Protein 5IUV (pdb70)

Solvent-accessible surface area: 33700 Å² total; per-residue (Å²): 175,39,74,113,65,53,5,74,114,98,10,143,106,41,191,41,50,7,108,0,4,4,91,25,124,39,29,59,4,82,72,49,109,70,17,75,5,88,0,10,8,58,38,76,95,21,13,125,0,4,13,1,66,58,61,5,0,77,109,0,1,100,12,0,50,72,10,24,82,71,9,52,1,19,171,53,44,68,55,121,26,50,42,6,0,69,123,0,4,31,18,0,109,138,31,20,60,49,0,0,2,5,0,0,1,2,0,0,1,0,1,49,20,0,62,50,59,0,1,40,6,0,2,124,0,0,24,56,1,0,83,8,16,54,123,72,194,69,85,108,20,89,39,79,174,47,35,58,0,38,5,41,77,21,24,6,0,0,0,0,0,15,6,23,27,8,18,6,0,19,15,0,0,28,1,0,0,4,0,0,0,18,1,0,1,0,0,0,4,3,9,56,58,1,0,1,1,4,0,52,0,0,77,3,1,60,109,2,40,3,35,43,1,0,5,0,0,0,0,0,77,33,135,35,0,3,85,17,0,0,54,27,118,56,0,30,0,0,0,9,18,21,55,16,163,80,0,44,64,5,14,25,28,0,5,105,8,15,4,4,18,14,40,2,9,4,3,3,3,1,7,1,0,0,3,38,56,12,81,73,18,93,37,0,0,67,29,1,0,37,12,2,0,43,1,1,1,0,22,33,5,9,1,11,0,1,0,1,35,119,95,19,28,127,154,1,10,73,30,0,56,135,11,6,45,82,48,135,22,16,53,0,3,26,42,91,17,52,1,2,0,2,5,39,79,128,23,10,79,56,0,47,69,40,6,53,10,0,96,104,42,54,11,138,66,39,20,26,13,120,46,41,51,102,147,57,52,8,14,3,4,36,12,0,0,0,2,51,10,88,11,84,30,103,0,1,51,68,48,6,46,2,1,1,0,0,2,6,36,0,85,64,24,128,64,0,36,114,19,4,39,62,22,54,30,6,3,1,1,0,0,6,1,69,69,137,66,56,10,62,108,3,4,166,38,1,52,4,0,3,0,5,1,26,23,25,95,16,31,56,13,33,5,2,20,0,0,2,62,26,0,0,27,18,8,0,21,6,77,38,1,8,58,6,0,17,15,19,2,2,8,5,12,99,142,173,42,75,112,66,49,6,76,117,96,9,141,106,40,195,41,50,8,109,0,6,5,89,24,124,37,30,62,5,80,74,52,111,70,17,77,6,85,1,14,10,63,38,80,92,21,14,124,0,4,14,1,68,56,62,7,0,76,107,0,2,95,12,0,52,74,10,23,85,70,8,52,2,17,169,51,45,67,55,123,25,48,40,5,0,72,121,0,4,31,19,0,110,137,30,17,69,47,0,0,3,5,0,0,1,2,0,0,1,0,1,47,22,0,61,50,58,0,2,35,8,0,3,129,0,0,24,56,2,0,82,8,14,53,121,72,195,71,85,106,19,91,37,80,176,38,31,57,0,39,6,40,74,21,24,6,0,0,0,0,0,15,6,22,27,9,19,6,0,20,17,0,0,28,2,0,0,2,0,0,0,17,1,0,1,0,0,0,3,4,9,55,56,1,0,2,0,5,0,55,0,0,79,4,0,56,109,2,38,3,34,44,1,1,5,0,0,0,0,0,79,34,134,35,0,2,83,17,0,1,50,29,116,55,0,26,0,0,0,7,17,22,54,17,162,80,0,43,63,5,12,28,30,0,5,105,8,15,4,4,19,14,41,1,10,5,4,3,3,2,8,1,0,0,3,40,55,13,80,76,16,90,37,0,0,67,28,0,0,37,12,1,0,41,1,2,1,0,24,35,5,10,1,12,0,0,0,1,35,122,91,17,28,127,155,0,14,73,40,0,55,136,11,5,41,85,49,138,20,15,57,1,4,30,36,92,17,51,1,2,0,3,8,40,78,111,19,16,79,51,0,49,70,40,6,54,9,0,91,107,47,56,11,141,57,34,21,27,9,121,47,45,54,103,146,59,57,7,13,4,5,48,10,0,0,0,6,52,10,89,13,85,31,104,0,1,52,69,48,6,45,2,1,1,0,0,1,5,36,0,77,69,25,130,62,0,36,113,22,4,42,64,16,51,32,5,3,1,1,0,0,6,2,68,68,135,66,58,9,59,109,3,4,166,37,1,57,4,0,4,0,5,1,28,21,26,99,17,31,56,15,31,5,2,19,0,0,2,80,25,0,0,26,18,8,1,24,6,78,36,0,9,56,6,0,18,15,17,2,3,9,6,12,82,130

Radius of gyration: 29.9 Å; Cα contacts (8 Å, |Δi|>4): 2585; chains: 2; bounding box: 90×88×51 Å

Structure (mmCIF, N/CA/C/O backbone):
data_5IUV
#
_entry.id   5IUV
#
_cell.length_a   80.677
_cell.length_b   84.747
_cell.length_c   166.822
_cell.angle_alpha   90.00
_cell.angle_beta   90.00
_cell.angle_gamma   90.00
#
_symmetry.space_group_name_H-M   'P 2 21 21'
#
loop_
_entity.id
_entity.type
_entity.pdbx_description
1 polymer 'Aldehyde dehydrogenase family protein'
2 non-polymer NICOTINAMIDE-ADENINE-DINUCLEOTIDE
3 water water
#
loop_
_atom_site.group_PDB
_atom_site.id
_atom_site.type_symbol
_atom_site.label_atom_id
_atom_site.label_alt_id
_atom_site.label_comp_id
_atom_site.label_asym_id
_atom_site.label_entity_id
_atom_site.label_seq_id
_atom_site.pdbx_PDB_ins_code
_atom_site.Cartn_x
_atom_site.Cartn_y
_atom_site.Cartn_z
_atom_site.occupancy
_atom_site.B_iso_or_equiv
_atom_site.auth_seq_id
_atom_site.auth_comp_id
_atom_site.auth_asym_id
_atom_site.auth_atom_id
_atom_site.pdbx_PDB_model_num
ATOM 1 N N . THR A 1 3 ? -78.554 19.141 172.584 1.00 43.91 3 THR A N 1
ATOM 2 C CA . THR A 1 3 ? -77.707 19.741 173.610 1.00 42.14 3 THR A CA 1
ATOM 3 C C . THR A 1 3 ? -78.519 20.054 174.868 1.00 36.59 3 THR A C 1
ATOM 4 O O . THR A 1 3 ? -79.512 20.781 174.825 1.00 35.70 3 THR A O 1
ATOM 8 N N . LEU A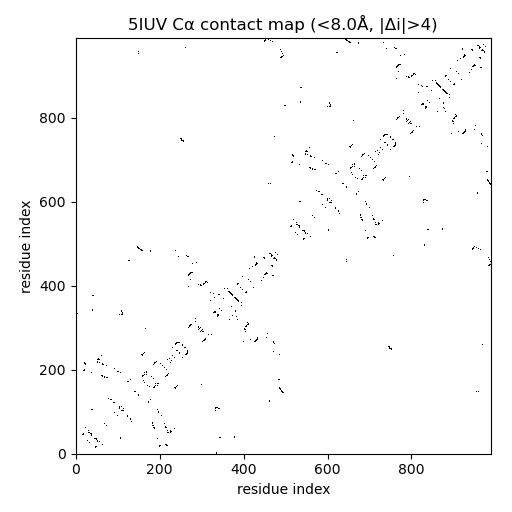 1 4 ? -78.094 19.484 175.990 1.00 31.58 4 LEU A N 1
ATOM 9 C CA . LEU A 1 4 ? -78.829 19.619 177.242 1.00 28.30 4 LEU A CA 1
ATOM 10 C C . LEU A 1 4 ? -78.659 21.009 177.849 1.00 27.02 4 LEU A C 1
ATOM 11 O O . LEU A 1 4 ? -77.569 21.585 177.810 1.00 26.99 4 LEU A O 1
ATOM 16 N N . THR A 1 5 ? -79.741 21.537 178.415 1.00 23.81 5 THR A N 1
ATOM 17 C CA . THR A 1 5 ? -79.709 22.826 179.099 1.00 22.37 5 THR A CA 1
ATOM 18 C C . THR A 1 5 ? -79.289 22.683 180.559 1.00 20.35 5 THR A C 1
ATOM 19 O O . THR A 1 5 ? -79.167 21.569 181.071 1.00 16.84 5 THR A O 1
ATOM 23 N N . ARG A 1 6 ? -79.078 23.818 181.226 1.00 17.58 6 ARG A N 1
ATOM 24 C CA . ARG A 1 6 ? -78.810 23.830 182.665 1.00 18.27 6 ARG A CA 1
ATOM 25 C C . ARG A 1 6 ? -79.925 23.129 183.451 1.00 18.92 6 ARG A C 1
ATOM 26 O O . ARG A 1 6 ? -79.652 22.366 184.381 1.00 16.49 6 ARG A O 1
ATOM 34 N N . ALA A 1 7 ? -81.175 23.401 183.078 1.00 18.68 7 ALA A N 1
ATOM 35 C CA . ALA A 1 7 ? -82.325 22.800 183.748 1.00 20.03 7 ALA A CA 1
ATOM 36 C C . ALA A 1 7 ? -82.340 21.288 183.546 1.00 20.45 7 ALA A C 1
ATOM 37 O O . ALA A 1 7 ? -82.667 20.535 184.471 1.00 20.18 7 ALA A O 1
ATOM 39 N N . ASP A 1 8 ? -81.990 20.852 182.336 1.00 17.66 8 ASP A N 1
ATOM 40 C CA . ASP A 1 8 ? -81.849 19.426 182.044 1.00 19.54 8 ASP A CA 1
ATOM 41 C C . ASP A 1 8 ? -80.835 18.764 182.971 1.00 18.66 8 ASP A C 1
ATOM 42 O O . ASP A 1 8 ? -81.102 17.704 183.545 1.00 15.14 8 ASP A O 1
ATOM 47 N N . TRP A 1 9 ? -79.670 19.388 183.115 1.00 13.16 9 TRP A N 1
ATOM 48 C CA . TRP A 1 9 ? -78.619 18.807 183.942 1.00 12.67 9 TRP A CA 1
ATOM 49 C C . TRP A 1 9 ? -79.012 18.804 185.412 1.00 14.54 9 TRP A C 1
ATOM 50 O O . TRP A 1 9 ? -78.680 17.874 186.150 1.00 12.02 9 TRP A O 1
ATOM 61 N N . GLU A 1 10 ? -79.727 19.841 185.840 1.00 12.79 10 GLU A N 1
ATOM 62 C CA . GLU A 1 10 ? -80.181 19.920 187.225 1.00 16.36 10 GLU A CA 1
ATOM 63 C C . GLU A 1 10 ? -81.185 18.812 187.538 1.00 15.56 10 GLU A C 1
ATOM 64 O O . GLU A 1 10 ? -81.145 18.213 188.612 1.00 14.05 10 GLU A O 1
ATOM 70 N N . GLN A 1 11 ? -82.078 18.538 186.594 1.00 14.62 11 GLN A N 1
ATOM 71 C CA . GLN A 1 11 ? -83.027 17.441 186.737 1.00 12.86 11 GLN A CA 1
ATOM 72 C C . GLN A 1 11 ? -82.299 16.096 186.784 1.00 13.25 11 GLN A C 1
ATOM 73 O O . GLN A 1 11 ? -82.575 15.260 187.639 1.00 13.30 11 GLN A O 1
ATOM 79 N N . ARG A 1 12 ? -81.357 15.895 185.871 1.00 12.16 12 ARG A N 1
ATOM 80 C CA . ARG A 1 12 ? -80.595 14.655 185.847 1.00 13.89 12 ARG A CA 1
ATOM 81 C C . ARG A 1 12 ? -79.813 14.443 187.133 1.00 13.99 12 ARG A C 1
ATOM 82 O O . ARG A 1 12 ? -79.759 13.326 187.648 1.00 11.07 12 ARG A O 1
ATOM 90 N N . ALA A 1 13 ? -79.218 15.514 187.653 1.00 12.19 13 ALA A N 1
ATOM 91 C CA . ALA A 1 13 ? -78.449 15.427 188.894 1.00 13.70 13 ALA A CA 1
ATOM 92 C C . ALA A 1 13 ? -79.332 14.952 190.045 1.00 13.30 13 ALA A C 1
ATOM 93 O O . ALA A 1 13 ? -78.926 14.117 190.854 1.00 13.20 13 ALA A O 1
ATOM 95 N N . GLN A 1 14 ? -80.551 15.472 190.102 1.00 12.80 14 GLN A N 1
ATOM 96 C CA . GLN A 1 14 ? -81.508 15.062 191.118 1.00 14.42 14 GLN A CA 1
ATOM 97 C C . GLN A 1 14 ? -81.940 13.604 190.925 1.00 14.16 14 GLN A C 1
ATOM 98 O O . GLN A 1 14 ? -82.261 12.910 191.886 1.00 15.97 14 GLN A O 1
ATOM 104 N N . ASN A 1 15 ? -81.938 13.134 189.683 1.00 12.00 15 ASN A N 1
ATOM 105 C CA . ASN A 1 15 ? -82.513 11.827 189.394 1.00 12.49 15 ASN A CA 1
ATOM 106 C C . ASN A 1 15 ? -81.499 10.688 189.382 1.00 13.97 15 ASN A C 1
ATOM 107 O O . ASN A 1 15 ? -81.870 9.531 189.189 1.00 12.66 15 ASN A O 1
ATOM 112 N N . LEU A 1 16 ? -80.227 11.012 189.607 1.00 12.45 16 LEU A N 1
ATOM 113 C CA . LEU A 1 16 ? -79.188 9.991 189.712 1.00 15.36 16 LEU A CA 1
ATOM 114 C C . LEU A 1 16 ? -79.394 9.092 190.920 1.00 16.77 16 LEU A C 1
ATOM 115 O O . LEU A 1 16 ? -79.729 9.575 192.002 1.00 17.43 16 LEU A O 1
ATOM 120 N N . LYS A 1 17 ? -79.194 7.789 190.740 1.00 14.47 17 LYS A N 1
ATOM 121 C CA . LYS A 1 17 ? -78.931 6.924 191.884 1.00 16.15 17 LYS A CA 1
ATOM 122 C C . LYS A 1 17 ? -77.432 6.628 191.863 1.00 14.96 17 LYS A C 1
ATOM 123 O O . LYS A 1 17 ? -76.893 6.143 190.863 1.00 14.82 17 LYS A O 1
ATOM 129 N N . ILE A 1 18 ? -76.750 6.962 192.952 1.00 11.51 18 ILE A N 1
ATOM 130 C CA . ILE A 1 18 ? -75.293 6.938 192.961 1.00 10.91 18 ILE A CA 1
ATOM 131 C C . ILE A 1 18 ? -74.755 5.765 193.775 1.00 11.56 18 ILE A C 1
ATOM 132 O O . ILE A 1 18 ? -75.096 5.591 194.951 1.00 11.37 18 ILE A O 1
ATOM 137 N N . GLU A 1 19 ? -73.928 4.947 193.132 1.00 9.42 19 GLU A N 1
ATOM 138 C CA . GLU A 1 19 ? -73.288 3.816 193.794 1.00 9.88 19 GLU A CA 1
ATOM 139 C C . GLU A 1 19 ? -72.101 4.305 194.617 1.00 11.30 19 GLU A C 1
ATOM 140 O O . GLU A 1 19 ? -71.285 5.083 194.125 1.00 11.72 19 GLU A O 1
ATOM 146 N N . GLY A 1 20 ? -72.007 3.850 195.865 1.00 10.13 20 GLY A N 1
ATOM 147 C CA . GLY A 1 20 ? -70.905 4.239 196.727 1.00 10.71 20 GLY A CA 1
ATOM 148 C C . GLY A 1 20 ? -70.024 3.104 197.222 1.00 10.20 20 GLY A C 1
ATOM 149 O O . GLY A 1 20 ? -69.059 3.341 197.943 1.00 12.29 20 GLY A O 1
ATOM 150 N N . ARG A 1 21 ? -70.343 1.872 196.841 1.00 8.92 21 ARG A N 1
ATOM 151 C CA . ARG A 1 21 ? -69.619 0.716 197.352 1.00 7.91 21 ARG A CA 1
ATOM 152 C C . ARG A 1 21 ? -68.269 0.477 196.679 1.00 10.70 21 ARG A C 1
ATOM 153 O O . ARG A 1 21 ? -67.989 0.995 195.594 1.00 9.21 21 ARG A O 1
ATOM 161 N N . ALA A 1 22 ? -67.426 -0.309 197.344 1.00 9.66 22 ALA A N 1
ATOM 162 C CA . ALA A 1 22 ? -66.196 -0.798 196.729 1.00 8.60 22 ALA A CA 1
ATOM 163 C C . ALA A 1 22 ? -66.551 -1.902 195.741 1.00 9.37 22 ALA A C 1
ATOM 164 O O . ALA A 1 22 ? -67.691 -2.370 195.721 1.00 7.34 22 ALA A O 1
ATOM 166 N N . PHE A 1 23 ? -65.590 -2.310 194.916 1.00 8.35 23 PHE A N 1
ATOM 167 C CA . PHE A 1 23 ? -65.830 -3.371 193.938 1.00 7.22 23 PHE A CA 1
ATOM 168 C C . PHE A 1 23 ? -64.698 -4.385 193.992 1.00 7.21 23 PHE A C 1
ATOM 169 O O . PHE A 1 23 ? -63.547 -4.057 193.723 1.00 7.26 23 PHE A O 1
ATOM 177 N N . ILE A 1 24 ? -65.022 -5.620 194.352 1.00 7.22 24 ILE A N 1
ATOM 178 C CA . ILE A 1 24 ? -64.004 -6.653 194.481 1.00 7.23 24 ILE A CA 1
ATOM 179 C C . ILE A 1 24 ? -64.534 -7.970 193.930 1.00 9.66 24 ILE A C 1
ATOM 180 O O . ILE A 1 24 ? -65.643 -8.382 194.285 1.00 10.14 24 ILE A O 1
ATOM 185 N N . GLN A 1 25 ? -63.753 -8.611 193.063 1.00 8.14 25 GLN A N 1
ATOM 186 C CA . GLN A 1 25 ? -64.097 -9.925 192.511 1.00 9.56 25 GLN A CA 1
ATOM 187 C C . GLN A 1 25 ? -65.502 -9.919 191.877 1.00 9.65 25 GLN A C 1
ATOM 188 O O . GLN A 1 25 ? -66.349 -10.760 192.175 1.00 8.35 25 GLN A O 1
ATOM 194 N N . GLY A 1 26 ? -65.736 -8.939 191.010 1.00 10.73 26 GLY A N 1
ATOM 195 C CA . GLY A 1 26 ? -66.944 -8.893 190.211 1.00 9.77 26 GLY A CA 1
ATOM 196 C C . GLY A 1 26 ? -68.205 -8.415 190.910 1.00 12.11 26 GLY A C 1
ATOM 197 O O . GLY A 1 26 ? -69.277 -8.459 190.308 1.00 11.26 26 GLY A O 1
ATOM 198 N N . GLU A 1 27 ? -68.090 -7.960 192.160 1.00 11.25 27 GLU A N 1
ATOM 199 C CA . GLU A 1 27 ? -69.263 -7.521 192.929 1.00 11.06 27 GLU A CA 1
ATOM 200 C C . GLU A 1 27 ? -69.006 -6.265 193.746 1.00 7.80 27 GLU A C 1
ATOM 201 O O . GLU A 1 27 ? -67.927 -6.087 194.303 1.00 7.54 27 GLU A O 1
ATOM 207 N N . TYR A 1 28 ? -70.010 -5.399 193.827 1.00 8.88 28 TYR A N 1
ATOM 208 C CA . TYR A 1 28 ? -69.941 -4.278 194.749 1.00 10.19 28 TYR A CA 1
ATOM 209 C C . TYR A 1 28 ? -70.004 -4.827 196.166 1.00 10.83 28 TYR A C 1
ATOM 210 O O . TYR A 1 28 ? -70.639 -5.849 196.412 1.00 11.42 28 TYR A O 1
ATOM 219 N N . THR A 1 29 ? -69.312 -4.166 197.085 1.00 10.93 29 THR A N 1
ATOM 220 C CA . THR A 1 29 ? -69.203 -4.651 198.452 1.00 12.35 29 THR A CA 1
ATOM 221 C C . THR A 1 29 ? -68.958 -3.491 199.401 1.00 11.21 29 THR A C 1
ATOM 222 O O . THR A 1 29 ? -68.318 -2.506 199.036 1.00 9.69 29 THR A O 1
ATOM 226 N N . ALA A 1 30 ? -69.472 -3.596 200.621 1.00 15.05 30 ALA A N 1
ATOM 227 C CA . ALA A 1 30 ? -69.114 -2.632 201.647 1.00 13.61 30 ALA A CA 1
ATOM 228 C C . ALA A 1 30 ? -67.670 -2.887 202.043 1.00 13.31 30 ALA A C 1
ATOM 229 O O . ALA A 1 30 ? -67.115 -3.947 201.751 1.00 12.25 30 ALA A O 1
ATOM 231 N N . ALA A 1 31 ? -67.046 -1.916 202.694 1.00 14.84 31 ALA A N 1
ATOM 232 C CA . ALA A 1 31 ? -65.746 -2.169 203.295 1.00 14.28 31 ALA A CA 1
ATOM 233 C C . ALA A 1 31 ? -65.948 -3.151 204.448 1.00 15.66 31 ALA A C 1
ATOM 234 O O . ALA A 1 31 ? -67.030 -3.208 205.027 1.00 14.69 31 ALA A O 1
ATOM 236 N N . ALA A 1 32 ? -64.917 -3.937 204.755 1.00 15.10 32 ALA A N 1
ATOM 237 C CA . ALA A 1 32 ? -64.997 -4.963 205.796 1.00 15.93 32 ALA A CA 1
ATOM 238 C C . ALA A 1 32 ? -65.518 -4.408 207.129 1.00 16.54 32 ALA A C 1
ATOM 239 O O . ALA A 1 32 ? -66.289 -5.061 207.821 1.00 17.63 32 ALA A O 1
ATOM 241 N N . SER A 1 33 ? -65.104 -3.192 207.465 1.00 16.13 33 SER A N 1
ATOM 242 C CA . SER A 1 33 ? -65.515 -2.530 208.699 1.00 18.90 33 SER A CA 1
ATOM 243 C C . SER A 1 33 ? -66.956 -2.032 208.658 1.00 21.07 33 SER A C 1
ATOM 244 O O . SER A 1 33 ? -67.559 -1.763 209.702 1.00 21.85 33 SER A O 1
ATOM 247 N N . GLY A 1 34 ? -67.490 -1.872 207.450 1.00 19.67 34 GLY A N 1
ATOM 248 C CA . GLY A 1 34 ? -68.820 -1.321 207.266 1.00 19.63 34 GLY A CA 1
ATOM 249 C C . GLY A 1 34 ? -68.815 0.197 207.245 1.00 18.71 34 GLY A C 1
ATOM 250 O O . GLY A 1 34 ? -69.858 0.826 207.074 1.00 17.59 34 GLY A O 1
ATOM 251 N N . GLU A 1 35 ? -67.633 0.785 207.412 1.00 15.93 35 GLU A N 1
ATOM 252 C CA . GLU A 1 35 ? -67.502 2.234 207.513 1.00 18.04 35 GLU A CA 1
ATOM 253 C C . GLU A 1 35 ? -67.655 2.939 206.173 1.00 16.20 35 GLU A C 1
ATOM 254 O O . GLU A 1 35 ? -67.325 2.390 205.121 1.00 12.04 35 GLU A O 1
ATOM 260 N N . THR A 1 36 ? -68.157 4.168 206.231 1.00 16.52 36 THR A N 1
ATOM 261 C CA . THR A 1 36 ? -68.314 5.002 205.046 1.00 13.56 36 THR A CA 1
ATOM 262 C C . THR A 1 36 ? -67.796 6.416 205.310 1.00 13.59 36 THR A C 1
ATOM 263 O O . THR A 1 36 ? -67.595 6.803 206.463 1.00 13.18 36 THR A O 1
ATOM 267 N N . PHE A 1 37 ? -67.578 7.182 204.243 1.00 12.45 37 PHE A N 1
ATOM 268 C CA . PHE A 1 37 ? -67.359 8.619 204.372 1.00 13.10 37 PHE A CA 1
ATOM 269 C C . PHE A 1 37 ? -68.348 9.357 203.476 1.00 16.48 37 PHE A C 1
ATOM 270 O O . PHE A 1 37 ? -68.760 8.838 202.434 1.00 17.64 37 PHE A O 1
ATOM 278 N N . ASP A 1 38 ? -68.741 10.556 203.892 1.00 15.92 38 ASP A N 1
ATOM 279 C CA . ASP A 1 38 ? -69.681 11.355 203.114 1.00 17.25 38 ASP A CA 1
ATOM 280 C C . ASP A 1 38 ? -69.026 11.921 201.862 1.00 17.87 38 ASP A C 1
ATOM 281 O O . ASP A 1 38 ? -67.983 12.566 201.932 1.00 19.38 38 ASP A O 1
ATOM 286 N N . CYS A 1 39 ? -69.639 11.659 200.713 1.00 16.16 39 CYS A N 1
ATOM 287 C CA . CYS A 1 39 ? -69.208 12.261 199.462 1.00 15.52 39 CYS A CA 1
ATOM 288 C C . CYS A 1 39 ? -70.014 13.537 199.235 1.00 16.96 39 CYS A C 1
ATOM 289 O O . CYS A 1 39 ? -71.199 13.478 198.900 1.00 15.83 39 CYS A O 1
ATOM 292 N N . ILE A 1 40 ? -69.360 14.681 199.421 1.00 19.14 40 ILE A N 1
ATOM 293 C CA . ILE A 1 40 ? -70.008 15.993 199.364 1.00 20.75 40 ILE A CA 1
ATOM 294 C C . ILE A 1 40 ? -69.692 16.737 198.067 1.00 17.63 40 ILE A C 1
ATOM 295 O O . ILE A 1 40 ? -68.537 16.812 197.660 1.00 18.47 40 ILE A O 1
ATOM 300 N N . SER A 1 41 ? -70.716 17.292 197.423 1.00 17.50 41 SER A N 1
ATOM 301 C CA . SER A 1 41 ? -70.524 18.034 196.179 1.00 18.02 41 SER A CA 1
ATOM 302 C C . SER A 1 41 ? -70.080 19.474 196.409 1.00 17.91 41 SER A C 1
ATOM 303 O O . SER A 1 41 ? -70.700 20.193 197.183 1.00 19.29 41 SER A O 1
ATOM 306 N N . PRO A 1 42 ? -69.017 19.907 195.719 1.00 16.49 42 PRO A N 1
ATOM 307 C CA . PRO A 1 42 ? -68.595 21.311 195.823 1.00 19.76 42 PRO A CA 1
ATOM 308 C C . PRO A 1 42 ? -69.458 22.264 194.990 1.00 23.25 42 PRO A C 1
ATOM 309 O O . PRO A 1 42 ? -69.253 23.480 195.037 1.00 25.27 42 PRO A O 1
ATOM 313 N N . VAL A 1 43 ? -70.407 21.716 194.238 1.00 22.30 43 VAL A N 1
ATOM 314 C CA . VAL A 1 43 ? -71.350 22.531 193.483 1.00 23.65 43 VAL A CA 1
ATOM 315 C C . VAL A 1 43 ? -72.176 23.397 194.433 1.00 27.16 43 VAL A C 1
ATOM 316 O O . VAL A 1 43 ? -72.287 24.612 194.247 1.00 28.92 43 VAL A O 1
ATOM 320 N N . ASP A 1 44 ? -72.732 22.774 195.467 1.00 27.06 44 ASP A N 1
ATOM 321 C CA . ASP A 1 44 ? -73.541 23.503 196.435 1.00 30.53 44 ASP A CA 1
ATOM 322 C C . ASP A 1 44 ? -73.526 22.870 197.827 1.00 31.59 44 ASP A C 1
ATOM 323 O O . ASP A 1 44 ? -74.224 23.332 198.732 1.00 32.19 44 ASP A O 1
ATOM 328 N N . GLY A 1 45 ? -72.747 21.806 197.994 1.00 28.62 45 GLY A N 1
ATOM 329 C CA . GLY A 1 45 ? -72.626 21.167 199.292 1.00 26.16 45 GLY A CA 1
ATOM 330 C C . GLY A 1 45 ? -73.597 20.029 199.538 1.00 24.17 45 GLY A C 1
ATOM 331 O O . GLY A 1 45 ? -73.726 19.569 200.668 1.00 26.94 45 GLY A O 1
ATOM 332 N N . ARG A 1 46 ? -74.278 19.564 198.497 1.00 21.15 46 ARG A N 1
ATOM 333 C CA . ARG A 1 46 ? -75.236 18.473 198.668 1.00 21.19 46 ARG A CA 1
ATOM 334 C C . ARG A 1 46 ? -74.523 17.152 198.941 1.00 23.96 46 ARG A C 1
ATOM 335 O O . ARG A 1 46 ? -73.372 16.955 198.530 1.00 20.73 46 ARG A O 1
ATOM 343 N N . LEU A 1 47 ? -75.210 16.249 199.635 1.00 24.50 47 LEU A N 1
ATOM 344 C CA . LEU A 1 47 ? -74.674 14.917 199.873 1.00 24.80 47 LEU A CA 1
ATOM 345 C C . LEU A 1 47 ? -74.959 14.032 198.672 1.00 25.56 47 LEU A C 1
ATOM 346 O O . LEU A 1 47 ? -76.113 13.815 198.309 1.00 28.35 47 LEU A O 1
ATOM 351 N N . LEU A 1 48 ? -73.900 13.518 198.060 1.00 20.28 48 LEU A N 1
ATOM 352 C CA . LEU A 1 48 ? -74.040 12.669 196.890 1.00 16.90 48 LEU A CA 1
ATOM 353 C C . LEU A 1 48 ? -74.252 11.211 197.268 1.00 18.53 48 LEU A C 1
ATOM 354 O O . LEU A 1 48 ? -75.130 10.544 196.725 1.00 18.94 48 LEU A O 1
ATOM 359 N N . ALA A 1 49 ? -73.433 10.720 198.192 1.00 18.32 49 ALA A N 1
ATOM 360 C CA . ALA A 1 49 ? -73.469 9.317 198.577 1.00 17.63 49 ALA A CA 1
ATOM 361 C C . ALA A 1 49 ? -72.645 9.061 199.818 1.00 17.49 49 ALA A C 1
ATOM 362 O O . ALA A 1 49 ? -71.717 9.813 200.131 1.00 16.48 49 ALA A O 1
ATOM 364 N N . LYS A 1 50 ? -72.985 7.988 200.521 1.00 17.64 50 LYS A N 1
ATOM 365 C CA . LYS A 1 50 ? -72.112 7.467 201.555 1.00 16.89 50 LYS A CA 1
ATOM 366 C C . LYS A 1 50 ? -71.249 6.405 200.889 1.00 15.50 50 LYS A C 1
ATOM 367 O O . LYS A 1 50 ? -71.752 5.406 200.378 1.00 14.94 50 LYS A O 1
ATOM 373 N N . VAL A 1 51 ? -69.945 6.655 200.864 1.00 12.20 51 VAL A N 1
ATOM 374 C CA . VAL A 1 51 ? -69.009 5.837 200.108 1.00 11.53 51 VAL A CA 1
ATOM 375 C C . VAL A 1 51 ? -68.196 4.930 201.024 1.00 11.35 51 VAL A C 1
ATOM 376 O O . VAL A 1 51 ? -67.747 5.364 202.080 1.00 12.53 51 VAL A O 1
ATOM 380 N N . ALA A 1 52 ? -68.002 3.678 200.612 1.00 11.18 52 ALA A N 1
ATOM 381 C CA . ALA A 1 52 ? -67.233 2.719 201.401 1.00 13.12 52 ALA A CA 1
ATOM 382 C C . ALA A 1 52 ? -65.848 3.267 201.744 1.00 13.38 52 ALA A C 1
ATOM 383 O O . ALA A 1 52 ? -65.139 3.775 200.877 1.00 13.21 52 ALA A O 1
ATOM 385 N N . SER A 1 53 ? -65.485 3.200 203.020 1.00 12.22 53 SER A N 1
ATOM 386 C CA . SER A 1 53 ? -64.176 3.659 203.464 1.00 11.90 53 SER A CA 1
ATOM 387 C C . SER A 1 53 ? -63.270 2.458 203.708 1.00 11.68 53 SER A C 1
ATOM 388 O O . SER A 1 53 ? -63.226 1.927 204.815 1.00 13.52 53 SER A O 1
ATOM 391 N N . CYS A 1 54 ? -62.557 2.025 202.667 1.00 9.82 54 CYS A N 1
ATOM 392 C CA . CYS A 1 54 ? -61.741 0.821 202.755 1.00 12.65 54 CYS A CA 1
ATOM 393 C C . CYS A 1 54 ? -60.468 1.025 203.572 1.00 14.14 54 CYS A C 1
ATOM 394 O O . CYS A 1 54 ? -59.999 2.151 203.745 1.00 13.93 54 CYS A O 1
ATOM 397 N N . ASP A 1 55 ? -59.922 -0.081 204.072 1.00 12.49 55 ASP A N 1
ATOM 398 C CA . ASP A 1 55 ? -58.724 -0.059 204.902 1.00 14.40 55 ASP A CA 1
ATOM 399 C C . ASP A 1 55 ? -57.847 -1.251 204.517 1.00 13.93 55 ASP A C 1
ATOM 400 O O . ASP A 1 55 ? -58.066 -1.873 203.470 1.00 11.62 55 ASP A O 1
ATOM 405 N N . ALA A 1 56 ? -56.879 -1.582 205.369 1.00 13.36 56 ALA A N 1
ATOM 406 C CA . ALA A 1 56 ? -55.898 -2.624 205.061 1.00 15.31 56 ALA A CA 1
ATOM 407 C C . ALA A 1 56 ? -56.535 -3.978 204.727 1.00 15.95 56 ALA A C 1
ATOM 408 O O . ALA A 1 56 ? -56.053 -4.691 203.840 1.00 11.33 56 ALA A O 1
ATOM 410 N N . ALA A 1 57 ? -57.609 -4.330 205.428 1.00 9.48 57 ALA A N 1
ATOM 411 C CA . ALA A 1 57 ? -58.267 -5.619 205.203 1.00 12.30 57 ALA A CA 1
ATOM 412 C C . ALA A 1 57 ? -58.853 -5.721 203.797 1.00 12.57 57 ALA A C 1
ATOM 413 O O . ALA A 1 57 ? -58.829 -6.786 203.164 1.00 11.01 57 ALA A O 1
ATOM 415 N N . ASP A 1 58 ? -59.387 -4.608 203.309 1.00 11.59 58 ASP A N 1
ATOM 416 C CA . ASP A 1 58 ? -59.971 -4.576 201.979 1.00 11.38 58 ASP A CA 1
ATOM 417 C C . ASP A 1 58 ? -58.890 -4.629 200.900 1.00 11.39 58 ASP A C 1
ATOM 418 O O . ASP A 1 58 ? -59.086 -5.257 199.855 1.00 8.43 58 ASP A O 1
ATOM 423 N N . ALA A 1 59 ? -57.758 -3.976 201.159 1.00 9.24 59 ALA A N 1
ATOM 424 C CA . ALA A 1 59 ? -56.598 -4.084 200.284 1.00 10.54 59 ALA A CA 1
ATOM 425 C C . ALA A 1 59 ? -56.169 -5.542 200.162 1.00 11.52 59 ALA A C 1
ATOM 426 O O . ALA A 1 59 ? -55.900 -6.027 199.068 1.00 10.83 59 ALA A O 1
ATOM 428 N N . GLN A 1 60 ? -56.107 -6.236 201.294 1.00 11.34 60 GLN A N 1
ATOM 429 C CA . GLN A 1 60 ? -55.749 -7.650 201.297 1.00 11.99 60 GLN A CA 1
ATOM 430 C C . GLN A 1 60 ? -56.695 -8.485 200.440 1.00 12.13 60 GLN A C 1
ATOM 431 O O . GLN A 1 60 ? -56.248 -9.307 199.639 1.00 12.50 60 GLN A O 1
ATOM 437 N N . ARG A 1 61 ? -58.002 -8.283 200.600 1.00 11.17 61 ARG A N 1
ATOM 438 C CA . ARG A 1 61 ? -58.952 -9.073 199.834 1.00 10.57 61 ARG A CA 1
ATOM 439 C C . ARG A 1 61 ? -58.877 -8.730 198.349 1.00 10.46 61 ARG A C 1
ATOM 440 O O . ARG A 1 61 ? -58.984 -9.612 197.502 1.00 8.66 61 ARG A O 1
ATOM 448 N N . ALA A 1 62 ? -58.691 -7.452 198.034 1.00 9.56 62 ALA A N 1
ATOM 449 C CA . ALA A 1 62 ? -58.636 -7.042 196.632 1.00 10.26 62 ALA A CA 1
ATOM 450 C C . ALA A 1 62 ? -57.389 -7.607 195.946 1.00 9.31 62 ALA A C 1
ATOM 451 O O . ALA A 1 62 ? -57.435 -8.009 194.778 1.00 9.10 62 ALA A O 1
ATOM 453 N N . VAL A 1 63 ? -56.275 -7.636 196.674 1.00 9.45 63 VAL A N 1
ATOM 454 C CA . VAL A 1 63 ? -55.022 -8.103 196.094 1.00 9.54 63 VAL A CA 1
ATOM 455 C C . VAL A 1 63 ? -55.050 -9.624 195.927 1.00 9.12 63 VAL A C 1
ATOM 456 O O . VAL A 1 63 ? -54.574 -10.150 194.917 1.00 8.06 63 VAL A O 1
ATOM 460 N N . GLU A 1 64 ? -55.613 -10.330 196.902 1.00 9.17 64 GLU A N 1
ATOM 461 C CA . GLU A 1 64 ? -55.813 -11.776 196.748 1.00 12.00 64 GLU A CA 1
ATOM 462 C C . GLU A 1 64 ? -56.666 -12.077 195.517 1.00 10.53 64 GLU A C 1
ATOM 463 O O . GLU A 1 64 ? -56.389 -13.013 194.767 1.00 11.40 64 GLU A O 1
ATOM 469 N N . SER A 1 65 ? -57.711 -11.277 195.324 1.00 8.20 65 SER A N 1
ATOM 470 C CA . SER A 1 65 ? -58.577 -11.389 194.157 1.00 9.44 65 SER A CA 1
ATOM 471 C C . SER A 1 65 ? -57.817 -11.083 192.867 1.00 8.82 65 SER A C 1
ATOM 472 O O . SER A 1 65 ? -57.905 -11.828 191.890 1.00 7.79 65 SER A O 1
ATOM 475 N N . ALA A 1 66 ? -57.077 -9.977 192.868 1.00 8.17 66 ALA A N 1
ATOM 476 C CA . ALA A 1 66 ? -56.247 -9.607 191.725 1.00 9.59 66 ALA A CA 1
ATOM 477 C C . ALA A 1 66 ? -55.265 -10.721 191.349 1.00 8.09 66 ALA A C 1
ATOM 478 O O . ALA A 1 66 ? -55.100 -11.045 190.171 1.00 7.74 66 ALA A O 1
ATOM 480 N N . ARG A 1 67 ? -54.619 -11.289 192.363 1.00 6.66 67 ARG A N 1
ATOM 481 C CA . ARG A 1 67 ? -53.570 -12.293 192.173 1.00 12.29 67 ARG A CA 1
ATOM 482 C C . ARG A 1 67 ? -54.152 -13.584 191.619 1.00 10.62 67 ARG A C 1
ATOM 483 O O . ARG A 1 67 ? -53.605 -14.184 190.692 1.00 11.34 67 ARG A O 1
ATOM 491 N N . SER A 1 68 ? -55.268 -14.011 192.193 1.00 9.27 68 SER A N 1
ATOM 492 C CA . SER A 1 68 ? -55.923 -15.226 191.737 1.00 13.34 68 SER A CA 1
ATOM 493 C C . SER A 1 68 ? -56.374 -15.083 190.284 1.00 11.02 68 SER A C 1
ATOM 494 O O . SER A 1 68 ? -56.212 -16.003 189.480 1.00 9.25 68 SER A O 1
ATOM 497 N N . ALA A 1 69 ? -56.926 -13.920 189.948 1.00 9.91 69 ALA A N 1
ATOM 498 C CA . ALA A 1 69 ? -57.355 -13.661 188.580 1.00 11.52 69 ALA A CA 1
ATOM 499 C C . ALA A 1 69 ? -56.167 -13.648 187.614 1.00 10.39 69 ALA A C 1
ATOM 500 O O . ALA A 1 69 ? -56.250 -14.218 186.528 1.00 9.91 69 ALA A O 1
ATOM 502 N N . PHE A 1 70 ? -55.070 -13.001 188.004 1.00 6.80 70 PHE A N 1
ATOM 503 C CA . PHE A 1 70 ? -53.882 -12.983 187.161 1.00 9.91 70 PHE A CA 1
ATOM 504 C C . PHE A 1 70 ? -53.386 -14.409 186.920 1.00 12.32 70 PHE A C 1
ATOM 505 O O . PHE A 1 70 ? -53.109 -14.792 185.788 1.00 12.42 70 PHE A O 1
ATOM 513 N N . ASP A 1 71 ? -53.301 -15.200 187.984 1.00 10.10 71 ASP A N 1
ATOM 514 C CA . ASP A 1 71 ? -52.776 -16.560 187.866 1.00 14.68 71 ASP A CA 1
ATOM 515 C C . ASP A 1 71 ? -53.685 -17.478 187.034 1.00 15.61 71 ASP A C 1
ATOM 516 O O . ASP A 1 71 ? -53.203 -18.404 186.383 1.00 16.42 71 ASP A O 1
ATOM 521 N N . SER A 1 72 ? -54.989 -17.219 187.048 1.00 14.95 72 SER A N 1
ATOM 522 C CA . SER A 1 72 ? -55.943 -18.005 186.256 1.00 15.60 72 SER A CA 1
ATOM 523 C C . SER A 1 72 ? -55.707 -17.867 184.749 1.00 15.00 72 SER A C 1
ATOM 524 O O . SER A 1 72 ? -56.077 -18.743 183.965 1.00 13.44 72 SER A O 1
ATOM 527 N N . GLY A 1 73 ? -55.123 -16.744 184.345 1.00 12.12 73 GLY A N 1
ATOM 528 C CA . GLY A 1 73 ? -54.866 -16.486 182.938 1.00 11.42 73 GLY A CA 1
ATOM 529 C C . GLY A 1 73 ? -56.091 -16.071 182.140 1.00 11.32 73 GLY A C 1
ATOM 530 O O . GLY A 1 73 ? -56.010 -15.920 180.920 1.00 14.49 73 GLY A O 1
ATOM 531 N N . ALA A 1 74 ? -57.222 -15.888 182.820 1.00 10.45 74 ALA A N 1
ATOM 532 C CA . ALA A 1 74 ? -58.475 -15.524 182.155 1.00 12.02 74 ALA A CA 1
ATOM 533 C C . ALA A 1 74 ? -58.318 -14.257 181.317 1.00 9.16 74 ALA A C 1
ATOM 534 O O . ALA A 1 74 ? -58.892 -14.137 180.231 1.00 11.29 74 ALA A O 1
ATOM 536 N N . TRP A 1 75 ? -57.522 -13.324 181.828 1.00 9.48 75 TRP A N 1
ATOM 537 C CA . TRP A 1 75 ? -57.216 -12.082 181.132 1.00 8.55 75 TRP A CA 1
ATOM 538 C C . TRP A 1 75 ? -55.730 -12.028 180.753 1.00 10.04 75 TRP A C 1
ATOM 539 O O . TRP A 1 75 ? -55.376 -11.633 179.643 1.00 11.69 75 TRP A O 1
ATOM 550 N N . SER A 1 76 ? -54.863 -12.447 181.667 1.00 8.43 76 SER A N 1
ATOM 551 C CA . SER A 1 76 ? -53.423 -12.324 181.452 1.00 11.88 76 SER A CA 1
ATOM 552 C C . SER A 1 76 ? -52.888 -13.219 180.324 1.00 13.09 76 SER A C 1
ATOM 553 O O . SER A 1 76 ? -51.815 -12.957 179.789 1.00 12.10 76 SER A O 1
ATOM 556 N N . ARG A 1 77 ? -53.619 -14.276 179.982 1.00 11.78 77 ARG A N 1
ATOM 557 C CA . ARG A 1 77 ? -53.210 -15.158 178.887 1.00 13.87 77 ARG A CA 1
ATOM 558 C C . ARG A 1 77 ? -54.236 -15.176 177.756 1.00 12.76 77 ARG A C 1
ATOM 559 O O . ARG A 1 77 ? -54.168 -16.016 176.853 1.00 12.49 77 ARG A O 1
ATOM 567 N N . LEU A 1 78 ? -55.186 -14.249 177.815 1.00 9.64 78 LEU A N 1
ATOM 568 C CA . LEU A 1 78 ? -56.147 -14.061 176.739 1.00 9.89 78 LEU A CA 1
ATOM 569 C C . LEU A 1 78 ? -55.432 -13.529 175.493 1.00 11.51 78 LEU A C 1
ATOM 570 O O . LEU A 1 78 ? -54.525 -12.694 175.608 1.00 11.16 78 LEU A O 1
ATOM 575 N N . ALA A 1 79 ? -55.838 -14.008 174.315 1.00 10.04 79 ALA A N 1
ATOM 576 C CA . ALA A 1 79 ? -55.221 -13.587 173.056 1.00 11.38 79 ALA A CA 1
ATOM 577 C C . ALA A 1 79 ? -55.199 -12.069 172.940 1.00 10.77 79 ALA A C 1
ATOM 578 O O . ALA A 1 79 ? -56.164 -11.407 173.302 1.00 9.70 79 ALA A O 1
ATOM 580 N N . PRO A 1 80 ? -54.078 -11.514 172.454 1.00 11.03 80 PRO A N 1
ATOM 581 C CA . PRO A 1 80 ? -53.918 -10.064 172.289 1.00 10.85 80 PRO A CA 1
ATOM 582 C C . PRO A 1 80 ? -55.083 -9.432 171.525 1.00 10.49 80 PRO A C 1
ATOM 583 O O . PRO A 1 80 ? -55.613 -8.404 171.945 1.00 10.10 80 PRO A O 1
ATOM 587 N N . ALA A 1 81 ? -55.493 -10.062 170.431 1.00 11.56 81 ALA A N 1
ATOM 588 C CA . ALA A 1 81 ? -56.587 -9.538 169.620 1.00 13.53 81 ALA A CA 1
ATOM 589 C C . ALA A 1 81 ? -57.896 -9.510 170.402 1.00 12.82 81 ALA A C 1
ATOM 590 O O . ALA A 1 81 ? -58.734 -8.637 170.172 1.00 9.15 81 ALA A O 1
ATOM 592 N N . LYS A 1 82 ? -58.073 -10.462 171.315 1.00 9.85 82 LYS A N 1
ATOM 593 C CA . LYS A 1 82 ? -59.265 -10.478 172.160 1.00 10.76 82 LYS A CA 1
ATOM 594 C C . LYS A 1 82 ? -59.189 -9.430 173.279 1.00 9.27 82 LYS A C 1
ATOM 595 O O . LYS A 1 82 ? -60.195 -8.816 173.614 1.00 8.57 82 LYS A O 1
ATOM 601 N N . ARG A 1 83 ? -58.004 -9.215 173.854 1.00 9.41 83 ARG A N 1
ATOM 602 C CA . ARG A 1 83 ? -57.845 -8.148 174.846 1.00 9.43 83 ARG A CA 1
ATOM 603 C C . ARG A 1 83 ? -58.109 -6.786 174.210 1.00 7.38 83 ARG A C 1
ATOM 604 O O . ARG A 1 83 ? -58.742 -5.926 174.810 1.00 7.86 83 ARG A O 1
ATOM 612 N N . LYS A 1 84 ? -57.607 -6.600 172.997 1.00 7.79 84 LYS A N 1
ATOM 613 C CA . LYS A 1 84 ? -57.869 -5.398 172.222 1.00 8.90 84 LYS A CA 1
ATOM 614 C C . LYS A 1 84 ? -59.373 -5.152 172.070 1.00 10.29 84 LYS A C 1
ATOM 615 O O . LYS A 1 84 ? -59.859 -4.057 172.355 1.00 7.63 84 LYS A O 1
ATOM 621 N N . ALA A 1 85 ? -60.101 -6.171 171.619 1.00 7.87 85 ALA A N 1
ATOM 622 C CA . ALA A 1 85 ? -61.546 -6.052 171.404 1.00 9.61 85 ALA A CA 1
ATOM 623 C C . ALA A 1 85 ? -62.284 -5.672 172.687 1.00 10.64 85 ALA A C 1
ATOM 624 O O . ALA A 1 85 ? -63.200 -4.854 172.670 1.00 8.50 85 ALA A O 1
ATOM 626 N N . THR A 1 86 ? -61.874 -6.272 173.796 1.00 7.69 86 THR A N 1
ATOM 627 C CA . THR A 1 86 ? -62.494 -5.993 175.086 1.00 8.51 86 THR A CA 1
ATOM 628 C C . THR A 1 86 ? -62.208 -4.563 175.540 1.00 7.39 86 THR A C 1
ATOM 629 O O . THR A 1 86 ? -63.105 -3.876 176.026 1.00 7.41 86 THR A O 1
ATOM 633 N N . MET A 1 87 ? -60.967 -4.109 175.365 1.00 7.26 87 MET A N 1
ATOM 634 C CA . MET A 1 87 ? -60.600 -2.745 175.765 1.00 7.15 87 MET A CA 1
ATOM 635 C C . MET A 1 87 ? -61.361 -1.699 174.956 1.00 7.30 87 MET A C 1
ATOM 636 O O . MET A 1 87 ? -61.767 -0.658 175.482 1.00 7.27 87 MET A O 1
ATOM 641 N N . ILE A 1 88 ? -61.574 -1.989 173.679 1.00 7.52 88 ILE A N 1
ATOM 642 C CA . ILE A 1 88 ? -62.331 -1.096 172.811 1.00 7.78 88 ILE A CA 1
ATOM 643 C C . ILE A 1 88 ? -63.818 -1.071 173.205 1.00 7.89 88 ILE A C 1
ATOM 644 O O . ILE A 1 88 ? -64.434 -0.003 173.222 1.00 8.24 88 ILE A O 1
ATOM 649 N N . ARG A 1 89 ? -64.386 -2.225 173.560 1.00 9.22 89 ARG A N 1
ATOM 650 C CA . ARG A 1 89 ? -65.757 -2.258 174.090 1.00 10.52 89 ARG A CA 1
ATOM 651 C C . ARG A 1 89 ? -65.866 -1.495 175.411 1.00 9.23 89 ARG A C 1
ATOM 652 O O . ARG A 1 89 ? -66.866 -0.825 175.664 1.00 8.06 89 ARG A O 1
ATOM 660 N N . PHE A 1 90 ? -64.835 -1.609 176.245 1.00 8.92 90 PHE A N 1
ATOM 661 C CA . PHE A 1 90 ? -64.768 -0.894 177.524 1.00 8.81 90 PHE A CA 1
ATOM 662 C C . PHE A 1 90 ? -64.837 0.607 177.251 1.00 9.82 90 PHE A C 1
ATOM 663 O O . PHE A 1 90 ? -65.635 1.329 177.857 1.00 8.27 90 PHE A O 1
ATOM 671 N N . ALA A 1 91 ? -64.010 1.069 176.316 1.00 9.74 91 ALA A N 1
ATOM 672 C CA . ALA A 1 91 ? -64.027 2.472 175.936 1.00 8.56 91 ALA A CA 1
ATOM 673 C C . ALA A 1 91 ? -65.406 2.848 175.400 1.00 8.35 91 ALA A C 1
ATOM 674 O O . ALA A 1 91 ? -65.941 3.913 175.720 1.00 8.50 91 ALA A O 1
ATOM 676 N N . GLY A 1 92 ? -65.982 1.965 174.588 1.00 8.36 92 GLY A N 1
ATOM 677 C CA . GLY A 1 92 ? -67.304 2.193 174.028 1.00 8.46 92 GLY A CA 1
ATOM 678 C C . GLY A 1 92 ? -68.397 2.371 175.071 1.00 12.76 92 GLY A C 1
ATOM 679 O O . GLY A 1 92 ? -69.352 3.136 174.864 1.00 11.21 92 GLY A O 1
ATOM 680 N N . LEU A 1 93 ? -68.272 1.665 176.192 1.00 9.77 93 LEU A N 1
ATOM 681 C CA . LEU A 1 93 ? -69.267 1.761 177.252 1.00 10.48 93 LEU A CA 1
ATOM 682 C C . LEU A 1 93 ? -69.121 3.061 178.039 1.00 10.00 93 LEU A C 1
ATOM 683 O O . LEU A 1 93 ? -70.095 3.565 178.587 1.00 10.94 93 LEU A O 1
ATOM 688 N N . LEU A 1 94 ? -67.909 3.604 178.099 1.00 10.67 94 LEU A N 1
ATOM 689 C CA . LEU A 1 94 ? -67.719 4.928 178.681 1.00 12.01 94 LEU A CA 1
ATOM 690 C C . LEU A 1 94 ? -68.466 5.964 177.845 1.00 11.52 94 LEU A C 1
ATOM 691 O O . LEU A 1 94 ? -69.179 6.818 178.375 1.00 11.92 94 LEU A O 1
ATOM 696 N N . GLU A 1 95 ? -68.312 5.876 176.530 1.00 11.48 95 GLU A N 1
ATOM 697 C CA . GLU A 1 95 ? -68.987 6.804 175.634 1.00 14.69 95 GLU A CA 1
ATOM 698 C C . GLU A 1 95 ? -70.504 6.638 175.692 1.00 13.70 95 GLU A C 1
ATOM 699 O O . GLU A 1 95 ? -71.244 7.620 175.698 1.00 13.98 95 GLU A O 1
ATOM 705 N N . GLN A 1 96 ? -70.960 5.392 175.737 1.00 12.97 96 GLN A N 1
ATOM 706 C CA . GLN A 1 96 ? -72.385 5.092 175.790 1.00 12.80 96 GLN A CA 1
ATOM 707 C C . GLN A 1 96 ? -73.016 5.640 177.070 1.00 12.51 96 GLN A C 1
ATOM 708 O O . GLN A 1 96 ? -74.177 6.031 177.073 1.00 12.04 96 GLN A O 1
ATOM 714 N N . ASN A 1 97 ? -72.238 5.680 178.150 1.00 10.99 97 ASN A N 1
ATOM 715 C CA . ASN A 1 97 ? -72.724 6.207 179.423 1.00 10.37 97 ASN A CA 1
ATOM 716 C C . ASN A 1 97 ? -72.135 7.573 179.762 1.00 11.92 97 ASN A C 1
ATOM 717 O O . ASN A 1 97 ? -72.030 7.947 180.935 1.00 8.93 97 ASN A O 1
ATOM 722 N N . ALA A 1 98 ? -71.775 8.320 178.723 1.00 10.88 98 ALA A N 1
ATOM 723 C CA . ALA A 1 98 ? -71.030 9.568 178.884 1.00 13.59 98 ALA A CA 1
ATOM 724 C C . ALA A 1 98 ? -71.760 10.618 179.716 1.00 11.23 98 ALA A C 1
ATOM 725 O O . ALA A 1 98 ? -71.139 11.297 180.527 1.00 10.65 98 ALA A O 1
ATOM 727 N N . GLU A 1 99 ? -73.069 10.759 179.522 1.00 9.71 99 GLU A N 1
ATOM 728 C CA . GLU A 1 99 ? -73.801 11.805 180.231 1.00 14.24 99 GLU A CA 1
ATOM 729 C C . GLU A 1 99 ? -73.831 11.554 181.737 1.00 13.41 99 GLU A C 1
ATOM 730 O O . GLU A 1 99 ? -73.620 12.476 182.529 1.00 11.87 99 GLU A O 1
ATOM 736 N N . GLU A 1 100 ? -74.083 10.310 182.127 1.00 11.63 100 GLU A N 1
ATOM 737 C CA . GLU A 1 100 ? -74.052 9.936 183.538 1.00 10.73 100 GLU A CA 1
ATOM 738 C C . GLU A 1 100 ? -72.658 10.124 184.146 1.00 10.91 100 GLU A C 1
ATOM 739 O O . GLU A 1 100 ? -72.521 10.695 185.224 1.00 9.18 100 GLU A O 1
ATOM 745 N N . LEU A 1 101 ? -71.631 9.630 183.459 1.00 8.85 101 LEU A N 1
ATOM 746 C CA . LEU A 1 101 ? -70.264 9.723 183.952 1.00 8.55 101 LEU A CA 1
ATOM 747 C C . LEU A 1 101 ? -69.794 11.175 184.061 1.00 9.58 101 LEU A C 1
ATOM 748 O O . LEU A 1 101 ? -69.123 11.546 185.030 1.00 10.40 101 LEU A O 1
ATOM 753 N N . ALA A 1 102 ? -70.149 11.991 183.071 1.00 8.85 102 ALA A N 1
ATOM 754 C CA . ALA A 1 102 ? -69.779 13.402 183.078 1.00 9.03 102 ALA A CA 1
ATOM 755 C C . ALA A 1 102 ? -70.452 14.115 184.242 1.00 9.24 102 ALA A C 1
ATOM 756 O O . ALA A 1 102 ? -69.845 14.959 184.913 1.00 9.30 102 ALA A O 1
ATOM 758 N N . LEU A 1 103 ? -71.710 13.769 184.478 1.00 9.42 103 LEU A N 1
ATOM 759 C CA . LEU A 1 103 ? -72.473 14.383 185.550 1.00 9.68 103 LEU A CA 1
ATOM 760 C C . LEU A 1 103 ? -71.893 13.993 186.912 1.00 9.52 103 LEU A C 1
ATOM 761 O O . LEU A 1 103 ? -71.755 14.834 187.799 1.00 10.19 103 LEU A O 1
ATOM 766 N N . LEU A 1 104 ? -71.540 12.721 187.070 1.00 9.27 104 LEU A N 1
ATOM 767 C CA . LEU A 1 104 ? -70.907 12.265 188.303 1.00 12.80 104 LEU A CA 1
ATOM 768 C C . LEU A 1 104 ? -69.619 13.030 188.587 1.00 13.90 104 LEU A C 1
ATOM 769 O O . LEU A 1 104 ? -69.364 13.426 189.722 1.00 16.46 104 LEU A O 1
ATOM 774 N N . GLU A 1 105 ? -68.814 13.236 187.550 1.00 11.94 105 GLU A N 1
ATOM 775 C CA . GLU A 1 105 ? -67.540 13.932 187.691 1.00 12.80 105 GLU A CA 1
ATOM 776 C C . GLU A 1 105 ? -67.753 15.373 188.136 1.00 14.04 105 GLU A C 1
ATOM 777 O O . GLU A 1 105 ? -67.106 15.861 189.073 1.00 12.75 105 GLU A O 1
ATOM 783 N N . THR A 1 106 ? -68.681 16.049 187.466 1.00 12.81 106 THR A N 1
ATOM 784 C CA . THR A 1 106 ? -68.996 17.431 187.792 1.00 12.92 106 THR A CA 1
ATOM 785 C C . THR A 1 106 ? -69.536 17.572 189.215 1.00 10.01 106 THR A C 1
ATOM 786 O O . THR A 1 106 ? -69.099 18.443 189.962 1.00 12.38 106 THR A O 1
ATOM 790 N N . LEU A 1 107 ? -70.478 16.715 189.593 1.00 9.99 107 LEU A N 1
ATOM 791 C CA . LEU A 1 107 ? -71.028 16.748 190.947 1.00 11.55 107 LEU A CA 1
ATOM 792 C C . LEU A 1 107 ? -69.972 16.402 191.995 1.00 10.77 107 LEU A C 1
ATOM 793 O O . LEU A 1 107 ? -69.950 16.981 193.080 1.00 12.42 107 LEU A O 1
ATOM 798 N N . ASP A 1 108 ? -69.094 15.464 191.662 1.00 9.89 108 ASP A N 1
ATOM 799 C CA . ASP A 1 108 ? -68.121 14.946 192.623 1.00 14.03 108 ASP A CA 1
ATOM 800 C C . ASP A 1 108 ? -67.039 15.970 192.965 1.00 13.06 108 ASP A C 1
ATOM 801 O O . ASP A 1 108 ? -66.718 16.177 194.135 1.00 13.31 108 ASP A O 1
ATOM 806 N N . MET A 1 109 ? -66.465 16.611 191.951 1.00 13.46 109 MET A N 1
ATOM 807 C CA . MET A 1 109 ? -65.325 17.484 192.217 1.00 11.51 109 MET A CA 1
ATOM 808 C C . MET A 1 109 ? -65.420 18.876 191.585 1.00 11.32 109 MET A C 1
ATOM 809 O O . MET A 1 109 ? -64.476 19.658 191.669 1.00 13.74 109 MET A O 1
ATOM 814 N N . GLY A 1 110 ? -66.548 19.178 190.948 1.00 11.12 110 GLY A N 1
ATOM 815 C CA . GLY A 1 110 ? -66.880 20.557 190.638 1.00 11.65 110 GLY A CA 1
ATOM 816 C C . GLY A 1 110 ? -66.516 21.155 189.292 1.00 12.44 110 GLY A C 1
ATOM 817 O O . GLY A 1 110 ? -66.765 22.336 189.077 1.00 13.07 110 GLY A O 1
ATOM 818 N N . LYS A 1 111 ? -65.939 20.380 188.378 1.00 12.32 111 LYS A N 1
ATOM 819 C CA . LYS A 1 111 ? -65.553 20.960 187.089 1.00 12.91 111 LYS A CA 1
ATOM 820 C C . LYS A 1 111 ? -66.797 21.170 186.210 1.00 12.79 111 LYS A C 1
ATOM 821 O O . LYS A 1 111 ? -67.809 20.499 186.401 1.00 11.41 111 LYS A O 1
ATOM 827 N N . PRO A 1 112 ? -66.737 22.127 185.267 1.00 11.67 112 PRO A N 1
ATOM 828 C CA . PRO A 1 112 ? -67.910 22.431 184.436 1.00 13.32 112 PRO A CA 1
ATOM 829 C C . PRO A 1 112 ? -68.396 21.219 183.650 1.00 11.12 112 PRO A C 1
ATOM 830 O O . PRO A 1 112 ? -67.575 20.443 183.164 1.00 11.60 112 PRO A O 1
ATOM 834 N N . ILE A 1 113 ? -69.711 21.062 183.542 1.00 11.42 113 ILE A N 1
ATOM 835 C CA . ILE A 1 113 ? -70.306 19.904 182.883 1.00 11.52 113 ILE A CA 1
ATOM 836 C C . ILE A 1 113 ? -69.866 19.802 181.419 1.00 12.55 113 ILE A C 1
ATOM 837 O O . ILE A 1 113 ? -69.680 18.702 180.896 1.00 10.58 113 ILE A O 1
ATOM 842 N N . SER A 1 114 ? -69.668 20.948 180.772 1.00 13.52 114 SER A N 1
ATOM 843 C CA . SER A 1 114 ? -69.232 20.960 179.382 1.00 14.75 114 SER A CA 1
ATOM 844 C C . SER A 1 114 ? -67.802 20.442 179.256 1.00 13.45 114 SER A C 1
ATOM 845 O O . SER A 1 114 ? -67.457 19.817 178.254 1.00 14.02 114 SER A O 1
ATOM 848 N N . ASP A 1 115 ? -66.975 20.695 180.269 1.00 12.17 115 ASP A N 1
ATOM 849 C CA . ASP A 1 115 ? -65.629 20.117 180.302 1.00 13.42 115 ASP A CA 1
ATOM 850 C C . ASP A 1 115 ? -65.669 18.610 180.576 1.00 13.65 115 ASP A C 1
ATOM 851 O O . ASP A 1 115 ? -64.983 17.845 179.910 1.00 14.68 115 ASP A O 1
ATOM 856 N N . SER A 1 116 ? -66.462 18.186 181.558 1.00 12.62 116 SER A N 1
ATOM 857 C CA . SER A 1 116 ? -66.612 16.755 181.844 1.00 13.48 116 SER A CA 1
ATOM 858 C C . SER A 1 116 ? -67.045 15.974 180.610 1.00 12.37 116 SER A C 1
ATOM 859 O O . SER A 1 116 ? -66.494 14.916 180.299 1.00 13.59 116 SER A O 1
ATOM 862 N N . LEU A 1 117 ? -68.039 16.511 179.916 1.00 12.41 117 LEU A N 1
ATOM 863 C CA . LEU A 1 117 ? -68.632 15.867 178.753 1.00 13.60 117 LEU A CA 1
ATOM 864 C C . LEU A 1 117 ? -67.729 15.957 177.519 1.00 15.67 117 LEU A C 1
ATOM 865 O O . LEU A 1 117 ? -67.626 15.001 176.744 1.00 13.56 117 LEU A O 1
ATOM 870 N N . GLY A 1 118 ? -67.071 17.099 177.350 1.00 15.66 118 GLY A N 1
ATOM 871 C CA . GLY A 1 118 ? -66.263 17.355 176.170 1.00 17.19 118 GLY A CA 1
ATOM 872 C C . GLY A 1 118 ? -64.798 16.963 176.265 1.00 15.84 118 GLY A C 1
ATOM 873 O O . GLY A 1 118 ? -64.165 16.689 175.248 1.00 16.08 118 GLY A O 1
ATOM 874 N N . VAL A 1 119 ? -64.245 16.935 177.471 1.00 13.82 119 VAL A N 1
ATOM 875 C CA . VAL A 1 119 ? -62.824 16.633 177.612 1.00 15.48 119 VAL A CA 1
ATOM 876 C C . VAL A 1 119 ? -62.578 15.339 178.381 1.00 15.24 119 VAL A C 1
ATOM 877 O O . VAL A 1 119 ? -61.902 14.437 177.880 1.00 16.29 119 VAL A O 1
ATOM 881 N N . ASP A 1 120 ? -63.135 15.241 179.584 1.00 14.26 120 ASP A N 1
ATOM 882 C CA . ASP A 1 120 ? -62.822 14.128 180.482 1.00 15.92 120 ASP A CA 1
ATOM 883 C C . ASP A 1 120 ? -63.293 12.758 180.006 1.00 14.55 120 ASP A C 1
ATOM 884 O O . ASP A 1 120 ? -62.486 11.831 179.892 1.00 14.89 120 ASP A O 1
ATOM 889 N N . ILE A 1 121 ? -64.588 12.617 179.748 1.00 13.34 121 ILE A N 1
ATOM 890 C CA . ILE A 1 121 ? -65.106 11.324 179.317 1.00 14.19 121 ILE A CA 1
ATOM 891 C C . ILE A 1 121 ? -64.476 10.891 177.977 1.00 12.13 121 ILE A C 1
ATOM 892 O O . ILE A 1 121 ? -63.946 9.789 177.894 1.00 13.35 121 ILE A O 1
ATOM 897 N N . PRO A 1 122 ? -64.510 11.750 176.932 1.00 15.42 122 PRO A N 1
ATOM 898 C CA . PRO A 1 122 ? -63.850 11.333 175.686 1.00 14.06 122 PRO A CA 1
ATOM 899 C C . PRO A 1 122 ? -62.356 11.057 175.845 1.00 13.67 122 PRO A C 1
ATOM 900 O O . PRO A 1 122 ? -61.819 10.194 175.147 1.00 13.35 122 PRO A O 1
ATOM 904 N N . GLY A 1 123 ? -61.699 11.791 176.742 1.00 10.68 123 GLY A N 1
ATOM 905 C CA . GLY A 1 123 ? -60.279 11.606 176.990 1.00 9.94 123 GLY A CA 1
ATOM 906 C C . GLY A 1 123 ? -59.984 10.279 177.665 1.00 11.53 123 GLY A C 1
ATOM 907 O O . GLY A 1 123 ? -59.002 9.610 177.332 1.00 10.37 123 GLY A O 1
ATOM 908 N N . GLY A 1 124 ? -60.836 9.899 178.616 1.00 11.52 124 GLY A N 1
ATOM 909 C CA . GLY A 1 124 ? -60.711 8.619 179.291 1.00 10.03 124 GLY A CA 1
ATOM 910 C C . GLY A 1 124 ? -60.956 7.462 178.338 1.00 10.77 124 GLY A C 1
ATOM 911 O O . GLY A 1 124 ? -60.189 6.495 178.302 1.00 8.05 124 GLY A O 1
ATOM 912 N N . ALA A 1 125 ? -62.028 7.568 177.559 1.00 11.60 125 ALA A N 1
ATOM 913 C CA . ALA A 1 125 ? -62.376 6.536 176.593 1.00 11.52 125 ALA A CA 1
ATOM 914 C C . ALA A 1 125 ? -61.243 6.335 175.592 1.00 12.21 125 ALA A C 1
ATOM 915 O O . ALA A 1 125 ? -60.875 5.208 175.264 1.00 13.32 125 ALA A O 1
ATOM 917 N N . ARG A 1 126 ? -60.679 7.445 175.135 1.00 10.68 126 ARG A N 1
ATOM 918 C CA . ARG A 1 126 ? -59.614 7.439 174.148 1.00 12.39 126 ARG A CA 1
ATOM 919 C C . ARG A 1 126 ? -58.355 6.751 174.679 1.00 10.96 126 ARG A C 1
ATOM 920 O O . ARG A 1 126 ? -57.660 6.068 173.935 1.00 10.94 126 ARG A O 1
ATOM 928 N N . ALA A 1 127 ? -58.060 6.922 175.964 1.00 6.94 127 ALA A N 1
ATOM 929 C CA . ALA A 1 127 ? -56.898 6.256 176.536 1.00 6.95 127 ALA A CA 1
ATOM 930 C C . ALA A 1 127 ? -57.106 4.747 176.561 1.00 7.03 127 ALA A C 1
ATOM 931 O O . ALA A 1 127 ? -56.169 3.993 176.329 1.00 7.20 127 ALA A O 1
ATOM 933 N N . LEU A 1 128 ? -58.333 4.311 176.842 1.00 7.31 128 LEU A N 1
ATOM 934 C CA . LEU A 1 128 ? -58.645 2.884 176.884 1.00 7.86 128 LEU A CA 1
ATOM 935 C C . LEU A 1 128 ? -58.606 2.250 175.495 1.00 8.70 128 LEU A C 1
ATOM 936 O O . LEU A 1 128 ? -58.026 1.182 175.308 1.00 8.60 128 LEU A O 1
ATOM 941 N N . SER A 1 129 ? -59.234 2.897 174.519 1.00 9.73 129 SER A N 1
ATOM 942 C CA . SER A 1 129 ? -59.312 2.315 173.183 1.00 9.28 129 SER A CA 1
ATOM 943 C C . SER A 1 129 ? -57.982 2.410 172.442 1.00 8.03 129 SER A C 1
ATOM 944 O O . SER A 1 129 ? -57.613 1.491 171.723 1.00 7.75 129 SER A O 1
ATOM 947 N N . TRP A 1 130 ? -57.271 3.521 172.597 1.00 6.41 130 TRP A N 1
ATOM 948 C CA . TRP A 1 130 ? -55.982 3.672 171.918 1.00 8.54 130 TRP A CA 1
ATOM 949 C C . TRP A 1 130 ? -55.017 2.620 172.451 1.00 7.29 130 TRP A C 1
ATOM 950 O O . TRP A 1 130 ? -54.330 1.952 171.683 1.00 6.05 130 TRP A O 1
ATOM 961 N N . SER A 1 131 ? -54.979 2.467 173.769 1.00 8.18 131 SER A N 1
ATOM 962 C CA . SER A 1 131 ? -54.138 1.448 174.384 1.00 10.05 131 SER A CA 1
ATOM 963 C C . SER A 1 131 ? -54.524 0.058 173.886 1.00 10.05 131 SER A C 1
ATOM 964 O O . SER A 1 131 ? -53.661 -0.754 173.562 1.00 10.35 131 SER A O 1
ATOM 967 N N . GLY A 1 132 ? -55.825 -0.207 173.832 1.00 8.40 132 GLY A N 1
ATOM 968 C CA . GLY A 1 132 ? -56.319 -1.476 173.325 1.00 7.49 132 GLY A CA 1
ATOM 969 C C . GLY A 1 132 ? -55.892 -1.719 171.891 1.00 7.35 132 GLY A C 1
ATOM 970 O O . GLY A 1 132 ? -55.423 -2.805 171.563 1.00 7.25 132 GLY A O 1
ATOM 971 N N . GLU A 1 133 ? -56.050 -0.701 171.047 1.00 7.82 133 GLU A N 1
ATOM 972 C CA . GLU A 1 133 ? -55.666 -0.765 169.635 1.00 7.93 133 GLU A CA 1
ATOM 973 C C . GLU A 1 133 ? -54.187 -1.098 169.445 1.00 9.47 133 GLU A C 1
ATOM 974 O O . GLU A 1 133 ? -53.793 -1.681 168.431 1.00 9.14 133 GLU A O 1
ATOM 980 N N . ALA A 1 134 ? -53.369 -0.692 170.410 1.00 6.28 134 ALA A N 1
ATOM 981 C CA . ALA A 1 134 ? -51.918 -0.823 170.298 1.00 7.33 134 ALA A CA 1
ATOM 982 C C . ALA A 1 134 ? -51.409 -2.223 170.620 1.00 9.06 134 ALA A C 1
ATOM 983 O O . ALA A 1 134 ? -50.301 -2.583 170.219 1.00 8.23 134 ALA A O 1
ATOM 985 N N . ILE A 1 135 ? -52.207 -2.993 171.356 1.00 8.64 135 ILE A N 1
ATOM 986 C CA . ILE A 1 135 ? -51.758 -4.273 171.910 1.00 9.35 135 ILE A CA 1
ATOM 987 C C . ILE A 1 135 ? -51.051 -5.169 170.888 1.00 11.54 135 ILE A C 1
ATOM 988 O O . ILE A 1 135 ? -49.926 -5.618 171.127 1.00 11.74 135 ILE A O 1
ATOM 993 N N . ASP A 1 136 ? -51.695 -5.421 169.751 1.00 10.66 136 ASP A N 1
ATOM 994 C CA . ASP A 1 136 ? -51.111 -6.343 168.781 1.00 9.79 136 ASP A CA 1
ATOM 995 C C . ASP A 1 136 ? -50.327 -5.622 167.693 1.00 9.51 136 ASP A C 1
ATOM 996 O O . ASP A 1 136 ? -50.014 -6.213 166.657 1.00 11.38 136 ASP A O 1
ATOM 1001 N N . LYS A 1 137 ? -50.003 -4.350 167.931 1.00 7.57 137 LYS A N 1
ATOM 1002 C CA . LYS A 1 137 ? -49.106 -3.606 167.052 1.00 8.93 137 LYS A CA 1
ATOM 1003 C C . LYS A 1 137 ? -47.712 -3.539 167.673 1.00 9.59 137 LYS A C 1
ATOM 1004 O O . LYS A 1 137 ? -46.772 -3.059 167.049 1.00 8.98 137 LYS A O 1
ATOM 1010 N N . LEU A 1 138 ? -47.591 -4.018 168.908 1.00 5.59 138 LEU A N 1
ATOM 1011 C CA . LEU A 1 138 ? -46.306 -4.030 169.601 1.00 9.09 138 LEU A CA 1
ATOM 1012 C C . LEU A 1 138 ? -45.533 -5.310 169.303 1.00 9.56 138 LEU A C 1
ATOM 1013 O O . LEU A 1 138 ? -46.098 -6.397 169.337 1.00 11.54 138 LEU A O 1
ATOM 1018 N N . TYR A 1 139 ? -44.244 -5.171 169.011 1.00 7.80 139 TYR A N 1
ATOM 1019 C CA . TYR A 1 139 ? -43.383 -6.324 168.778 1.00 7.53 139 TYR A CA 1
ATOM 1020 C C . TYR A 1 139 ? -42.251 -6.343 169.796 1.00 8.80 139 TYR A C 1
ATOM 1021 O O . TYR A 1 139 ? -41.706 -5.297 170.143 1.00 7.11 139 TYR A O 1
ATOM 1030 N N . ASP A 1 140 ? -41.905 -7.529 170.280 1.00 8.96 140 ASP A N 1
ATOM 1031 C CA . ASP A 1 140 ? -40.728 -7.671 171.128 1.00 8.69 140 ASP A CA 1
ATOM 1032 C C . ASP A 1 140 ? -39.513 -7.978 170.246 1.00 8.10 140 ASP A C 1
ATOM 1033 O O . ASP A 1 140 ? -39.549 -7.700 169.047 1.00 6.67 140 ASP A O 1
ATOM 1038 N N . GLU A 1 141 ? -38.434 -8.507 170.819 1.00 7.93 141 GLU A N 1
ATOM 1039 C CA . GLU A 1 141 ? -37.159 -8.510 170.093 1.00 9.76 141 GLU A CA 1
ATOM 1040 C C . GLU A 1 141 ? -36.463 -9.862 169.966 1.00 7.88 141 GLU A C 1
ATOM 1041 O O . GLU A 1 141 ? -36.609 -10.736 170.816 1.00 5.98 141 GLU A O 1
ATOM 1047 N N . VAL A 1 142 ? -35.695 -9.994 168.886 1.00 6.00 142 VAL A N 1
ATOM 1048 C CA . VAL A 1 142 ? -34.820 -11.134 168.639 1.00 6.18 142 VAL A CA 1
ATOM 1049 C C . VAL A 1 142 ? -33.413 -10.596 168.426 1.00 7.71 142 VAL A C 1
ATOM 1050 O O . VAL A 1 142 ? -33.164 -9.849 167.474 1.00 8.36 142 VAL A O 1
ATOM 1054 N N . ALA A 1 143 ? -32.498 -10.975 169.307 1.00 6.37 143 ALA A N 1
ATOM 1055 C CA . ALA A 1 143 ? -31.145 -10.428 169.289 1.00 6.59 143 ALA A CA 1
ATOM 1056 C C . ALA A 1 143 ? -30.301 -11.027 168.171 1.00 6.89 143 ALA A C 1
ATOM 1057 O O . ALA A 1 143 ? -30.572 -12.140 167.701 1.00 7.21 143 ALA A O 1
ATOM 1059 N N . ALA A 1 144 ? -29.260 -10.301 167.765 1.00 6.71 144 ALA A N 1
ATOM 1060 C CA . ALA A 1 144 ? -28.280 -10.837 166.821 1.00 11.60 144 ALA A CA 1
ATOM 1061 C C . ALA A 1 144 ? -27.280 -11.710 167.569 1.00 10.36 144 ALA A C 1
ATOM 1062 O O . ALA A 1 144 ? -26.479 -11.212 168.360 1.00 9.42 144 ALA A O 1
ATOM 1064 N N . THR A 1 145 ? -27.333 -13.012 167.312 1.00 9.92 145 THR A N 1
ATOM 1065 C CA . THR A 1 145 ? -26.580 -13.993 168.088 1.00 11.78 145 THR A CA 1
ATOM 1066 C C . THR A 1 145 ? -25.831 -14.963 167.175 1.00 10.46 145 THR A C 1
ATOM 1067 O O . THR A 1 145 ? -26.087 -15.001 165.966 1.00 9.04 145 THR A O 1
ATOM 1071 N N . PRO A 1 146 ? -24.910 -15.759 167.748 1.00 10.66 146 PRO A N 1
ATOM 1072 C CA . PRO A 1 146 ? -24.275 -16.816 166.951 1.00 10.85 146 PRO A CA 1
ATOM 1073 C C . PRO A 1 146 ? -25.288 -17.824 166.404 1.00 11.81 146 PRO A C 1
ATOM 1074 O O . PRO A 1 146 ? -26.421 -17.887 166.891 1.00 10.18 146 PRO A O 1
ATOM 1078 N N . HIS A 1 147 ? -24.869 -18.602 165.407 1.00 13.44 147 HIS A N 1
ATOM 1079 C CA . HIS A 1 147 ? -25.758 -19.546 164.714 1.00 16.52 147 HIS A CA 1
ATOM 1080 C C . HIS A 1 147 ? -26.432 -20.574 165.628 1.00 15.19 147 HIS A C 1
ATOM 1081 O O . HIS A 1 147 ? -27.523 -21.039 165.327 1.00 14.68 147 HIS A O 1
ATOM 1088 N N . ASP A 1 148 ? -25.789 -20.926 166.739 1.00 12.44 148 ASP A N 1
ATOM 1089 C CA . ASP A 1 148 ? -26.309 -21.979 167.610 1.00 13.90 148 ASP A CA 1
ATOM 1090 C C . ASP A 1 148 ? -27.059 -21.402 168.806 1.00 13.08 148 ASP A C 1
ATOM 1091 O O . ASP A 1 148 ? -27.280 -22.085 169.803 1.00 12.63 148 ASP A O 1
ATOM 1096 N N . GLN A 1 149 ? -27.467 -20.142 168.684 1.00 10.63 149 GLN A N 1
ATOM 1097 C CA . GLN A 1 149 ? -28.213 -19.458 169.730 1.00 10.25 149 GLN A CA 1
ATOM 1098 C C . GLN A 1 149 ? -29.464 -18.790 169.167 1.00 11.34 149 GLN A C 1
ATOM 1099 O O . GLN A 1 149 ? -29.455 -18.253 168.058 1.00 11.89 149 GLN A O 1
ATOM 1105 N N . LEU A 1 150 ? -30.537 -18.834 169.943 1.00 8.92 150 LEU A N 1
ATOM 1106 C CA . LEU A 1 150 ? -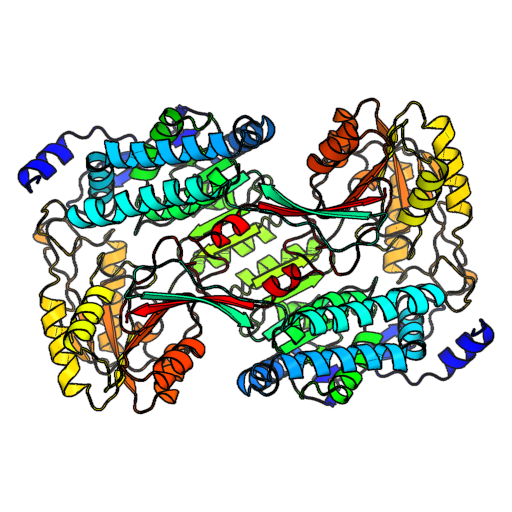31.710 -18.014 169.684 1.00 9.22 150 LEU A CA 1
ATOM 1107 C C . LEU A 1 150 ? -31.951 -17.149 170.914 1.00 9.15 150 LEU A C 1
ATOM 1108 O O . LEU A 1 150 ? -32.208 -17.666 171.999 1.00 9.27 150 LEU A O 1
ATOM 1113 N N . GLY A 1 151 ? -31.840 -15.835 170.754 1.00 8.43 151 GLY A N 1
ATOM 1114 C CA . GLY A 1 151 ? -31.982 -14.930 171.879 1.00 6.97 151 GLY A CA 1
ATOM 1115 C C . GLY A 1 151 ? -33.261 -14.136 171.766 1.00 7.56 151 GLY A C 1
ATOM 1116 O O . GLY A 1 151 ? -33.402 -13.310 170.862 1.00 7.52 151 GLY A O 1
ATOM 1117 N N . LEU A 1 152 ? -34.195 -14.391 172.678 1.00 8.23 152 LEU A N 1
ATOM 1118 C CA . LEU A 1 152 ? -35.470 -13.677 172.692 1.00 8.90 152 LEU A CA 1
ATOM 1119 C C . LEU A 1 152 ? -35.494 -12.651 173.801 1.00 9.16 152 LEU A C 1
ATOM 1120 O O . LEU A 1 152 ? -35.100 -12.940 174.927 1.00 9.51 152 LEU A O 1
ATOM 1125 N N . VAL A 1 153 ? -35.959 -11.451 173.484 1.00 8.81 153 VAL A N 1
ATOM 1126 C CA . VAL A 1 153 ? -36.125 -10.416 174.494 1.00 9.52 153 VAL A CA 1
ATOM 1127 C C . VAL A 1 153 ? -37.583 -10.002 174.483 1.00 9.15 153 VAL A C 1
ATOM 1128 O O . VAL A 1 153 ? -38.018 -9.291 173.579 1.00 9.00 153 VAL A O 1
ATOM 1132 N N . THR A 1 154 ? -38.343 -10.476 175.467 1.00 5.90 154 THR A N 1
ATOM 1133 C CA . THR A 1 154 ? -39.790 -10.308 175.453 1.00 7.31 154 THR A CA 1
ATOM 1134 C C . THR A 1 154 ? -40.282 -9.570 176.689 1.00 9.96 154 THR A C 1
ATOM 1135 O O . THR A 1 154 ? -39.541 -9.401 177.659 1.00 9.95 154 THR A O 1
ATOM 1139 N N . ARG A 1 155 ? -41.540 -9.143 176.643 1.00 10.01 155 ARG A N 1
ATOM 1140 C CA . ARG A 1 155 ? -42.162 -8.436 177.752 1.00 12.02 155 ARG A CA 1
ATOM 1141 C C . ARG A 1 155 ? -43.356 -9.210 178.286 1.00 12.36 155 ARG A C 1
ATOM 1142 O O . ARG A 1 155 ? -44.146 -9.750 177.516 1.00 14.28 155 ARG A O 1
ATOM 1150 N N . GLU A 1 156 ? -43.479 -9.259 179.606 1.00 10.09 156 GLU A N 1
ATOM 1151 C CA . GLU A 1 156 ? -44.572 -9.963 180.258 1.00 10.42 156 GLU A CA 1
ATOM 1152 C C . GLU A 1 156 ? -45.194 -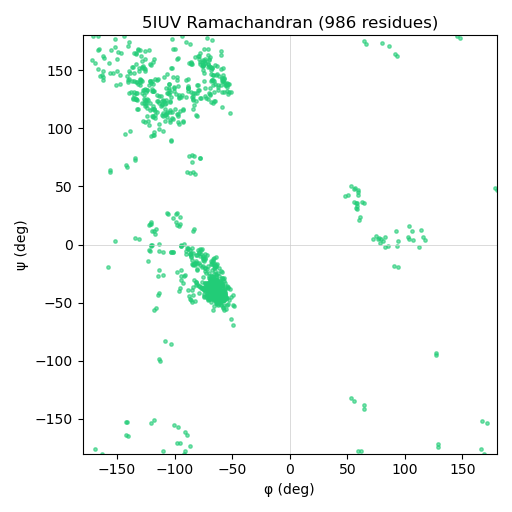9.055 181.302 1.00 8.57 156 GLU A C 1
ATOM 1153 O O . GLU A 1 156 ? -44.499 -8.236 181.890 1.00 9.65 156 GLU A O 1
ATOM 1159 N N . PRO A 1 157 ? -46.500 -9.208 181.558 1.00 8.80 157 PRO A N 1
ATOM 1160 C CA . PRO A 1 157 ? -47.120 -8.347 182.576 1.00 10.16 157 PRO A CA 1
ATOM 1161 C C . PRO A 1 157 ? -46.526 -8.597 183.962 1.00 9.06 157 PRO A C 1
ATOM 1162 O O . PRO A 1 157 ? -46.143 -9.725 184.274 1.00 8.20 157 PRO A O 1
ATOM 1166 N N . VAL A 1 158 ? -46.428 -7.551 184.775 1.00 7.93 158 VAL A N 1
ATOM 1167 C CA . VAL A 1 158 ? -45.800 -7.677 186.081 1.00 7.82 158 VAL A CA 1
ATOM 1168 C C . VAL A 1 158 ? -46.659 -8.497 187.048 1.00 12.41 158 VAL A C 1
ATOM 1169 O O . VAL A 1 158 ? -46.129 -9.158 187.943 1.00 11.44 158 VAL A O 1
ATOM 1173 N N . GLY A 1 159 ? -47.976 -8.474 186.860 1.00 9.93 159 GLY A N 1
ATOM 1174 C CA . GLY A 1 159 ? -48.869 -9.237 187.715 1.00 9.10 159 GLY A CA 1
ATOM 1175 C C . GLY A 1 159 ? -49.978 -8.408 188.326 1.00 10.32 159 GLY A C 1
ATOM 1176 O O . GLY A 1 159 ? -51.021 -8.201 187.710 1.00 12.09 159 GLY A O 1
ATOM 1177 N N . VAL A 1 160 ? -49.759 -7.936 189.549 1.00 9.40 160 VAL A N 1
ATOM 1178 C CA . VAL A 1 160 ? -50.755 -7.129 190.251 1.00 8.14 160 VAL A CA 1
ATOM 1179 C C . VAL A 1 160 ? -50.299 -5.679 190.352 1.00 8.33 160 VAL A C 1
ATOM 1180 O O . VAL A 1 160 ? -49.217 -5.393 190.866 1.00 9.36 160 VAL A O 1
ATOM 1184 N N . VAL A 1 161 ? -51.128 -4.772 189.847 1.00 6.11 161 VAL A N 1
ATOM 1185 C CA . VAL A 1 161 ? -50.805 -3.353 189.803 1.00 5.91 161 VAL A CA 1
ATOM 1186 C C . VAL A 1 161 ? -51.732 -2.563 190.722 1.00 10.76 161 VAL A C 1
ATOM 1187 O O . VAL A 1 161 ? -52.952 -2.719 190.647 1.00 9.74 161 VAL A O 1
ATOM 1191 N N . ALA A 1 162 ? -51.160 -1.746 191.612 1.00 7.89 162 ALA A N 1
ATOM 1192 C CA . ALA A 1 162 ? -51.963 -0.784 192.362 1.00 7.87 162 ALA A CA 1
ATOM 1193 C C . ALA A 1 162 ? -51.899 0.572 191.661 1.00 8.47 162 ALA A C 1
ATOM 1194 O O . ALA A 1 162 ? -50.822 1.050 191.321 1.00 10.20 162 ALA A O 1
ATOM 1196 N N . ALA A 1 163 ? -53.057 1.168 191.403 1.00 7.84 163 ALA A N 1
ATOM 1197 C CA . ALA A 1 163 ? -53.107 2.487 190.785 1.00 6.07 163 ALA A CA 1
ATOM 1198 C C . ALA A 1 163 ? -53.780 3.478 191.724 1.00 7.66 163 ALA A C 1
ATOM 1199 O O . ALA A 1 163 ? -54.956 3.337 192.052 1.00 7.83 163 ALA A O 1
ATOM 1201 N N . ILE A 1 164 ? -53.019 4.481 192.145 1.00 7.25 164 ILE A N 1
ATOM 1202 C CA . ILE A 1 164 ? -53.506 5.506 193.054 1.00 8.61 164 ILE A CA 1
ATOM 1203 C C . ILE A 1 164 ? -53.582 6.824 192.283 1.00 8.95 164 ILE A C 1
ATOM 1204 O O . ILE A 1 164 ? -52.566 7.312 191.776 1.00 8.35 164 ILE A O 1
ATOM 1209 N N . VAL A 1 165 ? -54.784 7.385 192.186 1.00 8.39 165 VAL A N 1
ATOM 1210 C CA . VAL A 1 165 ? -55.032 8.527 191.306 1.00 9.44 165 VAL A CA 1
ATOM 1211 C C . VAL A 1 165 ? -55.665 9.710 192.056 1.00 11.31 165 VAL A C 1
ATOM 1212 O O . VAL A 1 165 ? -56.227 9.531 193.139 1.00 9.02 165 VAL A O 1
ATOM 1216 N N . PRO A 1 166 ? -55.550 10.928 191.491 1.00 11.30 166 PRO A N 1
ATOM 1217 C CA . PRO A 1 166 ? -56.021 12.135 192.170 1.00 10.74 166 PRO A CA 1
ATOM 1218 C C . PRO A 1 166 ? -57.423 12.554 191.750 1.00 11.26 166 PRO A C 1
ATOM 1219 O O . PRO A 1 166 ? -58.101 11.831 191.016 1.00 11.24 166 PRO A O 1
ATOM 1223 N N . TRP A 1 167 ? -57.832 13.739 192.186 1.00 11.42 167 TRP A N 1
ATOM 1224 C CA . TRP A 1 167 ? -59.214 14.179 192.015 1.00 9.34 167 TRP A CA 1
ATOM 1225 C C . TRP A 1 167 ? -59.435 15.192 190.890 1.00 10.66 167 TRP A C 1
ATOM 1226 O O . TRP A 1 167 ? -60.578 15.533 190.598 1.00 11.81 167 TRP A O 1
ATOM 1237 N N . ASN A 1 168 ? -58.370 15.683 190.251 1.00 10.75 168 ASN A N 1
ATOM 1238 C CA . ASN A 1 168 ? -58.557 16.802 189.324 1.00 13.13 168 ASN A CA 1
ATOM 1239 C C . ASN A 1 168 ? -59.048 16.357 187.945 1.00 13.05 168 ASN A C 1
ATOM 1240 O O . ASN A 1 168 ? -59.784 17.092 187.284 1.00 12.94 168 ASN A O 1
ATOM 1245 N N . PHE A 1 169 ? -58.640 15.165 187.520 1.00 13.35 169 PHE A N 1
ATOM 1246 C CA . PHE A 1 169 ? -59.226 14.502 186.354 1.00 12.99 169 PHE A CA 1
ATOM 1247 C C . PHE A 1 169 ? -59.502 13.042 186.710 1.00 12.13 169 PHE A C 1
ATOM 1248 O O . PHE A 1 169 ? -58.795 12.154 186.233 1.00 12.13 169 PHE A O 1
ATOM 1256 N N . PRO A 1 170 ? -60.528 12.789 187.540 1.00 11.99 170 PRO A N 1
ATOM 1257 C CA . PRO A 1 170 ? -60.714 11.468 188.163 1.00 12.93 170 PRO A CA 1
ATOM 1258 C C . PRO A 1 170 ? -60.793 10.321 187.160 1.00 14.14 170 PRO A C 1
ATOM 1259 O O . PRO A 1 170 ? -60.016 9.366 187.250 1.00 15.23 170 PRO A O 1
ATOM 1263 N N . LEU A 1 171 ? -61.715 10.410 186.209 1.00 13.03 171 LEU A N 1
ATOM 1264 C CA . LEU A 1 171 ? -61.866 9.320 185.247 1.00 12.89 171 LEU A CA 1
ATOM 1265 C C . LEU A 1 171 ? -60.705 9.275 184.258 1.00 11.90 171 LEU A C 1
ATOM 1266 O O . LEU A 1 171 ? -60.179 8.199 183.957 1.00 14.12 171 LEU A O 1
ATOM 1271 N N . MET A 1 172 ? -60.299 10.432 183.746 1.00 10.23 172 MET A N 1
ATOM 1272 C CA . MET A 1 172 ? -59.258 10.447 182.731 1.00 10.37 172 MET A CA 1
ATOM 1273 C C . MET A 1 172 ? -57.929 9.914 183.266 1.00 10.18 172 MET A C 1
ATOM 1274 O O . MET A 1 172 ? -57.283 9.115 182.596 1.00 9.86 172 MET A O 1
ATOM 1279 N N . MET A 1 173 ? -57.525 10.353 184.459 1.00 10.30 173 MET A N 1
ATOM 1280 C CA . MET A 1 173 ? -56.287 9.856 185.075 1.00 12.51 173 MET A CA 1
ATOM 1281 C C . MET A 1 173 ? -56.367 8.370 185.380 1.00 9.80 173 MET A C 1
ATOM 1282 O O . MET A 1 173 ? -55.377 7.652 185.230 1.00 11.47 173 MET A O 1
ATOM 1287 N N . ALA A 1 174 ? -57.530 7.906 185.831 1.00 9.44 174 ALA A N 1
ATOM 1288 C CA . ALA A 1 174 ? -57.720 6.476 186.045 1.00 9.40 174 ALA A CA 1
ATOM 1289 C C . ALA A 1 174 ? -57.488 5.729 184.732 1.00 9.74 174 ALA A C 1
ATOM 1290 O O . ALA A 1 174 ? -56.803 4.710 184.707 1.00 9.69 174 ALA A O 1
ATOM 1292 N N . CYS A 1 175 ? -58.031 6.262 183.640 1.00 10.21 175 CYS A N 1
ATOM 1293 C CA . CYS A 1 175 ? -57.924 5.620 182.332 1.00 7.88 175 CYS A CA 1
ATOM 1294 C C . CYS A 1 175 ? -56.510 5.672 181.751 1.00 10.22 175 CYS A C 1
ATOM 1295 O O . CYS A 1 175 ? -56.099 4.758 181.033 1.00 7.42 175 CYS A O 1
ATOM 1298 N N . TRP A 1 176 ? -55.773 6.744 182.044 1.00 6.15 176 TRP A N 1
ATOM 1299 C CA . TRP A 1 176 ? -54.362 6.799 181.681 1.00 8.06 176 TRP A CA 1
ATOM 1300 C C . TRP A 1 176 ? -53.583 5.631 182.266 1.00 8.02 176 TRP A C 1
ATOM 1301 O O . TRP A 1 176 ? -52.625 5.158 181.655 1.00 8.14 176 TRP A O 1
ATOM 1312 N N . LYS A 1 177 ? -53.981 5.172 183.451 1.00 8.88 177 LYS A N 1
ATOM 1313 C CA . LYS A 1 177 ? -53.345 4.010 184.069 1.00 8.69 177 LYS A CA 1
ATOM 1314 C C . LYS A 1 177 ? -53.984 2.721 183.566 1.00 7.93 177 LYS A C 1
ATOM 1315 O O . LYS A 1 177 ? -53.274 1.801 183.187 1.00 7.32 177 LYS A O 1
ATOM 1321 N N . LEU A 1 178 ? -55.318 2.656 183.570 1.00 6.85 178 LEU A N 1
ATOM 1322 C CA . LEU A 1 178 ? -56.026 1.418 183.234 1.00 7.22 178 LEU A CA 1
ATOM 1323 C C . LEU A 1 178 ? -55.777 0.960 181.802 1.00 7.43 178 LEU A C 1
ATOM 1324 O O . LEU A 1 178 ? -55.686 -0.237 181.531 1.00 8.53 178 LEU A O 1
ATOM 1329 N N . GLY A 1 179 ? -55.694 1.915 180.886 1.00 6.09 179 GLY A N 1
ATOM 1330 C CA . GLY A 1 179 ? -55.455 1.598 179.488 1.00 8.12 179 GLY A CA 1
ATOM 1331 C C . GLY A 1 179 ? -54.287 0.647 179.267 1.00 8.63 179 GLY A C 1
ATOM 1332 O O . GLY A 1 179 ? -54.482 -0.498 178.875 1.00 7.50 179 GLY A O 1
ATOM 1333 N N . PRO A 1 180 ? -53.060 1.121 179.516 1.00 5.49 180 PRO A N 1
ATOM 1334 C CA . PRO A 1 180 ? -51.869 0.274 179.360 1.00 5.50 180 PRO A CA 1
ATOM 1335 C C . PRO A 1 180 ? -51.779 -0.881 180.372 1.00 6.63 180 PRO A C 1
ATOM 1336 O O . PRO A 1 180 ? -51.313 -1.964 180.007 1.00 6.93 180 PRO A O 1
ATOM 1340 N N . ALA A 1 181 ? -52.227 -0.667 181.610 1.00 6.26 181 ALA A N 1
ATOM 1341 C CA . ALA A 1 181 ? -52.099 -1.703 182.636 1.00 8.66 181 ALA A CA 1
ATOM 1342 C C . ALA A 1 181 ? -52.978 -2.913 182.332 1.00 7.48 181 ALA A C 1
ATOM 1343 O O . ALA A 1 181 ? -52.527 -4.047 182.439 1.00 6.78 181 ALA A O 1
ATOM 1345 N N . LEU A 1 182 ? -54.227 -2.680 181.940 1.00 6.29 182 LEU A N 1
ATOM 1346 C CA . LEU A 1 182 ? -55.105 -3.791 181.589 1.00 5.71 182 LEU A CA 1
ATOM 1347 C C . LEU A 1 182 ? -54.728 -4.381 180.231 1.00 8.73 182 LEU A C 1
ATOM 1348 O O . LEU A 1 182 ? -54.763 -5.601 180.052 1.00 10.02 182 LEU A O 1
ATOM 1353 N N . SER A 1 183 ? -54.353 -3.518 179.285 1.00 8.09 183 SER A N 1
ATOM 1354 C CA . SER A 1 183 ? -54.003 -3.974 177.936 1.00 8.13 183 SER A CA 1
ATOM 1355 C C . SER A 1 183 ? -52.841 -4.963 177.940 1.00 8.58 183 SER A C 1
ATOM 1356 O O . SER A 1 183 ? -52.823 -5.903 177.140 1.00 9.00 183 SER A O 1
ATOM 1359 N N . THR A 1 184 ? -51.882 -4.756 178.837 1.00 6.91 184 THR A N 1
ATOM 1360 C CA . THR A 1 184 ? -50.732 -5.652 178.938 1.00 7.92 184 THR A CA 1
ATOM 1361 C C . THR A 1 184 ? -51.057 -6.942 179.692 1.00 11.49 184 THR A C 1
ATOM 1362 O O . THR A 1 184 ? -50.232 -7.853 179.756 1.00 10.79 184 THR A O 1
ATOM 1366 N N . GLY A 1 185 ? -52.250 -7.013 180.274 1.00 10.18 185 GLY A N 1
ATOM 1367 C CA . GLY A 1 185 ? -52.713 -8.241 180.899 1.00 10.21 185 GLY A CA 1
ATOM 1368 C C . GLY A 1 185 ? -52.673 -8.295 182.423 1.00 9.15 185 GLY A C 1
ATOM 1369 O O . GLY A 1 185 ? -52.961 -9.334 183.015 1.00 8.25 185 GLY A O 1
ATOM 1370 N N . ASN A 1 186 ? -52.314 -7.194 183.069 1.00 6.34 186 ASN A N 1
ATOM 1371 C CA . ASN A 1 186 ? -52.268 -7.177 184.532 1.00 5.69 186 ASN A CA 1
ATOM 1372 C C . ASN A 1 186 ? -53.643 -7.159 185.193 1.00 10.42 186 ASN A C 1
ATOM 1373 O O . ASN A 1 186 ? -54.639 -6.785 184.569 1.00 9.07 186 ASN A O 1
ATOM 1378 N N . SER A 1 187 ? -53.690 -7.556 186.464 1.00 5.89 187 SER A N 1
ATOM 1379 C CA . SER A 1 187 ? -54.831 -7.227 187.310 1.00 5.97 187 SER A CA 1
ATOM 1380 C C . SER A 1 187 ? -54.526 -5.901 187.984 1.00 10.62 187 SER A C 1
ATOM 1381 O O . SER A 1 187 ? -53.381 -5.642 188.362 1.00 11.26 187 SER A O 1
ATOM 1384 N N . VAL A 1 188 ? -55.544 -5.060 188.125 1.00 9.81 188 VAL A N 1
ATOM 1385 C CA . VAL A 1 188 ? -55.357 -3.732 188.691 1.00 9.27 188 VAL A CA 1
ATOM 1386 C C . VAL A 1 188 ? -56.270 -3.507 189.890 1.00 10.13 188 VAL A C 1
ATOM 1387 O O . VAL A 1 188 ? -57.457 -3.822 189.838 1.00 8.32 188 VAL A O 1
ATOM 1391 N N . VAL A 1 189 ? -55.696 -2.984 190.972 1.00 8.58 189 VAL A N 1
ATOM 1392 C CA . VAL A 1 189 ? -56.476 -2.464 192.086 1.00 6.18 189 VAL A CA 1
ATOM 1393 C C . VAL A 1 189 ? -56.399 -0.942 192.045 1.00 7.80 189 VAL A C 1
ATOM 1394 O O . VAL A 1 189 ? -55.344 -0.347 192.294 1.00 7.20 189 VAL A O 1
ATOM 1398 N N . LEU A 1 190 ? -57.526 -0.331 191.702 1.00 8.90 190 LEU A N 1
ATOM 1399 C CA . LEU A 1 190 ? -57.637 1.111 191.541 1.00 8.60 190 LEU A CA 1
ATOM 1400 C C . LEU A 1 190 ? -58.109 1.767 192.834 1.00 8.70 190 LEU A C 1
ATOM 1401 O O . LEU A 1 190 ? -59.112 1.349 193.418 1.00 9.11 190 LEU A O 1
ATOM 1406 N N . LYS A 1 191 ? -57.376 2.786 193.273 1.00 7.95 191 LYS A N 1
ATOM 1407 C CA . LYS A 1 191 ? -57.702 3.528 194.490 1.00 8.33 191 LYS A CA 1
ATOM 1408 C C . LYS A 1 191 ? -57.914 4.988 194.121 1.00 7.84 191 LYS A C 1
ATOM 1409 O O . LYS A 1 191 ? -56.961 5.763 194.060 1.00 7.34 191 LYS A O 1
ATOM 1415 N N . PRO A 1 192 ? -59.171 5.369 193.870 1.00 8.31 192 PRO A N 1
ATOM 1416 C CA . PRO A 1 192 ? -59.485 6.757 193.534 1.00 6.85 192 PRO A CA 1
ATOM 1417 C C . PRO A 1 192 ? -59.322 7.682 194.735 1.00 8.46 192 PRO A C 1
ATOM 1418 O O . PRO A 1 192 ? -59.344 7.238 195.889 1.00 7.97 192 PRO A O 1
ATOM 1422 N N . SER A 1 193 ? -59.152 8.966 194.455 1.00 7.20 193 SER A N 1
ATOM 1423 C CA . SER A 1 193 ? -59.100 9.968 195.507 1.00 10.50 193 SER A CA 1
ATOM 1424 C C . SER A 1 193 ? -60.376 9.956 196.344 1.00 9.96 193 SER A C 1
ATOM 1425 O O . SER A 1 193 ? -61.482 9.808 195.818 1.00 9.01 193 SER A O 1
ATOM 1428 N N . GLU A 1 194 ? -60.224 10.127 197.650 1.00 7.76 194 GLU A N 1
ATOM 1429 C CA . GLU A 1 194 ? -61.384 10.260 198.519 1.00 10.43 194 GLU A CA 1
ATOM 1430 C C . GLU A 1 194 ? -62.195 11.511 198.176 1.00 10.70 194 GLU A C 1
ATOM 1431 O O . GLU A 1 194 ? -63.351 11.630 198.570 1.00 9.10 194 GLU A O 1
ATOM 1437 N N . LYS A 1 195 ? -61.597 12.441 197.433 1.00 8.19 195 LYS A N 1
ATOM 1438 C CA . LYS A 1 195 ? -62.323 13.641 197.016 1.00 10.57 195 LYS A CA 1
ATOM 1439 C C . LYS A 1 195 ? -63.111 13.434 195.726 1.00 10.99 195 LYS A C 1
ATOM 1440 O O . LYS A 1 195 ? -63.882 14.300 195.319 1.00 14.60 195 LYS A O 1
ATOM 1446 N N . SER A 1 196 ? -62.911 12.297 195.071 1.00 9.19 196 SER A N 1
ATOM 1447 C CA . SER A 1 196 ? -63.592 12.037 193.804 1.00 9.76 196 SER A CA 1
ATOM 1448 C C . SER A 1 196 ? -63.719 10.545 193.492 1.00 8.56 196 SER A C 1
ATOM 1449 O O . SER A 1 196 ? -63.177 10.072 192.492 1.00 13.24 196 SER A O 1
ATOM 1452 N N . PRO A 1 197 ? -64.441 9.795 194.341 1.00 8.10 197 PRO A N 1
ATOM 1453 C CA . PRO A 1 197 ? -64.483 8.338 194.180 1.00 7.45 197 PRO A CA 1
ATOM 1454 C C . PRO A 1 197 ? -65.488 7.861 193.140 1.00 7.52 197 PRO A C 1
ATOM 1455 O O . PRO A 1 197 ? -65.401 6.724 192.711 1.00 7.26 197 PRO A O 1
ATOM 1459 N N . LEU A 1 198 ? -66.433 8.708 192.759 1.00 9.67 198 LEU A N 1
ATOM 1460 C CA . LEU A 1 198 ? -67.660 8.216 192.133 1.00 10.01 198 LEU A CA 1
ATOM 1461 C C . LEU A 1 198 ? -67.495 7.579 190.749 1.00 9.71 198 LEU A C 1
ATOM 1462 O O . LEU A 1 198 ? -68.057 6.507 190.508 1.00 8.50 198 LEU A O 1
ATOM 1467 N N . THR A 1 199 ? -66.754 8.205 189.838 1.00 9.52 199 THR A N 1
ATOM 1468 C CA . THR A 1 199 ? -66.655 7.631 188.491 1.00 9.61 199 THR A CA 1
ATOM 1469 C C . THR A 1 199 ? -65.858 6.322 188.469 1.00 9.01 199 THR A C 1
ATOM 1470 O O . THR A 1 199 ? -66.201 5.402 187.725 1.00 10.00 199 THR A O 1
ATOM 1474 N N . ALA A 1 200 ? -64.810 6.234 189.284 1.00 7.00 200 ALA A N 1
ATOM 1475 C CA . ALA A 1 200 ? -64.065 4.985 189.432 1.00 8.56 200 ALA A CA 1
ATOM 1476 C C . ALA A 1 200 ? -64.971 3.850 189.905 1.00 7.90 200 ALA A C 1
ATOM 1477 O O . ALA A 1 200 ? -64.914 2.739 189.383 1.00 6.74 200 ALA A O 1
ATOM 1479 N N . ILE A 1 201 ? -65.802 4.132 190.903 1.00 7.84 201 ILE A N 1
ATOM 1480 C CA . ILE A 1 201 ? -66.736 3.139 191.410 1.00 8.48 201 ILE A CA 1
ATOM 1481 C C . ILE A 1 201 ? -67.676 2.680 190.299 1.00 10.96 201 ILE A C 1
ATOM 1482 O O . ILE A 1 201 ? -67.943 1.487 190.142 1.00 8.70 201 ILE A O 1
ATOM 1487 N N . ARG A 1 202 ? -68.150 3.638 189.511 1.00 7.26 202 ARG A N 1
ATOM 1488 C CA . ARG A 1 202 ? -69.137 3.356 188.474 1.00 11.69 202 ARG A CA 1
ATOM 1489 C C . ARG A 1 202 ? -68.570 2.532 187.313 1.00 10.81 202 ARG A C 1
ATOM 1490 O O . ARG A 1 202 ? -69.246 1.634 186.812 1.00 7.98 202 ARG A O 1
ATOM 1498 N N . ILE A 1 203 ? -67.335 2.809 186.889 1.00 8.29 203 IL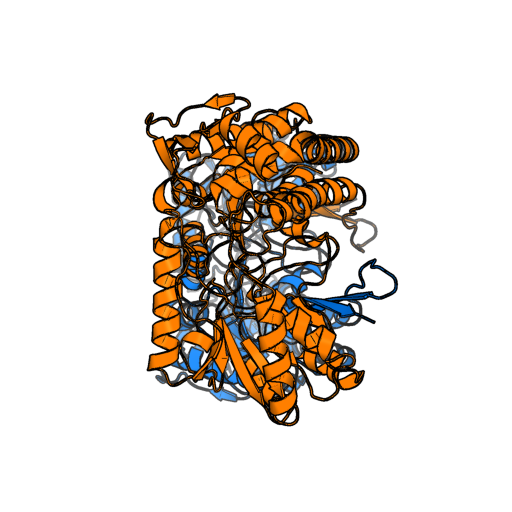E A N 1
ATOM 1499 C CA . ILE A 1 203 ? -66.793 2.097 185.726 1.00 7.32 203 ILE A CA 1
ATOM 1500 C C . ILE A 1 203 ? -66.369 0.665 186.042 1.00 8.98 203 ILE A C 1
ATOM 1501 O O . ILE A 1 203 ? -66.100 -0.111 185.125 1.00 8.98 203 ILE A O 1
ATOM 1506 N N . ALA A 1 204 ? -66.303 0.307 187.325 1.00 9.50 204 ALA A N 1
ATOM 1507 C CA . ALA A 1 204 ? -66.012 -1.082 187.706 1.00 10.25 204 ALA A CA 1
ATOM 1508 C C . ALA A 1 204 ? -67.046 -2.034 187.102 1.00 10.26 204 ALA A C 1
ATOM 1509 O O . ALA A 1 204 ? -66.708 -3.114 186.612 1.00 10.43 204 ALA A O 1
ATOM 1511 N N . GLN A 1 205 ? -68.303 -1.607 187.117 1.00 8.62 205 GLN A N 1
ATOM 1512 C CA . GLN A 1 205 ? -69.396 -2.370 186.525 1.00 11.85 205 GLN A CA 1
ATOM 1513 C C . GLN A 1 205 ? -69.297 -2.428 185.004 1.00 12.78 205 GLN A C 1
ATOM 1514 O O . GLN A 1 205 ? -69.565 -3.463 184.384 1.00 13.72 205 GLN A O 1
ATOM 1520 N N . LEU A 1 206 ? -68.932 -1.302 184.402 1.00 10.35 206 LEU A N 1
ATOM 1521 C CA . LEU A 1 206 ? -68.787 -1.237 182.958 1.00 10.04 206 LEU A CA 1
ATOM 1522 C C . LEU A 1 206 ? -67.670 -2.160 182.477 1.00 9.99 206 LEU A C 1
ATOM 1523 O O . LEU A 1 206 ? -67.776 -2.757 181.403 1.00 9.22 206 LEU A O 1
ATOM 1528 N N . ALA A 1 207 ? -66.609 -2.286 183.272 1.00 6.91 207 ALA A N 1
ATOM 1529 C CA . ALA A 1 207 ? -65.500 -3.166 182.912 1.00 9.32 207 ALA A CA 1
ATOM 1530 C C . ALA A 1 207 ? -65.990 -4.608 182.769 1.00 10.36 207 ALA A C 1
ATOM 1531 O O . ALA A 1 207 ? -65.667 -5.289 181.796 1.00 11.35 207 ALA A O 1
ATOM 1533 N N . ILE A 1 208 ? -66.790 -5.057 183.729 1.00 9.50 208 ILE A N 1
ATOM 1534 C CA . ILE A 1 208 ? -67.382 -6.392 183.670 1.00 12.91 208 ILE A CA 1
ATOM 1535 C C . ILE A 1 208 ? -68.282 -6.547 182.442 1.00 12.60 208 ILE A C 1
ATOM 1536 O O . ILE A 1 208 ? -68.227 -7.559 181.736 1.00 12.39 208 ILE A O 1
ATOM 1541 N N . GLU A 1 209 ? -69.101 -5.536 182.175 1.00 10.09 209 GLU A N 1
ATOM 1542 C CA . GLU A 1 209 ? -69.995 -5.590 181.025 1.00 12.74 209 GLU A CA 1
ATOM 1543 C C . GLU A 1 209 ? -69.205 -5.658 179.708 1.00 11.26 209 GLU A C 1
ATOM 1544 O O . GLU A 1 209 ? -69.634 -6.306 178.760 1.00 11.98 209 GLU A O 1
ATOM 1550 N N . ALA A 1 210 ? -68.042 -5.017 179.659 1.00 8.81 210 ALA A N 1
ATOM 1551 C CA . ALA A 1 210 ? -67.209 -5.067 178.452 1.00 10.13 210 ALA A CA 1
ATOM 1552 C C . ALA A 1 210 ? -66.552 -6.439 178.251 1.00 10.40 210 ALA A C 1
ATOM 1553 O O . ALA A 1 210 ? -66.155 -6.787 177.138 1.00 12.45 210 ALA A O 1
ATOM 1555 N N . GLY A 1 211 ? -66.432 -7.215 179.323 1.00 11.09 211 GLY A N 1
ATOM 1556 C CA . GLY A 1 211 ? -65.829 -8.533 179.225 1.00 10.59 211 GLY A CA 1
ATOM 1557 C C . GLY A 1 211 ? -64.557 -8.712 180.039 1.00 12.89 211 GLY A C 1
ATOM 1558 O O . GLY A 1 211 ? -63.914 -9.759 179.964 1.00 15.89 211 GLY A O 1
ATOM 1559 N N . ILE A 1 212 ? -64.176 -7.693 180.805 1.00 9.37 212 ILE A N 1
ATOM 1560 C CA . ILE A 1 212 ? -63.074 -7.839 181.754 1.00 9.81 212 ILE A CA 1
ATOM 1561 C C . ILE A 1 212 ? -63.478 -8.833 182.841 1.00 10.71 212 ILE A C 1
ATOM 1562 O O . ILE A 1 212 ? -64.490 -8.633 183.498 1.00 10.59 212 ILE A O 1
ATOM 1567 N N . PRO A 1 213 ? -62.698 -9.908 183.030 1.00 10.42 213 PRO A N 1
ATOM 1568 C CA . PRO A 1 213 ? -63.070 -10.946 184.006 1.00 11.18 213 PRO A CA 1
ATOM 1569 C C . PRO A 1 213 ? -63.112 -10.440 185.447 1.00 11.18 213 PRO A C 1
ATOM 1570 O O . PRO A 1 213 ? -62.421 -9.481 185.785 1.00 8.13 213 PRO A O 1
ATOM 1574 N N . ALA A 1 214 ? -63.920 -11.090 186.282 1.00 10.57 214 ALA A N 1
ATOM 1575 C CA . ALA A 1 214 ? -63.959 -10.779 187.708 1.00 10.99 214 ALA A CA 1
ATOM 1576 C C . ALA A 1 214 ? -62.572 -10.895 188.339 1.00 11.07 214 ALA A C 1
ATOM 1577 O O . ALA A 1 214 ? -61.821 -11.837 188.060 1.00 10.76 214 ALA A O 1
ATOM 1579 N N . GLY A 1 215 ? -62.237 -9.939 189.198 1.00 10.03 215 GLY A N 1
ATOM 1580 C CA . GLY A 1 215 ? -60.955 -9.957 189.875 1.00 8.95 215 GLY A CA 1
ATOM 1581 C C . GLY A 1 215 ? -59.877 -9.148 189.171 1.00 9.17 215 GLY A C 1
ATOM 1582 O O . GLY A 1 215 ? -58.878 -8.781 189.787 1.00 9.71 215 GLY A O 1
ATOM 1583 N N . VAL A 1 216 ? -60.071 -8.859 187.887 1.00 7.87 216 VAL A N 1
ATOM 1584 C CA . VAL A 1 216 ? -59.030 -8.196 187.102 1.00 7.04 216 VAL A CA 1
ATOM 1585 C C . VAL A 1 216 ? -59.018 -6.683 187.345 1.00 7.42 216 VAL A C 1
ATOM 1586 O O . VAL A 1 216 ? -57.958 -6.051 187.332 1.00 10.69 216 VAL A O 1
ATOM 1590 N N . LEU A 1 217 ? -60.189 -6.104 187.579 1.00 7.45 217 LEU A N 1
ATOM 1591 C CA . LEU A 1 217 ? -60.266 -4.705 187.991 1.00 7.75 217 LEU A CA 1
ATOM 1592 C C . LEU A 1 217 ? -61.099 -4.554 189.270 1.00 9.51 217 LEU A C 1
ATOM 1593 O O . LEU A 1 217 ? -62.330 -4.689 189.257 1.00 8.51 217 LEU A O 1
ATOM 1598 N N . ASN A 1 218 ? -60.407 -4.304 190.376 1.00 8.82 218 ASN A N 1
ATOM 1599 C CA . ASN A 1 218 ? -61.038 -4.073 191.664 1.00 9.46 218 ASN A CA 1
ATOM 1600 C C . ASN A 1 218 ? -60.880 -2.603 192.018 1.00 8.46 218 ASN A C 1
ATOM 1601 O O . ASN A 1 218 ? -59.851 -2.008 191.707 1.00 7.88 218 ASN A O 1
ATOM 1606 N N . VAL A 1 219 ? -61.887 -2.021 192.662 1.00 8.33 219 VAL A N 1
ATOM 1607 C CA . VAL A 1 219 ? -61.853 -0.596 193.003 1.00 7.52 219 VAL A CA 1
ATOM 1608 C C . VAL A 1 219 ? -62.072 -0.377 194.503 1.00 7.90 219 VAL A C 1
ATOM 1609 O O . VAL A 1 219 ? -63.087 -0.803 195.058 1.00 9.76 219 VAL A O 1
ATOM 1613 N N . LEU A 1 220 ? -61.124 0.292 195.149 1.00 6.48 220 LEU A N 1
ATOM 1614 C CA . LEU A 1 220 ? -61.200 0.527 196.591 1.00 6.76 220 LEU A CA 1
ATOM 1615 C C . LEU A 1 220 ? -61.243 2.016 196.944 1.00 11.99 220 LEU A C 1
ATOM 1616 O O . LEU A 1 220 ? -60.200 2.663 197.058 1.00 8.31 220 LEU A O 1
ATOM 1621 N N . PRO A 1 221 ? -62.454 2.571 197.110 1.00 11.20 221 PRO A N 1
ATOM 1622 C CA . PRO A 1 221 ? -62.530 3.954 197.589 1.00 9.36 221 PRO A CA 1
ATOM 1623 C C . PRO A 1 221 ? -62.097 4.034 199.051 1.00 10.70 221 PRO A C 1
ATOM 1624 O O . PRO A 1 221 ? -62.187 3.040 199.775 1.00 13.47 221 PRO A O 1
ATOM 1628 N N . GLY A 1 222 ? -61.599 5.188 199.469 1.00 11.49 222 GLY A N 1
ATOM 1629 C CA . GLY A 1 222 ? -61.118 5.351 200.829 1.00 10.21 222 GLY A CA 1
ATOM 1630 C C . GLY A 1 222 ? -59.959 6.324 200.899 1.00 10.96 222 GLY A C 1
ATOM 1631 O O . GLY A 1 222 ? -59.512 6.831 199.876 1.00 10.10 222 GLY A O 1
ATOM 1632 N N . TYR A 1 223 ? -59.474 6.586 202.112 1.00 10.87 223 TYR A N 1
ATOM 1633 C CA . TYR A 1 223 ? -58.440 7.590 202.321 1.00 12.13 223 TYR A CA 1
ATOM 1634 C C . TYR A 1 223 ? -57.063 7.102 201.905 1.00 12.64 223 TYR A C 1
ATOM 1635 O O . TYR A 1 223 ? -56.790 5.903 201.909 1.00 11.69 223 TYR A O 1
ATOM 1644 N N . GLY A 1 224 ? -56.200 8.047 201.543 1.00 10.71 224 GLY A N 1
ATOM 1645 C CA . GLY A 1 224 ? -54.832 7.721 201.184 1.00 8.24 224 GLY A CA 1
ATOM 1646 C C . GLY A 1 224 ? -54.070 7.084 202.329 1.00 8.83 224 GLY A C 1
ATOM 1647 O O . GLY A 1 224 ? -53.351 6.100 202.140 1.00 10.11 224 GLY A O 1
ATOM 1648 N N . HIS A 1 225 ? -54.237 7.631 203.529 1.00 9.97 225 HIS A N 1
ATOM 1649 C CA . HIS A 1 225 ? -53.458 7.164 204.674 1.00 13.46 225 HIS A CA 1
ATOM 1650 C C . HIS A 1 225 ? -53.964 5.839 205.242 1.00 14.27 225 HIS A C 1
ATOM 1651 O O . HIS A 1 225 ? -53.345 5.289 206.143 1.00 14.99 225 HIS A O 1
ATOM 1658 N N . THR A 1 226 ? -55.077 5.327 204.721 1.00 13.72 226 THR A N 1
ATOM 1659 C CA . THR A 1 226 ? -55.535 3.993 205.112 1.00 13.16 226 THR A CA 1
ATOM 1660 C C . THR A 1 226 ? -55.324 2.987 203.967 1.00 11.52 226 THR A C 1
ATOM 1661 O O . THR A 1 226 ? -54.324 2.270 203.949 1.00 11.46 226 THR A O 1
ATOM 1665 N N . VAL A 1 227 ? -56.243 2.935 203.007 1.00 9.24 227 VAL A N 1
ATOM 1666 C CA . VAL A 1 227 ? -56.167 1.898 201.983 1.00 8.92 227 VAL A CA 1
ATOM 1667 C C . VAL A 1 227 ? -55.086 2.202 200.933 1.00 8.78 227 VAL A C 1
ATOM 1668 O O . VAL A 1 227 ? -54.456 1.281 200.407 1.00 10.39 227 VAL A O 1
ATOM 1672 N N . GLY A 1 228 ? -54.850 3.477 200.644 1.00 7.38 228 GLY A N 1
ATOM 1673 C CA . GLY A 1 228 ? -53.790 3.840 199.717 1.00 7.16 228 GLY A CA 1
ATOM 1674 C C . GLY A 1 228 ? -52.438 3.359 200.213 1.00 8.86 228 GLY A C 1
ATOM 1675 O O . GLY A 1 228 ? -51.696 2.677 199.502 1.00 8.25 228 GLY A O 1
ATOM 1676 N N . LYS A 1 229 ? -52.135 3.712 201.458 1.00 9.80 229 LYS A N 1
ATOM 1677 C CA . LYS A 1 229 ? -50.922 3.271 202.135 1.00 12.93 229 LYS A CA 1
ATOM 1678 C C . LYS A 1 229 ? -50.813 1.749 202.194 1.00 14.67 229 LYS A C 1
ATOM 1679 O O . LYS A 1 229 ? -49.732 1.190 201.975 1.00 12.72 229 LYS A O 1
ATOM 1685 N N . ALA A 1 230 ? -51.926 1.084 202.496 1.00 7.48 230 ALA A N 1
ATOM 1686 C CA . ALA A 1 230 ? -51.950 -0.375 202.595 1.00 7.39 230 ALA A CA 1
ATOM 1687 C C . ALA A 1 230 ? -51.564 -1.046 201.278 1.00 8.99 230 ALA A C 1
ATOM 1688 O O . ALA A 1 230 ? -50.844 -2.052 201.267 1.00 9.11 230 ALA A O 1
ATOM 1690 N N . LEU A 1 231 ? -52.044 -0.493 200.170 1.00 7.44 231 LEU A N 1
ATOM 1691 C CA . LEU A 1 231 ? -51.685 -1.006 198.852 1.00 7.97 231 LEU A CA 1
ATOM 1692 C C . LEU A 1 231 ? -50.200 -0.795 198.553 1.00 8.22 231 LEU A C 1
ATOM 1693 O O . LEU A 1 231 ? -49.536 -1.682 198.024 1.00 7.00 231 LEU A O 1
ATOM 1698 N N . ALA A 1 232 ? -49.685 0.382 198.890 1.00 7.91 232 ALA A N 1
ATOM 1699 C CA . ALA A 1 232 ? -48.282 0.704 198.631 1.00 10.09 232 ALA A CA 1
ATOM 1700 C C . ALA A 1 232 ? -47.322 -0.135 199.478 1.00 10.52 232 ALA A C 1
ATOM 1701 O O . ALA A 1 232 ? -46.179 -0.385 199.079 1.00 10.33 232 ALA A O 1
ATOM 1703 N N . LEU A 1 233 ? -47.784 -0.576 200.640 1.00 9.02 233 LEU A N 1
ATOM 1704 C CA . LEU A 1 233 ? -46.973 -1.428 201.510 1.00 9.81 233 LEU A CA 1
ATOM 1705 C C . LEU A 1 233 ? -47.233 -2.921 201.304 1.00 9.43 233 LEU A C 1
ATOM 1706 O O . LEU A 1 233 ? -46.613 -3.754 201.966 1.00 9.07 233 LEU A O 1
ATOM 1711 N N . HIS A 1 234 ? -48.151 -3.268 200.409 1.00 9.20 234 HIS A N 1
ATOM 1712 C CA . HIS A 1 234 ? -48.554 -4.673 200.297 1.00 10.32 234 HIS A CA 1
ATOM 1713 C C . HIS A 1 234 ? -47.440 -5.539 199.712 1.00 10.23 234 HIS A C 1
ATOM 1714 O O . HIS A 1 234 ? -46.812 -5.168 198.727 1.00 10.18 234 HIS A O 1
ATOM 1721 N N . MET A 1 235 ? -47.212 -6.700 200.322 1.00 10.24 235 MET A N 1
ATOM 1722 C CA . MET A 1 235 ? -46.101 -7.561 199.933 1.00 10.04 235 MET A CA 1
ATOM 1723 C C . MET A 1 235 ? -46.370 -8.375 198.664 1.00 10.43 235 MET A C 1
ATOM 1724 O O . MET A 1 235 ? -45.471 -9.045 198.160 1.00 11.94 235 MET A O 1
ATOM 1729 N N . ASP A 1 236 ? -47.591 -8.327 198.146 1.00 8.23 236 ASP A N 1
ATOM 1730 C CA . ASP A 1 236 ? -47.891 -9.069 196.922 1.00 9.05 236 ASP A CA 1
ATOM 1731 C C . ASP A 1 236 ? -48.397 -8.157 195.800 1.00 7.64 236 ASP A C 1
ATOM 1732 O O . ASP A 1 236 ? -48.993 -8.619 194.829 1.00 7.77 236 ASP A O 1
ATOM 1737 N N . VAL A 1 237 ? -48.160 -6.858 195.941 1.00 6.65 237 VAL A N 1
ATOM 1738 C CA . VAL A 1 237 ? -48.377 -5.925 194.838 1.00 5.87 237 VAL A CA 1
ATOM 1739 C C . VAL A 1 237 ? -47.045 -5.748 194.117 1.00 9.24 237 VAL A C 1
ATOM 1740 O O . VAL A 1 237 ? -46.032 -5.442 194.752 1.00 10.87 237 VAL A O 1
ATOM 1744 N N . ASP A 1 238 ? -47.031 -5.958 192.802 1.00 5.74 238 ASP A N 1
ATOM 1745 C CA . ASP A 1 238 ? -45.787 -5.921 192.041 1.00 8.15 238 ASP A CA 1
ATOM 1746 C C . ASP A 1 238 ? -45.359 -4.504 191.687 1.00 8.68 238 ASP A C 1
ATOM 1747 O O . ASP A 1 238 ? -44.170 -4.199 191.643 1.00 8.16 238 ASP A O 1
ATOM 1752 N N . THR A 1 239 ? -46.340 -3.645 191.434 1.00 8.08 239 THR A N 1
ATOM 1753 C CA . THR A 1 239 ? -46.078 -2.315 190.906 1.00 8.74 239 THR A CA 1
ATOM 1754 C C . THR A 1 239 ? -47.122 -1.366 191.446 1.00 8.27 239 THR A C 1
ATOM 1755 O O . THR A 1 239 ? -48.296 -1.721 191.519 1.00 8.86 239 THR A O 1
ATOM 1759 N N . VAL A 1 240 ? -46.708 -0.169 191.838 1.00 6.61 240 VAL A N 1
ATOM 1760 C CA . VAL A 1 240 ? -47.681 0.868 192.128 1.00 7.28 240 VAL A CA 1
ATOM 1761 C C . VAL A 1 240 ? -47.452 2.037 191.166 1.00 7.30 240 VAL A C 1
ATOM 1762 O O . VAL A 1 240 ? -46.319 2.466 190.930 1.00 7.86 240 VAL A O 1
ATOM 1766 N N . VAL A 1 241 ? -48.533 2.511 190.560 1.00 7.36 241 VAL A N 1
ATOM 1767 C CA . VAL A 1 241 ? -48.451 3.720 189.754 1.00 7.09 241 VAL A CA 1
ATOM 1768 C C . VAL A 1 241 ? -49.282 4.777 190.443 1.00 8.89 241 VAL A C 1
ATOM 1769 O O . VAL A 1 241 ? -50.331 4.481 191.012 1.00 8.27 241 VAL A O 1
ATOM 1773 N N . PHE A 1 242 ? -48.791 6.009 190.399 1.00 8.60 242 PHE A N 1
ATOM 1774 C CA . PHE A 1 242 ? -49.319 7.083 191.218 1.00 10.60 242 PHE A CA 1
ATOM 1775 C C . PHE A 1 242 ? -49.380 8.384 190.451 1.00 10.95 242 PHE A C 1
ATOM 1776 O O . PHE A 1 242 ? -48.469 8.716 189.699 1.00 12.96 242 PHE A O 1
ATOM 1784 N N . THR A 1 243 ? -50.460 9.120 190.661 1.00 10.05 243 THR A N 1
ATOM 1785 C CA . THR A 1 243 ? -50.546 10.500 190.216 1.00 12.43 243 THR A CA 1
ATOM 1786 C C . THR A 1 243 ? -51.071 11.336 191.382 1.00 13.38 243 THR A C 1
ATOM 1787 O O . THR A 1 243 ? -52.123 11.041 191.948 1.00 11.62 243 THR A O 1
ATOM 1791 N N . GLY A 1 244 ? -50.319 12.364 191.755 1.00 12.64 244 GLY A N 1
ATOM 1792 C CA . GLY A 1 244 ? -50.671 13.173 192.902 1.00 14.52 244 GLY A CA 1
ATOM 1793 C C . GLY A 1 244 ? -49.569 14.149 193.258 1.00 14.65 244 GLY A C 1
ATOM 1794 O O . GLY A 1 244 ? -48.798 14.565 192.394 1.00 15.08 244 GLY A O 1
ATOM 1795 N N . SER A 1 245 ? -49.507 14.528 194.529 1.00 13.70 245 SER A N 1
ATOM 1796 C CA . SER A 1 245 ? -48.516 15.480 194.993 1.00 12.85 245 SER A CA 1
ATOM 1797 C C . SER A 1 245 ? -47.125 14.857 195.065 1.00 15.29 245 SER A C 1
ATOM 1798 O O . SER A 1 245 ? -46.967 13.638 195.173 1.00 13.53 245 SER A O 1
ATOM 1801 N N . THR A 1 246 ? -46.118 15.715 194.999 1.00 13.62 246 THR A N 1
ATOM 1802 C CA . THR A 1 246 ? -44.738 15.282 195.120 1.00 15.14 246 THR A CA 1
ATOM 1803 C C . THR A 1 246 ? -44.475 14.701 196.505 1.00 12.36 246 THR A C 1
ATOM 1804 O O . THR A 1 246 ? -43.756 13.717 196.644 1.00 13.80 246 THR A O 1
ATOM 1808 N N . LYS A 1 247 ? -45.072 15.301 197.528 1.00 12.85 247 LYS A N 1
ATOM 1809 C CA . LYS A 1 247 ? -44.889 14.828 198.898 1.00 14.36 247 LYS A CA 1
ATOM 1810 C C . LYS A 1 247 ? -45.309 13.367 199.102 1.00 14.77 247 LYS A C 1
ATOM 1811 O O . LYS A 1 247 ? -44.578 12.576 199.709 1.00 14.96 247 LYS A O 1
ATOM 1817 N N . ILE A 1 248 ? -46.493 13.015 198.613 1.00 11.15 248 ILE A N 1
ATOM 1818 C CA . ILE A 1 248 ? -46.981 11.645 198.734 1.00 11.51 248 ILE A CA 1
ATOM 1819 C C . ILE A 1 248 ? -46.217 10.715 197.793 1.00 10.48 248 ILE A C 1
ATOM 1820 O O . ILE A 1 248 ? -45.950 9.563 198.127 1.00 9.59 248 ILE A O 1
ATOM 1825 N N . ALA A 1 249 ? -45.858 11.224 196.621 1.00 9.35 249 ALA A N 1
ATOM 1826 C CA . ALA A 1 249 ? -45.075 10.446 195.668 1.00 11.35 249 ALA A CA 1
ATOM 1827 C C . ALA A 1 249 ? -43.781 9.936 196.300 1.00 9.86 249 ALA A C 1
ATOM 1828 O O . ALA A 1 249 ? -43.447 8.761 196.166 1.00 10.02 249 ALA A O 1
ATOM 1830 N N . LYS A 1 250 ? -43.071 10.813 197.007 1.00 9.39 250 LYS A N 1
ATOM 1831 C CA . LYS A 1 250 ? -41.859 10.422 197.721 1.00 11.88 250 LYS A CA 1
ATOM 1832 C C . LYS A 1 250 ? -42.117 9.343 198.770 1.00 12.06 250 LYS A C 1
ATOM 1833 O O . LYS A 1 250 ? -41.314 8.427 198.930 1.00 10.87 250 LYS A O 1
ATOM 1839 N N . GLN A 1 251 ? -43.234 9.457 199.481 1.00 11.58 251 GLN A N 1
ATOM 1840 C CA . GLN A 1 251 ? -43.583 8.497 200.515 1.00 12.35 251 GLN A CA 1
ATOM 1841 C C . GLN A 1 251 ? -43.810 7.104 199.932 1.00 9.39 251 GLN A C 1
ATOM 1842 O O . GLN A 1 251 ? -43.581 6.107 200.605 1.00 9.52 251 GLN A O 1
ATOM 1848 N N . LEU A 1 252 ? -44.263 7.034 198.682 1.00 8.94 252 LEU A N 1
ATOM 1849 C CA . LEU A 1 252 ? -44.470 5.734 198.035 1.00 10.65 252 LEU A CA 1
ATOM 1850 C C . LEU A 1 252 ? -43.134 5.024 197.786 1.00 10.23 252 LEU A C 1
ATOM 1851 O O . LEU A 1 252 ? -43.050 3.803 197.863 1.00 10.67 252 LEU A O 1
ATOM 1856 N N . MET A 1 253 ? -42.094 5.785 197.477 1.00 8.77 253 MET A N 1
ATOM 1857 C CA . MET A 1 253 ? -40.767 5.193 197.315 1.00 8.78 253 MET A CA 1
ATOM 1858 C C . MET A 1 253 ? -40.299 4.587 198.633 1.00 11.76 253 MET A C 1
ATOM 1859 O O . MET A 1 253 ? -39.698 3.511 198.668 1.00 10.01 253 MET A O 1
ATOM 1864 N N . ILE A 1 254 ? -40.606 5.279 199.723 1.00 9.04 254 ILE A N 1
ATOM 1865 C CA . ILE A 1 254 ? -40.273 4.788 201.048 1.00 12.19 254 ILE A CA 1
ATOM 1866 C C . ILE A 1 254 ? -41.067 3.514 201.372 1.00 12.12 254 ILE A C 1
ATOM 1867 O O . ILE A 1 254 ? -40.493 2.530 201.851 1.00 10.74 254 ILE A O 1
ATOM 1872 N N . TYR A 1 255 ? -42.368 3.518 201.081 1.00 9.86 255 TYR A N 1
ATOM 1873 C CA . TYR A 1 255 ? -43.199 2.330 201.294 1.00 9.33 255 TYR A CA 1
ATOM 1874 C C . TYR A 1 255 ? -42.691 1.114 200.522 1.00 9.08 255 TYR A C 1
ATOM 1875 O O . TYR A 1 255 ? -42.715 -0.004 201.029 1.00 9.42 255 TYR A O 1
ATOM 1884 N N . ALA A 1 256 ? -42.261 1.323 199.283 1.00 10.07 256 ALA A N 1
ATOM 1885 C CA . ALA A 1 256 ? -41.749 0.215 198.487 1.00 8.30 256 ALA A CA 1
ATOM 1886 C C . ALA A 1 256 ? -40.487 -0.355 199.123 1.00 10.24 256 ALA A C 1
ATOM 1887 O O . ALA A 1 256 ? -40.311 -1.575 199.195 1.00 12.24 256 ALA A O 1
ATOM 1889 N N . GLY A 1 257 ? -39.613 0.536 199.585 1.00 10.98 257 GLY A N 1
ATOM 1890 C CA . GLY A 1 257 ? -38.389 0.139 200.259 1.00 10.48 257 GLY A CA 1
ATOM 1891 C C . GLY A 1 257 ? -38.633 -0.598 201.568 1.00 11.95 257 GLY A C 1
ATOM 1892 O O . GLY A 1 257 ? -37.874 -1.490 201.943 1.00 12.03 257 GLY A O 1
ATOM 1893 N N . GLU A 1 258 ? -39.695 -0.221 202.266 1.00 11.85 258 GLU A N 1
ATOM 1894 C CA . GLU A 1 258 ? -40.035 -0.844 203.539 1.00 13.09 258 GLU A CA 1
ATOM 1895 C C . GLU A 1 258 ? -40.705 -2.203 203.353 1.00 15.05 258 GLU A C 1
ATOM 1896 O O . GLU A 1 258 ? -40.771 -2.997 204.287 1.00 17.45 258 GLU A O 1
ATOM 1902 N N . SER A 1 259 ? -41.212 -2.466 202.154 1.00 12.07 259 SER A N 1
ATOM 1903 C CA . SER A 1 259 ? -42.010 -3.666 201.932 1.00 10.12 259 SER A CA 1
ATOM 1904 C C . SER A 1 259 ? -41.315 -4.656 201.000 1.00 12.27 259 SER A C 1
ATOM 1905 O O . SER A 1 259 ? -40.450 -5.414 201.447 1.00 13.11 259 SER A O 1
ATOM 1908 N N . ASN A 1 260 ? -41.671 -4.657 199.717 1.00 11.05 260 ASN A N 1
ATOM 1909 C CA . ASN A 1 260 ? -41.205 -5.714 198.812 1.00 9.93 260 ASN A CA 1
ATOM 1910 C C . ASN A 1 260 ? -40.422 -5.242 197.584 1.00 11.18 260 ASN A C 1
ATOM 1911 O O . ASN A 1 260 ? -40.272 -5.996 196.616 1.00 9.49 260 ASN A O 1
ATOM 1916 N N . MET A 1 261 ? -39.934 -4.003 197.620 1.00 12.53 261 MET A N 1
ATOM 1917 C CA . MET A 1 261 ? -39.206 -3.418 196.496 1.00 12.60 261 MET A CA 1
ATOM 1918 C C . MET A 1 261 ? -40.070 -3.405 195.227 1.00 12.81 261 MET A C 1
ATOM 1919 O O . MET A 1 261 ? -39.564 -3.584 194.111 1.00 9.73 261 MET A O 1
ATOM 1924 N N . LYS A 1 262 ? -41.375 -3.186 195.393 1.00 7.88 262 LYS A N 1
ATOM 1925 C CA . LYS A 1 262 ? -42.272 -3.093 194.240 1.00 10.50 262 LYS A CA 1
ATOM 1926 C C . LYS A 1 262 ? -41.823 -1.954 193.331 1.00 9.53 262 LYS A C 1
ATOM 1927 O O . LYS A 1 262 ? -41.216 -0.994 193.805 1.00 7.95 262 LYS A O 1
ATOM 1933 N N . ARG A 1 263 ? -42.093 -2.061 192.028 1.00 8.63 263 ARG A N 1
ATOM 1934 C CA . ARG A 1 263 ? -41.778 -0.961 191.118 1.00 9.02 263 ARG A CA 1
ATOM 1935 C C . ARG A 1 263 ? -42.667 0.239 191.457 1.00 8.40 263 ARG A C 1
ATOM 1936 O O . ARG A 1 263 ? -43.837 0.079 191.800 1.00 9.31 263 ARG A O 1
ATOM 1944 N N . VAL A 1 264 ? -42.096 1.435 191.381 1.00 8.00 264 VAL A N 1
ATOM 1945 C CA . VAL A 1 264 ? -42.814 2.660 191.713 1.00 11.05 264 VAL A CA 1
ATOM 1946 C C . VAL A 1 264 ? -42.715 3.645 190.558 1.00 9.46 264 VAL A C 1
ATOM 1947 O O . VAL A 1 264 ? -41.618 4.013 190.149 1.00 8.22 264 VAL A O 1
ATOM 1951 N N . TRP A 1 265 ? -43.861 4.059 190.031 1.00 8.13 265 TRP A N 1
ATOM 1952 C CA . TRP A 1 265 ? -43.898 5.005 188.926 1.00 10.13 265 TRP A CA 1
ATOM 1953 C C . TRP A 1 265 ? -44.748 6.198 189.325 1.00 11.05 265 TRP A C 1
ATOM 1954 O O . TRP A 1 265 ? -45.903 6.036 189.707 1.00 9.80 265 TRP A O 1
ATOM 1965 N N . LEU A 1 266 ? -44.174 7.393 189.221 1.00 10.83 266 LEU A N 1
ATOM 1966 C CA . LEU A 1 266 ? -44.781 8.588 189.798 1.00 10.90 266 LEU A CA 1
ATOM 1967 C C . LEU A 1 266 ? -45.053 9.680 188.773 1.00 11.45 266 LEU A C 1
ATOM 1968 O O . LEU A 1 266 ? -44.213 9.973 187.923 1.00 11.16 266 LEU A O 1
ATOM 1973 N N . GLU A 1 267 ? -46.229 10.288 188.881 1.00 13.07 267 GLU A N 1
ATOM 1974 C CA . GLU A 1 267 ? -46.559 11.502 188.149 1.00 15.37 267 GLU A CA 1
ATOM 1975 C C . GLU A 1 267 ? -46.962 12.534 189.192 1.00 14.46 267 GLU A C 1
ATOM 1976 O O . GLU A 1 267 ? -48.001 12.393 189.824 1.00 14.28 267 GLU A O 1
ATOM 1982 N N . ALA A 1 268 ? -46.140 13.558 189.389 1.00 13.18 268 ALA A N 1
ATOM 1983 C CA . ALA A 1 268 ? -46.314 14.431 190.537 1.00 13.76 268 ALA A CA 1
ATOM 1984 C C . ALA A 1 268 ? -46.555 15.877 190.126 1.00 18.48 268 ALA A C 1
ATOM 1985 O O . ALA A 1 268 ? -47.067 16.146 189.045 1.00 21.14 268 ALA A O 1
ATOM 1987 N N . GLY A 1 269 ? -46.189 16.806 190.997 1.00 17.52 269 GLY A N 1
ATOM 1988 C CA . GLY A 1 269 ? -46.514 18.203 190.777 1.00 20.28 269 GLY A CA 1
ATOM 1989 C C . GLY A 1 269 ? -45.800 18.854 189.608 1.00 16.77 269 GLY A C 1
ATOM 1990 O O . GLY A 1 269 ? -44.947 18.249 188.953 1.00 13.06 269 GLY A O 1
ATOM 1991 N N . GLY A 1 270 ? -46.160 20.104 189.346 1.00 14.71 270 GLY A N 1
ATOM 1992 C CA . GLY A 1 270 ? -45.498 20.884 188.321 1.00 15.53 270 GLY A CA 1
ATOM 1993 C C . GLY A 1 270 ? -45.514 22.360 188.665 1.00 14.91 270 GLY A C 1
ATOM 1994 O O . GLY A 1 270 ? -46.318 22.810 189.476 1.00 14.96 270 GLY A O 1
ATOM 1995 N N . LYS A 1 271 ? -44.605 23.111 188.055 1.00 15.04 271 LYS A N 1
ATOM 1996 C CA . LYS A 1 271 ? -44.655 24.569 188.092 1.00 15.15 271 LYS A CA 1
ATOM 1997 C C . LYS A 1 271 ? -44.203 25.053 186.723 1.00 14.29 271 LYS A C 1
ATOM 1998 O O . LYS A 1 271 ? -43.135 25.643 186.576 1.00 14.51 271 LYS A O 1
ATOM 2004 N N . SER A 1 272 ? -45.034 24.783 185.725 1.00 11.49 272 SER A N 1
ATOM 2005 C CA . SER A 1 272 ? -44.625 24.863 184.334 1.00 11.48 272 SER A CA 1
ATOM 2006 C C . SER A 1 272 ? -44.472 26.291 183.814 1.00 12.17 272 SER A C 1
ATOM 2007 O O . SER A 1 272 ? -45.382 27.105 183.942 1.00 13.51 272 SER A O 1
ATOM 2010 N N . PRO A 1 273 ? -43.312 26.590 183.210 1.00 11.86 273 PRO A N 1
ATOM 2011 C CA . PRO A 1 273 ? -43.043 27.906 182.626 1.00 12.18 273 PRO A CA 1
ATOM 2012 C C . PRO A 1 273 ? -43.554 28.031 181.193 1.00 14.13 273 PRO A C 1
ATOM 2013 O O . PRO A 1 273 ? -43.311 27.162 180.360 1.00 13.35 273 PRO A O 1
ATOM 2017 N N . ASN A 1 274 ? -44.266 29.119 180.934 1.00 12.52 274 ASN A N 1
ATOM 2018 C CA . ASN A 1 274 ? -44.810 29.435 179.619 1.00 14.65 274 ASN A CA 1
ATOM 2019 C C . ASN A 1 274 ? -44.045 30.627 179.050 1.00 12.94 274 ASN A C 1
ATOM 2020 O O . ASN A 1 274 ? -44.331 31.772 179.400 1.00 15.18 274 ASN A O 1
ATOM 2025 N N . ILE A 1 275 ? -43.057 30.355 178.199 1.00 14.44 275 ILE A N 1
ATOM 2026 C CA . ILE A 1 275 ? -42.132 31.390 177.734 1.00 14.91 275 ILE A CA 1
ATOM 2027 C C . ILE A 1 275 ? -42.563 32.043 176.425 1.00 13.37 275 ILE A C 1
ATOM 2028 O O . ILE A 1 275 ? -42.610 31.398 175.374 1.00 13.26 275 ILE A O 1
ATOM 2033 N N . VAL A 1 276 ? -42.851 33.337 176.493 1.00 13.71 276 VAL A N 1
ATOM 2034 C CA . VAL A 1 276 ? -43.331 34.075 175.338 1.00 16.04 276 VAL A CA 1
ATOM 2035 C C . VAL A 1 276 ? -42.272 35.061 174.865 1.00 16.03 276 VAL A C 1
ATOM 2036 O O . VAL A 1 276 ? -41.962 36.037 175.552 1.00 14.48 276 VAL A O 1
ATOM 2040 N N . PHE A 1 277 ? -41.707 34.787 173.695 1.00 15.18 277 PHE A N 1
ATOM 2041 C CA . PHE A 1 277 ? -40.701 35.660 173.100 1.00 15.74 277 PHE A CA 1
ATOM 2042 C C . PHE A 1 277 ? -41.357 36.764 172.293 1.00 15.83 277 PHE A C 1
ATOM 2043 O O . PHE A 1 277 ? -42.486 36.616 171.824 1.00 16.40 277 PHE A O 1
ATOM 2051 N N . ALA A 1 278 ? -40.632 37.866 172.127 1.00 16.75 278 ALA A N 1
ATOM 2052 C CA . ALA A 1 278 ? -41.116 39.011 171.372 1.00 18.65 278 ALA A CA 1
ATOM 2053 C C . ALA A 1 278 ? -41.498 38.623 169.947 1.00 18.68 278 ALA A C 1
ATOM 2054 O O . ALA A 1 278 ? -42.401 39.219 169.362 1.00 20.73 278 ALA A O 1
ATOM 2056 N N . ASP A 1 279 ? -40.820 37.629 169.385 1.00 15.35 279 ASP A N 1
ATOM 2057 C CA . ASP A 1 279 ? -41.101 37.244 168.003 1.00 18.39 279 ASP A CA 1
ATOM 2058 C C . ASP A 1 279 ? -42.045 36.044 167.885 1.00 18.62 279 ASP A C 1
ATOM 2059 O O . ASP A 1 279 ? -41.992 35.310 166.901 1.00 16.95 279 ASP A O 1
ATOM 2064 N N . ALA A 1 280 ? -42.900 35.842 168.886 1.00 15.51 280 ALA A N 1
ATOM 2065 C CA . ALA A 1 280 ? -43.989 34.871 168.768 1.00 15.57 280 ALA A CA 1
ATOM 2066 C C . ALA A 1 280 ? -44.796 35.163 167.508 1.00 15.08 280 ALA A C 1
ATOM 2067 O O . ALA A 1 280 ? -45.061 36.324 167.202 1.00 15.45 280 ALA A O 1
ATOM 2069 N N . PRO A 1 281 ? -45.185 34.113 166.767 1.00 16.59 281 PRO A N 1
ATOM 2070 C CA . PRO A 1 281 ? -45.886 34.325 165.491 1.00 17.59 281 PRO A CA 1
ATOM 2071 C C . PRO A 1 281 ? -47.259 34.980 165.657 1.00 19.93 281 PRO A C 1
ATOM 2072 O O . PRO A 1 281 ? -47.689 35.735 164.788 1.00 20.90 281 PRO A O 1
ATOM 2076 N N . ASP A 1 282 ? -47.926 34.705 166.772 1.00 20.69 282 ASP A N 1
ATOM 2077 C CA . ASP A 1 282 ? -49.284 35.192 166.996 1.00 20.56 282 ASP A CA 1
ATOM 2078 C C . ASP A 1 282 ? -49.463 35.553 168.465 1.00 17.19 282 ASP A C 1
ATOM 2079 O O . ASP A 1 282 ? -49.755 34.685 169.289 1.00 15.42 282 ASP A O 1
ATOM 2084 N N . LEU A 1 283 ? -49.284 36.825 168.801 1.00 16.68 283 LEU A N 1
ATOM 2085 C CA . LEU A 1 283 ? -49.339 37.225 170.203 1.00 17.12 283 LEU A CA 1
ATOM 2086 C C . LEU A 1 283 ? -50.733 37.062 170.799 1.00 17.29 283 LEU A C 1
ATOM 2087 O O . LEU A 1 283 ? -50.867 36.815 171.992 1.00 18.30 283 LEU A O 1
ATOM 2092 N N . GLN A 1 284 ? -51.772 37.213 169.981 1.00 17.89 284 GLN A N 1
ATOM 2093 C CA . GLN A 1 284 ? -53.132 37.044 170.489 1.00 19.27 284 GLN A CA 1
ATOM 2094 C C . GLN A 1 284 ? -53.365 35.588 170.878 1.00 18.83 284 GLN A C 1
ATOM 2095 O O . GLN A 1 284 ? -53.942 35.292 171.926 1.00 18.30 284 GLN A O 1
ATOM 2101 N N . ALA A 1 285 ? -52.898 34.679 170.029 1.00 19.10 285 ALA A N 1
ATOM 2102 C CA . ALA A 1 285 ? -52.956 33.256 170.328 1.00 17.32 285 ALA A CA 1
ATOM 2103 C C . ALA A 1 285 ? -52.169 32.942 171.599 1.00 16.65 285 ALA A C 1
ATOM 2104 O O . ALA A 1 285 ? -52.617 32.160 172.435 1.00 14.59 285 ALA A O 1
ATOM 2106 N N . ALA A 1 286 ? -51.005 33.563 171.752 1.00 14.80 286 ALA A N 1
ATOM 2107 C CA . ALA A 1 286 ? -50.198 33.358 172.956 1.00 14.52 286 ALA A CA 1
ATOM 2108 C C . ALA A 1 286 ? -50.918 33.889 174.199 1.00 15.60 286 ALA A C 1
ATOM 2109 O O . ALA A 1 286 ? -50.835 33.301 175.278 1.00 14.40 286 ALA A O 1
ATOM 2111 N N . ALA A 1 287 ? -51.624 35.004 174.045 1.00 15.15 287 ALA A N 1
ATOM 2112 C CA . ALA A 1 287 ? -52.386 35.572 175.156 1.00 15.27 287 ALA A CA 1
ATOM 2113 C C . ALA A 1 287 ? -53.569 34.688 175.532 1.00 15.17 287 ALA A C 1
ATOM 2114 O O . ALA A 1 287 ? -53.780 34.395 176.714 1.00 15.04 287 ALA A O 1
ATOM 2116 N N . ASP A 1 288 ? -54.356 34.286 174.535 1.00 15.27 288 ASP A N 1
ATOM 2117 C CA . ASP A 1 288 ? -55.488 33.391 174.781 1.00 18.30 288 ASP A CA 1
ATOM 2118 C C . ASP A 1 288 ? -55.031 32.117 175.473 1.00 17.41 288 ASP A C 1
ATOM 2119 O O . ASP A 1 288 ? -55.652 31.660 176.433 1.00 14.61 288 ASP A O 1
ATOM 2124 N N . SER A 1 289 ? -53.941 31.546 174.973 1.00 16.30 289 SER A N 1
ATOM 2125 C CA . SER A 1 289 ? -53.422 30.294 175.511 1.00 15.99 289 SER A CA 1
ATOM 2126 C C . SER A 1 289 ? -52.842 30.466 176.907 1.00 15.46 289 SER A C 1
ATOM 2127 O O . SER A 1 289 ? -52.977 29.579 177.738 1.00 15.30 289 SER A O 1
ATOM 2130 N N . ALA A 1 290 ? -52.210 31.606 177.172 1.00 13.99 290 ALA A N 1
ATOM 2131 C CA . ALA A 1 290 ? -51.654 31.854 178.498 1.00 13.91 290 ALA A CA 1
ATOM 2132 C C . ALA A 1 290 ? -52.763 31.931 179.540 1.00 17.09 290 ALA A C 1
ATOM 2133 O O . ALA A 1 290 ? -52.601 31.465 180.668 1.00 18.44 290 ALA A O 1
ATOM 2135 N N . ALA A 1 291 ? -53.896 32.513 179.160 1.00 15.27 291 ALA A N 1
ATOM 2136 C CA . ALA A 1 291 ? -55.035 32.587 180.065 1.00 16.58 291 ALA A CA 1
ATOM 2137 C C . ALA A 1 291 ? -55.665 31.211 180.259 1.00 17.12 291 ALA A C 1
ATOM 2138 O O . ALA A 1 291 ? -55.946 30.809 181.386 1.00 18.42 291 ALA A O 1
ATOM 2140 N N . SER A 1 292 ? -55.896 30.500 179.158 1.00 16.16 292 SER A N 1
ATOM 2141 C CA . SER A 1 292 ? -56.449 29.149 179.219 1.00 17.07 292 SER A CA 1
ATOM 2142 C C . SER A 1 292 ? -55.547 28.229 180.042 1.00 17.94 292 SER A C 1
ATOM 2143 O O . SER A 1 292 ? -56.026 27.385 180.804 1.00 20.14 292 SER A O 1
ATOM 2146 N N . ALA A 1 293 ? -54.239 28.419 179.900 1.00 16.15 293 ALA A N 1
ATOM 2147 C CA . ALA A 1 293 ? -53.255 27.584 180.587 1.00 16.43 293 ALA A CA 1
ATOM 2148 C C . ALA A 1 293 ? -53.383 27.644 182.105 1.00 16.79 293 ALA A C 1
ATOM 2149 O O . ALA A 1 293 ? -52.945 26.729 182.801 1.00 17.42 293 ALA A O 1
ATOM 2151 N N . ILE A 1 294 ? -53.972 28.717 182.624 1.00 17.67 294 ILE A N 1
ATOM 2152 C CA . ILE A 1 294 ? -54.072 28.859 184.072 1.00 15.52 294 ILE A CA 1
ATOM 2153 C C . ILE A 1 294 ? -55.519 28.783 184.562 1.00 15.76 294 ILE A C 1
ATOM 2154 O O . ILE A 1 294 ? -55.768 28.461 185.726 1.00 16.30 294 ILE A O 1
ATOM 2159 N N . ALA A 1 295 ? -56.483 29.050 183.683 1.00 15.93 295 ALA A N 1
ATOM 2160 C CA . ALA A 1 295 ? -57.884 29.071 184.120 1.00 16.26 295 ALA A CA 1
ATOM 2161 C C . ALA A 1 295 ? -58.627 27.764 183.836 1.00 17.88 295 ALA A C 1
ATOM 2162 O O . ALA A 1 295 ? -59.634 27.473 184.488 1.00 17.26 295 ALA A O 1
ATOM 2164 N N . PHE A 1 296 ? -58.154 26.987 182.862 1.00 16.85 296 PHE A N 1
ATOM 2165 C CA . PHE A 1 296 ? -58.845 25.745 182.525 1.00 17.48 296 PHE A CA 1
ATOM 2166 C C . PHE A 1 296 ? -58.841 24.801 183.713 1.00 16.65 296 PHE A C 1
ATOM 2167 O O . PHE A 1 296 ? -57.815 24.630 184.380 1.00 14.69 296 PHE A O 1
ATOM 2175 N N . ASN A 1 297 ? -60.000 24.201 183.969 1.00 15.82 297 ASN A N 1
ATOM 2176 C CA . ASN A 1 297 ? -60.206 23.338 185.132 1.00 14.62 297 ASN A CA 1
ATOM 2177 C C . ASN A 1 297 ? -59.763 23.995 186.435 1.00 13.80 297 ASN A C 1
ATOM 2178 O O . ASN A 1 297 ? -59.129 23.351 187.272 1.00 14.84 297 ASN A O 1
ATOM 2183 N N . GLN A 1 298 ? -60.089 25.277 186.587 1.00 14.60 298 GLN A N 1
ATOM 2184 C CA . GLN A 1 298 ? -59.855 26.019 187.828 1.00 16.83 298 GLN A CA 1
ATOM 2185 C C . GLN A 1 298 ? -58.377 26.081 188.214 1.00 18.57 298 GLN A C 1
ATOM 2186 O O . GLN A 1 298 ? -58.046 26.311 189.377 1.00 19.02 298 GLN A O 1
ATOM 2192 N N . GLY A 1 299 ? -57.493 25.872 187.242 1.00 16.95 299 GLY A N 1
ATOM 2193 C CA . GLY A 1 299 ? -56.065 25.871 187.510 1.00 15.75 299 GLY A CA 1
ATOM 2194 C C . GLY A 1 299 ? -55.618 24.608 188.222 1.00 15.95 299 GLY A C 1
ATOM 2195 O O . GLY A 1 299 ? -54.466 24.489 188.648 1.00 16.93 299 GLY A O 1
ATOM 2196 N N . GLU A 1 300 ? -56.540 23.657 188.348 1.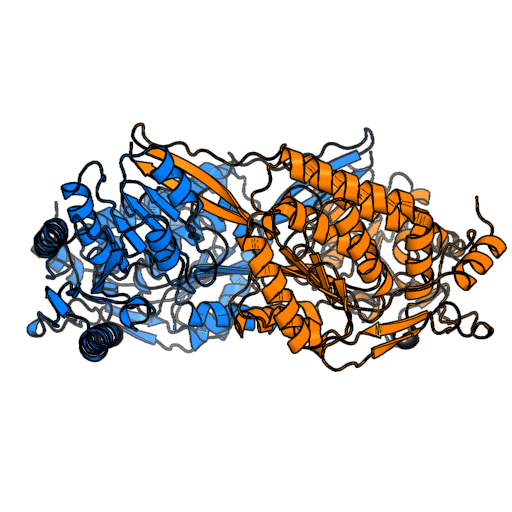00 14.96 300 GLU A N 1
ATOM 2197 C CA . GLU A 1 300 ? -56.259 22.397 189.017 1.00 15.44 300 GLU A CA 1
ATOM 2198 C C . GLU A 1 300 ? -55.736 21.415 187.987 1.00 16.63 300 GLU A C 1
ATOM 2199 O O . GLU A 1 300 ? -56.354 20.388 187.704 1.00 16.09 300 GLU A O 1
ATOM 2205 N N . VAL A 1 301 ? -54.596 21.773 187.407 1.00 18.73 301 VAL A N 1
ATOM 2206 C CA . VAL A 1 301 ? -53.973 21.012 186.338 1.00 17.44 301 VAL A CA 1
ATOM 2207 C C . VAL A 1 301 ? -52.484 20.920 186.639 1.00 17.36 301 VAL A C 1
ATOM 2208 O O . VAL A 1 301 ? -51.844 21.928 186.953 1.00 15.51 301 VAL A O 1
ATOM 2212 N N . CYS A 1 302 ? -51.938 19.712 186.566 1.00 15.73 302 CYS A N 1
ATOM 2213 C CA . CYS A 1 302 ? -50.528 19.501 186.859 1.00 15.79 302 CYS A CA 1
ATOM 2214 C C . CYS A 1 302 ? -49.628 20.343 185.960 1.00 16.53 302 CYS A C 1
ATOM 2215 O O . CYS A 1 302 ? -48.622 20.909 186.411 1.00 17.01 302 CYS A O 1
ATOM 2218 N N . THR A 1 303 ? -50.005 20.435 184.689 1.00 14.75 303 THR A N 1
ATOM 2219 C CA . THR A 1 303 ? -49.258 21.234 183.725 1.00 15.72 303 THR A CA 1
ATOM 2220 C C . THR A 1 303 ? -49.796 22.646 183.526 1.00 16.68 303 THR A C 1
ATOM 2221 O O . THR A 1 303 ? -49.567 23.241 182.475 1.00 16.86 303 THR A O 1
ATOM 2225 N N . ALA A 1 304 ? -50.514 23.183 184.511 1.00 15.45 304 ALA A N 1
ATOM 2226 C CA . ALA A 1 304 ? -50.991 24.556 184.394 1.00 17.37 304 ALA A CA 1
ATOM 2227 C C . ALA A 1 304 ? -49.800 25.459 184.123 1.00 16.57 304 ALA A C 1
ATOM 2228 O O . ALA A 1 304 ? -48.733 25.273 184.709 1.00 14.12 304 ALA A O 1
ATOM 2230 N N . GLY A 1 305 ? -49.966 26.402 183.199 1.00 16.93 305 GLY A N 1
ATOM 2231 C CA . GLY A 1 305 ? -48.908 27.348 182.893 1.00 16.06 305 GLY A CA 1
ATOM 2232 C C . GLY A 1 305 ? -48.877 28.414 183.974 1.00 15.74 305 GLY A C 1
ATOM 2233 O O . GLY A 1 305 ? -49.306 29.546 183.745 1.00 14.86 305 GLY A O 1
ATOM 2234 N N . SER A 1 306 ? -48.371 28.051 185.150 1.00 14.15 306 SER A N 1
ATOM 2235 C CA . SER A 1 306 ? -48.484 28.906 186.333 1.00 15.47 306 SER A CA 1
ATOM 2236 C C . SER A 1 306 ? -47.389 29.970 186.417 1.00 14.68 306 SER A C 1
ATOM 2237 O O . SER A 1 306 ? -47.523 30.938 187.163 1.00 15.17 306 SER A O 1
ATOM 2240 N N . ARG A 1 307 ? -46.312 29.789 185.658 1.00 12.55 307 ARG A N 1
ATOM 2241 C CA . ARG A 1 307 ? -45.309 30.836 185.500 1.00 13.61 307 ARG A CA 1
ATOM 2242 C C . ARG A 1 307 ? -45.292 31.296 184.055 1.00 15.66 307 ARG A C 1
ATOM 2243 O O . ARG A 1 307 ? -44.937 30.539 183.156 1.00 16.40 307 ARG A O 1
ATOM 2251 N N . LEU A 1 308 ? -45.694 32.542 183.847 1.00 15.65 308 LEU A N 1
ATOM 2252 C CA . LEU A 1 308 ? -45.648 33.167 182.538 1.00 13.21 308 LEU A CA 1
ATOM 2253 C C . LEU A 1 308 ? -44.385 34.011 182.429 1.00 13.40 308 LEU A C 1
ATOM 2254 O O . LEU A 1 308 ? -44.251 35.015 183.122 1.00 15.54 308 LEU A O 1
ATOM 2259 N N . LEU A 1 309 ? -43.464 33.589 181.567 1.00 13.56 309 LEU A N 1
ATOM 2260 C CA . LEU A 1 309 ? -42.208 34.303 181.339 1.00 15.30 309 LEU A CA 1
ATOM 2261 C C . LEU A 1 309 ? -42.306 35.084 180.034 1.00 14.85 309 LEU A C 1
ATOM 2262 O O . LEU A 1 309 ? -42.410 34.490 178.957 1.00 15.15 309 LEU A O 1
ATOM 2267 N N . VAL A 1 310 ? -42.279 36.409 180.121 1.00 14.34 310 VAL A N 1
ATOM 2268 C CA . VAL A 1 310 ? -42.468 37.224 178.926 1.00 17.08 310 VAL A CA 1
ATOM 2269 C C . VAL A 1 310 ? -41.252 38.100 178.641 1.00 18.75 310 VAL A C 1
ATOM 2270 O O . VAL A 1 310 ? -40.731 38.757 179.542 1.00 19.20 310 VAL A O 1
ATOM 2274 N N . GLU A 1 311 ? -40.792 38.086 177.390 1.00 17.87 311 GLU A N 1
ATOM 2275 C CA . GLU A 1 311 ? -39.676 38.935 176.987 1.00 16.56 311 GLU A CA 1
ATOM 2276 C C . GLU A 1 311 ? -40.050 40.385 177.283 1.00 17.78 311 GLU A C 1
ATOM 2277 O O . GLU A 1 311 ? -41.146 40.836 176.940 1.00 15.40 311 GLU A O 1
ATOM 2283 N N . ARG A 1 312 ? -39.146 41.104 177.939 1.00 15.92 312 ARG A N 1
ATOM 2284 C CA . ARG A 1 312 ? -39.496 42.393 178.531 1.00 19.19 312 ARG A CA 1
ATOM 2285 C C . ARG A 1 312 ? -40.023 43.405 177.506 1.00 20.48 312 ARG A C 1
ATOM 2286 O O . ARG A 1 312 ? -40.927 44.176 177.811 1.00 22.49 312 ARG A O 1
ATOM 2294 N N . SER A 1 313 ? -39.487 43.365 176.290 1.00 20.29 313 SER A N 1
ATOM 2295 C CA . SER A 1 313 ? -39.846 44.333 175.258 1.00 22.72 313 SER A CA 1
ATOM 2296 C C . SER A 1 313 ? -41.306 44.239 174.782 1.00 23.20 313 SER A C 1
ATOM 2297 O O . SER A 1 313 ? -41.801 45.164 174.143 1.00 23.65 313 SER A O 1
ATOM 2300 N N . ILE A 1 314 ? -41.993 43.134 175.076 1.00 19.69 314 ILE A N 1
ATOM 2301 C CA . ILE A 1 314 ? -43.410 43.026 174.718 1.00 19.47 314 ILE A CA 1
ATOM 2302 C C . ILE A 1 314 ? -44.324 42.966 175.942 1.00 19.51 314 ILE A C 1
ATOM 2303 O O . ILE A 1 314 ? -45.546 42.865 175.811 1.00 18.84 314 ILE A O 1
ATOM 2308 N N . LYS A 1 315 ? -43.728 43.029 177.126 1.00 18.31 315 LYS A N 1
ATOM 2309 C CA . LYS A 1 315 ? -44.466 42.865 178.374 1.00 20.69 315 LYS A CA 1
ATOM 2310 C C . LYS A 1 315 ? -45.607 43.876 178.531 1.00 22.35 315 LYS A C 1
ATOM 2311 O O . LYS A 1 315 ? -46.727 43.505 178.891 1.00 22.51 315 LYS A O 1
ATOM 2317 N N . ASP A 1 316 ? -45.330 45.147 178.248 1.00 23.64 316 ASP A N 1
ATOM 2318 C CA . ASP A 1 316 ? -46.331 46.195 178.427 1.00 23.91 316 ASP A CA 1
ATOM 2319 C C . ASP A 1 316 ? -47.515 46.047 177.475 1.00 21.65 316 ASP A C 1
ATOM 2320 O O . ASP A 1 316 ? -48.634 46.443 177.798 1.00 21.82 316 ASP A O 1
ATOM 2325 N N . ARG A 1 317 ? -47.265 45.485 176.301 1.00 22.76 317 ARG A N 1
ATOM 2326 C CA . ARG A 1 317 ? -48.332 45.238 175.343 1.00 24.11 317 ARG A CA 1
ATOM 2327 C C . ARG A 1 317 ? -49.042 43.914 175.637 1.00 20.66 317 ARG A C 1
ATOM 2328 O O . ARG A 1 317 ? -50.255 43.807 175.479 1.00 20.22 317 ARG A O 1
ATOM 2336 N N . PHE A 1 318 ? -48.279 42.916 176.081 1.00 18.94 318 PHE A N 1
ATOM 2337 C CA . PHE A 1 318 ? -48.784 41.545 176.214 1.00 18.70 318 PHE A CA 1
ATOM 2338 C C . PHE A 1 318 ? -49.627 41.322 177.467 1.00 17.85 318 PHE A C 1
ATOM 2339 O O . PHE A 1 318 ? -50.652 40.644 177.409 1.00 18.40 318 PHE A O 1
ATOM 2347 N N . LEU A 1 319 ? -49.197 41.869 178.598 1.00 18.18 319 LEU A N 1
ATOM 2348 C CA . LEU A 1 319 ? -49.918 41.631 179.848 1.00 19.70 319 LEU A CA 1
ATOM 2349 C C . LEU A 1 319 ? -51.385 42.101 179.801 1.00 18.36 319 LEU A C 1
ATOM 2350 O O . LEU A 1 319 ? -52.261 41.386 180.284 1.00 21.12 319 LEU A O 1
ATOM 2355 N N . PRO A 1 320 ? -51.668 43.280 179.205 1.00 19.05 320 PRO A N 1
ATOM 2356 C CA . PRO A 1 320 ? -53.089 43.633 179.086 1.00 19.61 320 PRO A CA 1
ATOM 2357 C C . PRO A 1 320 ? -53.881 42.664 178.212 1.00 19.78 320 PRO A C 1
ATOM 2358 O O . PRO A 1 320 ? -55.068 42.450 178.463 1.00 19.38 320 PRO A O 1
ATOM 2362 N N . MET A 1 321 ? -53.236 42.085 177.202 1.00 19.98 321 MET A N 1
ATOM 2363 C CA . MET A 1 321 ? -53.891 41.083 176.368 1.00 16.97 321 MET A CA 1
ATOM 2364 C C . MET A 1 321 ? -54.235 39.840 177.187 1.00 19.00 321 MET A C 1
ATOM 2365 O O . MET A 1 321 ? -55.283 39.226 176.987 1.00 17.73 321 MET A O 1
ATOM 2370 N N . VAL A 1 322 ? -53.342 39.471 178.103 1.00 16.04 322 VAL A N 1
ATOM 2371 C CA . VAL A 1 322 ? -53.545 38.297 178.943 1.00 15.53 322 VAL A CA 1
ATOM 2372 C C . VAL A 1 322 ? -54.653 38.548 179.970 1.00 15.85 322 VAL A C 1
ATOM 2373 O O . VAL A 1 322 ? -55.478 37.669 180.235 1.00 16.06 322 VAL A O 1
ATOM 2377 N N . ILE A 1 323 ? -54.677 39.750 180.530 1.00 17.48 323 ILE A N 1
ATOM 2378 C CA . ILE A 1 323 ? -55.741 40.142 181.450 1.00 17.76 323 ILE A CA 1
ATOM 2379 C C . ILE A 1 323 ? -57.112 40.109 180.771 1.00 19.96 323 ILE A C 1
ATOM 2380 O O . ILE A 1 323 ? -58.070 39.584 181.331 1.00 17.09 323 ILE A O 1
ATOM 2385 N N . GLU A 1 324 ? -57.203 40.652 179.561 1.00 19.98 324 GLU A N 1
ATOM 2386 C CA . GLU A 1 324 ? -58.472 40.653 178.843 1.00 22.38 324 GLU A CA 1
ATOM 2387 C C . GLU A 1 324 ? -58.923 39.234 178.504 1.00 22.45 324 GLU A C 1
ATOM 2388 O O . GLU A 1 324 ? -60.109 38.912 178.617 1.00 23.87 324 GLU A O 1
ATOM 2394 N N . ALA A 1 325 ? -57.981 38.384 178.099 1.00 17.12 325 ALA A N 1
ATOM 2395 C CA . ALA A 1 325 ? -58.306 37.000 177.794 1.00 15.80 325 ALA A CA 1
ATOM 2396 C C . ALA A 1 325 ? -58.765 36.272 179.042 1.00 15.80 325 ALA A C 1
ATOM 2397 O O . ALA A 1 325 ? -59.696 35.475 178.992 1.00 18.18 325 ALA A O 1
ATOM 2399 N N . LEU A 1 326 ? -58.105 36.542 180.163 1.00 16.40 326 LEU A N 1
ATOM 2400 C CA . LEU A 1 326 ? -58.427 35.838 181.398 1.00 17.47 326 LEU A CA 1
ATOM 2401 C C . LEU A 1 326 ? -59.808 36.244 181.893 1.00 17.20 326 LEU A C 1
ATOM 2402 O O . LEU A 1 326 ? -60.492 35.466 182.556 1.00 17.17 326 LEU A O 1
ATOM 2407 N N . GLY A 1 327 ? -60.227 37.453 181.537 1.00 18.57 327 GLY A N 1
ATOM 2408 C CA . GLY A 1 327 ? -61.536 37.949 181.917 1.00 20.77 327 GLY A CA 1
ATOM 2409 C C . GLY A 1 327 ? -62.691 37.195 181.278 1.00 22.91 327 GLY A C 1
ATOM 2410 O O . GLY A 1 327 ? -63.834 37.331 181.708 1.00 27.59 327 GLY A O 1
ATOM 2411 N N . THR A 1 328 ? -62.407 36.401 180.252 1.00 20.74 328 THR A N 1
ATOM 2412 C CA . THR A 1 328 ? -63.457 35.615 179.607 1.00 21.59 328 THR A CA 1
ATOM 2413 C C . THR A 1 328 ? -63.679 34.287 180.328 1.00 21.74 328 THR A C 1
ATOM 2414 O O . THR A 1 328 ? -64.632 33.558 180.037 1.00 22.16 328 THR A O 1
ATOM 2418 N N . TRP A 1 329 ? -62.790 33.973 181.262 1.00 20.23 329 TRP A N 1
ATOM 2419 C CA . TRP A 1 329 ? -62.907 32.757 182.056 1.00 19.70 329 TRP A CA 1
ATOM 2420 C C . TRP A 1 329 ? -63.586 33.097 183.379 1.00 19.46 329 TRP A C 1
ATOM 2421 O O . TRP A 1 329 ? -62.971 33.687 184.269 1.00 18.13 329 TRP A O 1
ATOM 2432 N N . LYS A 1 330 ? -64.864 32.741 183.497 1.00 19.27 330 LYS A N 1
ATOM 2433 C CA . LYS A 1 330 ? -65.675 33.166 184.631 1.00 22.52 330 LYS A CA 1
ATOM 2434 C C . LYS A 1 330 ? -66.285 31.998 185.397 1.00 22.08 330 LYS A C 1
ATOM 2435 O O . LYS A 1 330 ? -66.980 31.154 184.820 1.00 21.08 330 LYS A O 1
ATOM 2441 N N . PRO A 1 331 ? -66.015 31.946 186.708 1.00 22.79 331 PRO A N 1
ATOM 2442 C CA . PRO A 1 331 ? -66.621 30.953 187.599 1.00 21.94 331 PRO A CA 1
ATOM 2443 C C . PRO A 1 331 ? -68.140 31.034 187.545 1.00 18.52 331 PRO A C 1
ATOM 2444 O O . PRO A 1 331 ? -68.694 32.124 187.430 1.00 18.41 331 PRO A O 1
ATOM 2448 N N . GLY A 1 332 ? -68.802 29.887 187.611 1.00 18.31 332 GLY A N 1
ATOM 2449 C CA . GLY A 1 332 ? -70.249 29.850 187.603 1.00 18.76 332 GLY A CA 1
ATOM 2450 C C . GLY A 1 332 ? -70.740 28.460 187.948 1.00 17.76 332 GLY A C 1
ATOM 2451 O O . GLY A 1 332 ? -69.947 27.569 188.261 1.00 18.50 332 GLY A O 1
ATOM 2452 N N . ASN A 1 333 ? -72.053 28.279 187.886 1.00 16.82 333 ASN A N 1
ATOM 2453 C CA . ASN A 1 333 ? -72.678 26.995 188.182 1.00 18.78 333 ASN A CA 1
ATOM 2454 C C . ASN A 1 333 ? -72.141 25.908 187.257 1.00 15.48 333 ASN A C 1
ATOM 2455 O O . ASN A 1 333 ? -72.299 25.993 186.040 1.00 15.37 333 ASN A O 1
ATOM 2460 N N . PRO A 1 334 ? -71.493 24.887 187.835 1.00 15.10 334 PRO A N 1
ATOM 2461 C CA . PRO A 1 334 ? -70.879 23.821 187.036 1.00 14.52 334 PRO A CA 1
ATOM 2462 C C . PRO A 1 334 ? -71.901 23.013 186.244 1.00 14.45 334 PRO A C 1
ATOM 2463 O O . PRO A 1 334 ? -71.519 22.344 185.291 1.00 15.65 334 PRO A O 1
ATOM 2467 N N . LEU A 1 335 ? -73.173 23.087 186.621 1.00 14.85 335 LEU A N 1
ATOM 2468 C CA . LEU A 1 335 ? -74.220 22.373 185.894 1.00 14.85 335 LEU A CA 1
ATOM 2469 C C . LEU A 1 335 ? -74.764 23.181 184.724 1.00 16.29 335 LEU A C 1
ATOM 2470 O O . LEU A 1 335 ? -75.559 22.673 183.934 1.00 16.71 335 LEU A O 1
ATOM 2475 N N . ASP A 1 336 ? -74.350 24.441 184.622 1.00 16.45 336 ASP A N 1
ATOM 2476 C CA . ASP A 1 336 ? -74.707 25.268 183.470 1.00 16.55 336 ASP A CA 1
ATOM 2477 C C . ASP A 1 336 ? -73.722 24.986 182.325 1.00 15.11 336 ASP A C 1
ATOM 2478 O O . ASP A 1 336 ? -72.512 25.085 182.503 1.00 15.21 336 ASP A O 1
ATOM 2483 N N . PRO A 1 337 ? -74.243 24.621 181.141 1.00 18.44 337 PRO A N 1
ATOM 2484 C CA . PRO A 1 337 ? -73.377 24.235 180.021 1.00 17.69 337 PRO A CA 1
ATOM 2485 C C . PRO A 1 337 ? -72.518 25.389 179.516 1.00 16.32 337 PRO A C 1
ATOM 2486 O O . PRO A 1 337 ? -71.516 25.161 178.837 1.00 16.10 337 PRO A O 1
ATOM 2490 N N . ALA A 1 338 ? -72.909 26.613 179.848 1.00 18.35 338 ALA A N 1
ATOM 2491 C CA . ALA A 1 338 ? -72.192 27.797 179.385 1.00 20.64 338 ALA A CA 1
ATOM 2492 C C . ALA A 1 338 ? -70.992 28.132 180.280 1.00 20.18 338 ALA A C 1
ATOM 2493 O O . ALA A 1 338 ? -70.097 28.876 179.876 1.00 19.51 338 ALA A O 1
ATOM 2495 N N . THR A 1 339 ? -70.979 27.573 181.487 1.00 18.29 339 THR A N 1
ATOM 2496 C CA . THR A 1 339 ? -69.909 27.820 182.451 1.00 16.73 339 THR A CA 1
ATOM 2497 C C . THR A 1 339 ? -68.567 27.262 181.968 1.00 18.06 339 THR A C 1
ATOM 2498 O O . THR A 1 339 ? -68.493 26.106 181.538 1.00 15.94 339 THR A O 1
ATOM 2502 N N . ASN A 1 340 ? -67.510 28.076 182.029 1.00 17.26 340 ASN A N 1
ATOM 2503 C CA . ASN A 1 340 ? -66.190 27.609 181.599 1.00 17.69 340 ASN A CA 1
ATOM 2504 C C . ASN A 1 340 ? -65.168 27.515 182.735 1.00 16.76 340 ASN A C 1
ATOM 2505 O O . ASN A 1 340 ? -64.054 27.033 182.532 1.00 16.84 340 ASN A O 1
ATOM 2510 N N . VAL A 1 341 ? -65.555 27.971 183.924 1.00 15.08 341 VAL A N 1
ATOM 2511 C CA . VAL A 1 341 ? -64.746 27.801 185.134 1.00 14.01 341 VAL A CA 1
ATOM 2512 C C . VAL A 1 341 ? -65.651 27.320 186.262 1.00 17.79 341 VAL A C 1
ATOM 2513 O O . VAL A 1 341 ? -66.656 27.958 186.563 1.00 18.97 341 VAL A O 1
ATOM 2517 N N . GLY A 1 342 ? -65.301 26.204 186.892 1.00 18.50 342 GLY A N 1
ATOM 2518 C CA . GLY A 1 342 ? -66.182 25.618 187.887 1.00 17.24 342 GLY A CA 1
ATOM 2519 C C . GLY A 1 342 ? -65.794 25.923 189.319 1.00 20.16 342 GLY A C 1
ATOM 2520 O O . GLY A 1 342 ? -65.131 26.923 189.600 1.00 19.73 342 GLY A O 1
ATOM 2521 N N . ALA A 1 343 ? -66.216 25.052 190.229 1.00 18.94 343 ALA A N 1
ATOM 2522 C CA . ALA A 1 343 ? -65.857 25.175 191.637 1.00 20.54 343 ALA A CA 1
ATOM 2523 C C . ALA A 1 343 ? -64.503 24.527 191.898 1.00 19.84 343 ALA A C 1
ATOM 2524 O O . ALA A 1 343 ? -64.083 23.643 191.152 1.00 18.38 343 ALA A O 1
ATOM 2526 N N . LEU A 1 344 ? -63.815 24.977 192.943 1.00 20.19 344 LEU A N 1
ATOM 2527 C CA . LEU A 1 344 ? -62.649 24.250 193.443 1.00 21.09 344 LEU A CA 1
ATOM 2528 C C . LEU A 1 344 ? -63.150 23.033 194.212 1.00 20.57 344 LEU A C 1
ATOM 2529 O O . LEU A 1 344 ? -64.261 23.045 194.733 1.00 20.76 344 LEU A O 1
ATOM 2534 N N . VAL A 1 345 ? -62.324 21.998 194.303 1.00 18.42 345 VAL A N 1
ATOM 2535 C CA . VAL A 1 345 ? -62.803 20.684 194.728 1.00 19.51 345 VAL A CA 1
ATOM 2536 C C . VAL A 1 345 ? -63.408 20.665 196.140 1.00 21.10 345 VAL A C 1
ATOM 2537 O O . VAL A 1 345 ? -64.352 19.911 196.392 1.00 22.32 345 VAL A O 1
ATOM 2541 N N . ASP A 1 346 ? -62.887 21.491 197.049 1.00 21.43 346 ASP A N 1
ATOM 2542 C CA . ASP A 1 346 ? -63.450 21.595 198.395 1.00 22.34 346 ASP A CA 1
ATOM 2543 C C . ASP A 1 346 ? -62.924 22.811 199.158 1.00 21.25 346 ASP A C 1
ATOM 2544 O O . ASP A 1 346 ? -62.094 23.567 198.648 1.00 21.09 346 ASP A O 1
ATOM 2549 N N . THR A 1 347 ? -63.407 22.978 200.387 1.00 28.18 347 THR A N 1
ATOM 2550 C CA . THR A 1 347 ? -63.039 24.112 201.229 1.00 28.26 347 THR A CA 1
ATOM 2551 C C . THR A 1 347 ? -61.545 24.118 201.552 1.00 27.51 347 THR A C 1
ATOM 2552 O O . THR A 1 347 ? -60.908 25.174 201.580 1.00 28.39 347 THR A O 1
ATOM 2556 N N . GLN A 1 348 ? -60.996 22.929 201.782 1.00 27.74 348 GLN A N 1
ATOM 2557 C CA . GLN A 1 348 ? -59.576 22.759 202.073 1.00 32.48 348 GLN A CA 1
ATOM 2558 C C . GLN A 1 348 ? -58.704 23.295 200.938 1.00 31.28 348 GLN A C 1
ATOM 2559 O O . GLN A 1 348 ? -57.749 24.045 201.166 1.00 24.60 348 GLN A O 1
ATOM 2565 N N . GLN A 1 349 ? -59.049 22.913 199.713 1.00 28.12 349 GLN A N 1
ATOM 2566 C CA . GLN A 1 349 ? -58.314 23.366 198.539 1.00 28.70 349 GLN A CA 1
ATOM 2567 C C . GLN A 1 349 ? -58.441 24.873 198.367 1.00 25.60 349 GLN A C 1
ATOM 2568 O O . GLN A 1 349 ? -57.454 25.560 198.107 1.00 25.26 349 GLN A O 1
ATOM 2574 N N . MET A 1 350 ? -59.661 25.379 198.512 1.00 25.51 350 MET A N 1
ATOM 2575 C CA . MET A 1 350 ? -59.920 26.802 198.351 1.00 27.51 350 MET A CA 1
ATOM 2576 C C . MET A 1 350 ? -59.125 27.640 199.347 1.00 27.14 350 MET A C 1
ATOM 2577 O O . MET A 1 350 ? -58.625 28.715 199.010 1.00 27.82 350 MET A O 1
ATOM 2582 N N . ASN A 1 351 ? -59.007 27.144 200.571 1.00 25.82 351 ASN A N 1
ATOM 2583 C CA . ASN A 1 351 ? -58.276 27.874 201.597 1.00 27.24 351 ASN A CA 1
ATOM 2584 C C . ASN A 1 351 ? -56.774 27.869 201.330 1.00 26.81 351 ASN A C 1
ATOM 2585 O O . ASN A 1 351 ? -56.084 28.841 201.640 1.00 27.63 351 ASN A O 1
ATOM 2590 N N . THR A 1 352 ? -56.273 26.785 200.745 1.00 24.52 352 THR A N 1
ATOM 2591 C CA . THR A 1 352 ? -54.886 26.742 200.294 1.00 25.66 352 THR A CA 1
ATOM 2592 C C . THR A 1 352 ? -54.642 27.798 199.218 1.00 23.40 352 THR A C 1
ATOM 2593 O O . THR A 1 352 ? -53.659 28.537 199.270 1.00 23.42 352 THR A O 1
ATOM 2597 N N . VAL A 1 353 ? -55.543 27.858 198.243 1.00 23.11 353 VAL A N 1
ATOM 2598 C CA . VAL A 1 353 ? -55.413 28.800 197.135 1.00 22.76 353 VAL A CA 1
ATOM 2599 C C . VAL A 1 353 ? -55.444 30.240 197.642 1.00 23.58 353 VAL A C 1
ATOM 2600 O O . VAL A 1 353 ? -54.627 31.068 197.235 1.00 23.46 353 VAL A O 1
ATOM 2604 N N . LEU A 1 354 ? -56.380 30.525 198.545 1.00 24.49 354 LEU A N 1
ATOM 2605 C CA . LEU A 1 354 ? -56.517 31.859 199.130 1.00 27.39 354 LEU A CA 1
ATOM 2606 C C . LEU A 1 354 ? -55.291 32.260 199.952 1.00 27.50 354 LEU A C 1
ATOM 2607 O O . LEU A 1 354 ? -54.926 33.436 200.014 1.00 26.27 354 LEU A O 1
ATOM 2612 N N . SER A 1 355 ? -54.664 31.277 200.586 1.00 26.06 355 SER A N 1
ATOM 2613 C CA . SER A 1 355 ? -53.465 31.530 201.373 1.00 29.13 355 SER A CA 1
ATOM 2614 C C . SER A 1 355 ? -52.266 31.840 200.469 1.00 29.14 355 SER A C 1
ATOM 2615 O O . SER A 1 355 ? -51.392 32.628 200.831 1.00 25.59 355 SER A O 1
ATOM 2618 N N . TYR A 1 356 ? -52.224 31.222 199.292 1.00 24.14 356 TYR A N 1
ATOM 2619 C CA . TYR A 1 356 ? -51.164 31.525 198.332 1.00 25.15 356 TYR A CA 1
ATOM 2620 C C . TYR A 1 356 ? -51.365 32.918 197.727 1.00 23.81 356 TYR A C 1
ATOM 2621 O O . TYR A 1 356 ? -50.399 33.655 197.521 1.00 23.88 356 TYR A O 1
ATOM 2630 N N . ILE A 1 357 ? -52.616 33.277 197.443 1.00 24.08 357 ILE A N 1
ATOM 2631 C CA . ILE A 1 357 ? -52.926 34.626 196.977 1.00 24.58 357 ILE A CA 1
ATOM 2632 C C . ILE A 1 357 ? -52.472 35.645 198.025 1.00 29.13 357 ILE A C 1
ATOM 2633 O O . ILE A 1 357 ? -51.920 36.695 197.690 1.00 29.01 357 ILE A O 1
ATOM 2638 N N . ALA A 1 358 ? -52.690 35.318 199.297 1.00 26.28 358 ALA A N 1
ATOM 2639 C CA . ALA A 1 358 ? -52.222 36.158 200.392 1.00 27.35 358 ALA A CA 1
ATOM 2640 C C . ALA A 1 358 ? -50.694 36.239 200.402 1.00 29.56 358 ALA A C 1
ATOM 2641 O O . ALA A 1 358 ? -50.122 37.290 200.683 1.00 27.86 358 ALA A O 1
ATOM 2643 N N . ALA A 1 359 ? -50.042 35.124 200.088 1.00 26.17 359 ALA A N 1
ATOM 2644 C CA . ALA A 1 359 ? -48.583 35.068 200.064 1.00 27.96 359 ALA A CA 1
ATOM 2645 C C . ALA A 1 359 ? -48.013 35.899 198.913 1.00 26.51 359 ALA A C 1
ATOM 2646 O O . ALA A 1 359 ? -46.917 36.448 199.020 1.00 25.88 359 ALA A O 1
ATOM 2648 N N . GLY A 1 360 ? -48.759 35.987 197.816 1.00 25.08 360 GLY A N 1
ATOM 2649 C CA . GLY A 1 360 ? -48.358 36.814 196.691 1.00 24.88 360 GLY A CA 1
ATOM 2650 C C . GLY A 1 360 ? -48.246 38.269 197.110 1.00 28.09 360 GLY A C 1
ATOM 2651 O O . GLY A 1 360 ? -47.272 38.953 196.782 1.00 26.19 360 GLY A O 1
ATOM 2652 N N . HIS A 1 361 ? -49.247 38.740 197.848 1.00 27.66 361 HIS A N 1
ATOM 2653 C CA . HIS A 1 361 ? -49.220 40.096 198.382 1.00 31.10 361 HIS A CA 1
ATOM 2654 C C . HIS A 1 361 ? -48.035 40.259 199.332 1.00 32.41 361 HIS A C 1
ATOM 2655 O O . HIS A 1 361 ? -47.267 41.216 199.226 1.00 31.19 361 HIS A O 1
ATOM 2662 N N . THR A 1 362 ? -47.888 39.303 200.244 1.00 33.34 362 THR A N 1
ATOM 2663 C CA . THR A 1 362 ? -46.875 39.371 201.294 1.00 35.34 362 THR A CA 1
ATOM 2664 C C . THR A 1 362 ? -45.447 39.431 200.747 1.00 35.45 362 THR A C 1
ATOM 2665 O O . THR A 1 362 ? -44.626 40.218 201.223 1.00 35.78 362 THR A O 1
ATOM 2669 N N . ASP A 1 363 ? -45.156 38.612 199.744 1.00 33.97 363 ASP A N 1
ATOM 2670 C CA . ASP A 1 363 ? -43.804 38.543 199.203 1.00 36.93 363 ASP A CA 1
ATOM 2671 C C . ASP A 1 363 ? -43.489 39.695 198.246 1.00 34.14 363 ASP A C 1
ATOM 2672 O O . ASP A 1 363 ? -42.362 39.813 197.765 1.00 34.42 363 ASP A O 1
ATOM 2677 N N . GLY A 1 364 ? -44.484 40.530 197.964 1.00 32.15 364 GLY A N 1
ATOM 2678 C CA . GLY A 1 364 ? -44.262 41.746 197.201 1.00 32.14 364 GLY A CA 1
ATOM 2679 C C . GLY A 1 364 ? -44.697 41.743 195.741 1.00 31.66 364 GLY A C 1
ATOM 2680 O O . GLY A 1 364 ? -44.287 42.615 194.974 1.00 27.72 364 GLY A O 1
ATOM 2681 N N . ALA A 1 365 ? -45.525 40.781 195.346 1.00 28.23 365 ALA A N 1
ATOM 2682 C CA . ALA A 1 365 ? -46.034 40.765 193.975 1.00 26.96 365 ALA A CA 1
ATOM 2683 C C . ALA A 1 365 ? -47.191 41.750 193.813 1.00 26.59 365 ALA A C 1
ATOM 2684 O O . ALA A 1 365 ? -47.797 42.175 194.794 1.00 27.48 365 ALA A O 1
ATOM 2686 N N . ARG A 1 366 ? -47.495 42.101 192.567 1.00 26.27 366 ARG A N 1
ATOM 2687 C CA . ARG A 1 366 ? -48.526 43.088 192.265 1.00 33.90 366 ARG A CA 1
ATOM 2688 C C . ARG A 1 366 ? -49.784 42.438 191.689 1.00 30.93 366 ARG A C 1
ATOM 2689 O O . ARG A 1 366 ? -49.762 41.895 190.584 1.00 25.48 366 ARG A O 1
ATOM 2697 N N . LEU A 1 367 ? -50.877 42.485 192.446 1.00 26.93 367 LEU A N 1
ATOM 2698 C CA . LEU A 1 367 ? -52.156 41.972 191.961 1.00 26.55 367 LEU A CA 1
ATOM 2699 C C . LEU A 1 367 ? -52.655 42.830 190.806 1.00 28.64 367 LEU A C 1
ATOM 2700 O O . LEU A 1 367 ? -52.836 44.035 190.966 1.00 27.83 367 LEU A O 1
ATOM 2705 N N . VAL A 1 368 ? -52.872 42.222 189.642 1.00 25.87 368 VAL A N 1
ATOM 2706 C CA . VAL A 1 368 ? -53.387 42.980 188.504 1.00 27.04 368 VAL A CA 1
ATOM 2707 C C . VAL A 1 368 ? -54.710 42.429 187.983 1.00 28.19 368 VAL A C 1
ATOM 2708 O O . VAL A 1 368 ? -55.318 43.026 187.097 1.00 28.96 368 VAL A O 1
ATOM 2712 N N . ALA A 1 369 ? -55.154 41.296 188.526 1.00 25.30 369 ALA A N 1
ATOM 2713 C CA . ALA A 1 369 ? -56.443 40.725 188.133 1.00 27.48 369 ALA A CA 1
ATOM 2714 C C . ALA A 1 369 ? -56.952 39.718 189.155 1.00 27.87 369 ALA A C 1
ATOM 2715 O O . ALA A 1 369 ? -56.168 38.974 189.742 1.00 27.46 369 ALA A O 1
ATOM 2717 N N . GLY A 1 370 ? -58.269 39.696 189.355 1.00 28.59 370 GLY A N 1
ATOM 2718 C CA . GLY A 1 370 ? -58.898 38.745 190.256 1.00 27.81 370 GLY A CA 1
ATOM 2719 C C . GLY A 1 370 ? -58.486 38.940 191.702 1.00 29.52 370 GLY A C 1
ATOM 2720 O O . GLY A 1 370 ? -58.352 40.073 192.166 1.00 29.13 370 GLY A O 1
ATOM 2721 N N . GLY A 1 371 ? -58.299 37.835 192.419 1.00 29.42 371 GLY A N 1
ATOM 2722 C CA . GLY A 1 371 ? -57.743 37.886 193.759 1.00 29.40 371 GLY A CA 1
ATOM 2723 C C . GLY A 1 371 ? -58.675 37.517 194.901 1.00 29.25 371 GLY A C 1
ATOM 2724 O O . GLY A 1 371 ? -58.253 37.497 196.057 1.00 27.76 371 GLY A O 1
ATOM 2725 N N . LYS A 1 372 ? -59.932 37.214 194.592 1.00 29.41 372 LYS A N 1
ATOM 2726 C CA . LYS A 1 372 ? -60.919 36.978 195.644 1.00 32.60 372 LYS A CA 1
ATOM 2727 C C . LYS A 1 372 ? -61.731 35.696 195.465 1.00 29.67 372 LYS A C 1
ATOM 2728 O O . LYS A 1 372 ? -61.940 35.221 194.348 1.00 27.24 372 LYS A O 1
ATOM 2734 N N . GLN A 1 373 ? -62.184 35.147 196.587 1.00 28.98 373 GLN A N 1
ATOM 2735 C CA . GLN A 1 373 ? -63.222 34.127 196.587 1.00 30.00 373 GLN A CA 1
ATOM 2736 C C . GLN A 1 373 ? -64.526 34.761 196.094 1.00 31.04 373 GLN A C 1
ATOM 2737 O O . GLN A 1 373 ? -64.768 35.940 196.347 1.00 31.55 373 GLN A O 1
ATOM 2743 N N . ILE A 1 374 ? -65.357 34.002 195.382 1.00 31.26 374 ILE A N 1
ATOM 2744 C CA . ILE A 1 374 ? -66.668 34.512 194.970 1.00 34.22 374 ILE A CA 1
ATOM 2745 C C . ILE A 1 374 ? -67.789 33.482 195.084 1.00 34.62 374 ILE A C 1
ATOM 2746 O O . ILE A 1 374 ? -67.553 32.313 195.405 1.00 32.12 374 ILE A O 1
ATOM 2751 N N . LEU A 1 375 ? -69.011 33.948 194.823 1.00 35.78 375 LEU A N 1
ATOM 2752 C CA . LEU A 1 375 ? -70.205 33.105 194.797 1.00 36.21 375 LEU A CA 1
ATOM 2753 C C . LEU A 1 375 ? -70.411 32.336 196.100 1.00 35.65 375 LEU A C 1
ATOM 2754 O O . LEU A 1 375 ? -70.859 31.190 196.081 1.00 34.11 375 LEU A O 1
ATOM 2759 N N . GLN A 1 376 ? -70.086 32.968 197.226 1.00 37.83 376 GLN A N 1
ATOM 2760 C CA . GLN A 1 376 ? -70.210 32.327 198.535 1.00 39.81 376 GLN A CA 1
ATOM 2761 C C . GLN A 1 376 ? -71.638 31.870 198.829 1.00 39.70 376 GLN A C 1
ATOM 2762 O O . GLN A 1 376 ? -71.850 30.827 199.454 1.00 37.68 376 GLN A O 1
ATOM 2768 N N . GLU A 1 377 ? -72.609 32.651 198.365 1.00 41.00 377 GLU A N 1
ATOM 2769 C CA . GLU A 1 377 ? -74.021 32.395 198.636 1.00 43.77 377 GLU A CA 1
ATOM 2770 C C . GLU A 1 377 ? -74.517 31.056 198.079 1.00 42.94 377 GLU A C 1
ATOM 2771 O O . GLU A 1 377 ? -75.539 30.536 198.527 1.00 42.58 377 GLU A O 1
ATOM 2777 N N . THR A 1 378 ? -73.792 30.503 197.109 1.00 40.85 378 THR A N 1
ATOM 2778 C CA . THR A 1 378 ? -74.181 29.245 196.477 1.00 39.53 378 THR A CA 1
ATOM 2779 C C . THR A 1 378 ? -74.008 28.046 197.401 1.00 38.90 378 THR A C 1
ATOM 2780 O O . THR A 1 378 ? -74.575 26.979 197.158 1.00 38.21 378 THR A O 1
ATOM 2784 N N . GLY A 1 379 ? -73.212 28.221 198.451 1.00 39.06 379 GLY A N 1
ATOM 2785 C CA . GLY A 1 379 ? -72.855 27.118 199.323 1.00 37.37 379 GLY A CA 1
ATOM 2786 C C . GLY A 1 379 ? -71.694 26.325 198.749 1.00 35.57 379 GLY A C 1
ATOM 2787 O O . GLY A 1 379 ? -71.322 25.281 199.282 1.00 33.45 379 GLY A O 1
ATOM 2788 N N . GLY A 1 380 ? -71.122 26.824 197.654 1.00 36.39 380 GLY A N 1
ATOM 2789 C CA . GLY A 1 380 ? -69.989 26.176 197.019 1.00 35.42 380 GLY A CA 1
ATOM 2790 C C . GLY A 1 380 ? -68.694 26.960 197.171 1.00 35.14 380 GLY A C 1
ATOM 2791 O O . GLY A 1 380 ? -68.666 28.012 197.811 1.00 36.54 380 GLY A O 1
ATOM 2792 N N . THR A 1 381 ? -67.622 26.444 196.575 1.00 31.21 381 THR A N 1
ATOM 2793 C CA . THR A 1 381 ? -66.298 27.047 196.694 1.00 29.82 381 THR A CA 1
ATOM 2794 C C . THR A 1 381 ? -65.767 27.523 195.339 1.00 27.02 381 THR A C 1
ATOM 2795 O O . THR A 1 381 ? -65.414 26.710 194.484 1.00 25.49 381 THR A O 1
ATOM 2799 N N . TYR A 1 382 ? -65.709 28.842 195.159 1.00 25.90 382 TYR A N 1
ATOM 2800 C CA . TYR A 1 382 ? -65.288 29.443 193.896 1.00 26.44 382 TYR A CA 1
ATOM 2801 C C . TYR A 1 382 ? -64.258 30.555 194.109 1.00 26.34 382 TYR A C 1
ATOM 2802 O O . TYR A 1 382 ? -64.386 31.358 195.036 1.00 27.55 382 TYR A O 1
ATOM 2811 N N . VAL A 1 383 ? -63.254 30.610 193.236 1.00 24.39 383 VAL A N 1
ATOM 2812 C CA . VAL A 1 383 ? -62.230 31.655 193.290 1.00 24.36 383 VAL A CA 1
ATOM 2813 C C . VAL A 1 383 ? -62.009 32.267 191.903 1.00 25.03 383 VAL A C 1
ATOM 2814 O O . VAL A 1 383 ? -61.977 31.554 190.901 1.00 23.18 383 VAL A O 1
ATOM 2818 N N . GLU A 1 384 ? -61.871 33.589 191.851 1.00 24.42 384 GLU A N 1
ATOM 2819 C CA . GLU A 1 384 ? -61.554 34.282 190.605 1.00 25.91 384 GLU A CA 1
ATOM 2820 C C . GLU A 1 384 ? -60.201 33.863 190.060 1.00 24.71 384 GLU A C 1
ATOM 2821 O O . GLU A 1 384 ? -59.244 33.735 190.824 1.00 23.61 384 GLU A O 1
ATOM 2827 N N . PRO A 1 385 ? -60.113 33.647 188.737 1.00 22.49 385 PRO A N 1
ATOM 2828 C CA . PRO A 1 385 ? -58.795 33.543 188.105 1.00 22.65 385 PRO A CA 1
ATOM 2829 C C . PRO A 1 385 ? -57.972 34.783 188.435 1.00 23.63 385 PRO A C 1
ATOM 2830 O O . PRO A 1 385 ? -58.482 35.899 188.318 1.00 22.87 385 PRO A O 1
ATOM 2834 N N . THR A 1 386 ? -56.727 34.583 188.856 1.00 21.80 386 THR A N 1
ATOM 2835 C CA . THR A 1 386 ? -55.939 35.637 189.495 1.00 22.35 386 THR A CA 1
ATOM 2836 C C . THR A 1 386 ? -54.562 35.779 188.852 1.00 23.04 386 THR A C 1
ATOM 2837 O O . THR A 1 386 ? -53.948 34.785 188.468 1.00 20.98 386 THR A O 1
ATOM 2841 N N . ILE A 1 387 ? -54.093 37.016 188.709 1.00 22.33 387 ILE A N 1
ATOM 2842 C CA . ILE A 1 387 ? -52.769 37.270 188.152 1.00 23.69 387 ILE A CA 1
ATOM 2843 C C . ILE A 1 387 ? -51.942 38.168 189.058 1.00 23.37 387 ILE A C 1
ATOM 2844 O O . ILE A 1 387 ? -52.422 39.200 189.534 1.00 25.43 387 ILE A O 1
ATOM 2849 N N . PHE A 1 388 ? -50.698 37.766 189.292 1.00 22.28 388 PHE A N 1
ATOM 2850 C CA . PHE A 1 388 ? -49.717 38.624 189.943 1.00 22.92 388 PHE A CA 1
ATOM 2851 C C . PHE A 1 388 ? -48.616 39.021 188.968 1.00 22.79 388 PHE A C 1
ATOM 2852 O O . PHE A 1 388 ? -48.016 38.168 188.306 1.00 22.60 388 PHE A O 1
ATOM 2860 N N . ASP A 1 389 ? -48.366 40.322 188.878 1.00 24.97 389 ASP A N 1
ATOM 2861 C CA . ASP A 1 389 ? -47.291 40.853 188.054 1.00 27.67 389 ASP A CA 1
ATOM 2862 C C . ASP A 1 389 ? -46.090 41.153 188.943 1.00 28.19 389 ASP A C 1
ATOM 2863 O O . ASP A 1 389 ? -46.209 41.141 190.169 1.00 24.37 389 ASP A O 1
ATOM 2868 N N . GLY A 1 390 ? -44.939 41.419 188.330 1.00 23.78 390 GLY A N 1
ATOM 2869 C CA . GLY A 1 390 ? -43.743 41.781 189.072 1.00 24.30 390 GLY A CA 1
ATOM 2870 C C . GLY A 1 390 ? -43.266 40.673 189.990 1.00 26.06 390 GLY A C 1
ATOM 2871 O O . GLY A 1 390 ? -42.779 40.928 191.089 1.00 25.55 390 GLY A O 1
ATOM 2872 N N . VAL A 1 391 ? -43.414 39.434 189.536 1.00 22.79 391 VAL A N 1
ATOM 2873 C CA . VAL A 1 391 ? -43.003 38.283 190.324 1.00 22.33 391 VAL A CA 1
ATOM 2874 C C . VAL A 1 391 ? -41.538 37.946 190.052 1.00 24.13 391 VAL A C 1
ATOM 2875 O O . VAL A 1 391 ? -41.090 37.943 188.902 1.00 21.57 391 VAL A O 1
ATOM 2879 N N . ASN A 1 392 ? -40.795 37.695 191.123 1.00 24.04 392 ASN A N 1
ATOM 2880 C CA . ASN A 1 392 ? -39.441 37.170 191.025 1.00 25.75 392 ASN A CA 1
ATOM 2881 C C . ASN A 1 392 ? -39.461 35.667 191.318 1.00 24.99 392 ASN A C 1
ATOM 2882 O O . ASN A 1 392 ? -40.236 35.211 192.160 1.00 21.30 392 ASN A O 1
ATOM 2887 N N . ASN A 1 393 ? -38.616 34.900 190.633 1.00 20.55 393 ASN A N 1
ATOM 2888 C CA . ASN A 1 393 ? -38.710 33.438 190.689 1.00 19.78 393 ASN A CA 1
ATOM 2889 C C . ASN A 1 393 ? -38.438 32.834 192.070 1.00 22.46 393 ASN A C 1
ATOM 2890 O O . ASN A 1 393 ? -38.676 31.645 192.285 1.00 19.59 393 ASN A O 1
ATOM 2895 N N . ALA A 1 394 ? -37.939 33.642 193.000 1.00 20.98 394 ALA A N 1
ATOM 2896 C CA . ALA A 1 394 ? -37.649 33.137 194.340 1.00 24.74 394 ALA A CA 1
ATOM 2897 C C . ALA A 1 394 ? -38.852 33.287 195.270 1.00 24.53 394 ALA A C 1
ATOM 2898 O O . ALA A 1 394 ? -38.839 32.777 196.389 1.00 24.37 394 ALA A O 1
ATOM 2900 N N . MET A 1 395 ? -39.886 33.986 194.808 1.00 23.71 395 MET A N 1
ATOM 2901 C CA . MET A 1 395 ? -41.104 34.165 195.597 1.00 24.15 395 MET A CA 1
ATOM 2902 C C . MET A 1 395 ? -41.846 32.838 195.750 1.00 22.62 395 MET A C 1
ATOM 2903 O O . MET A 1 395 ? -41.766 31.976 194.877 1.00 20.89 395 MET A O 1
ATOM 2908 N N . ARG A 1 396 ? -42.566 32.681 196.855 1.00 23.02 396 ARG A N 1
ATOM 2909 C CA . ARG A 1 396 ? -43.289 31.439 197.117 1.00 23.79 396 ARG A CA 1
ATOM 2910 C C . ARG A 1 396 ? -44.275 31.098 196.000 1.00 24.23 396 ARG A C 1
ATOM 2911 O O . ARG A 1 396 ? -44.408 29.935 195.622 1.00 24.46 396 ARG A O 1
ATOM 2919 N N . ILE A 1 397 ? -44.948 32.105 195.450 1.00 22.67 397 ILE A N 1
ATOM 2920 C CA . ILE A 1 397 ? -45.935 31.833 194.414 1.00 22.51 397 ILE A CA 1
ATOM 2921 C C . ILE A 1 397 ? -45.267 31.458 193.094 1.00 22.62 397 ILE A C 1
ATOM 2922 O O . ILE A 1 397 ? -45.931 30.980 192.174 1.00 23.56 397 ILE A O 1
ATOM 2927 N N . ALA A 1 398 ? -43.956 31.668 193.005 1.00 19.87 398 ALA A N 1
ATOM 2928 C CA . ALA A 1 398 ? -43.198 31.254 191.826 1.00 20.82 398 ALA A CA 1
ATOM 2929 C C . ALA A 1 398 ? -42.609 29.858 192.016 1.00 21.38 398 ALA A C 1
ATOM 2930 O O . ALA A 1 398 ? -42.491 29.093 191.059 1.00 22.19 398 ALA A O 1
ATOM 2932 N N . GLN A 1 399 ? -42.245 29.527 193.252 1.00 21.57 399 GLN A N 1
ATOM 2933 C CA . GLN A 1 399 ? -41.602 28.243 193.541 1.00 22.10 399 GLN A CA 1
ATOM 2934 C C . GLN A 1 399 ? -42.590 27.116 193.836 1.00 24.14 399 GLN A C 1
ATOM 2935 O O . GLN A 1 399 ? -42.387 25.979 193.411 1.00 17.88 399 GLN A O 1
ATOM 2941 N N . GLU A 1 400 ? -43.662 27.428 194.556 1.00 18.93 400 GLU A N 1
ATOM 2942 C CA . GLU A 1 400 ? -44.569 26.386 195.027 1.00 18.89 400 GLU A CA 1
ATOM 2943 C C . GLU A 1 400 ? -45.808 26.198 194.153 1.00 25.63 400 GLU A C 1
ATOM 2944 O O . GLU A 1 400 ? -46.374 27.166 193.632 1.00 18.61 400 GLU A O 1
ATOM 2950 N N . GLU A 1 401 ? -46.218 24.941 193.988 1.00 18.14 401 GLU A N 1
ATOM 2951 C CA . GLU A 1 401 ? -47.423 24.630 193.228 1.00 20.11 401 GLU A CA 1
ATOM 2952 C C . GLU A 1 401 ? -48.658 25.068 194.002 1.00 19.40 401 GLU A C 1
ATOM 2953 O O . GLU A 1 401 ? -48.851 24.669 195.153 1.00 19.00 401 GLU A O 1
ATOM 2959 N N . ILE A 1 402 ? -49.500 25.879 193.370 1.00 18.56 402 ILE A N 1
ATOM 2960 C CA . ILE A 1 402 ? -50.674 26.422 194.045 1.00 19.25 402 ILE A CA 1
ATOM 2961 C C . ILE A 1 402 ? -51.918 25.577 193.770 1.00 20.47 402 ILE A C 1
ATOM 2962 O O . ILE A 1 402 ? -52.752 25.375 194.656 1.00 19.74 402 ILE A O 1
ATOM 2967 N N . PHE A 1 403 ? -52.021 25.078 192.543 1.00 19.56 403 PHE A N 1
ATOM 2968 C CA . PHE A 1 403 ? -53.153 24.256 192.112 1.00 21.04 403 PHE A CA 1
ATOM 2969 C C . PHE A 1 403 ? -54.471 25.011 192.253 1.00 21.35 403 PHE A C 1
ATOM 2970 O O . PHE A 1 403 ? -55.477 24.467 192.712 1.00 22.58 403 PHE A O 1
ATOM 2978 N N . GLY A 1 404 ? -54.439 26.275 191.854 1.00 19.14 404 GLY A N 1
ATOM 2979 C CA . GLY A 1 404 ? -55.628 27.086 191.701 1.00 19.65 404 GLY A CA 1
ATOM 2980 C C . GLY A 1 404 ? -55.369 27.977 190.503 1.00 21.38 404 GLY A C 1
ATOM 2981 O O . GLY A 1 404 ? -54.290 27.910 189.911 1.00 22.37 404 GLY A O 1
ATOM 2982 N N . PRO A 1 405 ? -56.341 28.820 190.137 1.00 21.65 405 PRO A N 1
ATOM 2983 C CA . PRO A 1 405 ? -56.144 29.661 188.949 1.00 20.94 405 PRO A CA 1
ATOM 2984 C C . PRO A 1 405 ? -55.330 30.914 189.259 1.00 21.26 405 PRO A C 1
ATOM 2985 O O . PRO A 1 405 ? -55.826 32.030 189.082 1.00 22.46 405 PRO A O 1
ATOM 2989 N N . VAL A 1 406 ? -54.096 30.724 189.719 1.00 19.64 406 VAL A N 1
ATOM 2990 C CA . VAL A 1 406 ? -53.231 31.827 190.126 1.00 20.06 406 VAL A CA 1
ATOM 2991 C C . VAL A 1 406 ? -51.982 31.901 189.248 1.00 22.24 406 VAL A C 1
ATOM 2992 O O . VAL A 1 406 ? -51.152 30.993 189.269 1.00 20.77 406 VAL A O 1
ATOM 2996 N N . LEU A 1 407 ? -51.854 32.985 188.485 1.00 19.62 407 LEU A N 1
ATOM 2997 C CA . LEU A 1 407 ? -50.742 33.150 187.548 1.00 19.15 407 LEU A CA 1
ATOM 2998 C C . LEU A 1 407 ? -49.644 34.062 188.088 1.00 19.59 407 LEU A C 1
ATOM 2999 O O . LEU A 1 407 ? -49.930 35.128 188.646 1.00 20.39 407 LEU A O 1
ATOM 3004 N N . SER A 1 408 ? -48.391 33.644 187.918 1.00 19.14 408 SER A N 1
ATOM 3005 C CA . SER A 1 408 ? -47.246 34.509 188.211 1.00 19.54 408 SER A CA 1
ATOM 3006 C C . SER A 1 408 ? -46.614 34.997 186.914 1.00 19.29 408 SER A C 1
ATOM 3007 O O . SER A 1 408 ? -46.332 34.205 186.015 1.00 18.56 408 SER A O 1
ATOM 3010 N N . VAL A 1 409 ? -46.392 36.302 186.814 1.00 19.96 409 VAL A N 1
ATOM 3011 C CA . VAL A 1 409 ? -45.814 36.866 185.597 1.00 19.86 409 VAL A CA 1
ATOM 3012 C C . VAL A 1 409 ? -44.392 37.375 185.827 1.00 20.16 409 VAL A C 1
ATOM 3013 O O . VAL A 1 409 ? -44.165 38.256 186.656 1.00 20.97 409 VAL A O 1
ATOM 3017 N N . LEU A 1 410 ? -43.443 36.824 185.071 1.00 19.57 410 LEU A N 1
ATOM 3018 C CA . LEU A 1 410 ? -42.034 37.186 185.205 1.00 19.81 410 LEU A CA 1
ATOM 3019 C C . LEU A 1 410 ? -41.500 37.717 183.878 1.00 23.94 410 LEU A C 1
ATOM 3020 O O . LEU A 1 410 ? -42.037 37.390 182.816 1.00 22.37 410 LEU A O 1
ATOM 3025 N N . THR A 1 411 ? -40.446 38.529 183.927 1.00 20.35 411 THR A N 1
ATOM 3026 C CA . THR A 1 411 ? -39.848 39.034 182.691 1.00 24.08 411 THR A CA 1
ATOM 3027 C C . THR A 1 411 ? -38.404 38.571 182.519 1.00 23.99 411 THR A C 1
ATOM 3028 O O . THR A 1 411 ? -37.752 38.167 183.480 1.00 23.45 411 THR A O 1
ATOM 3032 N N . PHE A 1 412 ? -37.929 38.614 181.277 1.00 19.95 412 PHE A N 1
ATOM 3033 C CA . PHE A 1 412 ? -36.539 38.299 180.940 1.00 19.83 412 PHE A CA 1
ATOM 3034 C C . PHE A 1 412 ? -36.130 39.131 179.730 1.00 22.13 412 PHE A C 1
ATOM 3035 O O . PHE A 1 412 ? -36.994 39.690 179.046 1.00 21.38 412 PHE A O 1
ATOM 3043 N N . ASP A 1 413 ? -34.829 39.203 179.451 1.00 24.16 413 ASP A N 1
ATOM 3044 C CA . ASP A 1 413 ? -34.342 39.993 178.316 1.00 28.74 413 ASP A CA 1
ATOM 3045 C C . ASP A 1 413 ? -33.508 39.202 177.305 1.00 26.89 413 ASP A C 1
ATOM 3046 O O . ASP A 1 413 ? -33.234 39.696 176.209 1.00 29.40 413 ASP A O 1
ATOM 3051 N N . THR A 1 414 ? -33.080 38.001 177.687 1.00 22.77 414 THR A N 1
ATOM 3052 C CA . THR A 1 414 ? -32.342 37.114 176.788 1.00 21.50 414 THR A CA 1
ATOM 3053 C C . THR A 1 414 ? -32.897 35.697 176.860 1.00 19.65 414 THR A C 1
ATOM 3054 O O . THR A 1 414 ? -33.482 35.307 177.870 1.00 17.99 414 THR A O 1
ATOM 3058 N N . ALA A 1 415 ? -32.699 34.924 175.795 1.00 17.73 415 ALA A N 1
ATOM 3059 C CA . ALA A 1 415 ? -33.130 33.529 175.777 1.00 19.47 415 ALA A CA 1
ATOM 3060 C C . ALA A 1 415 ? -32.464 32.748 176.909 1.00 21.12 415 ALA A C 1
ATOM 3061 O O . ALA A 1 415 ? -33.095 31.927 177.578 1.00 16.30 415 ALA A O 1
ATOM 3063 N N . GLU A 1 416 ? -31.185 33.029 177.127 1.00 21.41 416 GLU A N 1
ATOM 3064 C CA . GLU A 1 416 ? -30.404 32.341 178.144 1.00 23.09 416 GLU A CA 1
ATOM 3065 C C . GLU A 1 416 ? -31.003 32.541 179.539 1.00 20.89 416 GLU A C 1
ATOM 3066 O O . GLU A 1 416 ? -31.063 31.605 180.335 1.00 20.62 416 GLU A O 1
ATOM 3072 N N . GLU A 1 417 ? -31.461 33.756 179.825 1.00 18.27 417 GLU A N 1
ATOM 3073 C CA . GLU A 1 417 ? -32.086 34.035 181.116 1.00 18.81 417 GLU A CA 1
ATOM 3074 C C . GLU A 1 417 ? -33.443 33.335 181.220 1.00 17.47 417 GLU A C 1
ATOM 3075 O O . GLU A 1 417 ? -33.810 32.829 182.278 1.00 17.37 417 GLU A O 1
ATOM 3081 N N . ALA A 1 418 ? -34.180 33.305 180.115 1.00 17.13 418 ALA A N 1
ATOM 3082 C CA . ALA A 1 418 ? -35.475 32.635 180.075 1.00 20.07 418 ALA A CA 1
ATOM 3083 C C . ALA A 1 418 ? -35.324 31.167 180.458 1.00 19.99 418 ALA A C 1
ATOM 3084 O O . ALA A 1 418 ? -36.091 30.641 181.258 1.00 15.84 418 ALA A O 1
ATOM 3086 N N . ILE A 1 419 ? -34.310 30.522 179.894 1.00 15.79 419 ILE A N 1
ATOM 3087 C CA . ILE A 1 419 ? -34.026 29.122 180.179 1.00 15.32 419 ILE A CA 1
ATOM 3088 C C . ILE A 1 419 ? -33.604 28.921 181.638 1.00 15.57 419 ILE A C 1
ATOM 3089 O O . ILE A 1 419 ? -34.063 27.990 182.299 1.00 15.29 419 ILE A O 1
ATOM 3094 N N . GLN A 1 420 ? -32.744 29.801 182.141 1.00 16.56 420 GLN A N 1
ATOM 3095 C CA . GLN A 1 420 ? -32.289 29.709 183.528 1.00 18.44 420 GLN A CA 1
ATOM 3096 C C . GLN A 1 420 ? -33.465 29.811 184.497 1.00 17.87 420 GLN A C 1
ATOM 3097 O O . GLN A 1 420 ? -33.582 29.012 185.426 1.00 17.05 420 GLN A O 1
ATOM 3103 N N . ILE A 1 421 ? -34.331 30.795 184.279 1.00 16.82 421 ILE A N 1
ATOM 3104 C CA . ILE A 1 421 ? -35.490 30.978 185.142 1.00 18.95 421 ILE A CA 1
ATOM 3105 C C . ILE A 1 421 ? -36.429 29.784 185.035 1.00 19.03 421 ILE A C 1
ATOM 3106 O O . ILE A 1 421 ? -36.909 29.268 186.040 1.00 16.37 421 ILE A O 1
ATOM 3111 N N . ALA A 1 422 ? -36.669 29.342 183.805 1.00 15.81 422 ALA A N 1
ATOM 3112 C CA . ALA A 1 422 ? -37.587 28.249 183.545 1.00 15.26 422 ALA A CA 1
ATOM 3113 C C . ALA A 1 422 ? -37.125 26.954 184.215 1.00 15.03 422 ALA A C 1
ATOM 3114 O O . ALA A 1 422 ? -37.943 26.186 184.723 1.00 14.87 422 ALA A O 1
ATOM 3116 N N . ASN A 1 423 ? -35.813 26.725 184.228 1.00 15.09 423 ASN A N 1
ATOM 3117 C CA . ASN A 1 423 ? -35.254 25.507 184.814 1.00 14.95 423 ASN A CA 1
ATOM 3118 C C . ASN A 1 423 ? -35.004 25.632 186.317 1.00 18.32 423 ASN A C 1
ATOM 3119 O O . ASN A 1 423 ? -34.627 24.661 186.973 1.00 15.43 423 ASN A O 1
ATOM 3124 N N . ASP A 1 424 ? -35.225 26.824 186.858 1.00 13.64 424 ASP A N 1
ATOM 3125 C CA . ASP A 1 424 ? -34.982 27.074 188.277 1.00 16.00 424 ASP A CA 1
ATOM 3126 C C . ASP A 1 424 ? -36.180 26.616 189.119 1.00 18.38 424 ASP A C 1
ATOM 3127 O O . ASP A 1 424 ? -36.982 27.418 189.595 1.00 19.68 424 ASP A O 1
ATOM 3132 N N . THR A 1 425 ? -36.276 25.306 189.298 1.00 16.96 425 THR A N 1
ATOM 3133 C CA . THR A 1 425 ? -37.420 24.675 189.933 1.00 14.28 425 THR A CA 1
ATOM 3134 C C . THR A 1 425 ? -37.029 23.248 190.266 1.00 13.69 425 THR A C 1
ATOM 3135 O O . THR A 1 425 ? -36.187 22.670 189.578 1.00 13.97 425 THR A O 1
ATOM 3139 N N . PRO A 1 426 ? -37.622 22.675 191.322 1.00 13.69 426 PRO A N 1
ATOM 3140 C CA . PRO A 1 426 ? -37.437 21.242 191.573 1.00 14.35 426 PRO A CA 1
ATOM 3141 C C . PRO A 1 426 ? -38.302 20.401 190.652 1.00 12.46 426 PRO A C 1
ATOM 3142 O O . PRO A 1 426 ? -38.152 19.182 190.603 1.00 12.34 426 PRO A O 1
ATOM 3146 N N . TYR A 1 427 ? -39.211 21.058 189.940 1.00 13.43 427 TYR A N 1
ATOM 3147 C CA . TYR A 1 427 ? -40.161 20.369 189.075 1.00 14.15 427 TYR A CA 1
ATOM 3148 C C . TYR A 1 427 ? -39.657 20.262 187.634 1.00 14.94 427 TYR A C 1
ATOM 3149 O O . TYR A 1 427 ? -38.574 20.744 187.313 1.00 14.33 427 TYR A O 1
ATOM 3158 N N . GLY A 1 428 ? -40.449 19.632 186.772 1.00 21.73 428 GLY A N 1
ATOM 3159 C CA . GLY A 1 428 ? -40.082 19.472 185.377 1.00 21.55 428 GLY A CA 1
ATOM 3160 C C . GLY A 1 428 ? -41.130 18.716 184.585 1.00 21.42 428 GLY A C 1
ATOM 3161 O O . GLY A 1 428 ? -40.814 17.800 183.835 1.00 21.25 428 GLY A O 1
ATOM 3162 N N . LEU A 1 429 ? -42.389 19.100 184.753 1.00 12.44 429 LEU A N 1
ATOM 3163 C CA . LEU A 1 429 ? -43.477 18.370 184.116 1.00 10.32 429 LEU A CA 1
ATOM 3164 C C . LEU A 1 429 ? -43.694 18.851 182.690 1.00 9.15 429 LEU A C 1
ATOM 3165 O O . LEU A 1 429 ? -43.768 18.055 181.760 1.00 10.91 429 LEU A O 1
ATOM 3170 N N . ALA A 1 430 ? -43.798 20.161 182.519 1.00 9.34 430 ALA A N 1
ATOM 3171 C CA . ALA A 1 430 ? -43.998 20.724 181.188 1.00 9.85 430 ALA A CA 1
ATOM 3172 C C . ALA A 1 430 ? -43.417 22.123 181.096 1.00 7.93 430 ALA A C 1
ATOM 3173 O O . ALA A 1 430 ? -43.041 22.719 182.101 1.00 9.73 430 ALA A O 1
ATOM 3175 N N . ALA A 1 431 ? -43.360 22.632 179.873 1.00 7.16 431 ALA A N 1
ATOM 3176 C CA . ALA A 1 431 ? -42.930 23.994 179.593 1.00 8.40 431 ALA A CA 1
ATOM 3177 C C . ALA A 1 431 ? -43.435 24.359 178.201 1.00 9.48 431 ALA A C 1
ATOM 3178 O O . ALA A 1 431 ? -43.757 23.471 177.414 1.00 10.80 431 ALA A O 1
ATOM 3180 N N . ALA A 1 432 ? -43.520 25.649 177.895 1.00 8.88 432 ALA A N 1
ATOM 3181 C CA . ALA A 1 432 ? -43.858 26.052 176.529 1.00 9.71 432 ALA A CA 1
ATOM 3182 C C . ALA A 1 432 ? -42.990 27.201 176.027 1.00 10.59 432 ALA A C 1
ATOM 3183 O O . ALA A 1 432 ? -42.488 28.012 176.810 1.00 10.91 432 ALA A O 1
ATOM 3185 N N . VAL A 1 433 ? -42.819 27.254 174.709 1.00 12.39 433 VAL A N 1
ATOM 3186 C CA . VAL A 1 433 ? -41.996 28.271 174.062 1.00 13.57 433 VAL A CA 1
ATOM 3187 C C . VAL A 1 433 ? -42.744 28.867 172.887 1.00 12.64 433 VAL A C 1
ATOM 3188 O O . VAL A 1 433 ? -43.267 28.133 172.056 1.00 13.48 433 VAL A O 1
ATOM 3192 N N . TRP A 1 434 ? -42.788 30.193 172.812 1.00 8.63 434 TRP A N 1
ATOM 3193 C CA . TRP A 1 434 ? -43.463 30.861 171.710 1.00 8.92 434 TRP A CA 1
ATOM 3194 C C . TRP A 1 434 ? -42.463 31.710 170.943 1.00 10.38 434 TRP A C 1
ATOM 3195 O O . TRP A 1 434 ? -41.978 32.722 171.453 1.00 9.48 434 TRP A O 1
ATOM 3206 N N . THR A 1 435 ? -42.151 31.283 169.722 1.00 9.18 435 THR A N 1
ATOM 3207 C CA . THR A 1 435 ? -41.226 32.010 168.854 1.00 11.20 435 THR A CA 1
ATOM 3208 C C . THR A 1 435 ? -41.367 31.539 167.412 1.00 9.79 435 THR A C 1
ATOM 3209 O O . THR A 1 435 ? -41.636 30.369 167.162 1.00 8.91 435 THR A O 1
ATOM 3213 N N . ALA A 1 436 ? -41.182 32.454 166.468 1.00 10.51 436 ALA A N 1
ATOM 3214 C CA . ALA A 1 436 ? -41.273 32.115 165.051 1.00 12.93 436 ALA A CA 1
ATOM 3215 C C . ALA A 1 436 ? -39.922 31.692 164.486 1.00 12.15 436 ALA A C 1
ATOM 3216 O O . ALA A 1 436 ? -39.826 31.277 163.335 1.00 13.25 436 ALA A O 1
ATOM 3218 N N . ASN A 1 437 ? -38.880 31.799 165.300 1.00 12.71 437 ASN A N 1
ATOM 3219 C CA . ASN A 1 437 ? -37.522 31.506 164.847 1.00 12.40 437 ASN A CA 1
ATOM 3220 C C . ASN A 1 437 ? -37.208 30.013 164.915 1.00 10.84 437 ASN A C 1
ATOM 3221 O O . ASN A 1 437 ? -37.393 29.383 165.950 1.00 11.02 437 ASN A O 1
ATOM 3226 N N . LEU A 1 438 ? -36.740 29.449 163.806 1.00 11.11 438 LEU A N 1
ATOM 3227 C CA . LEU A 1 438 ? -36.445 28.015 163.738 1.00 10.98 438 LEU A CA 1
ATOM 3228 C C . LEU A 1 438 ? -35.419 27.579 164.792 1.00 11.72 438 LEU A C 1
ATOM 3229 O O . LEU A 1 438 ? -35.669 26.659 165.580 1.00 10.29 438 LEU A O 1
ATOM 3234 N N . SER A 1 439 ? -34.267 28.240 164.800 1.00 11.12 439 SER A N 1
ATOM 3235 C CA . SER A 1 439 ? -33.193 27.872 165.717 1.00 13.79 439 SER A CA 1
ATOM 3236 C C . SER A 1 439 ? -33.586 28.096 167.167 1.00 12.15 439 SER A C 1
ATOM 3237 O O . SER A 1 439 ? -33.370 27.227 168.007 1.00 10.73 439 SER A O 1
ATOM 3240 N N . LYS A 1 440 ? -34.155 29.257 167.462 1.00 11.44 440 LYS A N 1
ATOM 3241 C CA . LYS A 1 440 ? -34.502 29.568 168.845 1.00 12.19 440 LYS A CA 1
ATOM 3242 C C . LYS A 1 440 ? -35.556 28.606 169.370 1.00 12.66 440 LYS A C 1
ATOM 3243 O O . LYS A 1 440 ? -35.523 28.242 170.539 1.00 13.20 440 LYS A O 1
ATOM 3249 N N . ALA A 1 441 ? -36.490 28.193 168.513 1.00 10.23 441 ALA A N 1
ATOM 3250 C CA . ALA A 1 441 ? -37.522 27.255 168.941 1.00 11.64 441 ALA A CA 1
ATOM 3251 C C . ALA A 1 441 ? -36.921 25.912 169.363 1.00 12.72 441 ALA A C 1
ATOM 3252 O O . ALA A 1 441 ? -37.218 25.403 170.447 1.00 10.56 441 ALA A O 1
ATOM 3254 N N . HIS A 1 442 ? -36.076 25.340 168.514 1.00 11.56 442 HIS A N 1
ATOM 3255 C CA . HIS A 1 442 ? -35.546 24.002 168.774 1.00 8.37 442 HIS A CA 1
ATOM 3256 C C . HIS A 1 442 ? -34.486 24.007 169.879 1.00 8.93 442 HIS A C 1
ATOM 3257 O O . HIS A 1 442 ? -34.472 23.125 170.736 1.00 10.42 442 HIS A O 1
ATOM 3264 N N . LEU A 1 443 ? -33.594 24.990 169.855 1.00 8.56 443 LEU A N 1
ATOM 3265 C CA . LEU A 1 443 ? -32.554 25.074 170.880 1.00 12.30 443 LEU A CA 1
ATOM 3266 C C . LEU A 1 443 ? -33.142 25.360 172.261 1.00 12.68 443 LEU A C 1
ATOM 3267 O O . LEU A 1 443 ? -32.692 24.799 173.267 1.00 13.15 443 LEU A O 1
ATOM 3272 N N . THR A 1 444 ? -34.155 26.220 172.324 1.00 11.44 444 THR A N 1
ATOM 3273 C CA . THR A 1 444 ? -34.764 26.518 173.618 1.00 10.81 444 THR A CA 1
ATOM 3274 C C . THR A 1 444 ? -35.520 25.300 174.131 1.00 10.76 444 THR A C 1
ATOM 3275 O O . THR A 1 444 ? -35.379 24.924 175.293 1.00 9.70 444 THR A O 1
ATOM 3279 N N . ALA A 1 445 ? -36.307 24.677 173.258 1.00 10.11 445 ALA A N 1
ATOM 3280 C CA . ALA A 1 445 ? -37.045 23.473 173.631 1.00 11.77 445 ALA A CA 1
ATOM 3281 C C . ALA A 1 445 ? -36.096 22.400 174.159 1.00 11.06 445 ALA A C 1
ATOM 3282 O O . ALA A 1 445 ? -36.367 21.744 175.166 1.00 11.22 445 ALA A O 1
ATOM 3284 N N . ARG A 1 446 ? -34.974 22.244 173.475 1.00 9.58 446 ARG A N 1
ATOM 3285 C CA . ARG A 1 446 ? -33.969 21.255 173.838 1.00 11.61 446 ARG A CA 1
ATOM 3286 C C . ARG A 1 446 ? -33.375 21.516 175.224 1.00 11.42 446 ARG A C 1
ATOM 3287 O O . ARG A 1 446 ? -33.035 20.580 175.953 1.00 12.05 446 ARG A O 1
ATOM 3295 N N . ALA A 1 447 ? -33.278 22.791 175.593 1.00 9.77 447 ALA A N 1
ATOM 3296 C CA . ALA A 1 447 ? -32.618 23.184 176.837 1.00 11.14 447 ALA A CA 1
ATOM 3297 C C . ALA A 1 447 ? -33.544 23.129 178.060 1.00 13.06 447 ALA A C 1
ATOM 3298 O O . ALA A 1 447 ? -33.071 23.134 179.195 1.00 13.84 447 ALA A O 1
ATOM 3300 N N . LEU A 1 448 ? -34.853 23.084 177.838 1.00 7.07 448 LEU A N 1
ATOM 3301 C CA . LEU A 1 448 ? -35.803 23.023 178.953 1.00 12.97 448 LEU A CA 1
ATOM 3302 C C . LEU A 1 448 ? -35.898 21.619 179.536 1.00 13.93 448 LEU A C 1
ATOM 3303 O O . LEU A 1 448 ? -36.150 20.664 178.810 1.00 13.76 448 LEU A O 1
ATOM 3308 N N . ARG A 1 449 ? -35.706 21.501 180.846 1.00 13.73 449 ARG A N 1
ATOM 3309 C CA . ARG A 1 449 ? -35.734 20.207 181.518 1.00 14.31 449 ARG A CA 1
ATOM 3310 C C . ARG A 1 449 ? -37.159 19.850 181.928 1.00 12.10 449 ARG A C 1
ATOM 3311 O O . ARG A 1 449 ? -37.535 19.956 183.100 1.00 11.71 449 ARG A O 1
ATOM 3319 N N . ALA A 1 450 ? -37.955 19.429 180.952 1.00 12.50 450 ALA A N 1
ATOM 3320 C CA . ALA A 1 450 ? -39.368 19.143 181.188 1.00 10.71 450 ALA A CA 1
ATOM 3321 C C . ALA A 1 450 ? -39.846 18.006 180.290 1.00 7.77 450 ALA A C 1
ATOM 3322 O O . ALA A 1 450 ? -39.394 17.877 179.149 1.00 10.04 450 ALA A O 1
ATOM 3324 N N . GLY A 1 451 ? -40.759 17.189 180.800 1.00 7.39 451 GLY A N 1
ATOM 3325 C CA . GLY A 1 451 ? -41.219 16.014 180.076 1.00 8.15 451 GLY A CA 1
ATOM 3326 C C . GLY A 1 451 ? -42.018 16.336 178.824 1.00 7.48 451 GLY A C 1
ATOM 3327 O O . GLY A 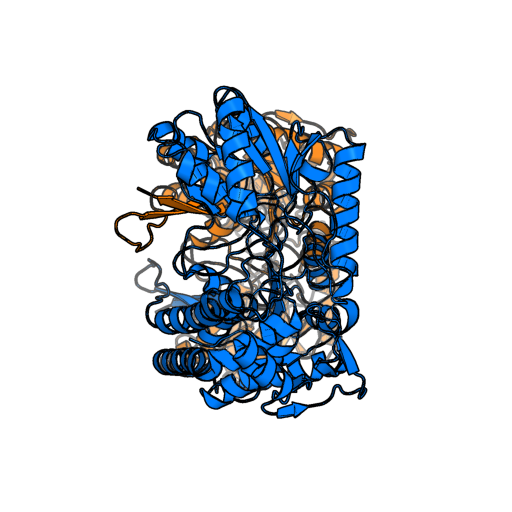1 451 ? -42.008 15.573 177.859 1.00 9.92 451 GLY A O 1
ATOM 3328 N N . SER A 1 452 ? -42.732 17.457 178.849 1.00 8.03 452 SER A N 1
ATOM 3329 C CA . SER A 1 452 ? -43.415 17.951 177.659 1.00 10.13 452 SER A CA 1
ATOM 3330 C C . SER A 1 452 ? -42.972 19.374 177.367 1.00 9.49 452 SER A C 1
ATOM 3331 O O . SER A 1 452 ? -42.947 20.202 178.267 1.00 10.97 452 SER A O 1
ATOM 3334 N N . VAL A 1 453 ? -42.631 19.661 176.114 1.00 8.41 453 VAL A N 1
ATOM 3335 C CA . VAL A 1 453 ? -42.338 21.034 175.716 1.00 8.56 453 VAL A CA 1
ATOM 3336 C C . VAL A 1 453 ? -43.227 21.392 174.539 1.00 9.56 453 VAL A C 1
ATOM 3337 O O . VAL A 1 453 ? -43.192 20.730 173.498 1.00 7.50 453 VAL A O 1
ATOM 3341 N N . TRP A 1 454 ? -44.049 22.418 174.721 1.00 8.08 454 TRP A N 1
ATOM 3342 C CA . TRP A 1 454 ? -44.999 22.813 173.696 1.00 9.21 454 TRP A CA 1
ATOM 3343 C C . TRP A 1 454 ? -44.513 24.078 173.000 1.00 10.51 454 TRP A C 1
ATOM 3344 O O . TRP A 1 454 ? -44.136 25.052 173.647 1.00 11.18 454 TRP A O 1
ATOM 3355 N N . VAL A 1 455 ? -44.493 24.053 171.674 1.00 10.18 455 VAL A N 1
ATOM 3356 C CA . VAL A 1 455 ? -43.962 25.183 170.920 1.00 11.15 455 VAL A CA 1
ATOM 3357 C C . VAL A 1 455 ? -45.068 25.833 170.106 1.00 10.19 455 VAL A C 1
ATOM 3358 O O . VAL A 1 455 ? -45.737 25.171 169.310 1.00 10.03 455 VAL A O 1
ATOM 3362 N N . ASN A 1 456 ? -45.258 27.127 170.340 1.00 8.43 456 ASN A N 1
ATOM 3363 C CA . ASN A 1 456 ? -46.302 27.928 169.698 1.00 11.74 456 ASN A CA 1
ATOM 3364 C C . ASN A 1 456 ? -47.702 27.372 169.930 1.00 11.13 456 ASN A C 1
ATOM 3365 O O . ASN A 1 456 ? -48.600 27.517 169.102 1.00 9.98 456 ASN A O 1
ATOM 3370 N N . GLN A 1 457 ? -47.865 26.757 171.095 1.00 9.25 457 GLN A N 1
ATOM 3371 C CA . GLN A 1 457 ? -49.147 26.281 171.575 1.00 10.93 457 GLN A CA 1
ATOM 3372 C C . GLN A 1 457 ? -48.983 25.948 173.053 1.00 11.90 457 GLN A C 1
ATOM 3373 O O . GLN A 1 457 ? -47.856 25.897 173.551 1.00 12.00 457 GLN A O 1
ATOM 3379 N N . TYR A 1 458 ? -50.089 25.732 173.755 1.00 12.72 458 TYR A N 1
ATOM 3380 C CA . TYR A 1 458 ? -50.014 25.194 175.112 1.00 11.72 458 TYR A CA 1
ATOM 3381 C C . TYR A 1 458 ? -50.918 23.974 175.233 1.00 12.97 458 TYR A C 1
ATOM 3382 O O . TYR A 1 458 ? -51.888 23.854 174.494 1.00 15.31 458 TYR A O 1
ATOM 3391 N N . ASP A 1 459 ? -50.582 23.074 176.158 1.00 13.19 459 ASP A N 1
ATOM 3392 C CA . ASP A 1 459 ? -51.365 21.863 176.415 1.00 14.27 459 ASP A CA 1
ATOM 3393 C C . ASP A 1 459 ? -51.521 21.014 175.153 1.00 15.75 459 ASP A C 1
ATOM 3394 O O . ASP A 1 459 ? -52.623 20.583 174.817 1.00 17.85 459 ASP A O 1
ATOM 3399 N N . GLY A 1 460 ? -50.414 20.775 174.457 1.00 13.92 460 GLY A N 1
ATOM 3400 C CA . GLY A 1 460 ? -50.448 20.015 173.225 1.00 13.74 460 GLY A CA 1
ATOM 3401 C C . GLY A 1 460 ? -50.249 18.524 173.431 1.00 13.70 460 GLY A C 1
ATOM 3402 O O . GLY A 1 460 ? -50.124 18.045 174.566 1.00 14.21 460 GLY A O 1
ATOM 3403 N N . GLY A 1 461 ? -50.226 17.784 172.326 1.00 12.78 461 GLY A N 1
ATOM 3404 C CA . GLY A 1 461 ? -50.048 16.344 172.380 1.00 14.91 461 GLY A CA 1
ATOM 3405 C C . GLY A 1 461 ? -51.374 15.606 172.402 1.00 17.27 461 GLY A C 1
ATOM 3406 O O . GLY A 1 461 ? -52.417 16.193 172.668 1.00 20.05 461 GLY A O 1
ATOM 3407 N N . ASP A 1 462 ? -51.334 14.315 172.093 1.00 15.02 462 ASP A N 1
ATOM 3408 C CA . ASP A 1 462 ? -52.514 13.464 172.170 1.00 12.52 462 ASP A CA 1
ATOM 3409 C C . ASP A 1 462 ? -52.049 12.117 172.714 1.00 11.39 462 ASP A C 1
ATOM 3410 O O . ASP A 1 462 ? -51.040 12.066 173.421 1.00 11.65 462 ASP A O 1
ATOM 3415 N N . MET A 1 463 ? -52.737 11.027 172.382 1.00 9.54 463 MET A N 1
ATOM 3416 C CA . MET A 1 463 ? -52.338 9.731 172.934 1.00 11.00 463 MET A CA 1
ATOM 3417 C C . MET A 1 463 ? -50.975 9.247 172.430 1.00 8.37 463 MET A C 1
ATOM 3418 O O . MET A 1 463 ? -50.412 8.303 172.985 1.00 6.87 463 MET A O 1
ATOM 3423 N N . THR A 1 464 ? -50.434 9.881 171.394 1.00 6.70 464 THR A N 1
ATOM 3424 C CA . THR A 1 464 ? -49.148 9.440 170.850 1.00 6.56 464 THR A CA 1
ATOM 3425 C C . THR A 1 464 ? -47.973 10.059 171.599 1.00 7.62 464 THR A C 1
ATOM 3426 O O . THR A 1 464 ? -46.826 9.691 171.361 1.00 7.48 464 THR A O 1
ATOM 3430 N N . ALA A 1 465 ? -48.266 10.992 172.501 1.00 6.56 465 ALA A N 1
ATOM 3431 C CA . ALA A 1 465 ? -47.229 11.761 173.188 1.00 6.41 465 ALA A CA 1
ATOM 3432 C C . ALA A 1 465 ? -47.054 11.342 174.641 1.00 8.78 465 ALA A C 1
ATOM 3433 O O . ALA A 1 465 ? -47.947 11.570 175.451 1.00 11.22 465 ALA A O 1
ATOM 3435 N N . PRO A 1 466 ? -45.886 10.761 174.976 1.00 8.96 466 PRO A N 1
ATOM 3436 C CA . PRO A 1 466 ? -45.567 10.399 176.362 1.00 10.01 466 PRO A CA 1
ATOM 3437 C C . PRO A 1 466 ? -45.655 11.625 177.248 1.00 10.43 466 PRO A C 1
ATOM 3438 O O . PRO A 1 466 ? -45.270 12.708 176.823 1.00 10.67 466 PRO A O 1
ATOM 3442 N N . PHE A 1 467 ? -46.136 11.443 178.468 1.00 10.20 467 PHE A N 1
ATOM 3443 C CA . PHE A 1 467 ? -46.432 12.542 179.368 1.00 10.33 467 PHE A CA 1
ATOM 3444 C C . PHE A 1 467 ? -45.903 12.178 180.757 1.00 6.51 467 PHE A C 1
ATOM 3445 O O . PHE A 1 467 ? -46.238 11.117 181.285 1.00 6.86 467 PHE A O 1
ATOM 3453 N N . GLY A 1 468 ? -45.077 13.042 181.342 1.00 6.54 468 GLY A N 1
ATOM 3454 C CA . GLY A 1 468 ? -44.540 12.784 182.673 1.00 6.57 468 GLY A CA 1
ATOM 3455 C C . GLY A 1 468 ? -43.381 13.693 183.025 1.00 9.57 468 GLY A C 1
ATOM 3456 O O . GLY A 1 468 ? -43.032 14.572 182.251 1.00 10.60 468 GLY A O 1
ATOM 3457 N N . GLY A 1 469 ? -42.764 13.477 184.184 1.00 11.91 469 GLY A N 1
ATOM 3458 C CA . GLY A 1 469 ? -41.843 14.471 184.715 1.00 10.08 469 GLY A CA 1
ATOM 3459 C C . GLY A 1 469 ? -40.351 14.226 184.605 1.00 12.52 469 GLY A C 1
ATOM 3460 O O . GLY A 1 469 ? -39.888 13.084 184.527 1.00 13.37 469 GLY A O 1
ATOM 3461 N N . PHE A 1 470 ? -39.606 15.329 184.554 1.00 10.35 470 PHE A N 1
ATOM 3462 C CA . PHE A 1 470 ? -38.195 15.362 184.924 1.00 11.00 470 PHE A CA 1
ATOM 3463 C C . PHE A 1 470 ? -38.157 15.614 186.421 1.00 10.68 470 PHE A C 1
ATOM 3464 O O . PHE A 1 470 ? -39.106 16.175 186.966 1.00 11.57 470 PHE A O 1
ATOM 3472 N N . LYS A 1 471 ? -37.069 15.227 187.078 1.00 12.69 471 LYS A N 1
ATOM 3473 C CA . LYS A 1 471 ? -36.824 15.610 188.472 1.00 12.17 471 LYS A CA 1
ATOM 3474 C C . LYS A 1 471 ? -37.996 15.269 189.395 1.00 11.85 471 LYS A C 1
ATOM 3475 O O . LYS A 1 471 ? -38.513 14.158 189.342 1.00 13.80 471 LYS A O 1
ATOM 3481 N N . GLN A 1 472 ? -38.427 16.218 190.224 1.00 9.84 472 GLN A N 1
ATOM 3482 C CA . GLN A 1 472 ? -39.416 15.886 191.243 1.00 11.10 472 GLN A CA 1
ATOM 3483 C C . GLN A 1 472 ? -40.858 15.933 190.724 1.00 11.65 472 GLN A C 1
ATOM 3484 O O . GLN A 1 472 ? -41.798 15.875 191.505 1.00 11.04 472 GLN A O 1
ATOM 3490 N N . SER A 1 473 ? -41.021 16.018 189.407 1.00 11.57 473 SER A N 1
ATOM 3491 C CA . SER A 1 473 ? -42.341 15.898 188.793 1.00 12.43 473 SER A CA 1
ATOM 3492 C C . SER A 1 473 ? -42.673 14.437 188.476 1.00 12.11 473 SER A C 1
ATOM 3493 O O . SER A 1 473 ? -43.761 14.127 187.993 1.00 13.44 473 SER A O 1
ATOM 3496 N N . GLY A 1 474 ? -41.730 13.540 188.735 1.00 10.83 474 GLY A N 1
ATOM 3497 C CA . GLY A 1 474 ? -42.010 12.121 188.611 1.00 12.80 474 GLY A CA 1
ATOM 3498 C C . GLY A 1 474 ? -41.035 11.312 187.779 1.00 11.51 474 GLY A C 1
ATOM 3499 O O . GLY A 1 474 ? -40.001 11.811 187.336 1.00 12.16 474 GLY A O 1
ATOM 3500 N N . ASN A 1 475 ? -41.374 10.042 187.577 1.00 9.70 475 ASN A N 1
ATOM 3501 C CA . ASN A 1 475 ? -40.589 9.160 186.722 1.00 10.23 475 ASN A CA 1
ATOM 3502 C C . ASN A 1 475 ? -41.524 8.300 185.883 1.00 10.22 475 ASN A C 1
ATOM 3503 O O . ASN A 1 475 ? -42.615 7.937 186.330 1.00 12.06 475 ASN A O 1
ATOM 3508 N N . GLY A 1 476 ? -41.101 7.968 184.672 1.00 12.74 476 GLY A N 1
ATOM 3509 C CA . GLY A 1 476 ? -41.954 7.218 183.764 1.00 12.92 476 GLY A CA 1
ATOM 3510 C C . GLY A 1 476 ? -42.971 8.099 183.057 1.00 11.81 476 GLY A C 1
ATOM 3511 O O . GLY A 1 476 ? -43.116 9.282 183.363 1.00 9.00 476 GLY A O 1
ATOM 3512 N N . ARG A 1 477 ? -43.697 7.516 182.112 1.00 9.74 477 ARG A N 1
ATOM 3513 C CA . ARG A 1 477 ? -44.564 8.304 181.253 1.00 10.51 477 ARG A CA 1
ATOM 3514 C C . ARG A 1 477 ? -45.928 7.658 181.085 1.00 8.94 477 ARG A C 1
ATOM 3515 O O . ARG A 1 477 ? -46.028 6.439 180.978 1.00 7.13 477 ARG A O 1
ATOM 3523 N N . ASP A 1 478 ? -46.968 8.492 181.077 1.00 9.50 478 ASP A N 1
ATOM 3524 C CA . ASP A 1 478 ? -48.321 8.076 180.718 1.00 9.69 478 ASP A CA 1
ATOM 3525 C C . ASP A 1 478 ? -48.574 8.431 179.259 1.00 10.44 478 ASP A C 1
ATOM 3526 O O . ASP A 1 478 ? -47.887 9.290 178.701 1.00 11.52 478 ASP A O 1
ATOM 3531 N N . LYS A 1 479 ? -49.564 7.768 178.661 1.00 8.45 479 LYS A N 1
ATOM 3532 C CA . LYS A 1 479 ? -49.876 7.869 177.238 1.00 10.20 479 LYS A CA 1
ATOM 3533 C C . LYS A 1 479 ? -48.750 7.289 176.384 1.00 10.49 479 LYS A C 1
ATOM 3534 O O . LYS A 1 479 ? -47.699 6.911 176.902 1.00 11.31 479 LYS A O 1
ATOM 3540 N N . SER A 1 480 ? -49.008 7.194 175.080 1.00 8.74 480 SER A N 1
ATOM 3541 C CA . SER A 1 480 ? -48.102 6.593 174.094 1.00 7.31 480 SER A CA 1
ATOM 3542 C C . SER A 1 480 ? -47.839 5.126 174.386 1.00 8.78 480 SER A C 1
ATOM 3543 O O . SER A 1 480 ? -48.406 4.552 175.313 1.00 10.24 480 SER A O 1
ATOM 3546 N N . LEU A 1 481 ? -46.989 4.519 173.565 1.00 9.95 481 LEU A N 1
ATOM 3547 C CA . LEU A 1 481 ? -46.590 3.132 173.756 1.00 8.96 481 LEU A CA 1
ATOM 3548 C C . LEU A 1 481 ? -45.649 3.001 174.951 1.00 8.79 481 LEU A C 1
ATOM 3549 O O . LEU A 1 481 ? -45.543 1.936 175.558 1.00 8.86 481 LEU A O 1
ATOM 3554 N N . HIS A 1 482 ? -44.966 4.094 175.286 1.00 7.35 482 HIS A N 1
ATOM 3555 C CA . HIS A 1 482 ? -44.009 4.079 176.386 1.00 7.68 482 HIS A CA 1
ATOM 3556 C C . HIS A 1 482 ? -44.686 3.805 177.726 1.00 8.81 482 HIS A C 1
ATOM 3557 O O . HIS A 1 482 ? -44.055 3.294 178.646 1.00 8.24 482 HIS A O 1
ATOM 3564 N N . ALA A 1 483 ? -45.973 4.122 177.832 1.00 10.46 483 ALA A N 1
ATOM 3565 C CA . ALA A 1 483 ? -46.708 3.858 179.069 1.00 11.07 483 ALA A CA 1
ATOM 3566 C C . ALA A 1 483 ? -46.784 2.364 179.397 1.00 11.28 483 ALA A C 1
ATOM 3567 O O . ALA A 1 483 ? -46.835 1.983 180.569 1.00 9.48 483 ALA A O 1
ATOM 3569 N N . PHE A 1 484 ? -46.789 1.525 178.365 1.00 6.10 484 PHE A N 1
ATOM 3570 C CA . PHE A 1 484 ? -46.874 0.078 178.539 1.00 7.75 484 PHE A CA 1
ATOM 3571 C C . PHE A 1 484 ? -45.704 -0.468 179.341 1.00 9.98 484 PHE A C 1
ATOM 3572 O O . PHE A 1 484 ? -45.849 -1.442 180.075 1.00 8.08 484 PHE A O 1
ATOM 3580 N N . ASP A 1 485 ? -44.549 0.176 179.213 1.00 10.40 485 ASP A N 1
ATOM 3581 C CA . ASP A 1 485 ? -43.334 -0.311 179.858 1.00 13.04 485 ASP A CA 1
ATOM 3582 C C . ASP A 1 485 ? -43.411 -0.271 181.388 1.00 9.71 485 ASP A C 1
ATOM 3583 O O . ASP A 1 485 ? -42.657 -0.962 182.061 1.00 8.11 485 ASP A O 1
ATOM 3588 N N . LYS A 1 486 ? -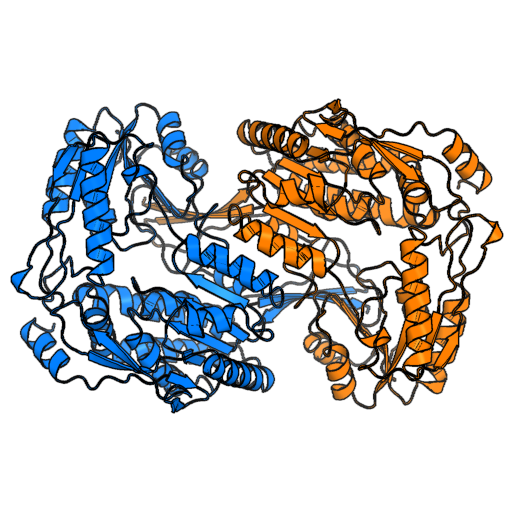44.327 0.519 181.938 1.00 8.52 486 LYS A N 1
ATOM 3589 C CA . LYS A 1 486 ? -44.489 0.573 183.389 1.00 9.17 486 LYS A CA 1
ATOM 3590 C C . LYS A 1 486 ? -45.191 -0.666 183.946 1.00 9.64 486 LYS A C 1
ATOM 3591 O O . LYS A 1 486 ? -45.177 -0.900 185.153 1.00 9.06 486 LYS A O 1
ATOM 3597 N N . TYR A 1 487 ? -45.804 -1.449 183.066 1.00 7.24 487 TYR A N 1
ATOM 3598 C CA . TYR A 1 487 ? -46.666 -2.546 183.498 1.00 8.06 487 TYR A CA 1
ATOM 3599 C C . TYR A 1 487 ? -46.139 -3.902 183.053 1.00 9.58 487 TYR A C 1
ATOM 3600 O O . TYR A 1 487 ? -46.818 -4.919 183.192 1.00 8.69 487 TYR A O 1
ATOM 3609 N N . THR A 1 488 ? -44.916 -3.915 182.528 1.00 9.05 488 THR A N 1
ATOM 3610 C CA . THR A 1 488 ? -44.316 -5.162 182.077 1.00 8.41 488 THR A CA 1
ATOM 3611 C C . THR A 1 488 ? -42.875 -5.338 182.550 1.00 9.74 488 THR A C 1
ATOM 3612 O O . THR A 1 488 ? -42.234 -4.391 183.014 1.00 9.16 488 THR A O 1
ATOM 3616 N N . GLU A 1 489 ? -42.387 -6.571 182.438 1.00 9.69 489 GLU A N 1
ATOM 3617 C CA . GLU A 1 489 ? -41.004 -6.927 182.766 1.00 12.13 489 GLU A CA 1
ATOM 3618 C C . GLU A 1 489 ? -40.326 -7.507 181.539 1.00 7.87 489 GLU A C 1
ATOM 3619 O O . GLU A 1 489 ? -40.932 -8.301 180.823 1.00 8.83 489 GLU A O 1
ATOM 3625 N N . LEU A 1 490 ? -39.072 -7.137 181.318 1.00 9.13 490 LEU A N 1
ATOM 3626 C CA . LEU A 1 490 ? -38.264 -7.721 180.253 1.00 8.11 490 LEU A CA 1
ATOM 3627 C C . LEU A 1 490 ? -37.690 -9.089 180.633 1.00 8.93 490 LEU A C 1
ATOM 3628 O O . LEU A 1 490 ? -37.201 -9.287 181.744 1.00 7.82 490 LEU A O 1
ATOM 3633 N N . LYS A 1 491 ? -37.734 -10.020 179.689 1.00 9.67 491 LYS A N 1
ATOM 3634 C CA . LYS A 1 491 ? -37.130 -11.329 179.882 1.00 8.56 491 LYS A CA 1
ATOM 3635 C C . LYS A 1 491 ? -36.215 -11.665 178.722 1.00 9.07 491 LYS A C 1
ATOM 3636 O O . LYS A 1 491 ? -36.601 -11.545 177.562 1.00 10.27 491 LYS A O 1
ATOM 3642 N N . SER A 1 492 ? -35.001 -12.086 179.044 1.00 5.56 492 SER A N 1
ATOM 3643 C CA . SER A 1 492 ? -34.063 -12.553 178.039 1.00 7.30 492 SER A CA 1
ATOM 3644 C C . SER A 1 492 ? -34.023 -14.068 178.035 1.00 8.09 492 SER A C 1
ATOM 3645 O O . SER A 1 492 ? -33.486 -14.670 178.961 1.00 8.22 492 SER A O 1
ATOM 3648 N N . THR A 1 493 ? -34.581 -14.681 176.997 1.00 6.81 493 THR A N 1
ATOM 3649 C CA . THR A 1 493 ? -34.575 -16.137 176.890 1.00 6.89 493 THR A CA 1
ATOM 3650 C C . THR A 1 493 ? -33.523 -16.548 175.867 1.00 7.26 493 THR A C 1
ATOM 3651 O O . THR A 1 493 ? -33.708 -16.352 174.665 1.00 7.20 493 THR A O 1
ATOM 3655 N N . TRP A 1 494 ? -32.400 -17.068 176.352 1.00 6.63 494 TRP A N 1
ATOM 3656 C CA . TRP A 1 494 ? -31.307 -17.466 175.470 1.00 6.39 494 TRP A CA 1
ATOM 3657 C C . TRP A 1 494 ? -31.259 -18.984 175.307 1.00 7.61 494 TRP A C 1
ATOM 3658 O O . TRP A 1 494 ? -31.002 -19.723 176.256 1.00 8.59 494 TRP A O 1
ATOM 3669 N N . ILE A 1 495 ? -31.499 -19.426 174.080 1.00 7.86 495 ILE A N 1
ATOM 3670 C CA . ILE A 1 495 ? -31.704 -20.832 173.784 1.00 6.13 495 ILE A CA 1
ATOM 3671 C C . ILE A 1 495 ? -30.553 -21.396 172.979 1.00 6.25 495 ILE A C 1
ATOM 3672 O O . ILE A 1 495 ? -30.277 -20.934 171.869 1.00 6.60 495 ILE A O 1
ATOM 3677 N N . LYS A 1 496 ? -29.878 -22.399 173.526 1.00 6.30 496 LYS A N 1
ATOM 3678 C CA . LYS A 1 496 ? -28.814 -23.047 172.772 1.00 12.35 496 LYS A CA 1
ATOM 3679 C C . LYS A 1 496 ? -29.398 -24.119 171.860 1.00 12.85 496 LYS A C 1
ATOM 3680 O O . LYS A 1 496 ? -30.195 -24.964 172.288 1.00 9.68 496 LYS A O 1
ATOM 3686 N N . LEU A 1 497 ? -29.000 -24.070 170.596 1.00 12.59 497 LEU A N 1
ATOM 3687 C CA . LEU A 1 497 ? -29.541 -24.959 169.576 1.00 13.09 497 LEU A CA 1
ATOM 3688 C C . LEU A 1 497 ? -28.505 -26.001 169.158 1.00 18.86 497 LEU A C 1
ATOM 3689 O O . LEU A 1 497 ? -28.859 -27.092 168.705 1.00 22.65 497 LEU A O 1
ATOM 3694 N N . THR B 1 3 ? 2.254 -17.405 177.797 1.00 40.05 3 THR B N 1
ATOM 3695 C CA . THR B 1 3 ? 1.363 -17.270 178.943 1.00 38.80 3 THR B CA 1
ATOM 3696 C C . THR B 1 3 ? 2.160 -17.206 180.246 1.00 35.45 3 THR B C 1
ATOM 3697 O O . THR B 1 3 ? 3.084 -17.993 180.471 1.00 35.00 3 THR B O 1
ATOM 3701 N N . LEU B 1 4 ? 1.797 -16.256 181.100 1.00 32.03 4 LEU B N 1
ATOM 3702 C CA . LEU B 1 4 ? 2.495 -16.048 182.360 1.00 27.02 4 LEU B CA 1
ATOM 3703 C C . LEU B 1 4 ? 2.298 -17.214 183.323 1.00 24.50 4 LEU B C 1
ATOM 3704 O O . LEU B 1 4 ? 1.213 -17.791 183.406 1.00 24.34 4 LEU B O 1
ATOM 3709 N N . THR B 1 5 ? 3.361 -17.554 184.044 1.00 22.34 5 THR B N 1
ATOM 3710 C CA . THR B 1 5 ? 3.334 -18.621 185.036 1.00 20.10 5 THR B CA 1
ATOM 3711 C C . THR B 1 5 ? 2.947 -18.083 186.410 1.00 18.19 5 THR B C 1
ATOM 3712 O O . THR B 1 5 ? 2.823 -16.873 186.593 1.00 15.90 5 THR B O 1
ATOM 3716 N N . ARG B 1 6 ? 2.775 -18.980 187.377 1.00 17.19 6 ARG B N 1
ATOM 3717 C CA . ARG B 1 6 ? 2.496 -18.569 188.753 1.00 16.80 6 ARG B CA 1
ATOM 3718 C C . ARG B 1 6 ? 3.600 -17.662 189.295 1.00 16.18 6 ARG B C 1
ATOM 3719 O O . ARG B 1 6 ? 3.323 -16.642 189.933 1.00 15.46 6 ARG B O 1
ATOM 3727 N N . ALA B 1 7 ? 4.849 -18.049 189.047 1.00 15.33 7 ALA B N 1
ATOM 3728 C CA . ALA B 1 7 ? 5.997 -17.267 189.499 1.00 16.54 7 ALA B CA 1
ATOM 3729 C C . ALA B 1 7 ? 5.987 -15.876 188.872 1.00 15.70 7 ALA B C 1
ATOM 3730 O O . ALA B 1 7 ? 6.291 -14.887 189.539 1.00 16.87 7 ALA B O 1
ATOM 3732 N N . ASP B 1 8 ? 5.645 -15.811 187.589 1.00 14.67 8 ASP B N 1
ATOM 3733 C CA . ASP B 1 8 ? 5.503 -14.533 186.893 1.00 18.05 8 ASP B CA 1
ATOM 3734 C C . ASP B 1 8 ? 4.462 -13.637 187.564 1.00 15.43 8 ASP B C 1
ATOM 3735 O O . ASP B 1 8 ? 4.703 -12.450 187.775 1.00 14.49 8 ASP B O 1
ATOM 3740 N N . TRP B 1 9 ? 3.297 -14.203 187.873 1.00 14.70 9 TRP B N 1
ATOM 3741 C CA . TRP B 1 9 ? 2.224 -13.427 188.492 1.00 13.25 9 TRP B CA 1
ATOM 3742 C C . TRP B 1 9 ? 2.588 -13.001 189.919 1.00 12.31 9 TRP B C 1
ATOM 3743 O O . TRP B 1 9 ? 2.220 -11.912 190.370 1.00 12.17 9 TRP B O 1
ATOM 3754 N N . GLU B 1 10 ? 3.317 -13.850 190.629 1.00 12.78 10 GLU B N 1
ATOM 3755 C CA . GLU B 1 10 ? 3.800 -13.492 191.962 1.00 13.54 10 GLU B CA 1
ATOM 3756 C C . GLU B 1 10 ? 4.831 -12.362 191.903 1.00 13.74 10 GLU B C 1
ATOM 3757 O O . GLU B 1 10 ? 4.807 -11.454 192.732 1.00 14.51 10 GLU B O 1
ATOM 3763 N N . GLN B 1 11 ? 5.726 -12.405 190.922 1.00 12.09 11 GLN B N 1
ATOM 3764 C CA . GLN B 1 11 ? 6.679 -11.310 190.733 1.00 13.04 11 GLN B CA 1
ATOM 3765 C C . GLN B 1 11 ? 5.924 -10.014 190.428 1.00 12.99 11 GLN B C 1
ATOM 3766 O O . GLN B 1 11 ? 6.191 -8.962 191.016 1.00 12.37 11 GLN B O 1
ATOM 3772 N N . ARG B 1 12 ? 4.956 -10.103 189.527 1.00 13.05 12 ARG B N 1
ATOM 3773 C CA . ARG B 1 12 ? 4.187 -8.926 189.150 1.00 15.51 12 ARG B CA 1
ATOM 3774 C C . ARG B 1 12 ? 3.400 -8.366 190.326 1.00 14.91 12 ARG B C 1
ATOM 3775 O O . ARG B 1 12 ? 3.324 -7.150 190.492 1.00 14.05 12 ARG B O 1
ATOM 3783 N N . ALA B 1 13 ? 2.836 -9.249 191.147 1.00 12.72 13 ALA B N 1
ATOM 3784 C CA . ALA B 1 13 ? 2.087 -8.826 192.328 1.00 12.78 13 ALA B CA 1
ATOM 3785 C C . ALA B 1 13 ? 2.967 -8.011 193.265 1.00 13.64 13 ALA B C 1
ATOM 3786 O O . ALA B 1 13 ? 2.551 -6.975 193.781 1.00 13.54 13 ALA B O 1
ATOM 3788 N N . GLN B 1 14 ? 4.192 -8.481 193.471 1.00 13.30 14 GLN B N 1
ATOM 3789 C CA . GLN B 1 14 ? 5.142 -7.790 194.327 1.00 13.58 14 GLN B CA 1
ATOM 3790 C C . GLN B 1 14 ? 5.545 -6.429 193.746 1.00 14.88 14 GLN B C 1
ATOM 3791 O O . GLN B 1 14 ? 5.792 -5.482 194.493 1.00 16.41 14 GLN B O 1
ATOM 3797 N N . ASN B 1 15 ? 5.596 -6.331 192.420 1.00 13.54 15 ASN B N 1
ATOM 3798 C CA . ASN B 1 15 ? 6.134 -5.137 191.770 1.00 12.99 15 ASN B CA 1
ATOM 3799 C C . ASN B 1 15 ? 5.101 -4.059 191.428 1.00 14.74 15 ASN B C 1
ATOM 3800 O O . ASN B 1 15 ? 5.455 -3.022 190.875 1.00 10.61 15 ASN B O 1
ATOM 3805 N N . LEU B 1 16 ? 3.834 -4.296 191.764 1.00 13.86 16 LEU B N 1
ATOM 3806 C CA . LEU B 1 16 ? 2.802 -3.280 191.599 1.00 13.71 16 LEU B CA 1
ATOM 3807 C C . LEU B 1 16 ? 3.011 -2.094 192.530 1.00 14.01 16 LEU B C 1
ATOM 3808 O O . LEU B 1 16 ? 3.342 -2.266 193.702 1.00 14.47 16 LEU B O 1
ATOM 3813 N N . LYS B 1 17 ? 2.822 -0.889 192.004 1.00 14.02 17 LYS B N 1
ATOM 3814 C CA . LYS B 1 17 ? 2.581 0.266 192.855 1.00 15.20 17 LYS B CA 1
ATOM 3815 C C . LYS B 1 17 ? 1.085 0.542 192.731 1.00 15.44 17 LYS B C 1
ATOM 3816 O O . LYS B 1 17 ? 0.566 0.704 191.628 1.00 14.19 17 LYS B O 1
ATOM 3822 N N . ILE B 1 18 ? 0.387 0.547 193.859 1.00 14.18 18 ILE B N 1
ATOM 3823 C CA . ILE B 1 18 ? -1.071 0.561 193.839 1.00 13.53 18 ILE B CA 1
ATOM 3824 C C . ILE B 1 18 ? -1.629 1.892 194.316 1.00 10.76 18 ILE B C 1
ATOM 3825 O O . ILE B 1 18 ? -1.306 2.354 195.403 1.00 9.42 18 ILE B O 1
ATOM 3830 N N . GLU B 1 19 ? -2.452 2.511 193.478 1.00 11.07 19 GLU B N 1
ATOM 3831 C CA . GLU B 1 19 ? -3.090 3.777 193.814 1.00 12.34 19 GLU B CA 1
ATOM 3832 C C . GLU B 1 19 ? -4.295 3.548 194.724 1.00 9.95 19 GLU B C 1
ATOM 3833 O O . GLU B 1 19 ? -5.131 2.681 194.454 1.00 9.31 19 GLU B O 1
ATOM 3839 N N . GLY B 1 20 ? -4.386 4.328 195.797 1.00 10.61 20 GLY B N 1
ATOM 3840 C CA . GLY B 1 20 ? -5.479 4.178 196.742 1.00 9.97 20 GLY B CA 1
ATOM 3841 C C . GLY B 1 20 ? -6.347 5.411 196.935 1.00 10.10 20 GLY B C 1
ATOM 3842 O O . GLY B 1 20 ? -7.307 5.382 197.700 1.00 10.85 20 GLY B O 1
ATOM 3843 N N . ARG B 1 21 ? -6.019 6.496 196.243 1.00 10.52 21 ARG B N 1
ATOM 3844 C CA . ARG B 1 21 ? -6.749 7.749 196.419 1.00 11.52 21 ARG B CA 1
ATOM 3845 C C . ARG B 1 21 ? -8.088 7.773 195.681 1.00 10.05 21 ARG B C 1
ATOM 3846 O O . ARG B 1 21 ? -8.322 6.997 194.746 1.00 9.87 21 ARG B O 1
ATOM 3854 N N . ALA B 1 22 ? -8.966 8.672 196.124 1.00 8.37 22 ALA B N 1
ATOM 3855 C CA . ALA B 1 22 ? -10.187 8.990 195.395 1.00 8.35 22 ALA B CA 1
ATOM 3856 C C . ALA B 1 22 ? -9.816 9.771 194.145 1.00 9.23 22 ALA B C 1
ATOM 3857 O O . ALA B 1 22 ? -8.683 10.216 194.015 1.00 7.52 22 ALA B O 1
ATOM 3859 N N . PHE B 1 23 ? -10.766 9.946 193.231 1.00 9.61 23 PHE B N 1
ATOM 3860 C CA . PHE B 1 23 ? -10.513 10.698 192.006 1.00 9.06 23 PHE B CA 1
ATOM 3861 C C . PHE B 1 23 ? -11.622 11.708 191.768 1.00 9.13 23 PHE B C 1
ATOM 3862 O O . PHE B 1 23 ? -12.770 11.328 191.579 1.00 8.55 23 PHE B O 1
ATOM 3870 N N . ILE B 1 24 ? -11.290 12.995 191.783 1.00 8.77 24 ILE B N 1
ATOM 3871 C CA . ILE B 1 24 ? -12.304 14.030 191.593 1.00 9.83 24 ILE B CA 1
ATOM 3872 C C . ILE B 1 24 ? -11.777 15.131 190.677 1.00 13.08 24 ILE B C 1
ATOM 3873 O O . ILE B 1 24 ? -10.669 15.628 190.881 1.00 12.44 24 ILE B O 1
ATOM 3878 N N . GLN B 1 25 ? -12.568 15.497 189.669 1.00 11.47 25 GLN B N 1
ATOM 3879 C CA . GLN B 1 25 ? -12.245 16.622 188.788 1.00 10.98 25 GLN B CA 1
ATOM 3880 C C . GLN B 1 25 ? -10.860 16.427 188.152 1.00 12.95 25 GLN B C 1
ATOM 3881 O O . GLN B 1 25 ? -10.014 17.320 188.152 1.00 11.18 25 GLN B O 1
ATOM 3887 N N . GLY B 1 26 ? -10.628 15.228 187.626 1.00 8.53 26 GLY B N 1
ATOM 3888 C CA . GLY B 1 26 ? -9.420 14.958 186.864 1.00 13.57 26 GLY B CA 1
ATOM 3889 C C . GLY B 1 26 ? -8.161 14.704 187.678 1.00 12.90 26 GLY B C 1
ATOM 3890 O O . GLY B 1 26 ? -7.084 14.551 187.110 1.00 12.65 26 GLY B O 1
ATOM 3891 N N . GLU B 1 27 ? -8.284 14.648 189.001 1.00 12.07 27 GLU B N 1
ATOM 3892 C CA . GLU B 1 27 ? -7.110 14.428 189.846 1.00 12.20 27 GLU B CA 1
ATOM 3893 C C . GLU B 1 27 ? -7.368 13.439 190.977 1.00 11.13 27 GLU B C 1
ATOM 3894 O O . GLU B 1 27 ? -8.442 13.432 191.578 1.00 9.59 27 GLU B O 1
ATOM 3900 N N . TYR B 1 28 ? -6.377 12.593 191.252 1.00 10.68 28 TYR B N 1
ATOM 3901 C CA . TYR B 1 28 ? -6.407 11.767 192.446 1.00 11.21 28 TYR B CA 1
ATOM 3902 C C . TYR B 1 28 ? -6.300 12.676 193.655 1.00 13.91 28 TYR B C 1
ATOM 3903 O O . TYR B 1 28 ? -5.631 13.714 193.609 1.00 12.21 28 TYR B O 1
ATOM 3912 N N . THR B 1 29 ? -6.975 12.290 194.732 1.00 11.28 29 THR B N 1
ATOM 3913 C CA . THR B 1 29 ? -7.090 13.155 195.892 1.00 11.57 29 THR B CA 1
ATOM 3914 C C . THR B 1 29 ? -7.366 12.349 197.150 1.00 9.14 29 THR B C 1
ATOM 3915 O O . THR B 1 29 ? -8.012 11.305 197.102 1.00 9.01 29 THR B O 1
ATOM 3919 N N . ALA B 1 30 ? -6.866 12.833 198.280 1.00 14.00 30 ALA B N 1
ATOM 3920 C CA . ALA B 1 30 ? -7.231 12.258 199.566 1.00 14.14 30 ALA B CA 1
ATOM 3921 C C . ALA B 1 30 ? -8.683 12.583 199.872 1.00 16.35 30 ALA B C 1
ATOM 3922 O O . ALA B 1 30 ? -9.255 13.493 199.275 1.00 14.37 30 ALA B O 1
ATOM 3924 N N . ALA B 1 31 ? -9.284 11.829 200.789 1.00 14.47 31 ALA B N 1
ATOM 3925 C CA . ALA B 1 31 ? -10.588 12.197 201.319 1.00 15.25 31 ALA B CA 1
ATOM 3926 C C . ALA B 1 31 ? -10.415 13.475 202.130 1.00 16.76 31 ALA B C 1
ATOM 3927 O O . ALA B 1 31 ? -9.334 13.722 202.667 1.00 16.95 31 ALA B O 1
ATOM 3929 N N . ALA B 1 32 ? -11.470 14.283 202.215 1.00 15.74 32 ALA B N 1
ATOM 3930 C CA . ALA B 1 32 ? -11.402 15.565 202.923 1.00 18.05 32 ALA B CA 1
ATOM 3931 C C . ALA B 1 32 ? -10.897 15.393 204.355 1.00 18.45 32 ALA B C 1
ATOM 3932 O O . ALA B 1 32 ? -10.141 16.221 204.864 1.00 18.43 32 ALA B O 1
ATOM 3934 N N . SER B 1 33 ? -11.303 14.298 204.989 1.00 17.07 33 SER B N 1
ATOM 3935 C CA . SER B 1 33 ? -10.911 13.996 206.368 1.00 17.46 33 SER B CA 1
ATOM 3936 C C . SER B 1 33 ? -9.468 13.505 206.496 1.00 18.32 33 SER B C 1
ATOM 3937 O O . SER B 1 33 ? -8.905 13.498 207.591 1.00 20.61 33 SER B O 1
ATOM 3940 N N . GLY B 1 34 ? -8.888 13.058 205.386 1.00 17.35 34 GLY B N 1
ATOM 3941 C CA . GLY B 1 34 ? -7.557 12.470 205.405 1.00 17.54 34 GLY B CA 1
ATOM 3942 C C . GLY B 1 34 ? -7.574 11.003 205.806 1.00 17.71 34 GLY B C 1
ATOM 3943 O O . GLY B 1 34 ? -6.539 10.346 205.826 1.00 19.74 34 GLY B O 1
ATOM 3944 N N . GLU B 1 35 ? -8.756 10.484 206.116 1.00 16.53 35 GLU B N 1
ATOM 3945 C CA . GLU B 1 35 ? -8.884 9.114 206.600 1.00 18.94 35 GLU B CA 1
ATOM 3946 C C . GLU B 1 35 ? -8.712 8.083 205.490 1.00 17.64 35 GLU B C 1
ATOM 3947 O O . GLU B 1 35 ? -9.056 8.333 204.334 1.00 14.88 35 GLU B O 1
ATOM 3953 N N . THR B 1 36 ? -8.163 6.929 205.853 1.00 17.51 36 THR B N 1
ATOM 3954 C CA . THR B 1 36 ? -8.050 5.801 204.938 1.00 14.98 36 THR B CA 1
ATOM 3955 C C . THR B 1 36 ? -8.545 4.528 205.598 1.00 20.30 36 THR B C 1
ATOM 3956 O O . THR B 1 36 ? -8.756 4.490 206.810 1.00 18.68 36 THR B O 1
ATOM 3960 N N . PHE B 1 37 ? -8.732 3.489 204.794 1.00 14.43 37 PHE B N 1
ATOM 3961 C CA . PHE B 1 37 ? -8.975 2.156 205.319 1.00 14.54 37 PHE B CA 1
ATOM 3962 C C . PHE B 1 37 ? -7.995 1.191 204.665 1.00 16.15 37 PHE B C 1
ATOM 3963 O O . PHE B 1 37 ? -7.537 1.424 203.545 1.00 15.41 37 PHE B O 1
ATOM 3971 N N . ASP B 1 38 ? -7.653 0.125 205.377 1.00 17.16 38 ASP B N 1
ATOM 3972 C CA . ASP B 1 38 ? -6.699 -0.850 204.867 1.00 19.04 38 ASP B CA 1
ATOM 3973 C C . ASP B 1 38 ? -7.358 -1.754 203.844 1.00 18.07 38 ASP B C 1
ATOM 3974 O O . ASP B 1 38 ? -8.409 -2.341 204.103 1.00 18.74 38 ASP B O 1
ATOM 3979 N N . CYS B 1 39 ? -6.744 -1.834 202.669 1.00 16.87 39 CYS B N 1
ATOM 3980 C CA . CYS B 1 39 ? -7.172 -2.759 201.632 1.00 16.18 39 CYS B CA 1
ATOM 3981 C C . CYS B 1 39 ? -6.297 -4.011 201.708 1.00 17.64 39 CYS B C 1
ATOM 3982 O O . CYS B 1 39 ? -5.125 -3.992 201.316 1.00 18.98 39 CYS B O 1
ATOM 3985 N N . ILE B 1 40 ? -6.879 -5.088 202.232 1.00 16.80 40 ILE B N 1
ATOM 3986 C CA . ILE B 1 40 ? -6.168 -6.330 202.512 1.00 18.48 40 ILE B CA 1
ATOM 3987 C C . ILE B 1 40 ? -6.544 -7.422 201.517 1.00 19.03 40 ILE B C 1
ATOM 3988 O O . ILE B 1 40 ? -7.719 -7.621 201.225 1.00 20.64 40 ILE B O 1
ATOM 3993 N N . SER B 1 41 ? -5.543 -8.134 201.010 1.00 18.41 41 SER B N 1
ATOM 3994 C CA . SER B 1 41 ? -5.763 -9.201 200.041 1.00 20.01 41 SER B CA 1
ATOM 3995 C C . SER B 1 41 ? -6.205 -10.509 200.692 1.00 19.84 41 SER B C 1
ATOM 3996 O O . SER B 1 41 ? -5.577 -10.972 201.633 1.00 21.56 41 SER B O 1
ATOM 3999 N N . PRO B 1 42 ? -7.282 -11.117 200.181 1.00 20.76 42 PRO B N 1
ATOM 4000 C CA . PRO B 1 42 ? -7.719 -12.422 200.690 1.00 21.65 42 PRO B CA 1
ATOM 4001 C C . PRO B 1 42 ? -6.876 -13.603 200.203 1.00 24.19 42 PRO B C 1
ATOM 4002 O O . PRO B 1 42 ? -7.122 -14.729 200.642 1.00 25.48 42 PRO B O 1
ATOM 4006 N N . VAL B 1 43 ? -5.907 -13.369 199.321 1.00 24.89 43 VAL B N 1
ATOM 4007 C CA . VAL B 1 43 ? -5.084 -14.478 198.843 1.00 25.14 43 VAL B CA 1
ATOM 4008 C C . VAL B 1 43 ? -4.153 -14.964 199.958 1.00 28.13 43 VAL B C 1
ATOM 4009 O O . VAL B 1 43 ? -3.879 -16.159 200.058 1.00 27.99 43 VAL B O 1
ATOM 4013 N N . ASP B 1 44 ? -3.698 -14.051 200.814 1.00 31.72 44 ASP B N 1
ATOM 4014 C CA . ASP B 1 44 ? -2.831 -14.428 201.929 1.00 35.61 44 ASP B CA 1
ATOM 4015 C C . ASP B 1 44 ? -2.845 -13.415 203.073 1.00 38.73 44 ASP B C 1
ATOM 4016 O O . ASP B 1 44 ? -2.444 -13.740 204.192 1.00 39.55 44 ASP B O 1
ATOM 4021 N N . GLY B 1 45 ? -3.285 -12.189 202.792 1.00 35.58 45 GLY B N 1
ATOM 4022 C CA . GLY B 1 45 ? -3.458 -11.196 203.837 1.00 31.94 45 GLY B CA 1
ATOM 4023 C C . GLY B 1 45 ? -2.550 -9.984 203.783 1.00 30.26 45 GLY B C 1
ATOM 4024 O O . GLY B 1 45 ? -2.494 -9.225 204.746 1.00 31.46 45 GLY B O 1
ATOM 4025 N N . ARG B 1 46 ? -1.849 -9.786 202.670 1.00 27.32 46 ARG B N 1
ATOM 4026 C CA . ARG B 1 46 ? -0.928 -8.656 202.547 1.00 27.18 46 ARG B CA 1
ATOM 4027 C C . ARG B 1 46 ? -1.682 -7.331 202.437 1.00 26.77 46 ARG B C 1
ATOM 4028 O O . ARG B 1 46 ? -2.846 -7.300 202.024 1.00 25.89 46 ARG B O 1
ATOM 4036 N N . LEU B 1 47 ? -1.015 -6.247 202.821 1.00 25.21 47 LEU B N 1
ATOM 4037 C CA . LEU B 1 47 ? -1.572 -4.908 202.682 1.00 24.52 47 LEU B CA 1
ATOM 4038 C C . LEU B 1 47 ? -1.319 -4.380 201.273 1.00 22.99 47 LEU B C 1
ATOM 4039 O O . LEU B 1 47 ? -0.175 -4.188 200.863 1.00 25.56 47 LEU B O 1
ATOM 4044 N N . LEU B 1 48 ? -2.395 -4.144 200.535 1.00 18.95 48 LEU B N 1
ATOM 4045 C CA . LEU B 1 48 ? -2.287 -3.716 199.151 1.00 17.51 48 LEU B CA 1
ATOM 4046 C C . LEU B 1 48 ? -2.096 -2.213 199.079 1.00 19.22 48 LEU B C 1
ATOM 4047 O O . LEU B 1 48 ? -1.264 -1.719 198.319 1.00 18.49 48 LEU B O 1
ATOM 4052 N N . ALA B 1 49 ? -2.871 -1.493 199.882 1.00 19.87 49 ALA B N 1
ATOM 4053 C CA . ALA B 1 49 ? -2.855 -0.037 199.877 1.00 20.78 49 ALA B CA 1
ATOM 4054 C C . ALA B 1 49 ? -3.691 0.510 201.020 1.00 20.93 49 ALA B C 1
ATOM 4055 O O . ALA B 1 49 ? -4.555 -0.183 201.554 1.00 22.65 49 ALA B O 1
ATOM 4057 N N . LYS B 1 50 ? -3.424 1.755 201.396 1.00 20.18 50 LYS B N 1
ATOM 4058 C CA . LYS B 1 50 ? -4.304 2.488 202.290 1.00 18.98 50 LYS B CA 1
ATOM 4059 C C . LYS B 1 50 ? -5.207 3.354 201.421 1.00 17.90 50 LYS B C 1
ATOM 4060 O O . LYS B 1 50 ? -4.752 4.303 200.787 1.00 17.50 50 LYS B O 1
ATOM 4066 N N . VAL B 1 51 ? -6.486 3.002 201.382 1.00 14.39 51 VAL B N 1
ATOM 4067 C CA . VAL B 1 51 ? -7.426 3.599 200.443 1.00 13.41 51 VAL B CA 1
ATOM 4068 C C . VAL B 1 51 ? -8.229 4.725 201.086 1.00 13.20 51 VAL B C 1
ATOM 4069 O O . VAL B 1 51 ? -8.692 4.584 202.214 1.00 15.18 51 VAL B O 1
ATOM 4073 N N . ALA B 1 52 ? -8.390 5.834 200.367 1.00 12.87 52 ALA B N 1
ATOM 4074 C CA . ALA B 1 52 ? -9.146 6.976 200.868 1.00 12.69 52 ALA B CA 1
ATOM 4075 C C . ALA B 1 52 ? -10.531 6.539 201.328 1.00 15.67 52 ALA B C 1
ATOM 4076 O O . ALA B 1 52 ? -11.224 5.810 200.623 1.00 11.29 52 ALA B O 1
ATOM 4078 N N . SER B 1 53 ? -10.907 6.958 202.534 1.00 15.90 53 SER B N 1
ATOM 4079 C CA . SER B 1 53 ? -12.207 6.615 203.094 1.00 15.31 53 SER B CA 1
ATOM 4080 C C . SER B 1 53 ? -13.126 7.819 202.987 1.00 14.34 53 SER B C 1
ATOM 4081 O O . SER B 1 53 ? -13.175 8.660 203.886 1.00 14.37 53 SER B O 1
ATOM 4084 N N . CYS B 1 54 ? -13.843 7.914 201.872 1.00 10.54 54 CYS B N 1
ATOM 4085 C CA . CYS B 1 54 ? -14.656 9.091 201.613 1.00 11.43 54 CYS B CA 1
ATOM 4086 C C . CYS B 1 54 ? -15.938 9.135 202.449 1.00 13.18 54 CYS B C 1
ATOM 4087 O O . CYS B 1 54 ? -16.418 8.114 202.947 1.00 12.87 54 CYS B O 1
ATOM 4090 N N . ASP B 1 55 ? -16.480 10.339 202.589 1.00 12.69 55 ASP B N 1
ATOM 4091 C CA . ASP B 1 55 ? -17.700 10.558 203.346 1.00 14.96 55 ASP B CA 1
ATOM 4092 C C . ASP B 1 55 ? -18.520 11.627 202.631 1.00 15.27 55 ASP B C 1
ATOM 4093 O O . ASP B 1 55 ? -18.253 11.932 201.464 1.00 14.90 55 ASP B O 1
ATOM 4098 N N . ALA B 1 56 ? -19.493 12.204 203.330 1.00 13.88 56 ALA B N 1
ATOM 4099 C CA . ALA B 1 56 ? -20.465 13.108 202.710 1.00 12.34 56 ALA B CA 1
ATOM 4100 C C . ALA B 1 56 ? -19.830 14.339 202.066 1.00 12.74 56 ALA B C 1
ATOM 4101 O O . ALA B 1 56 ? -20.327 14.833 201.054 1.00 14.42 56 ALA B O 1
ATOM 4103 N N . ALA B 1 57 ? -18.747 14.836 202.659 1.00 13.00 57 ALA B N 1
ATOM 4104 C CA . ALA B 1 57 ? -18.046 16.000 202.127 1.00 13.23 57 ALA B CA 1
ATOM 4105 C C . ALA B 1 57 ? -17.483 15.705 200.740 1.00 12.89 57 ALA B C 1
ATOM 4106 O O . ALA B 1 57 ? -17.488 16.563 199.852 1.00 11.15 57 ALA B O 1
ATOM 4108 N N . ASP B 1 58 ? -16.992 14.486 200.562 1.00 12.75 58 ASP B N 1
ATOM 4109 C CA . ASP B 1 58 ? -16.406 14.089 199.289 1.00 14.91 58 ASP B CA 1
ATOM 4110 C C . ASP B 1 58 ? -17.490 13.839 198.250 1.00 14.94 58 ASP B C 1
ATOM 4111 O O . ASP B 1 58 ? -17.329 14.155 197.069 1.00 14.62 58 ASP B O 1
ATOM 4116 N N . ALA B 1 59 ? -18.600 13.265 198.700 1.00 12.34 59 ALA B N 1
ATOM 4117 C CA . ALA B 1 59 ? -19.767 13.113 197.849 1.00 9.66 59 ALA B CA 1
ATOM 4118 C C . ALA B 1 59 ? -20.198 14.480 197.321 1.00 9.57 59 ALA B C 1
ATOM 4119 O O . ALA B 1 59 ? -20.446 14.641 196.128 1.00 11.62 59 ALA B O 1
ATOM 4121 N N . GLN B 1 60 ? -20.251 15.469 198.208 1.00 10.02 60 GLN B N 1
ATOM 4122 C CA . GLN B 1 60 ? -20.624 16.826 197.815 1.00 10.22 60 GLN B CA 1
ATOM 4123 C C . GLN B 1 60 ? -19.655 17.407 196.780 1.00 12.02 60 GLN B C 1
ATOM 4124 O O . GLN B 1 60 ? -20.084 17.975 195.781 1.00 8.48 60 GLN B O 1
ATOM 4130 N N . ARG B 1 61 ? -18.351 17.269 197.002 1.00 12.66 61 ARG B N 1
ATOM 4131 C CA . ARG B 1 61 ? -17.405 17.835 196.048 1.00 11.39 61 ARG B CA 1
ATOM 4132 C C . ARG B 1 61 ? -17.479 17.117 194.702 1.00 11.95 61 ARG B C 1
ATOM 4133 O O . ARG B 1 61 ? -17.397 17.751 193.646 1.00 10.05 61 ARG B O 1
ATOM 4141 N N . ALA B 1 62 ? -17.643 15.797 194.739 1.00 12.43 62 ALA B N 1
ATOM 4142 C CA . ALA B 1 62 ? -17.721 15.005 193.512 1.00 11.20 62 ALA B CA 1
ATOM 4143 C C . ALA B 1 62 ? -18.992 15.325 192.722 1.00 10.94 62 ALA B C 1
ATOM 4144 O O . ALA B 1 62 ? -18.975 15.374 191.486 1.00 7.66 62 ALA B O 1
ATOM 4146 N N . VAL B 1 63 ? -20.094 15.545 193.432 1.00 6.90 63 VAL B N 1
ATOM 4147 C CA . VAL B 1 63 ? -21.353 15.859 192.767 1.00 7.18 63 VAL B CA 1
ATOM 4148 C C . VAL B 1 63 ? -21.299 17.258 192.156 1.00 8.89 63 VAL B C 1
ATOM 4149 O O . VAL B 1 63 ? -21.835 17.487 191.072 1.00 9.29 63 VAL B O 1
ATOM 4153 N N . GLU B 1 64 ? -20.647 18.190 192.848 1.00 9.14 64 GLU B N 1
ATOM 4154 C CA . GLU B 1 64 ? -20.466 19.537 192.314 1.00 10.41 64 GLU B CA 1
ATOM 4155 C C . GLU B 1 64 ? -19.608 19.507 191.051 1.00 10.64 64 GLU B C 1
ATOM 4156 O O . GLU B 1 64 ? -19.895 20.201 190.077 1.00 10.75 64 GLU B O 1
ATOM 4162 N N . SER B 1 65 ? -18.556 18.697 191.078 1.00 9.79 65 SER B N 1
ATOM 4163 C CA . SER B 1 65 ? -17.710 18.498 189.910 1.00 9.94 65 SER B CA 1
ATOM 4164 C C . SER B 1 65 ? -18.503 17.875 188.751 1.00 10.46 65 SER B C 1
ATOM 4165 O O . SER B 1 65 ? -18.429 18.349 187.613 1.00 10.42 65 SER B O 1
ATOM 4168 N N . ALA B 1 66 ? -19.269 16.827 189.051 1.00 7.52 66 ALA B N 1
ATOM 4169 C CA . ALA B 1 66 ? -20.110 16.155 188.056 1.00 7.90 66 ALA B CA 1
ATOM 4170 C C . ALA B 1 66 ? -21.117 17.103 187.413 1.00 10.20 66 ALA B C 1
ATOM 4171 O O . ALA B 1 66 ? -21.305 17.093 186.188 1.00 9.00 66 ALA B O 1
ATOM 4173 N N . ARG B 1 67 ? -21.777 17.907 188.247 1.00 7.03 67 ARG B N 1
ATOM 4174 C CA . ARG B 1 67 ? -22.795 18.844 187.782 1.00 6.86 67 ARG B CA 1
ATOM 4175 C C . ARG B 1 67 ? -22.200 19.909 186.862 1.00 8.13 67 ARG B C 1
ATOM 4176 O O . ARG B 1 67 ? -22.736 20.177 185.786 1.00 9.89 67 ARG B O 1
ATOM 4184 N N . SER B 1 68 ? -21.106 20.523 187.298 1.00 10.12 68 SER B N 1
ATOM 4185 C CA . SER B 1 68 ? -20.399 21.515 186.488 1.00 12.89 68 SER B CA 1
ATOM 4186 C C . SER B 1 68 ? -19.955 20.943 185.159 1.00 11.57 68 SER B C 1
ATOM 4187 O O . SER B 1 68 ? -20.059 21.600 184.124 1.00 10.27 68 SER B O 1
ATOM 4190 N N . ALA B 1 69 ? -19.438 19.721 185.191 1.00 9.88 69 ALA B N 1
ATOM 4191 C CA . ALA B 1 69 ? -18.997 19.079 183.966 1.00 10.18 69 ALA B CA 1
ATOM 4192 C C . ALA B 1 69 ? -20.193 18.859 183.047 1.00 9.15 69 ALA B C 1
ATOM 4193 O O . ALA B 1 69 ? -20.131 19.178 181.860 1.00 11.57 69 ALA B O 1
ATOM 4195 N N . PHE B 1 70 ? -21.279 18.322 183.597 1.00 8.57 70 PHE B N 1
ATOM 4196 C CA . PHE B 1 70 ? -22.489 18.097 182.803 1.00 9.79 70 PHE B CA 1
ATOM 4197 C C . PHE B 1 70 ? -22.979 19.405 182.164 1.00 11.09 70 PHE B C 1
ATOM 4198 O O . PHE B 1 70 ? -23.250 19.449 180.959 1.00 10.43 70 PHE B O 1
ATOM 4206 N N . ASP B 1 71 ? -23.065 20.469 182.961 1.00 11.50 71 ASP B N 1
ATOM 4207 C CA . ASP B 1 71 ? -23.567 21.753 182.470 1.00 16.19 71 ASP B CA 1
ATOM 4208 C C . ASP B 1 71 ? -22.679 22.387 181.392 1.00 15.72 71 ASP B C 1
ATOM 4209 O O . ASP B 1 71 ? -23.169 23.129 180.546 1.00 17.16 71 ASP B O 1
ATOM 4214 N N . SER B 1 72 ? -21.384 22.092 181.426 1.00 15.96 72 SER B N 1
ATOM 4215 C CA . SER B 1 72 ? -20.436 22.656 180.463 1.00 16.39 72 SER B CA 1
ATOM 4216 C C . SER B 1 72 ? -20.624 22.104 179.049 1.00 14.43 72 SER B C 1
ATOM 4217 O O . SER B 1 72 ? -20.216 22.732 178.063 1.00 11.35 72 SER B O 1
ATOM 4220 N N . GLY B 1 73 ? -21.204 20.912 178.956 1.00 11.99 73 GLY B N 1
ATOM 4221 C CA . GLY B 1 73 ? -21.421 20.276 177.674 1.00 10.95 73 GLY B CA 1
ATOM 4222 C C . GLY B 1 73 ? -20.192 19.615 177.063 1.00 11.07 73 GLY B C 1
ATOM 4223 O O . GLY B 1 73 ? -20.281 19.062 175.967 1.00 11.03 73 GLY B O 1
ATOM 4224 N N . ALA B 1 74 ? -19.057 19.650 177.760 1.00 11.05 74 ALA B N 1
ATOM 4225 C CA . ALA B 1 74 ? -17.816 19.078 177.220 1.00 13.60 74 ALA B CA 1
ATOM 4226 C C . ALA B 1 74 ? -18.000 17.624 176.791 1.00 10.45 74 ALA B C 1
ATOM 4227 O O . ALA B 1 74 ? -17.425 17.168 175.801 1.00 10.38 74 ALA B O 1
ATOM 4229 N N . TRP B 1 75 ? -18.807 16.901 177.551 1.00 9.11 75 TRP B N 1
ATOM 4230 C CA . TRP B 1 75 ? -19.112 15.514 177.244 1.00 8.14 75 TRP B CA 1
ATOM 4231 C C . TRP B 1 75 ? -20.593 15.362 176.885 1.00 8.04 75 TRP B C 1
ATOM 4232 O O . TRP B 1 75 ? -20.952 14.677 175.921 1.00 9.61 75 TRP B O 1
ATOM 4243 N N . SER B 1 76 ? -21.454 16.018 177.651 1.00 8.59 76 SER B N 1
ATOM 4244 C CA . SER B 1 76 ? -22.890 15.860 177.475 1.00 9.25 76 SER B CA 1
ATOM 4245 C C . SER B 1 76 ? -23.401 16.395 176.133 1.00 11.42 76 SER B C 1
ATOM 4246 O O . SER B 1 76 ? -24.432 15.939 175.642 1.00 12.99 76 SER B O 1
ATOM 4249 N N . ARG B 1 77 ? -22.697 17.352 175.536 1.00 8.48 77 ARG B N 1
ATOM 4250 C CA . ARG B 1 77 ? -23.120 17.876 174.233 1.00 12.50 77 ARG B CA 1
ATOM 4251 C C . ARG B 1 77 ? -22.085 17.591 173.151 1.00 13.49 77 ARG B C 1
ATOM 4252 O O . ARG B 1 77 ? -22.148 18.143 172.048 1.00 12.64 77 ARG B O 1
ATOM 4260 N N . LEU B 1 78 ? -21.138 16.715 173.467 1.00 11.89 78 LEU B N 1
ATOM 4261 C CA . LEU B 1 78 ? -20.169 16.251 172.481 1.00 11.54 78 LEU B CA 1
ATOM 4262 C C . LEU B 1 78 ? -20.864 15.379 171.432 1.00 9.95 78 LEU B C 1
ATOM 4263 O O . LEU B 1 78 ? -21.754 14.594 171.774 1.00 9.41 78 LEU B O 1
ATOM 4268 N N . ALA B 1 79 ? -20.470 15.515 170.166 1.00 8.48 79 ALA B N 1
ATOM 4269 C CA . ALA B 1 79 ? -21.126 14.786 169.076 1.00 11.71 79 ALA B CA 1
ATOM 4270 C C . ALA B 1 79 ? -21.135 13.286 169.347 1.00 10.89 79 ALA B C 1
ATOM 4271 O O . ALA B 1 79 ? -20.148 12.741 169.833 1.00 9.36 79 ALA B O 1
ATOM 4273 N N . PRO B 1 80 ? -22.267 12.622 169.048 1.00 11.85 80 PRO B N 1
ATOM 4274 C CA . PRO B 1 80 ? -22.432 11.185 169.290 1.00 13.60 80 PRO B CA 1
ATOM 4275 C C . PRO B 1 80 ? -21.271 10.356 168.747 1.00 12.44 80 PRO B C 1
ATOM 4276 O O . PRO B 1 80 ? -20.802 9.453 169.435 1.00 10.37 80 PRO B O 1
ATOM 4280 N N . ALA B 1 81 ? -20.813 10.663 167.534 1.00 11.49 81 ALA B N 1
ATOM 4281 C CA . ALA B 1 81 ? -19.739 9.886 166.918 1.00 11.77 81 ALA B CA 1
ATOM 4282 C C . ALA B 1 81 ? -18.422 10.055 167.672 1.00 10.78 81 ALA B C 1
ATOM 4283 O O . ALA B 1 81 ? -17.595 9.142 167.700 1.00 9.41 81 ALA B O 1
ATOM 4285 N N . LYS B 1 82 ? -18.234 11.222 168.280 1.00 8.82 82 LYS B N 1
ATOM 4286 C CA . LYS B 1 82 ? -17.036 11.488 169.067 1.00 10.08 82 LYS B CA 1
ATOM 4287 C C . LYS B 1 82 ? -17.101 10.813 170.434 1.00 9.14 82 LYS B C 1
ATOM 4288 O O . LYS B 1 82 ? -16.081 10.348 170.937 1.00 8.45 82 LYS B O 1
ATOM 4294 N N . ARG B 1 83 ? -18.288 10.766 171.035 1.00 8.24 83 ARG B N 1
ATOM 4295 C CA . ARG B 1 83 ? -18.461 10.022 172.281 1.00 7.56 83 ARG B CA 1
ATOM 4296 C C . ARG B 1 83 ? -18.200 8.545 172.034 1.00 8.50 83 ARG B C 1
ATOM 4297 O O . ARG B 1 83 ? -17.544 7.890 172.833 1.00 8.23 83 ARG B O 1
ATOM 4305 N N . LYS B 1 84 ? -18.715 8.033 170.921 1.00 9.74 84 LYS B N 1
ATOM 4306 C CA . LYS B 1 84 ? -18.451 6.663 170.502 1.00 10.84 84 LYS B CA 1
ATOM 4307 C C . LYS B 1 84 ? -16.951 6.359 170.430 1.00 7.09 84 LYS B C 1
ATOM 4308 O O . LYS B 1 84 ? -16.495 5.365 170.985 1.00 8.71 84 LYS B O 1
ATOM 4314 N N . ALA B 1 85 ? -16.195 7.209 169.735 1.00 7.29 85 ALA B N 1
ATOM 4315 C CA . ALA B 1 85 ? -14.753 7.004 169.589 1.00 11.89 85 ALA B CA 1
ATOM 4316 C C . ALA B 1 85 ? -14.044 7.011 170.945 1.00 11.59 85 ALA B C 1
ATOM 4317 O O . ALA B 1 85 ? -13.150 6.201 171.190 1.00 7.82 85 ALA B O 1
ATOM 4319 N N . THR B 1 86 ? -14.435 7.931 171.818 1.00 7.26 86 THR B N 1
ATOM 4320 C CA . THR B 1 86 ? -13.841 8.003 173.155 1.00 8.12 86 THR B CA 1
ATOM 4321 C C . THR B 1 86 ? -14.130 6.740 173.974 1.00 8.09 86 THR B C 1
ATOM 4322 O O . THR B 1 86 ? -13.229 6.181 174.603 1.00 9.15 86 THR B O 1
ATOM 4326 N N . MET B 1 87 ? -15.382 6.292 173.968 1.00 8.28 87 MET B N 1
ATOM 4327 C CA . MET B 1 87 ? -15.749 5.093 174.718 1.00 8.97 87 MET B CA 1
ATOM 4328 C C . MET B 1 87 ? -15.000 3.870 174.207 1.00 6.79 87 MET B C 1
ATOM 4329 O O . MET B 1 87 ? -14.611 3.002 174.994 1.00 9.87 87 MET B O 1
ATOM 4334 N N . ILE B 1 88 ? -14.777 3.809 172.897 1.00 6.93 88 ILE B N 1
ATOM 4335 C CA . ILE B 1 88 ? -14.032 2.700 172.308 1.00 9.26 88 ILE B CA 1
ATOM 4336 C C . ILE B 1 88 ? -12.542 2.785 172.704 1.00 9.23 88 ILE B C 1
ATOM 4337 O O . ILE B 1 88 ? -11.914 1.765 172.997 1.00 7.85 88 ILE B O 1
ATOM 4342 N N . ARG B 1 89 ? -11.987 3.995 172.756 1.00 11.06 89 ARG B N 1
ATOM 4343 C CA . ARG B 1 89 ? -10.611 4.167 173.233 1.00 7.56 89 ARG B CA 1
ATOM 4344 C C . ARG B 1 89 ? -10.491 3.790 174.713 1.00 9.00 89 ARG B C 1
ATOM 4345 O O . ARG B 1 89 ? -9.491 3.205 175.137 1.00 9.82 89 ARG B O 1
ATOM 4353 N N . PHE B 1 90 ? -11.510 4.140 175.488 1.00 7.19 90 PHE B N 1
ATOM 4354 C CA . PHE B 1 90 ? -11.583 3.781 176.905 1.00 8.17 90 PHE B CA 1
ATOM 4355 C C . PHE B 1 90 ? -11.498 2.257 177.052 1.00 10.40 90 PHE B C 1
ATOM 4356 O O . PHE B 1 90 ? -10.661 1.740 177.799 1.00 9.87 90 PHE B O 1
ATOM 4364 N N . ALA B 1 91 ? -12.351 1.543 176.322 1.00 6.96 91 ALA B N 1
ATOM 4365 C CA . ALA B 1 91 ? -12.321 0.082 176.315 1.00 7.00 91 ALA B CA 1
ATOM 4366 C C . ALA B 1 91 ? -10.941 -0.446 175.911 1.00 10.75 91 ALA B C 1
ATOM 4367 O O . ALA B 1 91 ? -10.427 -1.399 176.507 1.00 9.04 91 ALA B O 1
ATOM 4369 N N . GLY B 1 92 ? -10.345 0.185 174.901 1.00 10.09 92 GLY B N 1
ATOM 4370 C CA . GLY B 1 92 ? -9.035 -0.213 174.409 1.00 11.80 92 GLY B CA 1
ATOM 4371 C C . GLY B 1 92 ? -7.935 -0.063 175.451 1.00 11.25 92 GLY B C 1
ATOM 4372 O O . GLY B 1 92 ? -6.981 -0.843 175.476 1.00 8.96 92 GLY B O 1
ATOM 4373 N N . LEU B 1 93 ? -8.060 0.937 176.317 1.00 7.81 93 LEU B N 1
ATOM 4374 C CA . LEU B 1 93 ? -7.073 1.128 177.381 1.00 8.38 93 LEU B CA 1
ATOM 4375 C C . LEU B 1 93 ? -7.219 0.079 178.483 1.00 10.94 93 LEU B C 1
ATOM 4376 O O . LEU B 1 93 ? -6.226 -0.321 179.089 1.00 11.77 93 LEU B O 1
ATOM 4381 N N . LEU B 1 94 ? -8.447 -0.363 178.747 1.00 9.73 94 LEU B N 1
ATOM 4382 C CA . LEU B 1 94 ? -8.651 -1.479 179.662 1.00 10.63 94 LEU B CA 1
ATOM 4383 C C . LEU B 1 94 ? -7.900 -2.707 179.153 1.00 10.05 94 LEU B C 1
ATOM 4384 O O . LEU B 1 94 ? -7.196 -3.377 179.912 1.00 10.53 94 LEU B O 1
ATOM 4389 N N . GLU B 1 95 ? -8.031 -2.982 177.858 1.00 10.23 95 GLU B N 1
ATOM 4390 C CA . GLU B 1 95 ? -7.378 -4.144 177.253 1.00 14.31 95 GLU B CA 1
ATOM 4391 C C . GLU B 1 95 ? -5.859 -4.012 177.210 1.00 12.23 95 GLU B C 1
ATOM 4392 O O . GLU B 1 95 ? -5.140 -4.980 177.448 1.00 13.60 95 GLU B O 1
ATOM 4398 N N . GLN B 1 96 ? -5.381 -2.818 176.878 1.00 13.20 96 GLN B N 1
ATOM 4399 C CA . GLN B 1 96 ? -3.952 -2.522 176.878 1.00 14.31 96 GLN B CA 1
ATOM 4400 C C . GLN B 1 96 ? -3.340 -2.754 178.263 1.00 15.19 96 GLN B C 1
ATOM 4401 O O . GLN B 1 96 ? -2.196 -3.200 178.382 1.00 14.80 96 GLN B O 1
ATOM 4407 N N . ASN B 1 97 ? -4.116 -2.455 179.303 1.00 11.37 97 ASN B N 1
ATOM 4408 C CA . ASN B 1 97 ? -3.672 -2.613 180.687 1.00 11.52 97 ASN B CA 1
ATOM 4409 C C . ASN B 1 97 ? -4.304 -3.812 181.392 1.00 14.76 97 ASN B C 1
ATOM 4410 O O . ASN B 1 97 ? -4.425 -3.828 182.625 1.00 8.76 97 ASN B O 1
ATOM 4415 N N . ALA B 1 98 ? -4.687 -4.817 180.609 1.00 14.45 98 ALA B N 1
ATOM 4416 C CA . ALA B 1 98 ? -5.429 -5.967 181.124 1.00 10.54 98 ALA B CA 1
ATOM 4417 C C . ALA B 1 98 ? -4.670 -6.731 182.211 1.00 10.44 98 ALA B C 1
ATOM 4418 O O . ALA B 1 98 ? -5.261 -7.153 183.199 1.00 12.31 98 ALA B O 1
ATOM 4420 N N . GLU B 1 99 ? -3.368 -6.909 182.038 1.00 9.28 99 GLU B N 1
ATOM 4421 C CA . GLU B 1 99 ? -2.614 -7.714 182.992 1.00 14.45 99 GLU B CA 1
ATOM 4422 C C . GLU B 1 99 ? -2.559 -7.053 184.364 1.00 12.76 99 GLU B C 1
ATOM 4423 O O . GLU B 1 99 ? -2.721 -7.724 185.379 1.00 12.49 99 GLU B O 1
ATOM 4429 N N . GLU B 1 100 ? -2.358 -5.738 184.386 1.00 10.71 100 GLU B N 1
ATOM 4430 C CA . GLU B 1 100 ? -2.364 -4.987 185.641 1.00 12.26 100 GLU B CA 1
ATOM 4431 C C . GLU B 1 100 ? -3.749 -4.989 186.303 1.00 11.04 100 GLU B C 1
ATOM 4432 O O . GLU B 1 100 ? -3.874 -5.238 187.500 1.00 10.89 100 GLU B O 1
ATOM 4438 N N . LEU B 1 101 ? -4.782 -4.706 185.518 1.00 10.52 101 LEU B N 1
ATOM 4439 C CA . LEU B 1 101 ? -6.144 -4.661 186.036 1.00 10.71 101 LEU B CA 1
ATOM 4440 C C . LEU B 1 101 ? -6.589 -6.024 186.562 1.00 10.00 101 LEU B C 1
ATOM 4441 O O . LEU B 1 101 ? -7.230 -6.108 187.606 1.00 8.84 101 LEU B O 1
ATOM 4446 N N . ALA B 1 102 ? -6.245 -7.093 185.852 1.00 9.26 102 ALA B N 1
ATOM 4447 C CA . ALA B 1 102 ? -6.639 -8.429 186.293 1.00 9.32 102 ALA B CA 1
ATOM 4448 C C . ALA B 1 102 ? -5.947 -8.802 187.604 1.00 9.17 102 ALA B C 1
ATOM 4449 O O . ALA B 1 102 ? -6.549 -9.413 188.497 1.00 10.48 102 ALA B O 1
ATOM 4451 N N . LEU B 1 103 ? -4.682 -8.418 187.716 1.00 9.73 103 LEU B N 1
ATOM 4452 C CA . LEU B 1 103 ? -3.904 -8.664 188.918 1.00 10.16 103 LEU B CA 1
ATOM 4453 C C . LEU B 1 103 ? -4.491 -7.898 190.106 1.00 10.68 103 LEU B C 1
ATOM 4454 O O . LEU B 1 103 ? -4.632 -8.446 191.204 1.00 10.27 103 LEU B O 1
ATOM 4459 N N . LEU B 1 104 ? -4.848 -6.636 189.884 1.00 11.27 104 LEU B N 1
ATOM 4460 C CA . LEU B 1 104 ? -5.478 -5.842 190.935 1.00 12.77 104 LEU B CA 1
ATOM 4461 C C . LEU B 1 104 ? -6.762 -6.502 191.414 1.00 15.66 104 LEU B C 1
ATOM 4462 O O . LEU B 1 104 ? -7.007 -6.594 192.612 1.00 17.17 104 LEU B O 1
ATOM 4467 N N . GLU B 1 105 ? -7.571 -6.967 190.468 1.00 14.75 105 GLU B N 1
ATOM 4468 C CA . GLU B 1 105 ? -8.830 -7.636 190.778 1.00 14.34 105 GLU B CA 1
ATOM 4469 C C . GLU B 1 105 ? -8.607 -8.902 191.617 1.00 14.59 105 GLU B C 1
ATOM 4470 O O . GLU B 1 105 ? -9.252 -9.101 192.647 1.00 14.67 105 GLU B O 1
ATOM 4476 N N . THR B 1 106 ? -7.682 -9.746 191.169 1.00 11.59 106 THR B N 1
ATOM 4477 C CA . THR B 1 106 ? -7.374 -10.993 191.854 1.00 13.13 106 THR B CA 1
ATOM 4478 C C . THR B 1 106 ? -6.839 -10.752 193.268 1.00 13.09 106 THR B C 1
ATOM 4479 O O . THR B 1 106 ? -7.249 -11.424 194.216 1.00 14.72 106 THR B O 1
ATOM 4483 N N . LEU B 1 107 ? -5.937 -9.786 193.415 1.00 11.82 107 LEU B N 1
ATOM 4484 C CA . LEU B 1 107 ? -5.390 -9.465 194.728 1.00 13.87 107 LEU B CA 1
ATOM 4485 C C . LEU B 1 107 ? -6.455 -8.845 195.620 1.00 12.39 107 LEU B C 1
ATOM 4486 O O . LEU B 1 107 ? -6.525 -9.137 196.811 1.00 15.28 107 LEU B O 1
ATOM 4491 N N . ASP B 1 108 ? -7.283 -7.992 195.032 1.00 10.44 108 ASP B N 1
ATOM 4492 C CA . ASP B 1 108 ? -8.284 -7.242 195.785 1.00 11.88 108 ASP B CA 1
ATOM 4493 C C . ASP B 1 108 ? -9.352 -8.132 196.425 1.00 12.23 108 ASP B C 1
ATOM 4494 O O . ASP B 1 108 ? -9.696 -7.943 197.594 1.00 12.82 108 ASP B O 1
ATOM 4499 N N . MET B 1 109 ? -9.892 -9.090 195.670 1.00 13.30 109 MET B N 1
ATOM 4500 C CA . MET B 1 109 ? -11.019 -9.870 196.185 1.00 12.64 109 MET B CA 1
ATOM 4501 C C . MET B 1 109 ? -10.930 -11.389 195.972 1.00 12.89 109 MET B C 1
ATOM 4502 O O . MET B 1 109 ? -11.886 -12.108 196.268 1.00 13.69 109 MET B O 1
ATOM 4507 N N . GLY B 1 110 ? -9.799 -11.870 195.459 1.00 11.92 110 GLY B N 1
ATOM 4508 C CA . GLY B 1 110 ? -9.481 -13.290 195.534 1.00 12.83 110 GLY B CA 1
ATOM 4509 C C . GLY B 1 110 ? -9.846 -14.242 194.402 1.00 12.27 110 GLY B C 1
ATOM 4510 O O . GLY B 1 110 ? -9.562 -15.436 194.491 1.00 10.98 110 GLY B O 1
ATOM 4511 N N . LYS B 1 111 ? -10.484 -13.749 193.346 1.00 14.85 111 LYS B N 1
ATOM 4512 C CA . LYS B 1 111 ? -10.814 -14.626 192.224 1.00 12.77 111 LYS B CA 1
ATOM 4513 C C . LYS B 1 111 ? -9.542 -15.037 191.475 1.00 12.78 111 LYS B C 1
ATOM 4514 O O . LYS B 1 111 ? -8.544 -14.317 191.497 1.00 13.47 111 LYS B O 1
ATOM 4520 N N . PRO B 1 112 ? -9.568 -16.216 190.831 1.00 11.03 112 PRO B N 1
ATOM 4521 C CA . PRO B 1 112 ? -8.410 -16.755 190.109 1.00 11.99 112 PRO B CA 1
ATOM 4522 C C . PRO B 1 112 ? -7.918 -15.813 189.023 1.00 10.21 112 PRO B C 1
ATOM 4523 O O . PRO B 1 112 ? -8.744 -15.200 188.349 1.00 9.89 112 PRO B O 1
ATOM 4527 N N . ILE B 1 113 ? -6.604 -15.708 188.854 1.00 10.35 113 ILE B N 1
ATOM 4528 C CA . ILE B 1 113 ? -6.038 -14.779 187.882 1.00 13.26 113 ILE B CA 1
ATOM 4529 C C . ILE B 1 113 ? -6.503 -15.102 186.454 1.00 13.49 113 ILE B C 1
ATOM 4530 O O . ILE B 1 113 ? -6.710 -14.195 185.644 1.00 11.97 113 ILE B O 1
ATOM 4535 N N . SER B 1 114 ? -6.707 -16.382 186.148 1.00 10.33 114 SER B N 1
ATOM 4536 C CA . SER B 1 114 ? -7.139 -16.746 184.798 1.00 15.31 114 SER B CA 1
ATOM 4537 C C . SER B 1 114 ? -8.564 -16.265 184.526 1.00 14.47 114 SER B C 1
ATOM 4538 O O . SER B 1 114 ? -8.914 -15.963 183.388 1.00 12.80 114 SER B O 1
ATOM 4541 N N . ASP B 1 115 ? -9.381 -16.186 185.571 1.00 15.53 115 ASP B N 1
ATOM 4542 C CA . ASP B 1 115 ? -10.727 -15.642 185.428 1.00 16.51 115 ASP B CA 1
ATOM 4543 C C . ASP B 1 115 ? -10.706 -14.123 185.276 1.00 14.64 115 ASP B C 1
ATOM 4544 O O . ASP B 1 115 ? -11.417 -13.572 184.437 1.00 14.16 115 ASP B O 1
ATOM 4549 N N . SER B 1 116 ? -9.899 -13.447 186.089 1.00 11.77 116 SER B N 1
ATOM 4550 C CA . SER B 1 116 ? -9.783 -11.991 185.985 1.00 11.95 116 SER B CA 1
ATOM 4551 C C . SER B 1 116 ? -9.322 -11.590 184.588 1.00 11.53 116 SER B C 1
ATOM 4552 O O . SER B 1 116 ? -9.832 -10.637 184.002 1.00 14.69 116 SER B O 1
ATOM 4555 N N . LEU B 1 117 ? -8.358 -12.332 184.060 1.00 10.85 117 LEU B N 1
ATOM 4556 C CA . LEU B 1 117 ? -7.784 -12.023 182.759 1.00 13.89 117 LEU B CA 1
ATOM 4557 C C . LEU B 1 117 ? -8.698 -12.444 181.612 1.00 12.57 117 LEU B C 1
ATOM 4558 O O . LEU B 1 117 ? -8.786 -11.749 180.601 1.00 14.54 117 LEU B O 1
ATOM 4563 N N . GLY B 1 118 ? -9.370 -13.581 181.762 1.00 12.77 118 GLY B N 1
ATOM 4564 C CA . GLY B 1 118 ? -10.154 -14.149 180.675 1.00 15.87 118 GLY B CA 1
ATOM 4565 C C . GLY B 1 118 ? -11.626 -13.776 180.667 1.00 17.78 118 GLY B C 1
ATOM 4566 O O . GLY B 1 118 ? -12.287 -13.837 179.628 1.00 17.75 118 GLY B O 1
ATOM 4567 N N . VAL B 1 119 ? -12.151 -13.384 181.820 1.00 15.27 119 VAL B N 1
ATOM 4568 C CA . VAL B 1 119 ? -13.570 -13.065 181.905 1.00 14.47 119 VAL B CA 1
ATOM 4569 C C . VAL B 1 119 ? -13.831 -11.610 182.288 1.00 13.13 119 VAL B C 1
ATOM 4570 O O . VAL B 1 119 ? -14.495 -10.891 181.546 1.00 12.72 119 VAL B O 1
ATOM 4574 N N . ASP B 1 120 ? -13.293 -11.174 183.425 1.00 12.96 120 ASP B N 1
ATOM 4575 C CA . ASP B 1 120 ? -13.622 -9.858 183.976 1.00 15.04 120 ASP B CA 1
ATOM 4576 C C . ASP B 1 120 ? -13.171 -8.667 183.134 1.00 12.48 120 ASP B C 1
ATOM 4577 O O . ASP B 1 120 ? -13.970 -7.781 182.842 1.00 11.33 120 ASP B O 1
ATOM 4582 N N . ILE B 1 121 ? -11.893 -8.628 182.782 1.00 11.10 121 ILE B N 1
ATOM 4583 C CA . ILE B 1 121 ? -11.359 -7.492 182.035 1.00 12.63 121 ILE B CA 1
ATOM 4584 C C . ILE B 1 121 ? -11.936 -7.452 180.608 1.00 11.17 121 ILE B C 1
ATOM 4585 O O . ILE B 1 121 ? -12.370 -6.391 180.163 1.00 14.10 121 ILE B O 1
ATOM 4590 N N . PRO B 1 122 ? -11.967 -8.597 179.890 1.00 13.38 122 PRO B N 1
ATOM 4591 C CA . PRO B 1 122 ? -12.629 -8.543 178.581 1.00 11.62 122 PRO B CA 1
ATOM 4592 C C . PRO B 1 122 ? -14.113 -8.201 178.672 1.00 11.80 122 PRO B C 1
ATOM 4593 O O . PRO B 1 122 ? -14.623 -7.478 177.819 1.00 12.74 122 PRO B O 1
ATOM 4597 N N . GLY B 1 123 ? -14.797 -8.712 179.690 1.00 8.67 123 GLY B N 1
ATOM 4598 C CA . GLY B 1 123 ? -16.207 -8.411 179.860 1.00 11.26 123 GLY B CA 1
ATOM 4599 C C . GLY B 1 123 ? -16.461 -6.935 180.118 1.00 11.16 123 GLY B C 1
ATOM 4600 O O . GLY B 1 123 ? -17.401 -6.343 179.568 1.00 9.38 123 GLY B O 1
ATOM 4601 N N . GLY B 1 124 ? -15.623 -6.337 180.960 1.00 9.29 124 GLY B N 1
ATOM 4602 C CA . GLY B 1 124 ? -15.713 -4.916 181.241 1.00 8.00 124 GLY B CA 1
ATOM 4603 C C . GLY B 1 124 ? -15.440 -4.068 180.009 1.00 8.79 124 GLY B C 1
ATOM 4604 O O . GLY B 1 124 ? -16.209 -3.162 179.676 1.00 7.11 124 GLY B O 1
ATOM 4605 N N . ALA B 1 125 ? -14.335 -4.359 179.334 1.00 8.70 125 ALA B N 1
ATOM 4606 C CA . ALA B 1 125 ? -13.971 -3.640 178.117 1.00 8.94 125 ALA B CA 1
ATOM 4607 C C . ALA B 1 125 ? -15.099 -3.721 177.095 1.00 9.77 125 ALA B C 1
ATOM 4608 O O . ALA B 1 125 ? -15.447 -2.734 176.451 1.00 8.82 125 ALA B O 1
ATOM 4610 N N . ARG B 1 126 ? -15.675 -4.912 176.964 1.00 11.02 126 ARG B N 1
ATOM 4611 C CA . ARG B 1 126 ? -16.755 -5.159 176.014 1.00 12.63 126 ARG B CA 1
ATOM 4612 C C . ARG B 1 126 ? -17.995 -4.320 176.333 1.00 12.36 126 ARG B C 1
ATOM 4613 O O . ARG B 1 126 ? -18.646 -3.803 175.430 1.00 9.45 126 ARG B O 1
ATOM 4621 N N . ALA B 1 127 ? -18.313 -4.169 177.615 1.00 6.57 127 ALA B N 1
ATOM 4622 C CA . ALA B 1 127 ? -19.455 -3.355 178.008 1.00 8.39 127 ALA B CA 1
ATOM 4623 C C . ALA B 1 127 ? -19.247 -1.896 177.590 1.00 9.11 127 ALA B C 1
ATOM 4624 O O . ALA B 1 127 ? -20.179 -1.237 177.139 1.00 8.65 127 ALA B O 1
ATOM 4626 N N . LEU B 1 128 ? -18.022 -1.400 177.737 1.00 7.64 128 LEU B N 1
ATOM 4627 C CA . LEU B 1 128 ? -17.701 -0.030 177.339 1.00 9.56 128 LEU B CA 1
ATOM 4628 C C . LEU B 1 128 ? -17.717 0.143 175.815 1.00 10.10 128 LEU B C 1
ATOM 4629 O O . LEU B 1 128 ? -18.304 1.093 175.299 1.00 9.21 128 LEU B O 1
ATOM 4634 N N . SER B 1 129 ? -17.079 -0.773 175.092 1.00 7.49 129 SER B N 1
ATOM 4635 C CA . SER B 1 129 ? -16.977 -0.611 173.643 1.00 7.43 129 SER B CA 1
ATOM 4636 C C . SER B 1 129 ? -18.312 -0.858 172.944 1.00 7.35 129 SER B C 1
ATOM 4637 O O . SER B 1 129 ? -18.666 -0.119 172.031 1.00 8.98 129 SER B O 1
ATOM 4640 N N . TRP B 1 130 ? -19.053 -1.879 173.371 1.00 7.52 130 TRP B N 1
ATOM 4641 C CA . TRP B 1 130 ? -20.354 -2.189 172.763 1.00 6.82 130 TRP B CA 1
ATOM 4642 C C . TRP B 1 130 ? -21.320 -1.023 172.968 1.00 6.82 130 TRP B C 1
ATOM 4643 O O . TRP B 1 130 ? -22.010 -0.597 172.043 1.00 5.80 130 TRP B O 1
ATOM 4654 N N . SER B 1 131 ? -21.360 -0.504 174.192 1.00 6.08 131 SER B N 1
ATOM 4655 C CA . SER B 1 131 ? -22.190 0.655 174.492 1.00 8.28 131 SER B CA 1
ATOM 4656 C C . SER B 1 131 ? -21.798 1.861 173.635 1.00 9.74 131 SER B C 1
ATOM 4657 O O . SER B 1 131 ? -22.666 2.534 173.073 1.00 9.61 131 SER B O 1
ATOM 4660 N N . GLY B 1 132 ? -20.498 2.132 173.534 1.00 8.33 132 GLY B N 1
ATOM 4661 C CA . GLY B 1 132 ? -20.005 3.198 172.671 1.00 7.70 132 GLY B CA 1
ATOM 4662 C C . GLY B 1 132 ? -20.418 3.036 171.215 1.00 9.07 132 GLY B C 1
ATOM 4663 O O . GLY B 1 132 ? -20.886 3.986 170.576 1.00 7.62 132 GLY B O 1
ATOM 4664 N N . GLU B 1 133 ? -20.257 1.823 170.691 1.00 10.52 133 GLU B N 1
ATOM 4665 C CA . GLU B 1 133 ? -20.619 1.527 169.311 1.00 8.38 133 GLU B CA 1
ATOM 4666 C C . GLU B 1 133 ? -22.088 1.812 169.041 1.00 9.32 133 GLU B C 1
ATOM 4667 O O . GLU B 1 133 ? -22.464 2.114 167.912 1.00 8.66 133 GLU B O 1
ATOM 4673 N N . ALA B 1 134 ? -22.914 1.684 170.077 1.00 8.45 134 ALA B N 1
ATOM 4674 C CA . ALA B 1 134 ? -24.365 1.745 169.926 1.00 7.83 134 ALA B CA 1
ATOM 4675 C C . ALA B 1 134 ? -24.904 3.169 169.842 1.00 8.27 134 ALA B C 1
ATOM 4676 O O . ALA B 1 134 ? -26.009 3.390 169.329 1.00 6.35 134 ALA B O 1
ATOM 4678 N N . ILE B 1 135 ? -24.122 4.120 170.351 1.00 6.40 135 ILE B N 1
ATOM 4679 C CA . ILE B 1 135 ? -24.584 5.498 170.548 1.00 9.49 135 ILE B CA 1
ATOM 4680 C C . ILE B 1 135 ? -25.264 6.095 169.317 1.00 10.70 135 ILE B C 1
ATOM 4681 O O . ILE B 1 135 ? -26.387 6.597 169.403 1.00 10.70 135 ILE B O 1
ATOM 4686 N N . ASP B 1 136 ? -24.598 6.033 168.171 1.00 10.10 136 ASP B N 1
ATOM 4687 C CA . ASP B 1 136 ? -25.186 6.634 166.987 1.00 11.62 136 ASP B CA 1
ATOM 4688 C C . ASP B 1 136 ? -25.947 5.611 166.142 1.00 11.52 136 ASP B C 1
ATOM 4689 O O . ASP B 1 136 ? -26.227 5.865 164.976 1.00 14.20 136 ASP B O 1
ATOM 4694 N N . LYS B 1 137 ? -26.291 4.464 166.732 1.00 7.28 137 LYS B N 1
ATOM 4695 C CA . LYS B 1 137 ? -27.186 3.512 166.063 1.00 7.75 137 LYS B CA 1
ATOM 4696 C C . LYS B 1 137 ? -28.591 3.638 166.628 1.00 7.79 137 LYS B C 1
ATOM 4697 O O . LYS B 1 137 ? -29.527 3.029 166.120 1.00 7.87 137 LYS B O 1
ATOM 4703 N N . LEU B 1 138 ? -28.723 4.442 167.677 1.00 7.24 138 LEU B N 1
ATOM 4704 C CA . LEU B 1 138 ? -30.008 4.659 168.341 1.00 6.89 138 LEU B CA 1
ATOM 4705 C C . LEU B 1 138 ? -30.770 5.809 167.692 1.00 7.77 138 LEU B C 1
ATOM 4706 O O . LEU B 1 138 ? -30.191 6.842 167.371 1.00 9.57 138 LEU B O 1
ATOM 4711 N N . TYR B 1 139 ? -32.066 5.612 167.490 1.00 6.37 139 TYR B N 1
ATOM 4712 C CA . TYR B 1 139 ? -32.931 6.659 166.952 1.00 7.71 139 TYR B CA 1
ATOM 4713 C C . TYR B 1 139 ? -34.053 6.941 167.939 1.00 6.90 139 TYR B C 1
ATOM 4714 O O . TYR B 1 139 ? -34.582 6.020 168.567 1.00 7.89 139 TYR B O 1
ATOM 4723 N N . ASP B 1 140 ? -34.399 8.214 168.088 1.00 6.16 140 ASP B N 1
ATOM 4724 C CA . ASP B 1 140 ? -35.573 8.596 168.859 1.00 7.21 140 ASP B CA 1
ATOM 4725 C C . ASP B 1 140 ? -36.787 8.618 167.915 1.00 6.81 140 ASP B C 1
ATOM 4726 O O . ASP B 1 140 ? -36.719 8.057 166.822 1.00 6.47 140 ASP B O 1
ATOM 4731 N N . GLU B 1 141 ? -37.888 9.247 168.316 1.00 5.48 141 GLU B N 1
ATOM 4732 C CA . GLU B 1 141 ? -39.149 9.046 167.592 1.00 5.39 141 GLU B CA 1
ATOM 4733 C C . GLU B 1 141 ? -39.840 10.312 167.109 1.00 9.20 141 GLU B C 1
ATOM 4734 O O . GLU B 1 141 ? -39.715 11.377 167.723 1.00 8.33 141 GLU B O 1
ATOM 4740 N N . VAL B 1 142 ? -40.582 10.163 166.011 1.00 6.76 142 VAL B N 1
ATOM 4741 C CA . VAL B 1 142 ? -41.479 11.196 165.498 1.00 6.87 142 VAL B CA 1
ATOM 4742 C C . VAL B 1 142 ? -42.899 10.642 165.447 1.00 7.78 142 VAL B C 1
ATOM 4743 O O . VAL B 1 142 ? -43.150 9.639 164.772 1.00 8.23 142 VAL B O 1
ATOM 4747 N N . ALA B 1 143 ? -43.824 11.290 166.145 1.00 6.99 143 ALA B N 1
ATOM 4748 C CA . ALA B 1 143 ? -45.187 10.767 166.245 1.00 8.95 143 ALA B CA 1
ATOM 4749 C C . ALA B 1 143 ? -46.016 11.028 164.997 1.00 7.74 143 ALA B C 1
ATOM 4750 O O . ALA B 1 143 ? -45.732 11.948 164.229 1.00 7.50 143 ALA B O 1
ATOM 4752 N N . ALA B 1 144 ? -47.054 10.213 164.807 1.00 7.99 144 ALA B N 1
ATOM 4753 C CA . ALA B 1 144 ? -48.039 10.465 163.764 1.00 10.24 144 ALA B CA 1
ATOM 4754 C C . ALA B 1 144 ? -49.015 11.519 164.265 1.00 10.05 144 ALA B C 1
ATOM 4755 O O . ALA B 1 144 ? -49.805 11.255 165.168 1.00 11.66 144 ALA B O 1
ATOM 4757 N N . THR B 1 145 ? -48.953 12.707 163.674 1.00 8.72 145 THR B N 1
ATOM 4758 C CA . THR B 1 145 ? -49.709 13.865 164.149 1.00 9.07 145 THR B CA 1
ATOM 4759 C C . THR B 1 145 ? -50.461 14.523 162.998 1.00 9.73 145 THR B C 1
ATOM 4760 O O . THR B 1 145 ? -50.191 14.223 161.833 1.00 9.40 145 THR B O 1
ATOM 4764 N N . PRO B 1 146 ? -51.404 15.428 163.309 1.00 9.79 146 PRO B N 1
ATOM 4765 C CA . PRO B 1 146 ? -52.013 16.210 162.229 1.00 9.56 146 PRO B CA 1
ATOM 4766 C C . PRO B 1 146 ? -50.980 17.032 161.460 1.00 10.63 146 PRO B C 1
ATOM 4767 O O . PRO B 1 146 ? -49.845 17.195 161.918 1.00 8.48 146 PRO B O 1
ATOM 4771 N N . HIS B 1 147 ? -51.386 17.543 160.304 1.00 8.19 147 HIS B N 1
ATOM 4772 C CA . HIS B 1 147 ? -50.481 18.221 159.382 1.00 16.98 147 HIS B CA 1
ATOM 4773 C C . HIS B 1 147 ? -49.840 19.492 159.956 1.00 16.15 147 HIS B C 1
ATOM 4774 O O . HIS B 1 147 ? -48.768 19.903 159.510 1.00 15.18 147 HIS B O 1
ATOM 4781 N N . ASP B 1 148 ? -50.495 20.117 160.932 1.00 13.98 148 ASP B N 1
ATOM 4782 C CA . ASP B 1 148 ? -49.987 21.363 161.502 1.00 14.32 148 ASP B CA 1
ATOM 4783 C C . ASP B 1 148 ? -49.216 21.134 162.806 1.00 13.70 148 ASP B C 1
ATOM 4784 O O . ASP B 1 148 ? -48.982 22.065 163.579 1.00 11.95 148 ASP B O 1
ATOM 4789 N N . GLN B 1 149 ? -48.820 19.889 163.040 1.00 11.12 149 GLN B N 1
ATOM 4790 C CA . GLN B 1 149 ? -48.080 19.534 164.241 1.00 9.74 149 GLN B CA 1
ATOM 4791 C C . GLN B 1 149 ? -46.847 18.734 163.885 1.00 10.39 149 GLN B C 1
ATOM 4792 O O . GLN B 1 149 ? -46.894 17.873 163.008 1.00 12.00 149 GLN B O 1
ATOM 4798 N N . LEU B 1 150 ? -45.747 19.009 164.574 1.00 7.34 150 LEU B N 1
ATOM 4799 C CA . LEU B 1 150 ? -44.594 18.119 164.546 1.00 7.02 150 LEU B CA 1
ATOM 4800 C C . LEU B 1 150 ? -44.348 17.604 165.957 1.00 9.16 150 LEU B C 1
ATOM 4801 O O . LEU B 1 150 ? -44.058 18.384 166.871 1.00 9.37 150 LEU B O 1
ATOM 4806 N N . GLY B 1 151 ? -44.486 16.293 166.138 1.00 7.56 151 GLY B N 1
ATOM 4807 C CA . GLY B 1 151 ? -44.363 15.697 167.460 1.00 9.11 151 GLY B CA 1
ATOM 4808 C C . GLY B 1 151 ? -43.086 14.886 167.617 1.00 10.22 151 GLY B C 1
ATOM 4809 O O . GLY B 1 151 ? -42.967 13.790 167.076 1.00 6.14 151 GLY B O 1
ATOM 4810 N N . LEU B 1 152 ? -42.131 15.431 168.360 1.00 6.23 152 LEU B N 1
ATOM 4811 C CA . LEU B 1 152 ? -40.859 14.756 168.598 1.00 7.00 152 LEU B CA 1
ATOM 4812 C C . LEU B 1 152 ? -40.841 14.098 169.968 1.00 8.44 152 LEU B C 1
ATOM 4813 O O . LEU B 1 152 ? -41.252 14.703 170.953 1.00 12.28 152 LEU B O 1
ATOM 4818 N N . VAL B 1 153 ? -40.363 12.860 170.021 1.00 7.51 153 VAL B N 1
ATOM 4819 C CA . VAL B 1 153 ? -40.185 12.143 171.280 1.00 7.08 153 VAL B CA 1
ATOM 4820 C C . VAL B 1 153 ? -38.721 11.740 171.370 1.00 9.04 153 VAL B C 1
ATOM 4821 O O . VAL B 1 153 ? -38.266 10.837 170.664 1.00 7.97 153 VAL B O 1
ATOM 4825 N N . THR B 1 154 ? -37.981 12.422 172.232 1.00 8.75 154 THR B N 1
ATOM 4826 C CA . THR B 1 154 ? -36.539 12.240 172.276 1.00 8.14 154 THR B CA 1
ATOM 4827 C C . THR B 1 154 ? -36.053 11.887 173.665 1.00 10.37 154 THR B C 1
ATOM 4828 O O . THR B 1 154 ? -36.783 12.027 174.649 1.00 11.81 154 THR B O 1
ATOM 4832 N N . ARG B 1 155 ? -34.807 11.435 173.740 1.00 9.17 155 ARG B N 1
ATOM 4833 C CA . ARG B 1 155 ? -34.201 11.095 175.014 1.00 9.67 155 ARG B CA 1
ATOM 4834 C C . ARG B 1 155 ? -33.007 11.995 175.290 1.00 9.53 155 ARG B C 1
ATOM 4835 O O . ARG B 1 155 ? -32.261 12.343 174.380 1.00 12.06 155 ARG B O 1
ATOM 4843 N N . GLU B 1 156 ? -32.849 12.370 176.553 1.00 7.40 156 GLU B N 1
ATOM 4844 C CA . GLU B 1 156 ? -31.778 13.255 176.990 1.00 11.05 156 GLU B CA 1
ATOM 4845 C C . GLU B 1 156 ? -31.168 12.676 178.255 1.00 9.14 156 GLU B C 1
ATOM 4846 O O . GLU B 1 156 ? -31.885 12.070 179.050 1.00 7.47 156 GLU B O 1
ATOM 4852 N N . PRO B 1 157 ? -29.855 12.876 178.458 1.00 8.27 157 PRO B N 1
ATOM 4853 C CA . PRO B 1 157 ? -29.192 12.388 179.676 1.00 7.46 157 PRO B CA 1
ATOM 4854 C C . PRO B 1 157 ? -29.821 12.976 180.940 1.00 8.95 157 PRO B C 1
ATOM 4855 O O . PRO B 1 157 ? -30.225 14.144 180.942 1.00 9.64 157 PRO B O 1
ATOM 4859 N N . VAL B 1 158 ? -29.924 12.184 181.999 1.00 9.96 158 VAL B N 1
ATOM 4860 C CA . VAL B 1 158 ? -30.551 12.673 183.223 1.00 9.37 158 VAL B CA 1
ATOM 4861 C C . VAL B 1 158 ? -29.691 13.735 183.909 1.00 11.00 158 VAL B C 1
ATOM 4862 O O . VAL B 1 158 ? -30.225 14.628 184.572 1.00 11.90 158 VAL B O 1
ATOM 4866 N N . GLY B 1 159 ? -28.372 13.647 183.741 1.00 9.26 159 GLY B N 1
ATOM 4867 C CA . GLY B 1 159 ? -27.466 14.617 184.342 1.00 9.70 159 GLY B CA 1
ATOM 4868 C C . GLY B 1 159 ? -26.363 13.991 185.176 1.00 9.57 159 GLY B C 1
ATOM 4869 O O . GLY B 1 159 ? -25.300 13.638 184.654 1.00 10.93 159 GLY B O 1
ATOM 4870 N N . VAL B 1 160 ? -26.606 13.863 186.479 1.00 8.03 160 VAL B N 1
ATOM 4871 C CA . VAL B 1 160 ? -25.604 13.302 187.380 1.00 8.66 160 VAL B CA 1
ATOM 4872 C C . VAL B 1 160 ? -26.060 11.944 187.883 1.00 9.03 160 VAL B C 1
ATOM 4873 O O . VAL B 1 160 ? -27.136 11.808 188.468 1.00 9.87 160 VAL B O 1
ATOM 4877 N N . VAL B 1 161 ? -25.224 10.943 187.649 1.00 7.61 161 VAL B N 1
ATOM 4878 C CA . VAL B 1 161 ? -25.545 9.570 187.990 1.00 8.25 161 VAL B CA 1
ATOM 4879 C C . VAL B 1 161 ? -24.594 9.058 189.063 1.00 8.60 161 VAL B C 1
ATOM 4880 O O . VAL B 1 161 ? -23.380 9.171 188.929 1.00 9.31 161 VAL B O 1
ATOM 4884 N N . ALA B 1 162 ? -25.150 8.506 190.134 1.00 8.01 162 ALA B N 1
ATOM 4885 C CA . ALA B 1 162 ? -24.333 7.805 191.111 1.00 7.01 162 ALA B CA 1
ATOM 4886 C C . ALA B 1 162 ? -24.421 6.306 190.838 1.00 8.33 162 ALA B C 1
ATOM 4887 O O . ALA B 1 162 ? -25.514 5.757 190.713 1.00 7.88 162 ALA B O 1
ATOM 4889 N N . ALA B 1 163 ? -23.275 5.643 190.757 1.00 7.07 163 ALA B N 1
ATOM 4890 C CA . ALA B 1 163 ? -23.261 4.202 190.540 1.00 8.52 163 ALA B CA 1
ATOM 4891 C C . ALA B 1 163 ? -22.587 3.507 191.720 1.00 11.59 163 ALA B C 1
ATOM 4892 O O . ALA B 1 163 ? -21.420 3.755 192.028 1.00 10.99 163 ALA B O 1
ATOM 4894 N N . ILE B 1 164 ? -23.345 2.647 192.393 1.00 6.51 164 ILE B N 1
ATOM 4895 C CA . ILE B 1 164 ? -22.856 1.936 193.562 1.00 9.73 164 ILE B CA 1
ATOM 4896 C C . ILE B 1 164 ? -22.779 0.448 193.234 1.00 8.89 164 ILE B C 1
ATOM 4897 O O . ILE B 1 164 ? -23.778 -0.147 192.850 1.00 9.82 164 ILE B O 1
ATOM 4902 N N . VAL B 1 165 ? -21.592 -0.144 193.362 1.00 10.08 165 VAL B N 1
ATOM 4903 C CA . VAL B 1 165 ? -21.359 -1.500 192.849 1.00 7.01 165 VAL B CA 1
ATOM 4904 C C . VAL B 1 165 ? -20.719 -2.442 193.889 1.00 9.55 165 VAL B C 1
ATOM 4905 O O . VAL B 1 165 ? -20.176 -1.980 194.902 1.00 8.07 165 VAL B O 1
ATOM 4909 N N . PRO B 1 166 ? -20.802 -3.773 193.652 1.00 9.78 166 PRO B N 1
ATOM 4910 C CA . PRO B 1 166 ? -20.341 -4.748 194.645 1.00 9.75 166 PRO B CA 1
ATOM 4911 C C . PRO B 1 166 ? -18.934 -5.268 194.371 1.00 10.44 166 PRO B C 1
ATOM 4912 O O . PRO B 1 166 ? -18.244 -4.767 193.486 1.00 11.18 166 PRO B O 1
ATOM 4916 N N . TRP B 1 167 ? -18.530 -6.293 195.111 1.00 12.16 167 TRP B N 1
ATOM 4917 C CA . TRP B 1 167 ? -17.146 -6.758 195.060 1.00 12.07 167 TRP B CA 1
ATOM 4918 C C . TRP B 1 167 ? -16.915 -8.042 194.246 1.00 12.13 167 TRP B C 1
ATOM 4919 O O . TRP B 1 167 ? -15.770 -8.441 194.056 1.00 12.23 167 TRP B O 1
ATOM 4930 N N . ASN B 1 168 ? -17.973 -8.697 193.771 1.00 10.68 168 ASN B N 1
ATOM 4931 C CA . ASN B 1 168 ? -17.778 -10.027 193.186 1.00 12.80 168 ASN B CA 1
ATOM 4932 C C . ASN B 1 168 ? -17.283 -9.992 191.736 1.00 12.70 168 ASN B C 1
ATOM 4933 O O . ASN B 1 168 ? -16.550 -10.883 191.305 1.00 13.21 168 ASN B O 1
ATOM 4938 N N . PHE B 1 169 ? -17.699 -8.969 190.996 1.00 9.25 169 PHE B N 1
ATOM 4939 C CA . PHE B 1 169 ? -17.134 -8.649 189.690 1.00 10.24 169 PHE B CA 1
ATOM 4940 C C . PHE B 1 169 ? -16.896 -7.143 189.655 1.00 10.87 169 PHE B C 1
ATOM 4941 O O . PHE B 1 169 ? -17.651 -6.422 189.013 1.00 13.06 169 PHE B O 1
ATOM 4949 N N . PRO B 1 170 ? -15.859 -6.661 190.352 1.00 10.68 170 PRO B N 1
ATOM 4950 C CA . PRO B 1 170 ? -15.702 -5.219 190.600 1.00 12.83 170 PRO B CA 1
ATOM 4951 C C . PRO B 1 170 ? -15.631 -4.382 189.322 1.00 13.21 170 PRO B C 1
ATOM 4952 O O . PRO B 1 170 ? -16.401 -3.433 189.149 1.00 10.83 170 PRO B O 1
ATOM 4956 N N . LEU B 1 171 ? -14.714 -4.739 188.434 1.00 11.59 171 LEU B N 1
ATOM 4957 C CA . LEU B 1 171 ? -14.517 -3.965 187.216 1.00 11.67 171 LEU B CA 1
ATOM 4958 C C . LEU B 1 171 ? -15.666 -4.182 186.237 1.00 10.47 171 LEU B C 1
ATOM 4959 O O . LEU B 1 171 ? -16.204 -3.225 185.677 1.00 11.00 171 LEU B O 1
ATOM 4964 N N . MET B 1 172 ? -16.062 -5.435 186.045 1.00 9.93 172 MET B N 1
ATOM 4965 C CA . MET B 1 172 ? -17.095 -5.722 185.067 1.00 12.20 172 MET B CA 1
ATOM 4966 C C . MET B 1 172 ? -18.418 -5.052 185.434 1.00 12.39 172 MET B C 1
ATOM 4967 O O . MET B 1 172 ? -19.100 -4.526 184.560 1.00 8.50 172 MET B O 1
ATOM 4972 N N . MET B 1 173 ? -18.773 -5.052 186.719 1.00 12.55 173 MET B N 1
ATOM 4973 C CA . MET B 1 173 ? -20.029 -4.428 187.140 1.00 13.20 173 MET B CA 1
ATOM 4974 C C . MET B 1 173 ? -19.976 -2.918 186.991 1.00 11.75 173 MET B C 1
ATOM 4975 O O . MET B 1 173 ? -20.969 -2.293 186.608 1.00 11.70 173 MET B O 1
ATOM 4980 N N . ALA B 1 174 ? -18.827 -2.331 187.318 1.00 8.63 174 ALA B N 1
ATOM 4981 C CA . ALA B 1 174 ? -18.653 -0.898 187.138 1.00 7.75 174 ALA B CA 1
ATOM 4982 C C . ALA B 1 174 ? -18.866 -0.532 185.666 1.00 9.86 174 ALA B C 1
ATOM 4983 O O . ALA B 1 174 ? -19.540 0.449 185.356 1.00 11.75 174 ALA B O 1
ATOM 4985 N N . CYS B 1 175 ? -18.302 -1.332 184.767 1.00 10.23 175 CYS B N 1
ATOM 4986 C CA . CYS B 1 175 ? -18.422 -1.091 183.329 1.00 8.62 175 CYS B CA 1
ATOM 4987 C C . CYS B 1 175 ? -19.840 -1.297 182.798 1.00 7.43 175 CYS B C 1
ATOM 4988 O O . CYS B 1 175 ? -20.258 -0.626 181.848 1.00 6.80 175 CYS B O 1
ATOM 4991 N N . TRP B 1 176 ? -20.583 -2.215 183.410 1.00 7.72 176 TRP B N 1
ATOM 4992 C CA . TRP B 1 176 ? -21.985 -2.411 183.038 1.00 8.24 176 TRP B CA 1
ATOM 4993 C C . TRP B 1 176 ? -22.780 -1.133 183.279 1.00 8.61 176 TRP B C 1
ATOM 4994 O O . TRP B 1 176 ? -23.727 -0.836 182.548 1.00 7.95 176 TRP B O 1
ATOM 5005 N N . LYS B 1 177 ? -22.402 -0.385 184.316 1.00 7.12 177 LYS B N 1
ATOM 5006 C CA . LYS B 1 177 ? -23.031 0.900 184.576 1.00 7.66 177 LYS B CA 1
ATOM 5007 C C . LYS B 1 177 ? -22.404 1.998 183.709 1.00 7.57 177 LYS B C 1
ATOM 5008 O O . LYS B 1 177 ? -23.127 2.767 183.088 1.00 7.47 177 LYS B O 1
ATOM 5014 N N . LEU B 1 178 ? -21.070 2.070 183.679 1.00 5.75 178 LEU B N 1
ATOM 5015 C CA . LEU B 1 178 ? -20.350 3.158 182.993 1.00 7.38 178 LEU B CA 1
ATOM 5016 C C . LEU B 1 178 ? -20.572 3.204 181.482 1.00 8.08 178 LEU B C 1
ATOM 5017 O O . LEU B 1 178 ? -20.657 4.287 180.895 1.00 6.88 178 LEU B O 1
ATOM 5022 N N . GLY B 1 179 ? -20.630 2.035 180.851 1.00 6.91 179 GLY B N 1
ATOM 5023 C CA . GLY B 1 179 ? -20.824 1.970 179.408 1.00 7.70 179 GLY B CA 1
ATOM 5024 C C . GLY B 1 179 ? -22.014 2.796 178.946 1.00 6.36 179 GLY B C 1
ATOM 5025 O O . GLY B 1 179 ? -21.850 3.771 178.214 1.00 5.56 179 GLY B O 1
ATOM 5026 N N . PRO B 1 180 ? -23.226 2.419 179.377 1.00 7.78 180 PRO B N 1
ATOM 5027 C CA . PRO B 1 180 ? -24.419 3.178 178.982 1.00 5.73 180 PRO B CA 1
ATOM 5028 C C . PRO B 1 180 ? -24.554 4.542 179.667 1.00 7.55 180 PRO B C 1
ATOM 5029 O O . PRO B 1 180 ? -25.064 5.467 179.039 1.00 7.02 180 PRO B O 1
ATOM 5033 N N . ALA B 1 181 ? -24.130 4.678 180.922 1.00 6.82 181 ALA B N 1
ATOM 5034 C CA . ALA B 1 181 ? -24.283 5.971 181.594 1.00 8.56 181 ALA B CA 1
ATOM 5035 C C . ALA B 1 181 ? -23.417 7.045 180.923 1.00 10.17 181 ALA B C 1
ATOM 5036 O O . ALA B 1 181 ? -23.878 8.164 180.669 1.00 8.37 181 ALA B O 1
ATOM 5038 N N . LEU B 1 182 ? -22.168 6.703 180.625 1.00 5.38 182 LEU B N 1
ATOM 5039 C CA . LEU B 1 182 ? -21.281 7.657 179.970 1.00 6.87 182 LEU B CA 1
ATOM 5040 C C . LEU B 1 182 ? -21.640 7.841 178.498 1.00 7.38 182 LEU B C 1
ATOM 5041 O O . LEU B 1 182 ? -21.581 8.960 177.990 1.00 8.47 182 LEU B O 1
ATOM 5046 N N . SER B 1 183 ? -22.021 6.761 177.820 1.00 8.38 183 SER B N 1
ATOM 5047 C CA . SER B 1 183 ? -22.365 6.845 176.396 1.00 9.28 183 SER B CA 1
ATOM 5048 C C . SER B 1 183 ? -23.521 7.810 176.131 1.00 8.75 183 SER B C 1
ATOM 5049 O O . SER B 1 183 ? -23.562 8.464 175.090 1.00 7.87 183 SER B O 1
ATOM 5052 N N . THR B 1 184 ? -24.459 7.886 177.071 1.00 6.95 184 THR B N 1
ATOM 5053 C CA . THR B 1 184 ? -25.622 8.754 176.925 1.00 7.43 184 THR B CA 1
ATOM 5054 C C . THR B 1 184 ? -25.310 10.210 177.270 1.00 8.55 184 THR B C 1
ATOM 5055 O O . THR B 1 184 ? -26.141 11.094 177.041 1.00 8.39 184 THR B O 1
ATOM 5059 N N . GLY B 1 185 ? -24.122 10.457 177.820 1.00 8.56 185 GLY B N 1
ATOM 5060 C CA . GLY B 1 185 ? -23.649 11.815 178.047 1.00 10.19 185 GLY B CA 1
ATOM 5061 C C . GLY B 1 185 ? -23.639 12.295 179.493 1.00 7.72 185 GLY B C 1
ATOM 5062 O O . GLY B 1 185 ? -23.316 13.449 179.768 1.00 7.44 185 GLY B O 1
ATOM 5063 N N . ASN B 1 186 ? -23.979 11.411 180.422 1.00 5.44 186 ASN B N 1
ATOM 5064 C CA . ASN B 1 186 ? -24.026 11.773 181.839 1.00 7.67 186 ASN B CA 1
ATOM 5065 C C . ASN B 1 186 ? -22.668 11.932 182.502 1.00 8.52 186 ASN B C 1
ATOM 5066 O O . ASN B 1 186 ? -21.672 11.375 182.043 1.00 8.17 186 ASN B O 1
ATOM 5071 N N . SER B 1 187 ? -22.644 12.681 183.601 1.00 7.74 187 SER B N 1
ATOM 5072 C CA . SER B 1 187 ? -21.521 12.603 184.528 1.00 7.63 187 SER B CA 1
ATOM 5073 C C . SER B 1 187 ? -21.816 11.505 185.540 1.00 8.68 187 SER B C 1
ATOM 5074 O O . SER B 1 187 ? -22.964 11.328 185.955 1.00 9.01 187 SER B O 1
ATOM 5077 N N . VAL B 1 188 ? -20.788 10.759 185.927 1.00 7.75 188 VAL B N 1
ATOM 5078 C CA . VAL B 1 188 ? -20.970 9.632 186.823 1.00 8.08 188 VAL B CA 1
ATOM 5079 C C . VAL B 1 188 ? -20.067 9.739 188.046 1.00 8.33 188 VAL B C 1
ATOM 5080 O O . VAL B 1 188 ? -18.878 10.061 187.927 1.00 8.74 188 VAL B O 1
ATOM 5084 N N . VAL B 1 189 ? -20.647 9.501 189.221 1.00 6.16 189 VAL B N 1
ATOM 5085 C CA . VAL B 1 189 ? -19.863 9.340 190.441 1.00 7.22 189 VAL B CA 1
ATOM 5086 C C . VAL B 1 189 ? -19.919 7.870 190.832 1.00 7.76 189 VAL B C 1
ATOM 5087 O O . VAL B 1 189 ? -20.975 7.353 191.182 1.00 8.45 189 VAL B O 1
ATOM 5091 N N . LEU B 1 190 ? -18.782 7.194 190.725 1.00 6.39 190 LEU B N 1
ATOM 5092 C CA . LEU B 1 190 ? -18.702 5.758 190.975 1.00 6.84 190 LEU B CA 1
ATOM 5093 C C . LEU B 1 190 ? -18.244 5.459 192.400 1.00 6.64 190 LEU B C 1
ATOM 5094 O O . LEU B 1 190 ? -17.203 5.956 192.844 1.00 8.72 190 LEU B O 1
ATOM 5099 N N . LYS B 1 191 ? -19.013 4.636 193.109 1.00 6.70 191 LYS B N 1
ATOM 5100 C CA . LYS B 1 191 ? -18.625 4.211 194.453 1.00 7.62 191 LYS B CA 1
ATOM 5101 C C . LYS B 1 191 ? -18.442 2.705 194.489 1.00 8.10 191 LYS B C 1
ATOM 5102 O O . LYS B 1 191 ? -19.408 1.959 194.637 1.00 8.46 191 LYS B O 1
ATOM 5108 N N . PRO B 1 192 ? -17.188 2.251 194.356 1.00 9.19 192 PRO B N 1
ATOM 5109 C CA . PRO B 1 192 ? -16.871 0.823 194.386 1.00 9.17 192 PRO B CA 1
ATOM 5110 C C . PRO B 1 192 ? -17.045 0.256 195.778 1.00 9.12 192 PRO B C 1
ATOM 5111 O O . PRO B 1 192 ? -17.029 1.015 196.749 1.00 9.20 192 PRO B O 1
ATOM 5115 N N . SER B 1 193 ? -17.198 -1.058 195.878 1.00 8.54 193 SER B N 1
ATOM 5116 C CA . SER B 1 193 ? -17.277 -1.714 197.176 1.00 8.69 193 SER B CA 1
ATOM 5117 C C . SER B 1 193 ? -16.023 -1.446 197.991 1.00 10.63 193 SER B C 1
ATOM 5118 O O . SER B 1 193 ? -14.913 -1.401 197.451 1.00 10.80 193 SER B O 1
ATOM 5121 N N . GLU B 1 194 ? -16.192 -1.288 199.299 1.00 9.14 194 GLU B N 1
ATOM 5122 C CA . GLU B 1 194 ? -15.038 -1.121 200.167 1.00 12.80 194 GLU B CA 1
ATOM 5123 C C . GLU B 1 194 ? -14.210 -2.417 200.212 1.00 11.49 194 GLU B C 1
ATOM 5124 O O . GLU B 1 194 ? -13.061 -2.407 200.648 1.00 11.39 194 GLU B O 1
ATOM 5130 N N . LYS B 1 195 ? -14.795 -3.519 199.744 1.00 9.35 195 LYS B N 1
ATOM 5131 C CA . LYS B 1 195 ? -14.089 -4.800 199.666 1.00 12.46 195 LYS B CA 1
ATOM 5132 C C . LYS B 1 195 ? -13.292 -4.936 198.370 1.00 12.07 195 LYS B C 1
ATOM 5133 O O . LYS B 1 195 ? -12.496 -5.859 198.227 1.00 14.77 195 LYS B O 1
ATOM 5139 N N . SER B 1 196 ? -13.511 -4.031 197.424 1.00 8.65 196 SER B N 1
ATOM 5140 C CA . SER B 1 196 ? -12.804 -4.107 196.143 1.00 10.48 196 SER B CA 1
ATOM 5141 C C . SER B 1 196 ? -12.689 -2.767 195.416 1.00 8.75 196 SER B C 1
ATOM 5142 O O . SER B 1 196 ? -13.235 -2.611 194.326 1.00 11.24 196 SER B O 1
ATOM 5145 N N . PRO B 1 197 ? -11.965 -1.800 196.006 1.00 9.61 197 PRO B N 1
ATOM 5146 C CA . PRO B 1 197 ? -11.884 -0.449 195.435 1.00 8.09 197 PRO B CA 1
ATOM 5147 C C . PRO B 1 197 ? -10.859 -0.255 194.311 1.00 10.22 197 PRO B C 1
ATOM 5148 O O . PRO B 1 197 ? -10.937 0.748 193.599 1.00 9.47 197 PRO B O 1
ATOM 5152 N N . LEU B 1 198 ? -9.921 -1.180 194.152 1.00 9.63 198 LEU B N 1
ATOM 5153 C CA . LEU B 1 198 ? -8.703 -0.880 193.390 1.00 9.24 198 LEU B CA 1
ATOM 5154 C C . LEU B 1 198 ? -8.876 -0.698 191.871 1.00 10.21 198 LEU B C 1
ATOM 5155 O O . LEU B 1 198 ? -8.268 0.203 191.298 1.00 9.11 198 LEU B O 1
ATOM 5160 N N . THR B 1 199 ? -9.669 -1.533 191.204 1.00 8.10 199 THR B N 1
ATOM 5161 C CA . THR B 1 199 ? -9.779 -1.369 189.749 1.00 11.76 199 THR B CA 1
ATOM 5162 C C . THR B 1 199 ? -10.540 -0.101 189.384 1.00 10.93 199 THR B C 1
ATOM 5163 O O . THR B 1 199 ? -10.180 0.580 188.424 1.00 9.97 199 THR B O 1
ATOM 5167 N N . ALA B 1 200 ? -11.570 0.234 190.156 1.00 7.49 200 AL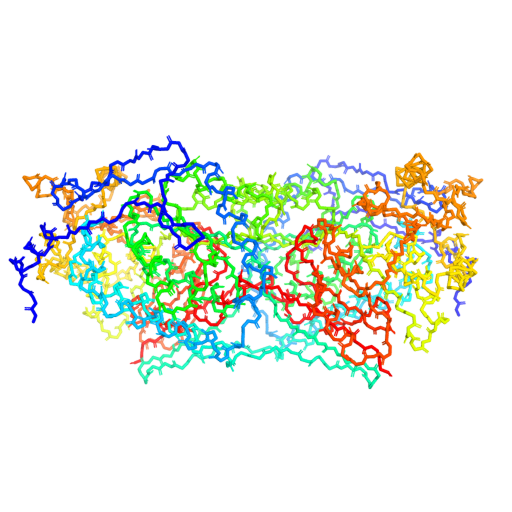A B N 1
ATOM 5168 C CA . ALA B 1 200 ? -12.314 1.463 189.905 1.00 8.15 200 ALA B CA 1
ATOM 5169 C C . ALA B 1 200 ? -11.410 2.684 190.068 1.00 8.25 200 ALA B C 1
ATOM 5170 O O . ALA B 1 200 ? -11.431 3.599 189.250 1.00 9.23 200 ALA B O 1
ATOM 5172 N N . ILE B 1 201 ? -10.610 2.694 191.127 1.00 8.21 201 ILE B N 1
ATOM 5173 C CA . ILE B 1 201 ? -9.638 3.762 191.326 1.00 8.63 201 ILE B CA 1
ATOM 5174 C C . ILE B 1 201 ? -8.696 3.848 190.124 1.00 9.58 201 ILE B C 1
ATOM 5175 O O . ILE B 1 201 ? -8.428 4.935 189.599 1.00 7.92 201 ILE B O 1
ATOM 5180 N N . ARG B 1 202 ? -8.227 2.697 189.655 1.00 9.59 202 ARG B N 1
ATOM 5181 C CA . ARG B 1 202 ? -7.248 2.687 188.576 1.00 9.78 202 ARG B CA 1
ATOM 5182 C C . ARG B 1 202 ? -7.821 3.204 187.252 1.00 12.25 202 ARG B C 1
ATOM 5183 O O . ARG B 1 202 ? -7.162 3.976 186.554 1.00 12.74 202 ARG B O 1
ATOM 5191 N N . ILE B 1 203 ? -9.043 2.800 186.905 1.00 7.55 203 ILE B N 1
ATOM 5192 C CA . ILE B 1 203 ? -9.560 3.134 185.579 1.00 10.73 203 ILE B CA 1
ATOM 5193 C C . ILE B 1 203 ? -9.980 4.590 185.474 1.00 11.68 203 ILE B C 1
ATOM 5194 O O . ILE B 1 203 ? -10.218 5.084 184.377 1.00 10.66 203 ILE B O 1
ATOM 5199 N N . ALA B 1 204 ? -10.055 5.279 186.610 1.00 10.31 204 ALA B N 1
ATOM 5200 C CA . ALA B 1 204 ? -10.365 6.708 186.611 1.00 9.75 204 ALA B CA 1
ATOM 5201 C C . ALA B 1 204 ? -9.355 7.474 185.761 1.00 10.94 204 ALA B C 1
ATOM 5202 O O . ALA B 1 204 ? -9.712 8.394 185.023 1.00 9.66 204 ALA B O 1
ATOM 5204 N N . GLN B 1 205 ? -8.094 7.076 185.874 1.00 11.08 205 GLN B N 1
ATOM 5205 C CA . GLN B 1 205 ? -7.013 7.677 185.108 1.00 13.85 205 GLN B CA 1
ATOM 5206 C C . GLN B 1 205 ? -7.091 7.267 183.637 1.00 11.47 205 GLN B C 1
ATOM 5207 O O . GLN B 1 205 ? -6.838 8.073 182.746 1.00 11.49 205 GLN B O 1
ATOM 5213 N N . LEU B 1 206 ? -7.437 6.011 183.383 1.00 9.86 206 LEU B N 1
ATOM 5214 C CA . LEU B 1 206 ? -7.570 5.547 182.003 1.00 10.06 206 LEU B CA 1
ATOM 5215 C C . LEU B 1 206 ? -8.673 6.297 181.259 1.00 9.86 206 LEU B C 1
ATOM 5216 O O . LEU B 1 206 ? -8.556 6.554 180.061 1.00 9.88 206 LEU B O 1
ATOM 5221 N N . ALA B 1 207 ? -9.742 6.651 181.967 1.00 8.46 207 ALA B N 1
ATOM 5222 C CA . ALA B 1 207 ? -10.829 7.412 181.353 1.00 8.75 207 ALA B CA 1
ATOM 5223 C C . ALA B 1 207 ? -10.324 8.765 180.864 1.00 9.75 207 ALA B C 1
ATOM 5224 O O . ALA B 1 207 ? -10.630 9.188 179.749 1.00 8.74 207 ALA B O 1
ATOM 5226 N N . ILE B 1 208 ? -9.552 9.445 181.704 1.00 9.54 208 ILE B N 1
ATOM 5227 C CA . ILE B 1 208 ? -8.936 10.707 181.307 1.00 12.03 208 ILE B CA 1
ATOM 5228 C C . ILE B 1 208 ? -8.072 10.526 180.059 1.00 12.33 208 ILE B C 1
ATOM 5229 O O . ILE B 1 208 ? -8.177 11.296 179.094 1.00 10.96 208 ILE B O 1
ATOM 5234 N N . GLU B 1 209 ? -7.227 9.500 180.071 1.00 12.27 209 GLU B N 1
ATOM 5235 C CA . GLU B 1 209 ? -6.353 9.232 178.934 1.00 15.50 209 GLU B CA 1
ATOM 5236 C C . GLU B 1 209 ? -7.143 8.997 177.639 1.00 13.29 209 GLU B C 1
ATOM 5237 O O . GLU B 1 209 ? -6.707 9.398 176.550 1.00 13.03 209 GLU B O 1
ATOM 5243 N N . ALA B 1 210 ? -8.313 8.373 177.761 1.00 8.88 210 ALA B N 1
ATOM 5244 C CA . ALA B 1 210 ? -9.133 8.069 176.590 1.00 9.52 210 ALA B CA 1
ATOM 5245 C C . ALA B 1 210 ? -9.802 9.319 176.030 1.00 11.96 210 ALA B C 1
ATOM 5246 O O . ALA B 1 210 ? -10.225 9.339 174.874 1.00 14.59 210 ALA B O 1
ATOM 5248 N N . GLY B 1 211 ? -9.912 10.352 176.858 1.00 13.39 211 GLY B N 1
ATOM 5249 C CA . GLY B 1 211 ? -10.520 11.597 176.431 1.00 13.27 211 GLY B CA 1
ATOM 5250 C C . GLY B 1 211 ? -11.798 11.968 177.163 1.00 13.25 211 GLY B C 1
ATOM 5251 O O . GLY B 1 211 ? -12.465 12.928 176.792 1.00 16.54 211 GLY B O 1
ATOM 5252 N N . ILE B 1 212 ? -12.161 11.207 178.189 1.00 11.75 212 ILE B N 1
ATOM 5253 C CA . ILE B 1 212 ? -13.268 11.606 179.055 1.00 10.91 212 ILE B CA 1
ATOM 5254 C C . ILE B 1 212 ? -12.853 12.887 179.781 1.00 9.92 212 ILE B C 1
ATOM 5255 O O . ILE B 1 212 ? -11.813 12.916 180.428 1.00 11.03 212 ILE B O 1
ATOM 5260 N N . PRO B 1 213 ? -13.646 13.960 179.652 1.00 9.25 213 PRO B N 1
ATOM 5261 C CA . PRO B 1 213 ? -13.265 15.222 180.298 1.00 11.51 213 PRO B CA 1
ATOM 5262 C C . PRO B 1 213 ? -13.248 15.133 181.824 1.00 10.57 213 PRO B C 1
ATOM 5263 O O . PRO B 1 213 ? -13.943 14.307 182.411 1.00 7.54 213 PRO B O 1
ATOM 5267 N N . ALA B 1 214 ? -12.446 15.984 182.453 1.00 10.22 214 ALA B N 1
ATOM 5268 C CA . ALA B 1 214 ? -12.410 16.075 183.909 1.00 9.88 214 ALA B CA 1
ATOM 5269 C C . ALA B 1 214 ? -13.795 16.361 184.497 1.00 11.23 214 ALA B C 1
ATOM 5270 O O . ALA B 1 214 ? -14.561 17.166 183.957 1.00 9.05 214 ALA B O 1
ATOM 5272 N N . GLY B 1 215 ? -14.106 15.698 185.607 1.00 11.13 215 GLY B N 1
ATOM 5273 C CA . GLY B 1 215 ? -15.387 15.878 186.267 1.00 10.18 215 GLY B CA 1
ATOM 5274 C C . GLY B 1 215 ? -16.469 14.919 185.805 1.00 8.31 215 GLY B C 1
ATOM 5275 O O . GLY B 1 215 ? -17.470 14.741 186.491 1.00 9.82 215 GLY B O 1
ATOM 5276 N N . VAL B 1 216 ? -16.281 14.312 184.638 1.00 6.86 216 VAL B N 1
ATOM 5277 C CA . VAL B 1 216 ? -17.316 13.459 184.057 1.00 6.39 216 VAL B CA 1
ATOM 5278 C C . VAL B 1 216 ? -17.335 12.079 184.714 1.00 11.44 216 VAL B C 1
ATOM 5279 O O . VAL B 1 216 ? -18.402 11.494 184.895 1.00 12.18 216 VAL B O 1
ATOM 5283 N N . LEU B 1 217 ? -16.164 11.567 185.086 1.00 10.28 217 LEU B N 1
ATOM 5284 C CA . LEU B 1 217 ? -16.102 10.340 185.878 1.00 6.53 217 LEU B CA 1
ATOM 5285 C C . LEU B 1 217 ? -15.286 10.552 187.147 1.00 8.12 217 LEU B C 1
ATOM 5286 O O . LEU B 1 217 ? -14.053 10.640 187.109 1.00 8.36 217 LEU B O 1
ATOM 5291 N N . ASN B 1 218 ? -15.989 10.638 188.270 1.00 8.04 218 ASN B N 1
ATOM 5292 C CA . ASN B 1 218 ? -15.361 10.724 189.580 1.00 9.56 218 ASN B CA 1
ATOM 5293 C C . ASN B 1 218 ? -15.518 9.400 190.312 1.00 9.63 218 ASN B C 1
ATOM 5294 O O . ASN B 1 218 ? -16.527 8.717 190.142 1.00 10.50 218 ASN B O 1
ATOM 5299 N N . VAL B 1 219 ? -14.527 9.042 191.125 1.00 8.55 219 VAL B N 1
ATOM 5300 C CA . VAL B 1 219 ? -14.547 7.762 191.838 1.00 7.82 219 VAL B CA 1
ATOM 5301 C C . VAL B 1 219 ? -14.312 7.968 193.329 1.00 8.47 219 VAL B C 1
ATOM 5302 O O . VAL B 1 219 ? -13.288 8.521 193.731 1.00 10.86 219 VAL B O 1
ATOM 5306 N N . LEU B 1 220 ? -15.263 7.526 194.145 1.00 9.85 220 LEU B N 1
ATOM 5307 C CA . LEU B 1 220 ? -15.188 7.704 195.593 1.00 9.81 220 LEU B CA 1
ATOM 5308 C C . LEU B 1 220 ? -15.141 6.379 196.347 1.00 11.24 220 LEU B C 1
ATOM 5309 O O . LEU B 1 220 ? -16.187 5.804 196.663 1.00 10.03 220 LEU B O 1
ATOM 5314 N N . PRO B 1 221 ? -13.929 5.896 196.660 1.00 7.57 221 PRO B N 1
ATOM 5315 C CA . PRO B 1 221 ? -13.843 4.681 197.472 1.00 9.05 221 PRO B CA 1
ATOM 5316 C C . PRO B 1 221 ? -14.269 4.984 198.904 1.00 10.57 221 PRO B C 1
ATOM 5317 O O . PRO B 1 221 ? -14.198 6.134 199.327 1.00 13.82 221 PRO B O 1
ATOM 5321 N N . GLY B 1 222 ? -14.722 3.975 199.634 1.00 10.82 222 GLY B N 1
ATOM 5322 C CA . GLY B 1 222 ? -15.226 4.204 200.976 1.00 11.87 222 GLY B CA 1
ATOM 5323 C C . GLY B 1 222 ? -16.375 3.283 201.336 1.00 13.60 222 GLY B C 1
ATOM 5324 O O . GLY B 1 222 ? -16.806 2.465 200.529 1.00 14.02 222 GLY B O 1
ATOM 5325 N N . TYR B 1 223 ? -16.880 3.420 202.555 1.00 13.47 223 TYR B N 1
ATOM 5326 C CA . TYR B 1 223 ? -17.903 2.507 203.051 1.00 12.76 223 TYR B CA 1
ATOM 5327 C C . TYR B 1 223 ? -19.290 2.826 202.503 1.00 11.41 223 TYR B C 1
ATOM 5328 O O . TYR B 1 223 ? -19.575 3.958 202.112 1.00 12.13 223 TYR B O 1
ATOM 5337 N N . GLY B 1 224 ? -20.144 1.811 202.464 1.00 10.45 224 GLY B N 1
ATOM 5338 C CA . GLY B 1 224 ? -21.516 1.994 202.022 1.00 11.79 224 GLY B CA 1
ATOM 5339 C C . GLY B 1 224 ? -22.267 2.980 202.891 1.00 11.82 224 GLY B C 1
ATOM 5340 O O . GLY B 1 224 ? -22.919 3.897 202.388 1.00 11.02 224 GLY B O 1
ATOM 5341 N N . HIS B 1 225 ? -22.155 2.815 204.204 1.00 13.54 225 HIS B N 1
ATOM 5342 C CA . HIS B 1 225 ? -22.961 3.602 205.129 1.00 14.47 225 HIS B CA 1
ATOM 5343 C C . HIS B 1 225 ? -22.484 5.046 205.273 1.00 14.57 225 HIS B C 1
ATOM 5344 O O . HIS B 1 225 ? -23.172 5.859 205.873 1.00 15.52 225 HIS B O 1
ATOM 5351 N N . THR B 1 226 ? -21.317 5.372 204.723 1.00 14.32 226 THR B N 1
ATOM 5352 C CA . THR B 1 226 ? -20.852 6.758 204.735 1.00 12.43 226 THR B CA 1
ATOM 5353 C C . THR B 1 226 ? -21.047 7.413 203.364 1.00 11.53 226 THR B C 1
ATOM 5354 O O . THR B 1 226 ? -22.071 8.054 203.122 1.00 13.16 226 THR B O 1
ATOM 5358 N N . VAL B 1 227 ? -20.083 7.243 202.462 1.00 9.72 227 VAL B N 1
ATOM 5359 C CA . VAL B 1 227 ? -20.153 7.910 201.158 1.00 7.97 227 VAL B CA 1
ATOM 5360 C C . VAL B 1 227 ? -21.250 7.326 200.244 1.00 8.99 227 VAL B C 1
ATOM 5361 O O . VAL B 1 227 ? -21.877 8.063 199.489 1.00 8.39 227 VAL B O 1
ATOM 5365 N N . GLY B 1 228 ? -21.512 6.024 200.320 1.00 9.80 228 GLY B N 1
ATOM 5366 C CA . GLY B 1 228 ? -22.580 5.445 199.513 1.00 7.91 228 GLY B CA 1
ATOM 5367 C C . GLY B 1 228 ? -23.927 6.065 199.854 1.00 9.68 228 GLY B C 1
ATOM 5368 O O . GLY B 1 228 ? -24.671 6.533 198.991 1.00 8.77 228 GLY B O 1
ATOM 5369 N N . LYS B 1 229 ? -24.227 6.075 201.144 1.00 8.18 229 LYS B N 1
ATOM 5370 C CA . LYS B 1 229 ? -25.440 6.683 201.664 1.00 12.99 229 LYS B CA 1
ATOM 5371 C C . LYS B 1 229 ? -25.539 8.168 201.292 1.00 11.67 229 LYS B C 1
ATOM 5372 O O . LYS B 1 229 ? -26.610 8.653 200.916 1.00 10.28 229 LYS B O 1
ATOM 5378 N N . ALA B 1 230 ? -24.421 8.885 201.393 1.00 10.39 230 ALA B N 1
ATOM 5379 C CA . ALA B 1 230 ? -24.399 10.302 201.055 1.00 10.73 230 ALA B CA 1
ATOM 5380 C C . ALA B 1 230 ? -24.806 10.546 199.595 1.00 11.23 230 ALA B C 1
ATOM 5381 O O . ALA B 1 230 ? -25.540 11.491 199.297 1.00 11.65 230 ALA B O 1
ATOM 5383 N N . LEU B 1 231 ? -24.335 9.695 198.689 1.00 9.50 231 LEU B N 1
ATOM 5384 C CA . LEU B 1 231 ? -24.694 9.833 197.279 1.00 10.42 231 LEU B CA 1
ATOM 5385 C C . LEU B 1 231 ? -26.172 9.546 197.076 1.00 9.35 231 LEU B C 1
ATOM 5386 O O . LEU B 1 231 ? -26.842 10.233 196.311 1.00 8.16 231 LEU B O 1
ATOM 5391 N N . ALA B 1 232 ? -26.680 8.536 197.775 1.00 8.85 232 ALA B N 1
ATOM 5392 C CA . ALA B 1 232 ? -28.067 8.125 197.606 1.00 9.14 232 ALA B CA 1
ATOM 5393 C C . ALA B 1 232 ? -29.029 9.163 198.170 1.00 9.30 232 ALA B C 1
ATOM 5394 O O . ALA B 1 232 ? -30.159 9.280 197.703 1.00 9.10 232 ALA B O 1
ATOM 5396 N N . LEU B 1 233 ? -28.568 9.928 199.159 1.00 10.24 233 LEU B N 1
ATOM 5397 C CA . LEU B 1 233 ? -29.378 10.986 199.764 1.00 10.86 233 LEU B CA 1
ATOM 5398 C C . LEU B 1 233 ? -29.129 12.358 199.140 1.00 10.83 233 LEU B C 1
ATOM 5399 O O . LEU B 1 233 ? -29.734 13.343 199.557 1.00 11.77 233 LEU B O 1
ATOM 5404 N N . HIS B 1 234 ? -28.238 12.440 198.156 1.00 10.36 234 HIS B N 1
ATOM 5405 C CA . HIS B 1 234 ? -27.830 13.758 197.684 1.00 11.17 234 HIS B CA 1
ATOM 5406 C C . HIS B 1 234 ? -28.926 14.406 196.854 1.00 12.51 234 HIS B C 1
ATOM 5407 O O . HIS B 1 234 ? -29.521 13.771 195.987 1.00 9.78 234 HIS B O 1
ATOM 5414 N N . MET B 1 235 ? -29.179 15.680 197.132 1.00 12.44 235 MET B N 1
ATOM 5415 C CA . MET B 1 235 ? -30.281 16.398 196.510 1.00 13.82 235 MET B CA 1
ATOM 5416 C C . MET B 1 235 ? -30.002 16.829 195.070 1.00 15.30 235 MET B C 1
ATOM 5417 O O . MET B 1 235 ? -30.907 17.308 194.386 1.00 14.40 235 MET B O 1
ATOM 5422 N N . ASP B 1 236 ? -28.768 16.656 194.600 1.00 7.55 236 ASP B N 1
ATOM 5423 C CA . ASP B 1 236 ? -28.452 17.032 193.223 1.00 9.53 236 ASP B CA 1
ATOM 5424 C C . ASP B 1 236 ? -27.957 15.842 192.397 1.00 9.91 236 ASP B C 1
ATOM 5425 O O . ASP B 1 236 ? -27.372 16.017 191.327 1.00 10.48 236 ASP B O 1
ATOM 5430 N N . VAL B 1 237 ? -28.214 14.633 192.888 1.00 8.01 237 VAL B N 1
ATOM 5431 C CA . VAL B 1 237 ? -27.982 13.427 192.092 1.00 8.67 237 VAL B CA 1
ATOM 5432 C C . VAL B 1 237 ? -29.304 13.024 191.445 1.00 10.77 237 VAL B C 1
ATOM 5433 O O . VAL B 1 237 ? -30.321 12.883 192.131 1.00 7.30 237 VAL B O 1
ATOM 5437 N N . ASP B 1 238 ? -29.303 12.866 190.123 1.00 9.20 238 ASP B N 1
ATOM 5438 C CA . ASP B 1 238 ? -30.546 12.644 189.396 1.00 9.03 238 ASP B CA 1
ATOM 5439 C C . ASP B 1 238 ? -30.974 11.186 189.413 1.00 8.78 238 ASP B C 1
ATOM 5440 O O . ASP B 1 238 ? -32.163 10.873 189.396 1.00 8.55 238 ASP B O 1
ATOM 5445 N N . THR B 1 239 ? -29.996 10.295 189.462 1.00 9.09 239 THR B N 1
ATOM 5446 C CA . THR B 1 239 ? -30.266 8.878 189.311 1.00 9.61 239 THR B CA 1
ATOM 5447 C C . THR B 1 239 ? -29.228 8.090 190.079 1.00 8.22 239 THR B C 1
ATOM 5448 O O . THR B 1 239 ? -28.048 8.416 190.030 1.00 8.37 239 THR B O 1
ATOM 5452 N N . VAL B 1 240 ? -29.660 7.058 190.789 1.00 8.96 240 VAL B N 1
ATOM 5453 C CA . VAL B 1 240 ? -28.703 6.121 191.352 1.00 7.95 240 VAL B CA 1
ATOM 5454 C C . VAL B 1 240 ? -28.955 4.741 190.754 1.00 8.59 240 VAL B C 1
ATOM 5455 O O . VAL B 1 240 ? -30.100 4.282 190.646 1.00 7.62 240 VAL B O 1
ATOM 5459 N N . VAL B 1 241 ? -27.874 4.110 190.315 1.00 6.99 241 VAL B N 1
ATOM 5460 C CA . VAL B 1 241 ? -27.926 2.738 189.845 1.00 8.48 241 VAL B CA 1
ATOM 5461 C C . VAL B 1 241 ? -27.092 1.898 190.797 1.00 8.77 241 VAL B C 1
ATOM 5462 O O . VAL B 1 241 ? -26.040 2.328 191.271 1.00 9.69 241 VAL B O 1
ATOM 5466 N N . PHE B 1 242 ? -27.575 0.698 191.082 1.00 8.59 242 PHE B N 1
ATOM 5467 C CA . PHE B 1 242 ? -27.053 -0.089 192.182 1.00 8.34 242 PHE B CA 1
ATOM 5468 C C . PHE B 1 242 ? -26.967 -1.551 191.807 1.00 11.06 242 PHE B C 1
ATOM 5469 O O . PHE B 1 242 ? -27.848 -2.077 191.128 1.00 11.26 242 PHE B O 1
ATOM 5477 N N . THR B 1 243 ? -25.899 -2.194 192.257 1.00 9.53 243 THR B N 1
ATOM 5478 C CA . THR B 1 243 ? -25.793 -3.638 192.202 1.00 10.68 243 THR B CA 1
ATOM 5479 C C . THR B 1 243 ? -25.269 -4.116 193.553 1.00 12.10 243 THR B C 1
ATOM 5480 O O . THR B 1 243 ? -24.244 -3.637 194.043 1.00 12.14 243 THR B O 1
ATOM 5484 N N . GLY B 1 244 ? -25.996 -5.033 194.176 1.00 11.69 244 GLY B N 1
ATOM 5485 C CA . GLY B 1 244 ? -25.642 -5.479 195.508 1.00 10.55 244 GLY B CA 1
ATOM 5486 C C . GLY B 1 244 ? -26.774 -6.265 196.129 1.00 9.98 244 GLY B C 1
ATOM 5487 O O . GLY B 1 244 ? -27.569 -6.879 195.416 1.00 12.03 244 GLY B O 1
ATOM 5488 N N . SER B 1 245 ? -26.852 -6.240 197.456 1.00 10.47 245 SER B N 1
ATOM 5489 C CA . SER B 1 245 ? -27.843 -7.030 198.181 1.00 12.28 245 SER B CA 1
ATOM 5490 C C . SER B 1 245 ? -29.240 -6.434 198.096 1.00 12.25 245 SER B C 1
ATOM 5491 O O . SER B 1 245 ? -29.416 -5.228 197.922 1.00 9.44 245 SER B O 1
ATOM 5494 N N . THR B 1 246 ? -30.236 -7.300 198.227 1.00 8.78 246 THR B N 1
ATOM 5495 C CA . THR B 1 246 ? -31.629 -6.873 198.228 1.00 10.04 246 THR B CA 1
ATOM 5496 C C . THR B 1 246 ? -31.900 -5.962 199.423 1.00 12.06 246 THR B C 1
ATOM 5497 O O . THR B 1 246 ? -32.657 -4.992 199.327 1.00 12.38 246 THR B O 1
ATOM 5501 N N . LYS B 1 247 ? -31.253 -6.254 200.544 1.00 13.57 247 LYS B N 1
ATOM 5502 C CA . LYS B 1 247 ? -31.412 -5.437 201.747 1.00 15.01 247 LYS B CA 1
ATOM 5503 C C . LYS B 1 247 ? -31.017 -3.977 201.517 1.00 14.03 247 LYS B C 1
ATOM 5504 O O . LYS B 1 247 ? -31.751 -3.059 201.880 1.00 12.97 247 LYS B O 1
ATOM 5510 N N . ILE B 1 248 ? -29.853 -3.767 200.913 1.00 12.99 248 ILE B N 1
ATOM 5511 C CA . ILE B 1 248 ? -29.362 -2.414 200.671 1.00 10.14 248 ILE B CA 1
ATOM 5512 C C . ILE B 1 248 ? -30.130 -1.767 199.521 1.00 10.03 248 ILE B C 1
ATOM 5513 O O . ILE B 1 248 ? -30.400 -0.567 199.541 1.00 9.99 248 ILE B O 1
ATOM 5518 N N . ALA B 1 249 ? -30.480 -2.568 198.518 1.00 8.60 249 ALA B N 1
ATOM 5519 C CA . ALA B 1 249 ? -31.282 -2.084 197.397 1.00 11.01 249 ALA B CA 1
ATOM 5520 C C . ALA B 1 249 ? -32.560 -1.403 197.891 1.00 11.75 249 ALA B C 1
ATOM 5521 O O . ALA B 1 249 ? -32.891 -0.298 197.458 1.00 8.27 249 ALA B O 1
ATOM 5523 N N . LYS B 1 250 ? -33.260 -2.056 198.815 1.00 11.65 250 LYS B N 1
ATOM 5524 C CA . LYS B 1 250 ? -34.472 -1.488 199.410 1.00 12.29 250 LYS B CA 1
ATOM 5525 C C . LYS B 1 250 ? -34.193 -0.192 200.144 1.00 13.21 250 LYS B C 1
ATOM 5526 O O . LYS B 1 250 ? -34.993 0.747 200.096 1.00 11.00 250 LYS B O 1
ATOM 5532 N N . GLN B 1 251 ? -33.058 -0.146 200.835 1.00 14.48 251 GLN B N 1
ATOM 5533 C CA . GLN B 1 251 ? -32.679 1.052 201.574 1.00 12.01 251 GLN B CA 1
ATOM 5534 C C . GLN B 1 251 ? -32.498 2.241 200.638 1.00 10.65 251 GLN B C 1
ATOM 5535 O O . GLN B 1 251 ? -32.792 3.375 201.010 1.00 10.44 251 GLN B O 1
ATOM 5541 N N . LEU B 1 252 ? -32.007 1.984 199.428 1.00 9.84 252 LEU B N 1
ATOM 5542 C CA . LEU B 1 252 ? -31.831 3.049 198.448 1.00 10.93 252 LEU B CA 1
ATOM 5543 C C . LEU B 1 252 ? -33.163 3.655 198.010 1.00 8.26 252 LEU B C 1
ATOM 5544 O O . LEU B 1 252 ? -33.232 4.848 197.706 1.00 9.50 252 LEU B O 1
ATOM 5549 N N . MET B 1 253 ? -34.215 2.843 197.961 1.00 8.35 253 MET B N 1
ATOM 5550 C CA . MET B 1 253 ? -35.531 3.373 197.602 1.00 9.65 253 MET B CA 1
ATOM 5551 C C . MET B 1 253 ? -35.988 4.331 198.685 1.00 10.62 253 MET B C 1
ATOM 5552 O O . MET B 1 253 ? -36.575 5.380 198.404 1.00 9.60 253 MET B O 1
ATOM 5557 N N . ILE B 1 254 ? -35.705 3.962 199.928 1.00 8.81 254 ILE B N 1
ATOM 5558 C CA . ILE B 1 254 ? -36.034 4.801 201.069 1.00 9.05 254 ILE B CA 1
ATOM 5559 C C . ILE B 1 254 ? -35.229 6.105 201.013 1.00 11.46 254 ILE B C 1
ATOM 5560 O O . ILE B 1 254 ? -35.792 7.184 201.193 1.00 10.38 254 ILE B O 1
ATOM 5565 N N . TYR B 1 255 ? -33.927 6.015 200.725 1.00 8.77 255 TYR B N 1
ATOM 5566 C CA . TYR B 1 255 ? -33.105 7.220 200.602 1.00 8.66 255 TYR B CA 1
ATOM 5567 C C . TYR B 1 255 ? -33.637 8.178 199.536 1.00 8.53 255 TYR B C 1
ATOM 5568 O O . TYR B 1 255 ? -33.656 9.393 199.745 1.00 11.38 255 TYR B O 1
ATOM 5577 N N . ALA B 1 256 ? -34.047 7.641 198.389 1.00 8.37 256 ALA B N 1
ATOM 5578 C CA . ALA B 1 256 ? -34.574 8.479 197.316 1.00 8.26 256 ALA B CA 1
ATOM 5579 C C . ALA B 1 256 ? -35.842 9.203 197.752 1.00 9.12 256 ALA B C 1
ATOM 5580 O O . ALA B 1 256 ? -36.011 10.392 197.481 1.00 11.51 256 ALA B O 1
ATOM 5582 N N . GLY B 1 257 ? -36.725 8.480 198.429 1.00 8.68 257 GLY B N 1
ATOM 5583 C CA . GLY B 1 257 ? -37.949 9.059 198.954 1.00 9.88 257 GLY B CA 1
ATOM 5584 C C . GLY B 1 257 ? -37.712 10.095 200.038 1.00 11.64 257 GLY B C 1
ATOM 5585 O O . GLY B 1 257 ? -38.473 11.055 200.160 1.00 11.73 257 GLY B O 1
ATOM 5586 N N . GLU B 1 258 ? -36.657 9.904 200.824 1.00 11.14 258 GLU B N 1
ATOM 5587 C CA . GLU B 1 258 ? -36.312 10.846 201.883 1.00 13.51 258 GLU B CA 1
ATOM 5588 C C . GLU B 1 258 ? -35.664 12.112 201.346 1.00 15.04 258 GLU B C 1
ATOM 5589 O O . GLU B 1 258 ? -35.617 13.116 202.043 1.00 16.47 258 GLU B O 1
ATOM 5595 N N . SER B 1 259 ? -35.141 12.053 200.123 1.00 10.27 259 SER B N 1
ATOM 5596 C CA . SER B 1 259 ? -34.376 13.169 199.578 1.00 10.71 259 SER B CA 1
ATOM 5597 C C . SER B 1 259 ? -35.086 13.846 198.403 1.00 10.76 259 SER B C 1
ATOM 5598 O O . SER B 1 259 ? -35.999 14.643 198.614 1.00 10.92 259 SER B O 1
ATOM 5601 N N . ASN B 1 260 ? -34.681 13.531 197.174 1.00 9.91 260 ASN B N 1
ATOM 5602 C CA . ASN B 1 260 ? -35.138 14.296 196.012 1.00 9.75 260 ASN B CA 1
ATOM 5603 C C . ASN B 1 260 ? -35.898 13.492 194.954 1.00 9.98 260 ASN B C 1
ATOM 5604 O O . ASN B 1 260 ? -35.996 13.926 193.808 1.00 10.63 260 ASN B O 1
ATOM 5609 N N . MET B 1 261 ? -36.419 12.328 195.335 1.00 8.30 261 MET B N 1
ATOM 5610 C CA . MET B 1 261 ? -37.150 11.469 194.410 1.00 13.18 261 MET B CA 1
ATOM 5611 C C . MET B 1 261 ? -36.298 11.076 193.204 1.00 13.21 261 MET B C 1
ATOM 5612 O O . MET B 1 261 ? -36.822 10.924 192.101 1.00 11.83 261 MET B O 1
ATOM 5617 N N . LYS B 1 262 ? -34.991 10.924 193.406 1.00 11.20 262 LYS B N 1
ATOM 5618 C CA . LYS B 1 262 ? -34.107 10.495 192.321 1.00 10.27 262 LYS B CA 1
ATOM 5619 C C . LYS B 1 262 ? -34.567 9.147 191.770 1.00 9.13 262 LYS B C 1
ATOM 5620 O O . LYS B 1 262 ? -35.186 8.361 192.483 1.00 7.73 262 LYS B O 1
ATOM 5626 N N . ARG B 1 263 ? -34.290 8.890 190.494 1.00 9.34 263 ARG B N 1
ATOM 5627 C CA . ARG B 1 263 ? -34.583 7.580 189.928 1.00 10.26 263 ARG B CA 1
ATOM 5628 C C . ARG B 1 263 ? -33.693 6.552 190.600 1.00 9.17 263 ARG B C 1
ATOM 5629 O O . ARG B 1 263 ? -32.528 6.821 190.890 1.00 9.36 263 ARG B O 1
ATOM 5637 N N . VAL B 1 264 ? -34.255 5.381 190.867 1.00 7.71 264 VAL B N 1
ATOM 5638 C CA . VAL B 1 264 ? -33.511 4.296 191.494 1.00 9.25 264 VAL B CA 1
ATOM 5639 C C . VAL B 1 264 ? -33.641 3.040 190.642 1.00 9.01 264 VAL B C 1
ATOM 5640 O O . VAL B 1 264 ? -34.743 2.618 190.322 1.00 11.28 264 VAL B O 1
ATOM 5644 N N . TRP B 1 265 ? -32.505 2.466 190.267 1.00 7.20 265 TRP B N 1
ATOM 5645 C CA . TRP B 1 265 ? -32.468 1.242 189.472 1.00 11.33 265 TRP B CA 1
ATOM 5646 C C . TRP B 1 265 ? -31.617 0.200 190.185 1.00 10.53 265 TRP B C 1
ATOM 5647 O O . TRP B 1 265 ? -30.450 0.440 190.493 1.00 10.18 265 TRP B O 1
ATOM 5658 N N . LEU B 1 266 ? -32.205 -0.962 190.433 1.00 8.71 266 LEU B N 1
ATOM 5659 C CA . LEU B 1 266 ? -31.592 -1.950 191.308 1.00 9.82 266 LEU B CA 1
ATOM 5660 C C . LEU B 1 266 ? -31.300 -3.277 190.614 1.00 10.41 266 LEU B C 1
ATOM 5661 O O . LEU B 1 266 ? -32.135 -3.809 189.886 1.00 10.30 266 LEU B O 1
ATOM 5666 N N . GLU B 1 267 ? -30.096 -3.789 190.839 1.00 12.16 267 GLU B N 1
ATOM 5667 C CA . GLU B 1 267 ? -29.744 -5.159 190.482 1.00 14.74 267 GLU B CA 1
ATOM 5668 C C . GLU B 1 267 ? -29.388 -5.843 191.790 1.00 13.30 267 GLU B C 1
ATOM 5669 O O . GLU B 1 267 ? -28.369 -5.524 192.402 1.00 13.82 267 GLU B O 1
ATOM 5675 N N . ALA B 1 268 ? -30.236 -6.762 192.237 1.00 13.02 268 ALA B N 1
ATOM 5676 C CA . ALA B 1 268 ? -30.090 -7.309 193.578 1.00 13.57 268 ALA B CA 1
ATOM 5677 C C . ALA B 1 268 ? -29.825 -8.815 193.608 1.00 14.72 268 ALA B C 1
ATOM 5678 O O . ALA B 1 268 ? -29.231 -9.378 192.684 1.00 16.25 268 ALA B O 1
ATOM 5680 N N . GLY B 1 269 ? -30.257 -9.457 194.686 1.00 15.31 269 GLY B N 1
ATOM 5681 C CA . GLY B 1 269 ? -29.918 -10.849 194.938 1.00 17.60 269 GLY B CA 1
ATOM 5682 C C . GLY B 1 269 ? -30.612 -11.841 194.027 1.00 14.92 269 GLY B C 1
ATOM 5683 O O . GLY B 1 269 ? -31.422 -11.464 193.184 1.00 15.14 269 GLY B O 1
ATOM 5684 N N . GLY B 1 270 ? -30.283 -13.117 194.198 1.00 13.18 270 GLY B N 1
ATOM 5685 C CA . GLY B 1 270 ? -30.903 -14.176 193.431 1.00 11.54 270 GLY B CA 1
ATOM 5686 C C . GLY B 1 270 ? -30.819 -15.534 194.111 1.00 11.70 270 GLY B C 1
ATOM 5687 O O . GLY B 1 270 ? -29.961 -15.778 194.962 1.00 12.66 270 GLY B O 1
ATOM 5688 N N . LYS B 1 271 ? -31.741 -16.411 193.742 1.00 9.51 271 LYS B N 1
ATOM 5689 C CA . LYS B 1 271 ? -31.688 -17.814 194.133 1.00 9.79 271 LYS B CA 1
ATOM 5690 C C . LYS B 1 271 ? -32.152 -18.612 192.925 1.00 11.00 271 LYS B C 1
ATOM 5691 O O . LYS B 1 271 ? -33.213 -19.233 192.946 1.00 13.68 271 LYS B O 1
ATOM 5697 N N . SER B 1 272 ? -31.343 -18.577 191.870 1.00 9.96 272 SER B N 1
ATOM 5698 C CA . SER B 1 272 ? -31.747 -19.052 190.552 1.00 10.72 272 SER B CA 1
ATOM 5699 C C . SER B 1 272 ? -31.901 -20.566 190.463 1.00 11.28 272 SER B C 1
ATOM 5700 O O . SER B 1 272 ? -31.012 -21.309 190.876 1.00 12.90 272 SER B O 1
ATOM 5703 N N . PRO B 1 273 ? -33.043 -21.023 189.923 1.00 9.13 273 PRO B N 1
ATOM 5704 C CA . PRO B 1 273 ? -33.306 -22.448 189.719 1.00 11.46 273 PRO B CA 1
ATOM 5705 C C . PRO B 1 273 ? -32.797 -22.946 188.371 1.00 12.38 273 PRO B C 1
ATOM 5706 O O . PRO B 1 273 ? -32.988 -22.298 187.339 1.00 11.32 273 PRO B O 1
ATOM 5710 N N . ASN B 1 274 ? -32.137 -24.095 188.414 1.00 11.42 274 ASN B N 1
ATOM 5711 C CA . ASN B 1 274 ? -31.560 -24.768 187.261 1.00 9.50 274 ASN B CA 1
ATOM 5712 C C . ASN B 1 274 ? -32.320 -26.081 187.057 1.00 9.65 274 ASN B C 1
ATOM 5713 O O . ASN B 1 274 ? -32.052 -27.058 187.754 1.00 14.54 274 ASN B O 1
ATOM 5718 N N . ILE B 1 275 ? -33.273 -26.086 186.124 1.00 9.47 275 ILE B N 1
ATOM 5719 C CA . ILE B 1 275 ? -34.217 -27.195 185.960 1.00 9.57 275 ILE B CA 1
ATOM 5720 C C . ILE B 1 275 ? -33.751 -28.177 184.884 1.00 9.98 275 ILE B C 1
ATOM 5721 O O . ILE B 1 275 ? -33.657 -27.823 183.715 1.00 10.48 275 ILE B O 1
ATOM 5726 N N . VAL B 1 276 ? -33.449 -29.406 185.287 1.00 12.04 276 VAL B N 1
ATOM 5727 C CA . VAL B 1 276 ? -33.002 -30.424 184.348 1.00 13.06 276 VAL B CA 1
ATOM 5728 C C . VAL B 1 276 ? -34.082 -31.494 184.195 1.00 12.03 276 VAL B C 1
ATOM 5729 O O . VAL B 1 276 ? -34.344 -32.254 185.124 1.00 11.23 276 VAL B O 1
ATOM 5733 N N . PHE B 1 277 ? -34.715 -31.536 183.026 1.00 10.42 277 PHE B N 1
ATOM 5734 C CA . PHE B 1 277 ? -35.699 -32.570 182.723 1.00 11.77 277 PHE B CA 1
ATOM 5735 C C . PHE B 1 277 ? -35.020 -33.842 182.264 1.00 12.28 277 PHE B C 1
ATOM 5736 O O . PHE B 1 277 ? -33.876 -33.817 181.822 1.00 11.14 277 PHE B O 1
ATOM 5744 N N . ALA B 1 278 ? -35.749 -34.950 182.335 1.00 12.63 278 ALA B N 1
ATOM 5745 C CA . ALA B 1 278 ? -35.214 -36.242 181.931 1.00 13.07 278 ALA B CA 1
ATOM 5746 C C . ALA B 1 278 ? -34.823 -36.277 180.453 1.00 14.95 278 ALA B C 1
ATOM 5747 O O . ALA B 1 278 ? -33.937 -37.036 180.061 1.00 15.11 278 ALA B O 1
ATOM 5749 N N . ASP B 1 279 ? -35.472 -35.451 179.636 1.00 12.84 279 ASP B N 1
ATOM 5750 C CA . ASP B 1 279 ? -35.211 -35.469 178.202 1.00 15.78 279 ASP B CA 1
ATOM 5751 C C . ASP B 1 279 ? -34.241 -34.364 177.775 1.00 15.77 279 ASP B C 1
ATOM 5752 O O . ASP B 1 279 ? -34.262 -33.922 176.633 1.00 14.26 279 ASP B O 1
ATOM 5757 N N . ALA B 1 280 ? -33.392 -33.926 178.700 1.00 15.41 280 ALA B N 1
ATOM 5758 C CA . ALA B 1 280 ? -32.292 -33.033 178.350 1.00 16.16 280 ALA B CA 1
ATOM 5759 C C . ALA B 1 280 ? -31.466 -33.678 177.237 1.00 14.53 280 ALA B C 1
ATOM 5760 O O . ALA B 1 280 ? -31.181 -34.874 177.291 1.00 13.46 280 ALA B O 1
ATOM 5762 N N . PRO B 1 281 ? -31.091 -32.891 176.217 1.00 15.92 281 PRO B N 1
ATOM 5763 C CA . PRO B 1 281 ? -30.381 -33.424 175.044 1.00 16.37 281 PRO B CA 1
ATOM 5764 C C . PRO B 1 281 ? -29.017 -34.015 175.387 1.00 18.25 281 PRO B C 1
ATOM 5765 O O . PRO B 1 281 ? -28.602 -35.014 174.801 1.00 18.65 281 PRO B O 1
ATOM 5769 N N . ASP B 1 282 ? -28.323 -33.387 176.327 1.00 15.88 282 ASP B N 1
ATOM 5770 C CA . ASP B 1 282 ? -26.965 -33.792 176.677 1.00 18.06 282 ASP B CA 1
ATOM 5771 C C . ASP B 1 282 ? -26.820 -33.731 178.189 1.00 13.88 282 ASP B C 1
ATOM 5772 O O . ASP B 1 282 ? -26.601 -32.661 178.742 1.00 15.07 282 ASP B O 1
ATOM 5777 N N . LEU B 1 283 ? -26.969 -34.871 178.854 1.00 15.99 283 LEU B N 1
ATOM 5778 C CA . LEU B 1 283 ? -26.932 -34.901 180.313 1.00 20.15 283 LEU B CA 1
ATOM 5779 C C . LEU B 1 283 ? -25.562 -34.530 180.861 1.00 19.96 283 LEU B C 1
ATOM 5780 O O . LEU B 1 283 ? -25.465 -33.902 181.910 1.00 18.43 283 LEU B O 1
ATOM 5785 N N . GLN B 1 284 ? -24.505 -34.937 180.163 1.00 20.19 284 GLN B N 1
ATOM 5786 C CA . GLN B 1 284 ? -23.154 -34.604 180.598 1.00 19.81 284 GLN B CA 1
ATOM 5787 C C . GLN B 1 284 ? -22.933 -33.093 180.540 1.00 16.43 284 GLN B C 1
ATOM 5788 O O . GLN B 1 284 ? -22.363 -32.507 181.458 1.00 16.70 284 GLN B O 1
ATOM 5794 N N . ALA B 1 285 ? -23.383 -32.466 179.459 1.00 16.52 285 ALA B N 1
ATOM 5795 C CA . ALA B 1 285 ? -23.311 -31.011 179.353 1.00 15.87 285 ALA B CA 1
ATOM 5796 C C . ALA B 1 285 ? -24.099 -30.364 180.490 1.00 14.28 285 ALA B C 1
ATOM 5797 O O . ALA B 1 285 ? -23.643 -29.396 181.107 1.00 13.94 285 ALA B O 1
ATOM 5799 N N . ALA B 1 286 ? -25.280 -30.909 180.765 1.00 12.79 286 ALA B N 1
ATOM 5800 C CA . ALA B 1 286 ? -26.108 -30.408 181.857 1.00 14.44 286 ALA B CA 1
ATOM 5801 C C . ALA B 1 286 ? -25.398 -30.570 183.200 1.00 12.61 286 ALA B C 1
ATOM 5802 O O . ALA B 1 286 ? -25.433 -29.671 184.031 1.00 13.16 286 ALA B O 1
ATOM 5804 N N . ALA B 1 287 ? -24.755 -31.716 183.410 1.00 11.38 287 ALA B N 1
ATOM 5805 C CA . ALA B 1 287 ? -24.014 -31.946 184.653 1.00 13.03 287 ALA B CA 1
ATOM 5806 C C . ALA B 1 287 ? -22.821 -31.007 184.787 1.00 14.03 287 ALA B C 1
ATOM 5807 O O . ALA B 1 287 ? -22.576 -30.460 185.867 1.00 13.16 287 ALA B O 1
ATOM 5809 N N . ASP B 1 288 ? -22.072 -30.833 183.699 1.00 15.31 288 ASP B N 1
ATOM 5810 C CA . ASP B 1 288 ? -20.916 -29.940 183.706 1.00 15.49 288 ASP B CA 1
ATOM 5811 C C . ASP B 1 288 ? -21.344 -28.504 183.995 1.00 13.92 288 ASP B C 1
ATOM 5812 O O . ASP B 1 288 ? -20.672 -27.785 184.727 1.00 14.79 288 ASP B O 1
ATOM 5817 N N . SER B 1 289 ? -22.462 -28.085 183.410 1.00 14.34 289 SER B N 1
ATOM 5818 C CA . SER B 1 289 ? -22.948 -26.720 183.596 1.00 12.39 289 SER B CA 1
ATOM 5819 C C . SER B 1 289 ? -23.506 -26.515 184.994 1.00 11.91 289 SER B C 1
ATOM 5820 O O . SER B 1 289 ? -23.339 -25.447 185.577 1.00 13.63 289 SER B O 1
ATOM 5823 N N . ALA B 1 290 ? -24.159 -27.542 185.529 1.00 11.85 290 ALA B N 1
ATOM 5824 C CA . ALA B 1 290 ? -24.697 -27.478 186.883 1.00 12.45 290 ALA B CA 1
ATOM 5825 C C . ALA B 1 290 ? -23.584 -27.275 187.908 1.00 14.22 290 ALA B C 1
ATOM 5826 O O . ALA B 1 290 ? -23.773 -26.588 188.916 1.00 15.32 290 ALA B O 1
ATOM 5828 N N . ALA B 1 291 ? -22.428 -27.880 187.652 1.00 14.57 291 ALA B N 1
ATOM 5829 C CA . ALA B 1 291 ? -21.287 -27.747 188.552 1.00 14.88 291 ALA B CA 1
ATOM 5830 C C . ALA B 1 291 ? -20.661 -26.368 188.406 1.00 15.91 291 ALA B C 1
ATOM 5831 O O . ALA B 1 291 ? -20.343 -25.703 189.397 1.00 15.04 291 ALA B O 1
ATOM 5833 N N . SER B 1 292 ? -20.481 -25.946 187.156 1.00 16.48 292 SER B N 1
ATOM 5834 C CA . SER B 1 292 ? -19.906 -24.643 186.868 1.00 16.76 292 SER B CA 1
ATOM 5835 C C . SER B 1 292 ? -20.797 -23.538 187.420 1.00 14.71 292 SER B C 1
ATOM 5836 O O . SER B 1 292 ? -20.310 -22.501 187.875 1.00 15.45 292 SER B O 1
ATOM 5839 N N . ALA B 1 293 ? -22.106 -23.767 187.381 1.00 12.67 293 ALA B N 1
ATOM 5840 C CA . ALA B 1 293 ? -23.073 -22.751 187.790 1.00 14.81 293 ALA B CA 1
ATOM 5841 C C . ALA B 1 293 ? -22.979 -22.442 189.282 1.00 16.29 293 ALA B C 1
ATOM 5842 O O . ALA B 1 293 ? -23.428 -21.387 189.737 1.00 17.06 293 ALA B O 1
ATOM 5844 N N . ILE B 1 294 ? -22.404 -23.358 190.049 1.00 15.70 294 ILE B N 1
ATOM 5845 C CA . ILE B 1 294 ? -22.309 -23.135 191.487 1.00 13.36 294 ILE B CA 1
ATOM 5846 C C . ILE B 1 294 ? -20.868 -22.884 191.925 1.00 15.05 294 ILE B C 1
ATOM 5847 O O . ILE B 1 294 ? -20.629 -22.195 192.917 1.00 18.14 294 ILE B O 1
ATOM 5852 N N . ALA B 1 295 ? -19.904 -23.396 191.165 1.00 14.68 295 ALA B N 1
ATOM 5853 C CA . ALA B 1 295 ? -18.501 -23.294 191.558 1.00 14.22 295 ALA B CA 1
ATOM 5854 C C . ALA B 1 295 ? -17.771 -22.094 190.945 1.00 14.84 295 ALA B C 1
ATOM 5855 O O . ALA B 1 295 ? -16.791 -21.617 191.513 1.00 14.36 295 ALA B O 1
ATOM 5857 N N . PHE B 1 296 ? -18.220 -21.621 189.786 1.00 15.50 296 PHE B N 1
ATOM 5858 C CA . PHE B 1 296 ? -17.553 -20.484 189.154 1.00 15.84 296 PHE B CA 1
ATOM 5859 C C . PHE B 1 296 ? -17.566 -19.248 190.057 1.00 16.23 296 PHE B C 1
ATOM 5860 O O . PHE B 1 296 ? -18.587 -18.930 190.678 1.00 14.39 296 PHE B O 1
ATOM 5868 N N . ASN B 1 297 ? -16.423 -18.561 190.107 1.00 14.96 297 ASN B N 1
ATOM 5869 C CA . ASN B 1 297 ? -16.198 -17.426 191.005 1.00 15.06 297 ASN B CA 1
ATOM 5870 C C . ASN B 1 297 ? -16.622 -17.721 192.446 1.00 15.19 297 ASN B C 1
ATOM 5871 O O . ASN B 1 297 ? -17.224 -16.874 193.114 1.00 14.56 297 ASN B O 1
ATOM 5876 N N . GLN B 1 298 ? -16.304 -18.929 192.909 1.00 14.09 298 GLN B N 1
ATOM 5877 C CA . GLN B 1 298 ? -16.526 -19.331 194.296 1.00 14.54 298 GLN B CA 1
ATOM 5878 C C . GLN B 1 298 ? -18.000 -19.281 194.699 1.00 15.25 298 GLN B C 1
ATOM 5879 O O . GLN B 1 298 ? -18.315 -19.141 195.881 1.00 14.18 298 GLN B O 1
ATOM 5885 N N . GLY B 1 299 ? -18.900 -19.377 193.723 1.00 12.73 299 GLY B N 1
ATOM 5886 C CA . GLY B 1 299 ? -20.323 -19.273 194.002 1.00 13.39 299 GLY B CA 1
ATOM 5887 C C . GLY B 1 299 ? -20.757 -17.857 194.349 1.00 16.55 299 GLY B C 1
ATOM 5888 O O . GLY B 1 299 ? -21.921 -17.612 194.685 1.00 15.84 299 GLY B O 1
ATOM 5889 N N . GLU B 1 300 ? -19.817 -16.920 194.260 1.00 15.68 300 GLU B N 1
ATOM 5890 C CA . GLU B 1 300 ? -20.089 -15.515 194.543 1.00 12.87 300 GLU B CA 1
ATOM 5891 C C . GLU B 1 300 ? -20.601 -14.848 193.272 1.00 13.42 300 GLU B C 1
ATOM 5892 O O . GLU B 1 300 ? -19.973 -13.933 192.725 1.00 14.10 300 GLU B O 1
ATOM 5898 N N . VAL B 1 301 ? -21.742 -15.346 192.801 1.00 12.30 301 VAL B N 1
ATOM 5899 C CA . VAL B 1 301 ? -22.340 -14.935 191.535 1.00 12.95 301 VAL B CA 1
ATOM 5900 C C . VAL B 1 301 ? -23.835 -14.726 191.751 1.00 13.51 301 VAL B C 1
ATOM 5901 O O . VAL B 1 301 ? -24.513 -15.592 192.310 1.00 11.86 301 VAL B O 1
ATOM 5905 N N . CYS B 1 302 ? -24.352 -13.577 191.334 1.00 12.24 302 CYS B N 1
ATOM 5906 C CA . CYS B 1 302 ? -25.761 -13.276 191.580 1.00 12.78 302 CYS B CA 1
ATOM 5907 C C . CYS B 1 302 ? -26.690 -14.309 190.949 1.00 14.61 302 CYS B C 1
ATOM 5908 O O . CYS B 1 302 ? -27.741 -14.645 191.504 1.00 14.74 302 CYS B O 1
ATOM 5911 N N . THR B 1 303 ? -26.282 -14.814 189.792 1.00 13.44 303 THR B N 1
ATOM 5912 C CA . THR B 1 303 ? -27.059 -15.800 189.056 1.00 13.28 303 THR B CA 1
ATOM 5913 C C . THR B 1 303 ? -26.546 -17.229 189.204 1.00 15.06 303 THR B C 1
ATOM 5914 O O . THR B 1 303 ? -26.797 -18.064 188.337 1.00 15.37 303 THR B O 1
ATOM 5918 N N . ALA B 1 304 ? -25.816 -17.511 190.278 1.00 13.63 304 ALA B N 1
ATOM 5919 C CA . ALA B 1 304 ? -25.372 -18.879 190.527 1.00 14.23 304 ALA B CA 1
ATOM 5920 C C . ALA B 1 304 ? -26.574 -19.818 190.525 1.00 14.62 304 ALA B C 1
ATOM 5921 O O . ALA B 1 304 ? -27.629 -19.486 191.069 1.00 12.05 304 ALA B O 1
ATOM 5923 N N . GLY B 1 305 ? -26.425 -20.977 189.889 1.00 16.05 305 GLY B N 1
ATOM 5924 C CA . GLY B 1 305 ? -27.494 -21.960 189.857 1.00 14.31 305 GLY B CA 1
ATOM 5925 C C . GLY B 1 305 ? -27.516 -22.691 191.181 1.00 14.01 305 GLY B C 1
ATOM 5926 O O . GLY B 1 305 ? -27.084 -23.840 191.274 1.00 14.81 305 GLY B O 1
ATOM 5927 N N . SER B 1 306 ? -28.006 -22.008 192.211 1.00 11.09 306 SER B N 1
ATOM 5928 C CA . SER B 1 306 ? -27.910 -22.500 193.581 1.00 13.65 306 SER B CA 1
ATOM 5929 C C . SER B 1 306 ? -29.012 -23.501 193.946 1.00 14.46 306 SER B C 1
ATOM 5930 O O . SER B 1 306 ? -28.902 -24.221 194.944 1.00 11.58 306 SER B O 1
ATOM 5933 N N . ARG B 1 307 ? -30.074 -23.536 193.145 1.00 10.51 307 ARG B N 1
ATOM 5934 C CA . ARG B 1 307 ? -31.107 -24.551 193.286 1.00 13.47 307 ARG B CA 1
ATOM 5935 C C . ARG B 1 307 ? -31.132 -25.393 192.022 1.00 14.89 307 ARG B C 1
ATOM 5936 O O . ARG B 1 307 ? -31.491 -24.906 190.946 1.00 14.56 307 ARG B O 1
ATOM 5944 N N . LEU B 1 308 ? -30.724 -26.649 192.157 1.00 14.90 308 LEU B N 1
ATOM 5945 C CA . LEU B 1 308 ? -30.766 -27.590 191.047 1.00 14.27 308 LEU B CA 1
ATOM 5946 C C . LEU B 1 308 ? -32.020 -28.438 191.169 1.00 15.46 308 LEU B C 1
ATOM 5947 O O . LEU B 1 308 ? -32.160 -29.232 192.107 1.00 16.59 308 LEU B O 1
ATOM 5952 N N . LEU B 1 309 ? -32.942 -28.245 190.233 1.00 13.73 309 LEU B N 1
ATOM 5953 C CA . LEU B 1 309 ? -34.196 -28.985 190.214 1.00 15.53 309 LEU B CA 1
ATOM 5954 C C . LEU B 1 309 ? -34.080 -30.119 189.201 1.00 15.86 309 LEU B C 1
ATOM 5955 O O . LEU B 1 309 ? -33.887 -29.867 188.014 1.00 14.01 309 LEU B O 1
ATOM 5960 N N . VAL B 1 310 ? -34.172 -31.361 189.673 1.00 12.17 310 VAL B N 1
ATOM 5961 C CA . VAL B 1 310 ? -33.982 -32.518 188.807 1.00 12.52 310 VAL B CA 1
ATOM 5962 C C . VAL B 1 310 ? -35.226 -33.402 188.755 1.00 14.65 310 VAL B C 1
ATOM 5963 O O . VAL B 1 310 ? -35.790 -33.740 189.795 1.00 15.83 310 VAL B O 1
ATOM 5967 N N . GLU B 1 311 ? -35.650 -33.777 187.550 1.00 13.57 311 GLU B N 1
ATOM 5968 C CA . GLU B 1 311 ? -36.764 -34.705 187.410 1.00 14.93 311 GLU B CA 1
ATOM 5969 C C . GLU B 1 311 ? -36.404 -36.003 188.131 1.00 14.59 311 GLU B C 1
ATOM 5970 O O . GLU B 1 311 ? -35.307 -36.531 187.953 1.00 14.08 311 GLU B O 1
ATOM 5976 N N . ARG B 1 312 ? -37.316 -36.499 188.961 1.00 15.44 312 ARG B N 1
ATOM 5977 C CA . ARG B 1 312 ? -37.007 -37.634 189.833 1.00 17.69 312 ARG B CA 1
ATOM 5978 C C . ARG B 1 312 ? -36.479 -38.851 189.069 1.00 18.50 312 ARG B C 1
ATOM 5979 O O . ARG B 1 312 ? -35.601 -39.556 189.556 1.00 18.08 312 ARG B O 1
ATOM 5987 N N . SER B 1 313 ? -36.993 -39.073 187.862 1.00 17.99 313 SER B N 1
ATOM 5988 C CA . SER B 1 313 ? -36.662 -40.280 187.106 1.00 19.18 313 SER B CA 1
ATOM 5989 C C . SER B 1 313 ? -35.232 -40.322 186.544 1.00 18.48 313 SER B C 1
ATOM 5990 O O . SER B 1 313 ? -34.811 -41.351 186.023 1.00 17.85 313 SER B O 1
ATOM 5993 N N . ILE B 1 314 ? -34.490 -39.221 186.624 1.00 16.37 314 ILE B N 1
ATOM 5994 C CA . ILE B 1 314 ? -33.085 -39.247 186.201 1.00 17.99 314 ILE B CA 1
ATOM 5995 C C . ILE B 1 314 ? -32.153 -38.871 187.337 1.00 17.58 314 ILE B C 1
ATOM 5996 O O . ILE B 1 314 ? -30.932 -38.866 187.177 1.00 17.91 314 ILE B O 1
ATOM 6001 N N . LYS B 1 315 ? -32.746 -38.567 188.483 1.00 18.77 315 LYS B N 1
ATOM 6002 C CA . LYS B 1 315 ? -32.017 -38.093 189.650 1.00 19.86 315 LYS B CA 1
ATOM 6003 C C . LYS B 1 315 ? -30.883 -39.027 190.076 1.00 21.56 315 LYS B C 1
ATOM 6004 O O . LYS B 1 315 ? -29.772 -38.574 190.340 1.00 19.47 315 LYS B O 1
ATOM 6010 N N . ASP B 1 316 ? -31.157 -40.327 190.128 1.00 23.18 316 ASP B N 1
ATOM 6011 C CA . ASP B 1 316 ? -30.155 -41.294 190.571 1.00 24.02 316 ASP B CA 1
ATOM 6012 C C . ASP B 1 316 ? -28.968 -41.377 189.613 1.00 20.94 316 ASP B C 1
ATOM 6013 O O . ASP B 1 316 ? -27.849 -41.669 190.025 1.00 21.37 316 ASP B O 1
ATOM 6018 N N . ARG B 1 317 ? -29.219 -41.114 188.339 1.00 18.48 317 ARG B N 1
ATOM 6019 C CA . ARG B 1 317 ? -28.167 -41.133 187.333 1.00 21.41 317 ARG B CA 1
ATOM 6020 C C . ARG B 1 317 ? -27.443 -39.789 187.279 1.00 20.02 317 ARG B C 1
ATOM 6021 O O . ARG B 1 317 ? -26.221 -39.737 187.148 1.00 21.27 317 ARG B O 1
ATOM 6029 N N . PHE B 1 318 ? -28.199 -38.706 187.411 1.00 17.70 318 PHE B N 1
ATOM 6030 C CA . PHE B 1 318 ? -27.660 -37.365 187.190 1.00 16.28 318 PHE B CA 1
ATOM 6031 C C . PHE B 1 318 ? -26.840 -36.818 188.354 1.00 16.48 318 PHE B C 1
ATOM 6032 O O . PHE B 1 318 ? -25.866 -36.096 188.137 1.00 16.00 318 PHE B O 1
ATOM 6040 N N . LEU B 1 319 ? -27.238 -37.128 189.584 1.00 15.17 319 LEU B N 1
ATOM 6041 C CA . LEU B 1 319 ? -26.541 -36.561 190.742 1.00 17.52 319 LEU B CA 1
ATOM 6042 C C . LEU B 1 319 ? -25.069 -37.000 190.841 1.00 18.17 319 LEU B C 1
ATOM 6043 O O . LEU B 1 319 ? -24.206 -36.163 191.130 1.00 18.06 319 LEU B O 1
ATOM 6048 N N . PRO B 1 320 ? -24.768 -38.301 190.613 1.00 18.83 320 PRO B N 1
ATOM 6049 C CA . PRO B 1 320 ? -23.345 -38.667 190.600 1.00 18.43 320 PRO B CA 1
ATOM 6050 C C . PRO B 1 320 ? -22.544 -37.940 189.515 1.00 17.29 320 PRO B C 1
ATOM 6051 O O . PRO B 1 320 ? -21.359 -37.671 189.708 1.00 17.36 320 PRO B O 1
ATOM 6055 N N . MET B 1 321 ? -23.181 -37.629 188.391 1.00 16.01 321 MET B N 1
ATOM 6056 C CA . MET B 1 321 ? -22.507 -36.896 187.325 1.00 15.69 321 MET B CA 1
ATOM 6057 C C . MET B 1 321 ? -22.175 -35.477 187.777 1.00 16.20 321 MET B C 1
ATOM 6058 O O . MET B 1 321 ? -21.118 -34.937 187.449 1.00 15.71 321 MET B O 1
ATOM 6063 N N . VAL B 1 322 ? -23.082 -34.881 188.540 1.00 14.56 322 VAL B N 1
ATOM 6064 C CA . VAL B 1 322 ? -22.884 -33.526 189.026 1.00 13.95 322 VAL B CA 1
ATOM 6065 C C . VAL B 1 322 ? -21.789 -33.519 190.085 1.00 17.92 322 VAL B C 1
ATOM 6066 O O . VAL B 1 322 ? -20.960 -32.610 190.126 1.00 18.38 322 VAL B O 1
ATOM 6070 N N . ILE B 1 323 ? -21.772 -34.552 190.920 1.00 14.78 323 ILE B N 1
ATOM 6071 C CA . ILE B 1 323 ? -20.746 -34.671 191.948 1.00 16.66 323 ILE B CA 1
ATOM 6072 C C . ILE B 1 323 ? -19.361 -34.797 191.320 1.00 17.06 323 ILE B C 1
ATOM 6073 O O . ILE B 1 323 ? -18.424 -34.110 191.728 1.00 16.88 323 ILE B O 1
ATOM 6078 N N . GLU B 1 324 ? -19.240 -35.662 190.318 1.00 17.54 324 GLU B N 1
ATOM 6079 C CA . GLU B 1 324 ? -17.962 -35.853 189.640 1.00 19.17 324 GLU B CA 1
ATOM 6080 C C . GLU B 1 324 ? -17.498 -34.582 188.925 1.00 17.51 324 GLU B C 1
ATOM 6081 O O . GLU B 1 324 ? -16.314 -34.246 188.959 1.00 18.55 324 GLU B O 1
ATOM 6087 N N . ALA B 1 325 ? -18.423 -33.877 188.279 1.00 15.71 325 ALA B N 1
ATOM 6088 C CA . ALA B 1 325 ? -18.077 -32.637 187.595 1.00 14.32 325 ALA B CA 1
ATOM 6089 C C . ALA B 1 325 ? -17.640 -31.565 188.595 1.00 16.79 325 ALA B C 1
ATOM 6090 O O . ALA B 1 325 ? -16.704 -30.801 188.335 1.00 14.94 325 ALA B O 1
ATOM 6092 N N . LEU B 1 326 ? -18.306 -31.514 189.745 1.00 15.98 326 LEU B N 1
ATOM 6093 C CA . LEU B 1 326 ? -17.959 -30.522 190.754 1.00 16.01 326 LEU B CA 1
ATOM 6094 C C . LEU B 1 326 ? -16.566 -30.785 191.318 1.00 16.83 326 LEU B C 1
ATOM 6095 O O . LEU B 1 326 ? -15.873 -29.860 191.748 1.00 17.53 326 LEU B O 1
ATOM 6100 N N . GLY B 1 327 ? -16.157 -32.050 191.304 1.00 16.40 327 GLY B N 1
ATOM 6101 C CA . GLY B 1 327 ? -14.855 -32.439 191.808 1.00 19.08 327 GLY B CA 1
ATOM 6102 C C . GLY B 1 327 ? -13.681 -31.867 191.033 1.00 20.53 327 GLY B C 1
ATOM 6103 O O . GLY B 1 327 ? -12.559 -31.844 191.536 1.00 22.85 327 GLY B O 1
ATOM 6104 N N . THR B 1 328 ? -13.933 -31.405 189.811 1.00 18.50 328 THR B N 1
ATOM 6105 C CA . THR B 1 328 ? -12.890 -30.791 188.995 1.00 20.33 328 THR B CA 1
ATOM 6106 C C . THR B 1 328 ? -12.670 -29.324 189.384 1.00 20.04 328 THR B C 1
ATOM 6107 O O . THR B 1 328 ? -11.676 -28.710 189.000 1.00 21.21 328 THR B O 1
ATOM 6111 N N . TRP B 1 329 ? -13.607 -28.764 190.141 1.00 17.22 329 TRP B N 1
ATOM 6112 C CA . TRP B 1 329 ? -13.487 -27.389 190.616 1.00 15.15 329 TRP B CA 1
ATOM 6113 C C . TRP B 1 329 ? -12.824 -27.369 191.992 1.00 15.64 329 TRP B C 1
ATOM 6114 O O . TRP B 1 329 ? -13.452 -27.714 192.992 1.00 15.28 329 TRP B O 1
ATOM 6125 N N . LYS B 1 330 ? -11.556 -26.959 192.034 1.00 15.32 330 LYS B N 1
ATOM 6126 C CA . LYS B 1 330 ? -10.732 -27.081 193.235 1.00 17.19 330 LYS B CA 1
ATOM 6127 C C . LYS B 1 330 ? -10.135 -25.748 193.667 1.00 16.59 330 LYS B C 1
ATOM 6128 O O . LYS B 1 330 ? -9.415 -25.112 192.900 1.00 16.04 330 LYS B O 1
ATOM 6134 N N . PRO B 1 331 ? -10.424 -25.323 194.904 1.00 17.78 331 PRO B N 1
ATOM 6135 C CA . PRO B 1 331 ? -9.813 -24.095 195.421 1.00 15.29 331 PRO B CA 1
ATOM 6136 C C . PRO B 1 331 ? -8.293 -24.165 195.401 1.00 15.51 331 PRO B C 1
ATOM 6137 O O . PRO B 1 331 ? -7.720 -25.234 195.603 1.00 16.40 331 PRO B O 1
ATOM 6141 N N . GLY B 1 332 ? -7.653 -23.031 195.151 1.00 16.66 332 GLY B N 1
ATOM 6142 C CA . GLY B 1 332 ? -6.209 -22.988 195.090 1.00 17.67 332 GLY B CA 1
ATOM 6143 C C . GLY B 1 332 ? -5.703 -21.567 195.025 1.00 16.26 332 GLY B C 1
ATOM 6144 O O . GLY B 1 332 ? -6.487 -20.617 195.031 1.00 14.88 332 GLY B O 1
ATOM 6145 N N . ASN B 1 333 ? -4.381 -21.437 194.978 1.00 17.97 333 ASN B N 1
ATOM 6146 C CA . ASN B 1 333 ? -3.702 -20.149 194.867 1.00 17.16 333 ASN B CA 1
ATOM 6147 C C . ASN B 1 333 ? -4.244 -19.324 193.703 1.00 13.53 333 ASN B C 1
ATOM 6148 O O . ASN B 1 333 ? -4.069 -19.691 192.543 1.00 13.02 333 ASN B O 1
ATOM 6153 N N . PRO B 1 334 ? -4.909 -18.201 194.008 1.00 15.17 334 PRO B N 1
ATOM 6154 C CA . PRO B 1 334 ? -5.492 -17.367 192.945 1.00 13.54 334 PRO B CA 1
ATOM 6155 C C . PRO B 1 334 ? -4.462 -16.847 191.934 1.00 13.07 334 PRO B C 1
ATOM 6156 O O . PRO B 1 334 ? -4.830 -16.538 190.794 1.00 11.95 334 PRO B O 1
ATOM 6160 N N . LEU B 1 335 ? -3.196 -16.763 192.338 1.00 14.46 335 LEU B N 1
ATOM 6161 C CA . LEU B 1 335 ? -2.139 -16.277 191.450 1.00 14.11 335 LEU B CA 1
ATOM 6162 C C . LEU B 1 335 ? -1.592 -17.391 190.554 1.00 16.18 335 LEU B C 1
ATOM 6163 O O . LEU B 1 335 ? -0.793 -17.141 189.653 1.00 16.77 335 LEU B O 1
ATOM 6168 N N . ASP B 1 336 ? -2.021 -18.623 190.804 1.00 14.35 336 ASP B N 1
ATOM 6169 C CA . ASP B 1 336 ? -1.675 -19.741 189.926 1.00 15.03 336 ASP B CA 1
ATOM 6170 C C . ASP B 1 336 ? -2.663 -19.762 188.750 1.00 13.79 336 ASP B C 1
ATOM 6171 O O . ASP B 1 336 ? -3.871 -19.804 188.966 1.00 13.61 336 ASP B O 1
ATOM 6176 N N . PRO B 1 337 ? -2.155 -19.715 187.502 1.00 15.27 337 PRO B N 1
ATOM 6177 C CA . PRO B 1 337 ? -3.056 -19.653 186.341 1.00 15.34 337 PRO B CA 1
ATOM 6178 C C . PRO B 1 337 ? -3.852 -20.937 186.147 1.00 16.62 337 PRO B C 1
ATOM 6179 O O . PRO B 1 337 ? -4.846 -20.930 185.428 1.00 18.09 337 PRO B O 1
ATOM 6183 N N . ALA B 1 338 ? -3.416 -22.021 186.779 1.00 16.54 338 ALA B N 1
ATOM 6184 C CA . ALA B 1 338 ? -4.110 -23.303 186.664 1.00 18.10 338 ALA B CA 1
ATOM 6185 C C . ALA B 1 338 ? -5.320 -23.373 187.591 1.00 18.33 338 ALA B C 1
ATOM 6186 O O . ALA B 1 338 ? -6.178 -24.232 187.432 1.00 17.78 338 ALA B O 1
ATOM 6188 N N . THR B 1 339 ? -5.378 -22.468 188.561 1.00 17.71 339 THR B N 1
ATOM 6189 C CA . THR B 1 339 ? -6.455 -22.464 189.549 1.00 15.10 339 THR B CA 1
ATOM 6190 C C . THR B 1 339 ? -7.810 -22.077 188.948 1.00 16.15 339 THR B C 1
ATOM 6191 O O . THR B 1 339 ? -7.913 -21.059 188.261 1.00 13.13 339 THR B O 1
ATOM 6195 N N . ASN B 1 340 ? -8.851 -22.874 189.204 1.00 17.15 340 ASN B N 1
ATOM 6196 C CA . ASN B 1 340 ? -10.195 -22.521 188.716 1.00 15.13 340 ASN B CA 1
ATOM 6197 C C . ASN B 1 340 ? -11.180 -22.113 189.821 1.00 13.47 340 ASN B C 1
ATOM 6198 O O . ASN B 1 340 ? -12.299 -21.691 189.528 1.00 14.98 340 ASN B O 1
ATOM 6203 N N . VAL B 1 341 ? -10.769 -22.239 191.081 1.00 13.30 341 VAL B N 1
ATOM 6204 C CA . VAL B 1 341 ? -11.560 -21.732 192.206 1.00 14.69 341 VAL B CA 1
ATOM 6205 C C . VAL B 1 341 ? -10.649 -20.971 193.161 1.00 16.31 341 VAL B C 1
ATOM 6206 O O . VAL B 1 341 ? -9.655 -21.515 193.632 1.00 16.41 341 VAL B O 1
ATOM 6210 N N . GLY B 1 342 ? -10.993 -19.723 193.454 1.00 16.73 342 GLY B N 1
ATOM 6211 C CA . GLY B 1 342 ? -10.133 -18.885 194.264 1.00 13.83 342 GLY B CA 1
ATOM 6212 C C . GLY B 1 342 ? -10.523 -18.842 195.723 1.00 15.14 342 GLY B C 1
ATOM 6213 O O . GLY B 1 342 ? -11.167 -19.756 196.235 1.00 14.87 342 GLY B O 1
ATOM 6214 N N . ALA B 1 343 ? -10.110 -17.770 196.393 1.00 15.29 343 ALA B N 1
ATOM 6215 C CA . ALA B 1 343 ? -10.460 -17.529 197.786 1.00 16.28 343 ALA B CA 1
ATOM 6216 C C . ALA B 1 343 ? -11.805 -16.821 197.888 1.00 17.31 343 ALA B C 1
ATOM 6217 O O . ALA B 1 343 ? -12.231 -16.153 196.943 1.00 18.70 343 ALA B O 1
ATOM 6219 N N . LEU B 1 344 ? -12.479 -16.982 199.026 1.00 17.93 344 LEU B N 1
ATOM 6220 C CA . LEU B 1 344 ? -13.653 -16.169 199.338 1.00 17.01 344 LEU B CA 1
ATOM 6221 C C . LEU B 1 344 ? -13.160 -14.790 199.748 1.00 16.78 344 LEU B C 1
ATOM 6222 O O . LEU B 1 344 ? -12.036 -14.654 200.237 1.00 15.84 344 LEU B O 1
ATOM 6227 N N . VAL B 1 345 ? -13.996 -13.772 199.564 1.00 16.40 345 VAL B N 1
ATOM 6228 C CA . VAL B 1 345 ? -13.524 -12.387 199.618 1.00 17.36 345 VAL B CA 1
ATOM 6229 C C . VAL B 1 345 ? -12.949 -11.995 200.993 1.00 18.95 345 VAL B C 1
ATOM 6230 O O . VAL B 1 345 ? -11.994 -11.217 201.065 1.00 18.38 345 VAL B O 1
ATOM 6234 N N . ASP B 1 346 ? -13.505 -12.543 202.074 1.00 17.34 346 ASP B N 1
ATOM 6235 C CA . ASP B 1 346 ? -12.958 -12.299 203.410 1.00 19.47 346 ASP B CA 1
ATOM 6236 C C . ASP B 1 346 ? -13.454 -13.313 204.441 1.00 17.15 346 ASP B C 1
ATOM 6237 O O . ASP B 1 346 ? -14.228 -14.217 204.123 1.00 18.13 346 ASP B O 1
ATOM 6242 N N . THR B 1 347 ? -12.999 -13.150 205.680 1.00 22.73 347 THR B N 1
ATOM 6243 C CA . THR B 1 347 ? -13.343 -14.079 206.750 1.00 22.34 347 THR B CA 1
ATOM 6244 C C . THR B 1 347 ? -14.836 -14.053 207.034 1.00 22.06 347 THR B C 1
ATOM 6245 O O . THR B 1 347 ? -15.450 -15.087 207.284 1.00 21.89 347 THR B O 1
ATOM 6249 N N . GLN B 1 348 ? -15.417 -12.860 206.989 1.00 25.13 348 GLN B N 1
ATOM 6250 C CA . GLN B 1 348 ? -16.847 -12.702 207.210 1.00 28.54 348 GLN B CA 1
ATOM 6251 C C . GLN B 1 348 ? -17.640 -13.521 206.196 1.00 24.95 348 GLN B C 1
ATOM 6252 O O . GLN B 1 348 ? -18.654 -14.146 206.530 1.00 24.88 348 GLN B O 1
ATOM 6258 N N . GLN B 1 349 ? -17.165 -13.530 204.957 1.00 21.72 349 GLN B N 1
ATOM 6259 C CA . GLN B 1 349 ? -17.846 -14.273 203.908 1.00 21.81 349 GLN B CA 1
ATOM 6260 C C . GLN B 1 349 ? -17.724 -15.773 204.136 1.00 21.95 349 GLN B C 1
ATOM 6261 O O . GLN B 1 349 ? -18.684 -16.515 203.933 1.00 21.43 349 GLN B O 1
ATOM 6267 N N . MET B 1 350 ? -16.542 -16.216 204.552 1.00 23.19 350 MET B N 1
ATOM 6268 C CA . MET B 1 350 ? -16.329 -17.631 204.818 1.00 24.02 350 MET B CA 1
ATOM 6269 C C . MET B 1 350 ? -17.211 -18.120 205.961 1.00 20.05 350 MET B C 1
ATOM 6270 O O . MET B 1 350 ? -17.781 -19.208 205.884 1.00 19.89 350 MET B O 1
ATOM 6275 N N . ASN B 1 351 ? -17.328 -17.316 207.013 1.00 20.45 351 ASN B N 1
ATOM 6276 C CA . ASN B 1 351 ? -18.179 -17.670 208.149 1.00 22.50 351 ASN B CA 1
ATOM 6277 C C . ASN B 1 351 ? -19.650 -17.779 207.758 1.00 21.39 351 ASN B C 1
ATOM 6278 O O . ASN B 1 351 ? -20.372 -18.654 208.245 1.00 20.04 351 ASN B O 1
ATOM 6283 N N . THR B 1 352 ? -20.088 -16.888 206.876 1.00 20.95 352 THR B N 1
ATOM 6284 C CA . THR B 1 352 ? -21.452 -16.926 206.364 1.00 19.96 352 THR B CA 1
ATOM 6285 C C . THR B 1 352 ? -21.718 -18.220 205.599 1.00 19.46 352 THR B C 1
ATOM 6286 O O . THR B 1 352 ? -22.739 -18.876 205.813 1.00 18.03 352 THR B O 1
ATOM 6290 N N . VAL B 1 353 ? -20.794 -18.587 204.715 1.00 18.11 353 VAL B N 1
ATOM 6291 C CA . VAL B 1 353 ? -20.918 -19.825 203.957 1.00 18.13 353 VAL B CA 1
ATOM 6292 C C . VAL B 1 353 ? -20.922 -21.029 204.894 1.00 18.51 353 VAL B C 1
ATOM 6293 O O . VAL B 1 353 ? -21.756 -21.924 204.757 1.00 18.33 353 VAL B O 1
ATOM 6297 N N . LEU B 1 354 ? -20.005 -21.042 205.861 1.00 19.30 354 LEU B N 1
ATOM 6298 C CA . LEU B 1 354 ? -19.918 -22.158 206.800 1.00 20.03 354 LEU B CA 1
ATOM 6299 C C . LEU B 1 354 ? -21.171 -22.263 207.668 1.00 20.63 354 LEU B C 1
ATOM 6300 O O . LEU B 1 354 ? -21.604 -23.360 208.017 1.00 20.71 354 LEU B O 1
ATOM 6305 N N . SER B 1 355 ? -21.750 -21.120 208.015 1.00 19.86 355 SER B N 1
ATOM 6306 C CA . SER B 1 355 ? -22.986 -21.105 208.790 1.00 23.05 355 SER B CA 1
ATOM 6307 C C . SER B 1 355 ? -24.148 -21.702 207.990 1.00 22.76 355 SER B C 1
ATOM 6308 O O . SER B 1 355 ? -25.020 -22.371 208.552 1.00 19.47 355 SER B O 1
ATOM 6311 N N . TYR B 1 356 ? -24.159 -21.457 206.680 1.00 18.49 356 TYR B N 1
ATOM 6312 C CA . TYR B 1 356 ? -25.211 -22.001 205.826 1.00 17.91 356 TYR B CA 1
ATOM 6313 C C . TYR B 1 356 ? -25.035 -23.497 205.594 1.00 20.21 356 TYR B C 1
ATOM 6314 O O . TYR B 1 356 ? -26.017 -24.224 205.455 1.00 18.08 356 TYR B O 1
ATOM 6323 N N . ILE B 1 357 ? -23.785 -23.950 205.541 1.00 18.59 357 ILE B N 1
ATOM 6324 C CA . ILE B 1 357 ? -23.508 -25.378 205.457 1.00 19.02 357 ILE B CA 1
ATOM 6325 C C . ILE B 1 357 ? -24.021 -26.050 206.730 1.00 19.75 357 ILE B C 1
ATOM 6326 O O . ILE B 1 357 ? -24.625 -27.117 206.681 1.00 19.92 357 ILE B O 1
ATOM 6331 N N . ALA B 1 358 ? -23.802 -25.403 207.866 1.00 20.22 358 ALA B N 1
ATOM 6332 C CA . ALA B 1 358 ? -24.318 -25.911 209.137 1.00 21.53 358 ALA B CA 1
ATOM 6333 C C . ALA B 1 358 ? -25.846 -25.964 209.110 1.00 20.61 358 ALA B C 1
ATOM 6334 O O . ALA B 1 358 ? -26.452 -26.924 209.587 1.00 21.09 358 ALA B O 1
ATOM 6336 N N . ALA B 1 359 ? -26.455 -24.933 208.531 1.00 19.82 359 ALA B N 1
ATOM 6337 C CA . ALA B 1 359 ? -27.910 -24.848 208.410 1.00 22.75 359 ALA B CA 1
ATOM 6338 C C . ALA B 1 359 ? -28.466 -25.954 207.514 1.00 21.31 359 ALA B C 1
ATOM 6339 O O . ALA B 1 359 ? -29.573 -26.450 207.742 1.00 19.33 359 ALA B O 1
ATOM 6341 N N . GLY B 1 360 ? -27.697 -26.325 206.493 1.00 18.91 360 GLY B N 1
ATOM 6342 C CA . GLY B 1 360 ? -28.061 -27.424 205.617 1.00 18.77 360 GLY B CA 1
ATOM 6343 C C . GLY B 1 360 ? -28.230 -28.707 206.416 1.00 19.64 360 GLY B C 1
ATOM 6344 O O . GLY B 1 360 ? -29.223 -29.414 206.263 1.00 19.70 360 GLY B O 1
ATOM 6345 N N . HIS B 1 361 ? -27.258 -28.992 207.279 1.00 20.39 361 HIS B N 1
ATOM 6346 C CA . HIS B 1 361 ? -27.306 -30.168 208.144 1.00 21.36 361 HIS B CA 1
ATOM 6347 C C . HIS B 1 361 ? -28.482 -30.101 209.108 1.00 24.27 361 HIS B C 1
ATOM 6348 O O . HIS B 1 361 ? -29.228 -31.068 209.269 1.00 22.67 361 HIS B O 1
ATOM 6355 N N . THR B 1 362 ? -28.630 -28.948 209.754 1.00 21.57 362 THR B N 1
ATOM 6356 C CA . THR B 1 362 ? -29.658 -28.756 210.766 1.00 24.36 362 THR B CA 1
ATOM 6357 C C . THR B 1 362 ? -31.052 -28.966 210.191 1.00 25.19 362 THR B C 1
ATOM 6358 O O . THR B 1 362 ? -31.862 -29.699 210.758 1.00 26.73 362 THR B O 1
ATOM 6362 N N . ASP B 1 363 ? -31.320 -28.345 209.051 1.00 25.99 363 ASP B N 1
ATOM 6363 C CA . ASP B 1 363 ? -32.648 -28.401 208.451 1.00 27.71 363 ASP B CA 1
ATOM 6364 C C . ASP B 1 363 ? -32.977 -29.763 207.821 1.00 26.85 363 ASP B C 1
ATOM 6365 O O . ASP B 1 363 ? -34.115 -30.000 207.413 1.00 26.34 363 ASP B O 1
ATOM 6370 N N . GLY B 1 364 ? -31.992 -30.654 207.746 1.00 26.73 364 GLY B N 1
ATOM 6371 C CA . GLY B 1 364 ? -32.253 -32.038 207.382 1.00 25.76 364 GLY B CA 1
ATOM 6372 C C . GLY B 1 364 ? -31.846 -32.488 205.988 1.00 24.68 364 GLY B C 1
ATOM 6373 O O . GLY B 1 364 ? -32.236 -33.570 205.547 1.00 24.22 364 GLY B O 1
ATOM 6374 N N . ALA B 1 365 ? -31.065 -31.671 205.288 1.00 21.30 365 ALA B N 1
ATOM 6375 C CA . ALA B 1 365 ? -30.568 -32.054 203.969 1.00 20.83 365 ALA B CA 1
ATOM 6376 C C . ALA B 1 365 ? -29.400 -33.033 204.097 1.00 21.09 365 ALA B C 1
ATOM 6377 O O . ALA B 1 365 ? -28.821 -33.183 205.171 1.00 22.83 365 ALA B O 1
ATOM 6379 N N . ARG B 1 366 ? -29.060 -33.700 202.997 1.00 20.04 366 ARG B N 1
ATOM 6380 C CA . ARG B 1 366 ? -28.001 -34.702 203.010 1.00 22.21 366 ARG B CA 1
ATOM 6381 C C . ARG B 1 366 ? -26.756 -34.211 202.278 1.00 22.83 366 ARG B C 1
ATOM 6382 O O . ARG B 1 366 ? -26.799 -33.952 201.075 1.00 22.68 366 ARG B O 1
ATOM 6390 N N . LEU B 1 367 ? -25.655 -34.068 203.011 1.00 20.78 367 LEU B N 1
ATOM 6391 C CA . LEU B 1 367 ? -24.376 -33.674 202.420 1.00 22.85 367 LEU B CA 1
ATOM 6392 C C . LEU B 1 367 ? -23.830 -34.784 201.522 1.00 24.07 367 LEU B C 1
ATOM 6393 O O . LEU B 1 367 ? -23.645 -35.909 201.976 1.00 21.70 367 LEU B O 1
ATOM 6398 N N . VAL B 1 368 ? -23.575 -34.480 200.251 1.00 20.19 368 VAL B N 1
ATOM 6399 C CA . VAL B 1 368 ? -23.048 -35.496 199.341 1.00 21.62 368 VAL B CA 1
ATOM 6400 C C . VAL B 1 368 ? -21.716 -35.087 198.712 1.00 23.06 368 VAL B C 1
ATOM 6401 O O . VAL B 1 368 ? -21.094 -35.877 198.006 1.00 24.79 368 VAL B O 1
ATOM 6405 N N . ALA B 1 369 ? -21.272 -33.861 198.978 1.00 22.92 369 ALA B N 1
ATOM 6406 C CA . ALA B 1 369 ? -19.988 -33.385 198.470 1.00 22.44 369 ALA B CA 1
ATOM 6407 C C . ALA B 1 369 ? -19.499 -32.166 199.247 1.00 22.74 369 ALA B C 1
ATOM 6408 O O . ALA B 1 369 ? -20.294 -31.301 199.614 1.00 22.90 369 ALA B O 1
ATOM 6410 N N . GLY B 1 370 ? -18.191 -32.099 199.489 1.00 22.35 370 GLY B N 1
ATOM 6411 C CA . GLY B 1 370 ? -17.578 -30.938 200.116 1.00 20.42 370 GLY B CA 1
ATOM 6412 C C . GLY B 1 370 ? -18.019 -30.676 201.546 1.00 22.39 370 GLY B C 1
ATOM 6413 O O . GLY B 1 370 ? -18.128 -31.599 202.352 1.00 23.25 370 GLY B O 1
ATOM 6414 N N . GLY B 1 371 ? -18.247 -29.407 201.869 1.00 21.59 371 GLY B N 1
ATOM 6415 C CA . GLY B 1 371 ? -18.802 -29.038 203.159 1.00 22.43 371 GLY B CA 1
ATOM 6416 C C . GLY B 1 371 ? -17.816 -28.485 204.177 1.00 23.70 371 GLY B C 1
ATOM 6417 O O . GLY B 1 371 ? -18.181 -28.257 205.331 1.00 23.36 371 GLY B O 1
ATOM 6418 N N . LYS B 1 372 ? -16.572 -28.258 203.768 1.00 22.92 372 LYS B N 1
ATOM 6419 C CA . LYS B 1 372 ? -15.560 -27.836 204.728 1.00 26.07 372 LYS B CA 1
ATOM 6420 C C . LYS B 1 372 ? -14.601 -26.763 204.216 1.00 25.49 372 LYS B C 1
ATOM 6421 O O . LYS B 1 372 ? -14.311 -26.672 203.021 1.00 22.95 372 LYS B O 1
ATOM 6427 N N . GLN B 1 373 ? -14.143 -25.934 205.149 1.00 26.06 373 GLN B N 1
ATOM 6428 C CA . GLN B 1 373 ? -13.043 -25.014 204.907 1.00 27.56 373 GLN B CA 1
ATOM 6429 C C . GLN B 1 373 ? -11.783 -25.820 204.610 1.00 27.24 373 GLN B C 1
ATOM 6430 O O . GLN B 1 373 ? -11.603 -26.909 205.149 1.00 28.58 373 GLN B O 1
ATOM 6436 N N . ILE B 1 374 ? -10.920 -25.297 203.746 1.00 27.60 374 ILE B N 1
ATOM 6437 C CA . ILE B 1 374 ? -9.648 -25.949 203.445 1.00 29.18 374 ILE B CA 1
ATOM 6438 C C . ILE B 1 374 ? -8.540 -24.917 203.309 1.00 30.03 374 ILE B C 1
ATOM 6439 O O . ILE B 1 374 ? -8.808 -23.712 203.286 1.00 29.47 374 ILE B O 1
ATOM 6444 N N . LEU B 1 375 ? -7.301 -25.404 203.227 1.00 33.06 375 LEU B N 1
ATOM 6445 C CA . LEU B 1 375 ? -6.123 -24.566 202.991 1.00 33.78 375 LEU B CA 1
ATOM 6446 C C . LEU B 1 375 ? -5.944 -23.467 204.036 1.00 36.02 375 LEU B C 1
ATOM 6447 O O . LEU B 1 375 ? -5.496 -22.364 203.717 1.00 36.66 375 LEU B O 1
ATOM 6452 N N . GLN B 1 376 ? -6.288 -23.771 205.284 1.00 38.86 376 GLN B N 1
ATOM 6453 C CA . GLN B 1 376 ? -6.159 -22.804 206.371 1.00 42.97 376 GLN B CA 1
ATOM 6454 C C . GLN B 1 376 ? -4.719 -22.319 206.544 1.00 43.12 376 GLN B C 1
ATOM 6455 O O . GLN B 1 376 ? -4.488 -21.192 206.984 1.00 42.15 376 GLN B O 1
ATOM 6461 N N . GLU B 1 377 ? -3.762 -23.171 206.185 1.00 44.57 377 GLU B N 1
ATOM 6462 C CA . GLU B 1 377 ? -2.345 -22.878 206.388 1.00 48.01 377 GLU B CA 1
ATOM 6463 C C . GLU B 1 377 ? -1.859 -21.682 205.567 1.00 47.07 377 GLU B C 1
ATOM 6464 O O . GLU B 1 377 ? -0.823 -21.092 205.873 1.00 47.67 377 GLU B O 1
ATOM 6470 N N . THR B 1 378 ? -2.610 -21.323 204.531 1.00 44.38 378 THR B N 1
ATOM 6471 C CA . THR B 1 378 ? -2.201 -20.252 203.628 1.00 43.83 378 THR B CA 1
ATOM 6472 C C . THR B 1 378 ? -2.452 -18.857 204.193 1.00 44.78 378 THR B C 1
ATOM 6473 O O . THR B 1 378 ? -1.924 -17.869 203.680 1.00 44.90 378 THR B O 1
ATOM 6477 N N . GLY B 1 379 ? -3.270 -18.775 205.236 1.00 44.67 379 GLY B N 1
ATOM 6478 C CA . GLY B 1 379 ? -3.699 -17.490 205.753 1.00 45.74 379 GLY B CA 1
ATOM 6479 C C . GLY B 1 379 ? -4.846 -16.910 204.939 1.00 47.83 379 GLY B C 1
ATOM 6480 O O . GLY B 1 379 ? -5.307 -15.798 205.204 1.00 50.19 379 GLY B O 1
ATOM 6481 N N . GLY B 1 380 ? -5.307 -17.666 203.944 1.00 44.84 380 GLY B N 1
ATOM 6482 C CA . GLY B 1 380 ? -6.414 -17.244 203.103 1.00 40.68 380 GLY B CA 1
ATOM 6483 C C . GLY B 1 380 ? -7.717 -17.932 203.468 1.00 37.25 380 GLY B C 1
ATOM 6484 O O . GLY B 1 380 ? -7.746 -18.800 204.341 1.00 37.21 380 GLY B O 1
ATOM 6485 N N . THR B 1 381 ? -8.796 -17.544 202.789 1.00 33.32 381 THR B N 1
ATOM 6486 C CA . THR B 1 381 ? -10.133 -18.053 203.080 1.00 29.03 381 THR B CA 1
ATOM 6487 C C . THR B 1 381 ? -10.693 -18.891 201.931 1.00 26.30 381 THR B C 1
ATOM 6488 O O . THR B 1 381 ? -11.125 -18.346 200.913 1.00 24.07 381 THR B O 1
ATOM 6492 N N . TYR B 1 382 ? -10.688 -20.212 202.104 1.00 23.31 382 TYR B N 1
ATOM 6493 C CA . TYR B 1 382 ? -11.109 -21.138 201.054 1.00 22.92 382 TYR B CA 1
ATOM 6494 C C . TYR B 1 382 ? -12.123 -22.161 201.557 1.00 23.32 382 TYR B C 1
ATOM 6495 O O . TYR B 1 382 ? -11.958 -22.708 202.647 1.00 21.69 382 TYR B O 1
ATOM 6504 N N . VAL B 1 383 ? -13.157 -22.431 200.758 1.00 21.84 383 VAL B N 1
ATOM 6505 C CA . VAL B 1 383 ? -14.124 -23.478 201.092 1.00 20.56 383 VAL B CA 1
ATOM 6506 C C . VAL B 1 383 ? -14.349 -24.423 199.906 1.00 21.33 383 VAL B C 1
ATOM 6507 O O . VAL B 1 383 ? -14.379 -23.985 198.753 1.00 21.66 383 VAL B O 1
ATOM 6511 N N . GLU B 1 384 ? -14.488 -25.717 200.194 1.00 22.24 384 GLU B N 1
ATOM 6512 C CA . GLU B 1 384 ? -14.837 -26.717 199.184 1.00 21.14 384 GLU B CA 1
ATOM 6513 C C . GLU B 1 384 ? -16.202 -26.448 198.577 1.00 21.56 384 GLU B C 1
ATOM 6514 O O . GLU B 1 384 ? -17.164 -26.211 199.313 1.00 22.38 384 GLU B O 1
ATOM 6520 N N . PRO B 1 385 ? -16.297 -26.499 197.237 1.00 20.00 385 PRO B N 1
ATOM 6521 C CA . PRO B 1 385 ? -17.608 -26.562 196.586 1.00 17.62 385 PRO B CA 1
ATOM 6522 C C . PRO B 1 385 ? -18.445 -27.686 197.201 1.00 20.71 385 PRO B C 1
ATOM 6523 O O . PRO B 1 385 ? -17.957 -28.805 197.355 1.00 18.43 385 PRO B O 1
ATOM 6527 N N . THR B 1 386 ? -19.685 -27.377 197.557 1.00 17.42 386 THR B N 1
ATOM 6528 C CA . THR B 1 386 ? -20.488 -28.235 198.419 1.00 17.74 386 THR B CA 1
ATOM 6529 C C . THR B 1 386 ? -21.856 -28.539 197.803 1.00 20.23 386 THR B C 1
ATOM 6530 O O . THR B 1 386 ? -22.466 -27.663 197.189 1.00 19.01 386 THR B O 1
ATOM 6534 N N . ILE B 1 387 ? -22.331 -29.776 197.960 1.00 17.55 387 ILE B N 1
ATOM 6535 C CA . ILE B 1 387 ? -23.665 -30.158 197.492 1.00 17.18 387 ILE B CA 1
ATOM 6536 C C . ILE B 1 387 ? -24.514 -30.803 198.592 1.00 17.63 387 ILE B C 1
ATOM 6537 O O . ILE B 1 387 ? -24.077 -31.746 199.257 1.00 18.39 387 ILE B O 1
ATOM 6542 N N . PHE B 1 388 ? -25.729 -30.293 198.776 1.00 17.24 388 PHE B N 1
ATOM 6543 C CA . PHE B 1 388 ? -26.723 -30.957 199.619 1.00 17.65 388 PHE B CA 1
ATOM 6544 C C . PHE B 1 388 ? -27.796 -31.592 198.743 1.00 17.40 388 PHE B C 1
ATOM 6545 O O . PHE B 1 388 ? -28.337 -30.949 197.842 1.00 16.72 388 PHE B O 1
ATOM 6553 N N . ASP B 1 389 ? -28.090 -32.857 199.012 1.00 18.03 389 ASP B N 1
ATOM 6554 C CA . ASP B 1 389 ? -29.172 -33.569 198.343 1.00 24.99 389 ASP B CA 1
ATOM 6555 C C . ASP B 1 389 ? -30.380 -33.620 199.282 1.00 18.24 389 ASP B C 1
ATOM 6556 O O . ASP B 1 389 ? -30.257 -33.286 200.461 1.00 19.66 389 ASP B O 1
ATOM 6561 N N . GLY B 1 390 ? -31.542 -34.021 198.771 1.00 19.53 390 GLY B N 1
ATOM 6562 C CA . GLY B 1 390 ? -32.724 -34.170 199.607 1.00 19.31 390 GLY B CA 1
ATOM 6563 C C . GLY B 1 390 ? -33.200 -32.856 200.195 1.00 20.43 390 GLY B C 1
ATOM 6564 O O . GLY B 1 390 ? -33.694 -32.799 201.326 1.00 19.30 390 GLY B O 1
ATOM 6565 N N . VAL B 1 391 ? -33.056 -31.790 199.419 1.00 17.27 391 VAL B N 1
ATOM 6566 C CA . VAL B 1 391 ? -33.453 -30.462 199.863 1.00 17.94 391 VAL B CA 1
ATOM 6567 C C . VAL B 1 391 ? -34.920 -30.177 199.545 1.00 18.92 391 VAL B C 1
ATOM 6568 O O . VAL B 1 391 ? -35.385 -30.431 198.436 1.00 19.34 391 VAL B O 1
ATOM 6572 N N . ASN B 1 392 ? -35.646 -29.673 200.536 1.00 20.54 392 ASN B N 1
ATOM 6573 C CA . ASN B 1 392 ? -37.002 -29.181 200.334 1.00 21.42 392 ASN B CA 1
ATOM 6574 C C . ASN B 1 392 ? -36.940 -27.671 200.170 1.00 18.23 392 ASN B C 1
ATOM 6575 O O . ASN B 1 392 ? -36.137 -27.016 200.830 1.00 15.93 392 ASN B O 1
ATOM 6580 N N . ASN B 1 393 ? -37.783 -27.108 199.311 1.00 15.47 393 ASN B N 1
ATOM 6581 C CA . ASN B 1 393 ? -37.661 -25.688 198.976 1.00 14.88 393 ASN B CA 1
ATOM 6582 C C . ASN B 1 393 ? -37.948 -24.750 200.151 1.00 19.83 393 ASN B C 1
ATOM 6583 O O . ASN B 1 393 ? -37.659 -23.552 200.075 1.00 20.46 393 ASN B O 1
ATOM 6588 N N . ALA B 1 394 ? -38.500 -25.290 201.235 1.00 18.68 394 ALA B N 1
ATOM 6589 C CA . ALA B 1 394 ? -38.798 -24.485 202.420 1.00 20.47 394 ALA B CA 1
ATOM 6590 C C . ALA B 1 394 ? -37.590 -24.342 203.350 1.00 22.67 394 ALA B C 1
ATOM 6591 O O . ALA B 1 394 ? -37.594 -23.507 204.256 1.00 24.16 394 ALA B O 1
ATOM 6593 N N . MET B 1 395 ? -36.563 -25.157 203.133 1.00 23.67 395 MET B N 1
ATOM 6594 C CA . MET B 1 395 ? -35.356 -25.104 203.962 1.00 22.60 395 MET B CA 1
ATOM 6595 C C . MET B 1 395 ? -34.593 -23.808 203.726 1.00 20.59 395 MET B C 1
ATOM 6596 O O . MET B 1 395 ? -34.660 -23.235 202.637 1.00 15.53 395 MET B O 1
ATOM 6601 N N . ARG B 1 396 ? -33.845 -23.369 204.736 1.00 16.51 396 ARG B N 1
ATOM 6602 C CA . ARG B 1 396 ? -33.099 -22.119 204.654 1.00 17.94 396 ARG B CA 1
ATOM 6603 C C . ARG B 1 396 ? -32.115 -22.080 203.486 1.00 18.61 396 ARG B C 1
ATOM 6604 O O . ARG B 1 396 ? -31.991 -21.052 202.818 1.00 18.67 396 ARG B O 1
ATOM 6612 N N . ILE B 1 397 ? -31.411 -23.184 203.235 1.00 18.39 397 ILE B N 1
ATOM 6613 C CA . ILE B 1 397 ? -30.436 -23.189 202.143 1.00 16.73 397 ILE B CA 1
ATOM 6614 C C . ILE B 1 397 ? -31.126 -23.100 200.781 1.00 16.17 397 ILE B C 1
ATOM 6615 O O . ILE B 1 397 ? -30.489 -22.777 199.779 1.00 15.42 397 ILE B O 1
ATOM 6620 N N . ALA B 1 398 ? -32.425 -23.382 200.745 1.00 15.70 398 ALA B N 1
ATOM 6621 C CA . ALA B 1 398 ? -33.183 -23.290 199.499 1.00 17.34 398 ALA B CA 1
ATOM 6622 C C . ALA B 1 398 ? -33.823 -21.915 199.318 1.00 19.45 398 ALA B C 1
ATOM 6623 O O . ALA B 1 398 ? -34.057 -21.477 198.191 1.00 19.16 398 ALA B O 1
ATOM 6625 N N . GLN B 1 399 ? -34.113 -21.236 200.424 1.00 14.23 399 GLN B N 1
ATOM 6626 C CA . GLN B 1 399 ? -34.796 -19.943 200.350 1.00 14.00 399 GLN B CA 1
ATOM 6627 C C . GLN B 1 399 ? -33.842 -18.752 200.357 1.00 13.90 399 GLN B C 1
ATOM 6628 O O . GLN B 1 399 ? -34.140 -17.712 199.772 1.00 14.67 399 GLN B O 1
ATOM 6634 N N . GLU B 1 400 ? -32.701 -18.902 201.022 1.00 14.99 400 GLU B N 1
ATOM 6635 C CA . GLU B 1 400 ? -31.806 -17.772 201.254 1.00 15.64 400 GLU B CA 1
ATOM 6636 C C . GLU B 1 400 ? -30.575 -17.814 200.352 1.00 16.96 400 GLU B C 1
ATOM 6637 O O . GLU B 1 400 ? -29.993 -18.878 200.125 1.00 15.24 400 GLU B O 1
ATOM 6643 N N . GLU B 1 401 ? -30.193 -16.653 199.829 1.00 13.75 401 GLU B N 1
ATOM 6644 C CA . GLU B 1 401 ? -28.979 -16.549 199.036 1.00 15.74 401 GLU B CA 1
ATOM 6645 C C . GLU B 1 401 ? -27.768 -16.732 199.949 1.00 18.16 401 GLU B C 1
ATOM 6646 O O . GLU B 1 401 ? -27.652 -16.079 200.990 1.00 16.54 401 GLU B O 1
ATOM 6652 N N . ILE B 1 402 ? -26.882 -17.639 199.550 1.00 16.28 402 ILE B N 1
ATOM 6653 C CA . ILE B 1 402 ? -25.718 -18.008 200.343 1.00 14.83 402 ILE B CA 1
ATOM 6654 C C . ILE B 1 402 ? -24.488 -17.225 199.894 1.00 14.91 402 ILE B C 1
ATOM 6655 O O . ILE B 1 402 ? -23.692 -16.769 200.719 1.00 15.39 402 ILE B O 1
ATOM 6660 N N . PHE B 1 403 ? -24.361 -17.057 198.581 1.00 14.49 403 PHE B N 1
ATOM 6661 C CA . PHE B 1 403 ? -23.222 -16.371 197.974 1.00 17.70 403 PHE B CA 1
ATOM 6662 C C . PHE B 1 403 ? -21.923 -17.094 198.338 1.00 18.46 403 PHE B C 1
ATOM 6663 O O . PHE B 1 403 ? -20.933 -16.484 198.749 1.00 19.43 403 PHE B O 1
ATOM 6671 N N . GLY B 1 404 ? -21.961 -18.413 198.185 1.00 17.06 404 GLY B N 1
ATOM 6672 C CA . GLY B 1 404 ? -20.790 -19.262 198.277 1.00 17.92 404 GLY B CA 1
ATOM 6673 C C . GLY B 1 404 ? -21.063 -20.469 197.402 1.00 17.68 404 GLY B C 1
ATOM 6674 O O . GLY B 1 404 ? -22.155 -20.588 196.846 1.00 15.71 404 GLY B O 1
ATOM 6675 N N . PRO B 1 405 ? -20.087 -21.381 197.279 1.00 17.08 405 PRO B N 1
ATOM 6676 C CA . PRO B 1 405 ? -20.262 -22.517 196.368 1.00 17.27 405 PRO B CA 1
ATOM 6677 C C . PRO B 1 405 ? -21.040 -23.662 197.015 1.00 18.10 405 PRO B C 1
ATOM 6678 O O . PRO B 1 405 ? -20.499 -24.754 197.180 1.00 17.21 405 PRO B O 1
ATOM 6682 N N . VAL B 1 406 ? -22.294 -23.403 197.378 1.00 15.52 406 VAL B N 1
ATOM 6683 C CA . VAL B 1 406 ? -23.146 -24.395 198.027 1.00 15.72 406 VAL B CA 1
ATOM 6684 C C . VAL B 1 406 ? -24.402 -24.679 197.196 1.00 17.60 406 VAL B C 1
ATOM 6685 O O . VAL B 1 406 ? -25.238 -23.797 196.987 1.00 14.73 406 VAL B O 1
ATOM 6689 N N . LEU B 1 407 ? -24.528 -25.920 196.736 1.00 15.97 407 LEU B N 1
ATOM 6690 C CA . LEU B 1 407 ? -25.632 -26.324 195.873 1.00 14.94 407 LEU B CA 1
ATOM 6691 C C . LEU B 1 407 ? -26.725 -27.072 196.628 1.00 17.47 407 LEU B C 1
ATOM 6692 O O . LEU B 1 407 ? -26.441 -28.005 197.388 1.00 15.78 407 LEU B O 1
ATOM 6697 N N . SER B 1 408 ? -27.974 -26.668 196.403 1.00 14.78 408 SER B N 1
ATOM 6698 C CA . SER B 1 408 ? -29.131 -27.397 196.911 1.00 15.00 408 SER B CA 1
ATOM 6699 C C . SER B 1 408 ? -29.774 -28.202 195.787 1.00 17.08 408 SER B C 1
ATOM 6700 O O . SER B 1 408 ? -30.093 -27.648 194.736 1.00 14.33 408 SER B O 1
ATOM 6703 N N . VAL B 1 409 ? -29.972 -29.500 196.008 1.00 15.35 409 VAL B N 1
ATOM 6704 C CA . VAL B 1 409 ? -30.589 -30.349 194.992 1.00 17.12 409 VAL B CA 1
ATOM 6705 C C . VAL B 1 409 ? -32.017 -30.741 195.371 1.00 16.49 409 VAL B C 1
ATOM 6706 O O . VAL B 1 409 ? -32.248 -31.359 196.415 1.00 16.05 409 VAL B O 1
ATOM 6710 N N . LEU B 1 410 ? -32.965 -30.386 194.509 1.00 16.81 410 LEU B N 1
ATOM 6711 C CA . LEU B 1 410 ? -34.380 -30.668 194.730 1.00 16.71 410 LEU B CA 1
ATOM 6712 C C . LEU B 1 410 ? -34.924 -31.520 193.588 1.00 18.50 410 LEU B C 1
ATOM 6713 O O . LEU B 1 410 ? -34.400 -31.475 192.477 1.00 19.86 410 LEU B O 1
ATOM 6718 N N . THR B 1 411 ? -35.980 -32.284 193.853 1.00 18.75 411 THR B N 1
ATOM 6719 C CA . THR B 1 411 ? -36.569 -33.131 192.820 1.00 20.11 411 THR B CA 1
ATOM 6720 C C . THR B 1 411 ? -38.022 -32.768 192.530 1.00 20.83 411 THR B C 1
ATOM 6721 O O . THR B 1 411 ? -38.701 -32.171 193.359 1.00 22.44 411 THR B O 1
ATOM 6725 N N . PHE B 1 412 ? -38.484 -33.134 191.337 1.00 18.75 412 PHE B N 1
ATOM 6726 C CA . PHE B 1 412 ? -39.867 -32.914 190.931 1.00 17.08 412 PHE B CA 1
ATOM 6727 C C . PHE B 1 412 ? -40.312 -34.052 190.015 1.00 17.94 412 PHE B C 1
ATOM 6728 O O . PHE B 1 412 ? -39.479 -34.787 189.492 1.00 18.60 412 PHE B O 1
ATOM 6736 N N . ASP B 1 413 ? -41.620 -34.177 189.811 1.00 16.36 413 ASP B N 1
ATOM 6737 C CA . ASP B 1 413 ? -42.178 -35.248 188.988 1.00 24.69 413 ASP B CA 1
ATOM 6738 C C . ASP B 1 413 ? -42.845 -34.719 187.721 1.00 21.14 413 ASP B C 1
ATOM 6739 O O . ASP B 1 413 ? -42.930 -35.426 186.714 1.00 21.77 413 ASP B O 1
ATOM 6744 N N . THR B 1 414 ? -43.334 -33.484 187.779 1.00 17.20 414 THR B N 1
ATOM 6745 C CA . THR B 1 414 ? -44.005 -32.870 186.633 1.00 17.44 414 THR B CA 1
ATOM 6746 C C . THR B 1 414 ? -43.422 -31.495 186.303 1.00 16.77 414 THR B C 1
ATOM 6747 O O . THR B 1 414 ? -42.817 -30.844 187.154 1.00 17.95 414 THR B O 1
ATOM 6751 N N . ALA B 1 415 ? -43.620 -31.048 185.068 1.00 15.35 415 ALA B N 1
ATOM 6752 C CA . ALA B 1 415 ? -43.164 -29.725 184.668 1.00 15.04 415 ALA B CA 1
ATOM 6753 C C . ALA B 1 415 ? -43.865 -28.660 185.507 1.00 14.41 415 ALA B C 1
ATOM 6754 O O . ALA B 1 415 ? -43.272 -27.639 185.864 1.00 14.23 415 ALA B O 1
ATOM 6756 N N . GLU B 1 416 ? -45.128 -28.918 185.828 1.00 14.47 416 GLU B N 1
ATOM 6757 C CA . GLU B 1 416 ? -45.919 -28.001 186.636 1.00 21.70 416 GLU B CA 1
ATOM 6758 C C . GLU B 1 416 ? -45.308 -27.839 188.027 1.00 17.80 416 GLU B C 1
ATOM 6759 O O . GLU B 1 416 ? -45.251 -26.738 188.568 1.00 15.43 416 GLU B O 1
ATOM 6765 N N . GLU B 1 417 ? -44.855 -28.947 188.598 1.00 18.11 417 GLU B N 1
ATOM 6766 C CA . GLU B 1 417 ? -44.201 -28.926 189.898 1.00 17.59 417 GLU B CA 1
ATOM 6767 C C . GLU B 1 417 ? -42.877 -28.163 189.843 1.00 16.42 417 GLU B C 1
ATOM 6768 O O . GLU B 1 417 ? -42.570 -27.366 190.736 1.00 17.16 417 GLU B O 1
ATOM 6774 N N . ALA B 1 418 ? -42.097 -28.404 188.795 1.00 13.90 418 ALA B N 1
ATOM 6775 C CA . ALA B 1 418 ? -40.808 -27.739 188.637 1.00 13.44 418 ALA B CA 1
ATOM 6776 C C . ALA B 1 418 ? -40.987 -26.231 188.597 1.00 13.01 418 ALA B C 1
ATOM 6777 O O . ALA B 1 418 ? -40.251 -25.488 189.245 1.00 12.78 418 ALA B O 1
ATOM 6779 N N . ILE B 1 419 ? -41.984 -25.789 187.843 1.00 12.98 419 ILE B N 1
ATOM 6780 C CA . ILE B 1 419 ? -42.267 -24.370 187.702 1.00 12.83 419 ILE B CA 1
ATOM 6781 C C . ILE B 1 419 ? -42.697 -23.748 189.031 1.00 13.69 419 ILE B C 1
ATOM 6782 O O . ILE B 1 419 ? -42.253 -22.653 189.378 1.00 12.45 419 ILE B O 1
ATOM 6787 N N . GLN B 1 420 ? -43.559 -24.450 189.767 1.00 14.34 420 GLN B N 1
ATOM 6788 C CA . GLN B 1 420 ? -44.051 -23.957 191.055 1.00 16.01 420 GLN B CA 1
ATOM 6789 C C . GLN B 1 420 ? -42.908 -23.768 192.049 1.00 13.75 420 GLN B C 1
ATOM 6790 O O . GLN B 1 420 ? -42.852 -22.767 192.767 1.00 14.36 420 GLN B O 1
ATOM 6796 N N . ILE B 1 421 ? -42.003 -24.737 192.092 1.00 13.87 421 ILE B N 1
ATOM 6797 C CA . ILE B 1 421 ? -40.845 -24.666 192.974 1.00 13.27 421 ILE B CA 1
ATOM 6798 C C . ILE B 1 421 ? -39.896 -23.557 192.535 1.00 14.72 421 ILE B C 1
ATOM 6799 O O . ILE B 1 421 ? -39.416 -22.766 193.353 1.00 12.72 421 ILE B O 1
ATOM 6804 N N . ALA B 1 422 ? -39.632 -23.500 191.235 1.00 12.51 422 ALA B N 1
ATOM 6805 C CA . ALA B 1 422 ? -38.744 -22.482 190.683 1.00 12.47 422 ALA B CA 1
ATOM 6806 C C . ALA B 1 422 ? -39.220 -21.065 191.011 1.00 13.05 422 ALA B C 1
ATOM 6807 O O . ALA B 1 422 ? -38.418 -20.194 191.349 1.00 13.56 422 ALA B O 1
ATOM 6809 N N . ASN B 1 423 ? -40.525 -20.836 190.909 1.00 8.52 423 ASN B N 1
ATOM 6810 C CA . ASN B 1 423 ? -41.076 -19.509 191.149 1.00 10.66 423 ASN B CA 1
ATOM 6811 C C . ASN B 1 423 ? -41.344 -19.228 192.631 1.00 11.49 423 ASN B C 1
ATOM 6812 O O . ASN B 1 423 ? -41.744 -18.121 192.996 1.00 11.77 423 ASN B O 1
ATOM 6817 N N . ASP B 1 424 ? -41.103 -20.225 193.477 1.00 11.83 424 ASP B N 1
ATOM 6818 C CA . ASP B 1 424 ? -41.365 -20.107 194.909 1.00 15.80 424 ASP B CA 1
ATOM 6819 C C . ASP B 1 424 ? -40.175 -19.463 195.624 1.00 16.97 424 ASP B C 1
ATOM 6820 O O . ASP B 1 424 ? -39.442 -20.116 196.371 1.00 17.96 424 ASP B O 1
ATOM 6825 N N . THR B 1 425 ? -40.000 -18.169 195.382 1.00 17.10 425 THR B N 1
ATOM 6826 C CA . THR B 1 425 ? -38.850 -17.422 195.868 1.00 15.36 425 THR B CA 1
ATOM 6827 C C . THR B 1 425 ? -39.182 -15.939 195.800 1.00 13.70 425 THR B C 1
ATOM 6828 O O . THR B 1 425 ? -39.959 -15.527 194.948 1.00 13.43 425 THR B O 1
ATOM 6832 N N . PRO B 1 426 ? -38.614 -15.125 196.703 1.00 12.95 426 PRO B N 1
ATOM 6833 C CA . PRO B 1 426 ? -38.805 -13.678 196.532 1.00 11.45 426 PRO B CA 1
ATOM 6834 C C . PRO B 1 426 ? -37.977 -13.121 195.376 1.00 11.00 426 PRO B C 1
ATOM 6835 O O . PRO B 1 426 ? -38.192 -11.983 194.956 1.00 10.15 426 PRO B O 1
ATOM 6839 N N . TYR B 1 427 ? -37.035 -13.922 194.881 1.00 9.78 427 TYR B N 1
ATOM 6840 C CA . TYR B 1 427 ? -36.086 -13.483 193.867 1.00 10.13 427 TYR B CA 1
ATOM 6841 C C . TYR B 1 427 ? -36.601 -13.779 192.455 1.00 14.37 427 TYR B C 1
ATOM 6842 O O . TYR B 1 427 ? -37.690 -14.324 192.291 1.00 12.17 427 TYR B O 1
ATOM 6851 N N . GLY B 1 428 ? -35.814 -13.421 191.444 1.00 20.69 428 GLY B N 1
ATOM 6852 C CA . GLY B 1 428 ? -36.195 -13.645 190.061 1.00 20.50 428 GLY B CA 1
ATOM 6853 C C . GLY B 1 428 ? -35.171 -13.114 189.072 1.00 20.36 428 GLY B C 1
ATOM 6854 O O . GLY B 1 428 ? -35.513 -12.426 188.109 1.00 20.19 428 GLY B O 1
ATOM 6855 N N . LEU B 1 429 ? -33.906 -13.445 189.307 1.00 13.59 429 LEU B N 1
ATOM 6856 C CA . LEU B 1 429 ? -32.818 -12.902 188.503 1.00 11.73 429 LEU B CA 1
ATOM 6857 C C . LEU B 1 429 ? -32.549 -13.749 187.266 1.00 10.43 429 LEU B C 1
ATOM 6858 O O . LEU B 1 429 ? -32.355 -13.225 186.168 1.00 10.86 429 LEU B O 1
ATOM 6863 N N . ALA B 1 430 ? -32.523 -15.060 187.454 1.00 8.22 430 ALA B N 1
ATOM 6864 C CA . ALA B 1 430 ? -32.276 -15.978 186.354 1.00 6.96 430 ALA B CA 1
ATOM 6865 C C . ALA B 1 430 ? -32.871 -17.347 186.640 1.00 9.84 430 ALA B C 1
ATOM 6866 O O . ALA B 1 430 ? -33.280 -17.649 187.766 1.00 10.15 430 ALA B O 1
ATOM 6868 N N . ALA B 1 431 ? -32.921 -18.169 185.600 1.00 8.37 431 ALA B N 1
ATOM 6869 C CA . ALA B 1 431 ? -33.360 -19.548 185.716 1.00 9.38 431 ALA B CA 1
ATOM 6870 C C . ALA B 1 431 ? -32.871 -20.280 184.478 1.00 10.46 431 ALA B C 1
ATOM 6871 O O . ALA B 1 431 ? -32.525 -19.647 183.478 1.00 9.55 431 ALA B O 1
ATOM 6873 N N . ALA B 1 432 ? -32.837 -21.602 184.538 1.00 9.92 432 ALA B N 1
ATOM 6874 C CA . ALA B 1 432 ? -32.473 -22.383 183.366 1.00 10.89 432 ALA B CA 1
ATOM 6875 C C . ALA B 1 432 ? -33.378 -23.600 183.200 1.00 10.42 432 ALA B C 1
ATOM 6876 O O . ALA B 1 432 ? -33.940 -24.110 184.170 1.00 9.66 432 ALA B O 1
ATOM 6878 N N . VAL B 1 433 ? -33.524 -24.037 181.951 1.00 8.56 433 VAL B N 1
ATOM 6879 C CA . VAL B 1 433 ? -34.345 -25.186 181.601 1.00 10.10 433 VAL B CA 1
ATOM 6880 C C . VAL B 1 433 ? -33.569 -26.082 180.653 1.00 10.57 433 VAL B C 1
ATOM 6881 O O . VAL B 1 433 ? -33.027 -25.601 179.660 1.00 11.30 433 VAL B O 1
ATOM 6885 N N . TRP B 1 434 ? -33.519 -27.377 180.949 1.00 10.59 434 TRP B N 1
ATOM 6886 C CA . TRP B 1 434 ? -32.826 -28.322 180.076 1.00 8.01 434 TRP B CA 1
ATOM 6887 C C . TRP B 1 434 ? -33.802 -29.380 179.551 1.00 8.51 434 TRP B C 1
ATOM 6888 O O . TRP B 1 434 ? -34.283 -30.226 180.314 1.00 9.74 434 TRP B O 1
ATOM 6899 N N . THR B 1 435 ? -34.097 -29.317 178.256 1.00 9.25 435 THR B N 1
ATOM 6900 C CA . THR B 1 435 ? -35.023 -30.253 177.617 1.00 9.33 435 THR B CA 1
ATOM 6901 C C . THR B 1 435 ? -34.890 -30.195 176.101 1.00 9.51 435 THR B C 1
ATOM 6902 O O . THR B 1 435 ? -34.642 -29.136 175.531 1.00 10.82 435 THR B O 1
ATOM 6906 N N . ALA B 1 436 ? -35.062 -31.338 175.449 1.00 9.62 436 ALA B N 1
ATOM 6907 C CA . ALA B 1 436 ? -34.964 -31.389 173.996 1.00 12.49 436 ALA B CA 1
ATOM 6908 C C . ALA B 1 436 ? -36.313 -31.118 173.326 1.00 10.90 436 ALA B C 1
ATOM 6909 O O . ALA B 1 436 ? -36.406 -31.080 172.098 1.00 10.56 436 ALA B O 1
ATOM 6911 N N . ASN B 1 437 ? -37.355 -30.941 174.134 1.00 10.55 437 ASN B N 1
ATOM 6912 C CA . ASN B 1 437 ? -38.708 -30.810 173.613 1.00 9.11 437 ASN B CA 1
ATOM 6913 C C . ASN B 1 437 ? -39.065 -29.353 173.320 1.00 10.53 437 ASN B C 1
ATOM 6914 O O . ASN B 1 437 ? -38.921 -28.488 174.179 1.00 9.23 437 ASN B O 1
ATOM 6919 N N . LEU B 1 438 ? -39.528 -29.098 172.100 1.00 10.01 438 LEU B N 1
ATOM 6920 C CA . LEU B 1 438 ? -39.848 -27.745 171.651 1.00 11.41 438 LEU B CA 1
ATOM 6921 C C . LEU B 1 438 ? -40.881 -27.050 172.534 1.00 12.84 438 LEU B C 1
ATOM 6922 O O . LEU B 1 438 ? -40.629 -25.960 173.048 1.00 10.24 438 LEU B O 1
ATOM 6927 N N . SER B 1 439 ? -42.046 -27.673 172.691 1.00 13.19 439 SER B N 1
ATOM 6928 C CA . SER B 1 439 ? -43.126 -27.079 173.475 1.00 14.47 439 SER B CA 1
ATOM 6929 C C . SER B 1 439 ? -42.727 -26.879 174.923 1.00 12.90 439 SER B C 1
ATOM 6930 O O . SER B 1 439 ? -42.941 -25.807 175.484 1.00 11.83 439 SER B O 1
ATOM 6933 N N . LYS B 1 440 ? -42.146 -27.912 175.528 1.00 14.39 440 LYS B N 1
ATOM 6934 C CA . LYS B 1 440 ? -41.772 -27.844 176.937 1.00 14.15 440 LYS B CA 1
ATOM 6935 C C . LYS B 1 440 ? -40.733 -26.759 177.198 1.00 12.92 440 LYS B C 1
ATOM 6936 O O . LYS B 1 440 ? -40.806 -26.063 178.208 1.00 11.96 440 LYS B O 1
ATOM 6942 N N . ALA B 1 441 ? -39.768 -26.608 176.295 1.00 9.67 441 ALA B N 1
ATOM 6943 C CA . ALA B 1 441 ? -38.749 -25.580 176.481 1.00 9.94 441 ALA B CA 1
ATOM 6944 C C . ALA B 1 441 ? -39.364 -24.175 176.472 1.00 9.52 441 ALA B C 1
ATOM 6945 O O . ALA B 1 441 ? -39.117 -23.378 177.380 1.00 9.29 441 ALA B O 1
ATOM 6947 N N . HIS B 1 442 ? -40.166 -23.871 175.456 1.00 9.09 442 HIS B N 1
ATOM 6948 C CA . HIS B 1 442 ? -40.736 -22.528 175.342 1.00 7.27 442 HIS B CA 1
ATOM 6949 C C . HIS B 1 442 ? -41.802 -22.249 176.403 1.00 11.49 442 HIS B C 1
ATOM 6950 O O . HIS B 1 442 ? -41.846 -21.161 176.980 1.00 8.39 442 HIS B O 1
ATOM 6957 N N . LEU B 1 443 ? -42.669 -23.223 176.654 1.00 11.53 443 LEU B N 1
ATOM 6958 C CA . LEU B 1 443 ? -43.717 -23.036 177.649 1.00 11.32 443 LEU B CA 1
ATOM 6959 C C . LEU B 1 443 ? -43.144 -22.932 179.068 1.00 11.78 443 LEU B C 1
ATOM 6960 O O . LEU B 1 443 ? -43.640 -22.155 179.884 1.00 11.36 443 LEU B O 1
ATOM 6965 N N . THR B 1 444 ? -42.109 -23.708 179.375 1.00 10.40 444 THR B N 1
ATOM 6966 C CA . THR B 1 444 ? -41.509 -23.605 180.704 1.00 8.60 444 THR B CA 1
ATOM 6967 C C . THR B 1 444 ? -40.765 -22.274 180.837 1.00 9.93 444 THR B C 1
ATOM 6968 O O . THR B 1 444 ? -40.919 -21.580 181.842 1.00 12.16 444 THR B O 1
ATOM 6972 N N . ALA B 1 445 ? -39.986 -21.904 179.823 1.00 8.58 445 ALA B N 1
ATOM 6973 C CA . ALA B 1 445 ? -39.267 -20.627 179.838 1.00 8.45 445 ALA B CA 1
ATOM 6974 C C . ALA B 1 445 ? -40.236 -19.462 180.045 1.00 11.05 445 ALA B C 1
ATOM 6975 O O . ALA B 1 445 ? -39.952 -18.522 180.787 1.00 9.87 445 ALA B O 1
ATOM 6977 N N . ARG B 1 446 ? -41.390 -19.544 179.394 1.00 10.15 446 ARG B N 1
ATOM 6978 C CA . ARG B 1 446 ? -42.403 -18.500 179.491 1.00 12.88 446 ARG B CA 1
ATOM 6979 C C . ARG B 1 446 ? -42.990 -18.407 180.906 1.00 10.57 446 ARG B C 1
ATOM 6980 O O . ARG B 1 446 ? -43.333 -17.324 181.375 1.00 10.50 446 ARG B O 1
ATOM 6988 N N . ALA B 1 447 ? -43.082 -19.540 181.594 1.00 7.88 447 ALA B N 1
ATOM 6989 C CA . ALA B 1 447 ? -43.718 -19.583 182.912 1.00 8.96 447 ALA B CA 1
ATOM 6990 C C . ALA B 1 447 ? -42.787 -19.142 184.041 1.00 10.90 447 ALA B C 1
ATOM 6991 O O . ALA B 1 447 ? -43.235 -18.867 185.155 1.00 11.48 447 ALA B O 1
ATOM 6993 N N . LEU B 1 448 ? -41.490 -19.101 183.766 1.00 8.89 448 LEU B N 1
ATOM 6994 C CA . LEU B 1 448 ? -40.518 -18.769 184.806 1.00 10.70 448 LEU B CA 1
ATOM 6995 C C . LEU B 1 448 ? -40.416 -17.269 185.018 1.00 9.92 448 LEU B C 1
ATOM 6996 O O . LEU B 1 448 ? -40.131 -16.527 184.084 1.00 9.78 448 LEU B O 1
ATOM 7001 N N . ARG B 1 449 ? -40.634 -16.828 186.253 1.00 10.27 449 ARG B N 1
ATOM 7002 C CA . ARG B 1 449 ? -40.592 -15.405 186.566 1.00 9.67 449 ARG B CA 1
ATOM 7003 C C . ARG B 1 449 ? -39.160 -14.950 186.847 1.00 10.29 449 ARG B C 1
ATOM 7004 O O . ARG B 1 449 ? -38.770 -14.758 188.000 1.00 10.52 449 ARG B O 1
ATOM 7012 N N . ALA B 1 450 ? -38.375 -14.777 185.789 1.00 7.94 450 ALA B N 1
ATOM 7013 C CA . ALA B 1 450 ? -36.978 -14.387 185.948 1.00 9.51 450 ALA B CA 1
ATOM 7014 C C . ALA B 1 450 ? -36.502 -13.564 184.760 1.00 10.30 450 ALA B C 1
ATOM 7015 O O . ALA B 1 450 ? -36.977 -13.751 183.642 1.00 11.32 450 ALA B O 1
ATOM 7017 N N . GLY B 1 451 ? -35.560 -12.656 185.005 1.00 10.53 451 GLY B N 1
ATOM 7018 C CA . GLY B 1 451 ? -35.106 -11.732 183.977 1.00 9.73 451 GLY B CA 1
ATOM 7019 C C . GLY B 1 451 ? -34.317 -12.381 182.857 1.00 8.11 451 GLY B C 1
ATOM 7020 O O . GLY B 1 451 ? -34.344 -11.905 181.720 1.00 9.63 451 GLY B O 1
ATOM 7021 N N . SER B 1 452 ? -33.604 -13.455 183.187 1.00 8.62 452 SER B N 1
ATOM 7022 C CA . SER B 1 452 ? -32.885 -14.260 182.201 1.00 9.30 452 SER B CA 1
ATOM 7023 C C . SER B 1 452 ? -33.323 -15.708 182.310 1.00 10.72 452 SER B C 1
ATOM 7024 O O . SER B 1 452 ? -33.363 -16.262 183.406 1.00 7.87 452 SER B O 1
ATOM 7027 N N . VAL B 1 453 ? -33.654 -16.323 181.180 1.00 6.60 453 VAL B N 1
ATOM 7028 C CA . VAL B 1 453 ? -33.950 -17.751 181.168 1.00 9.24 453 VAL B CA 1
ATOM 7029 C C . VAL B 1 453 ? -33.066 -18.427 180.138 1.00 8.47 453 VAL B C 1
ATOM 7030 O O . VAL B 1 453 ? -33.115 -18.102 178.959 1.00 8.50 453 VAL B O 1
ATOM 7034 N N . TRP B 1 454 ? -32.247 -19.358 180.595 1.00 6.93 454 TRP B N 1
ATOM 7035 C CA . TRP B 1 454 ? -31.309 -20.023 179.714 1.00 7.76 454 TRP B CA 1
ATOM 7036 C C . TRP B 1 454 ? -31.816 -21.418 179.404 1.00 11.14 454 TRP B C 1
ATOM 7037 O O . TRP B 1 454 ? -32.226 -22.141 180.303 1.00 12.16 454 TRP B O 1
ATOM 7048 N N . VAL B 1 455 ? -31.837 -21.780 178.123 1.00 9.15 455 VAL B N 1
ATOM 7049 C CA . VAL B 1 455 ? -32.352 -23.086 177.727 1.00 7.31 455 VAL B CA 1
ATOM 7050 C C . VAL B 1 455 ? -31.241 -23.939 177.131 1.00 11.43 455 VAL B C 1
ATOM 7051 O O . VAL B 1 455 ? -30.570 -23.526 176.176 1.00 7.50 455 VAL B O 1
ATOM 7055 N N . ASN B 1 456 ? -31.044 -25.116 177.724 1.00 11.26 456 ASN B N 1
ATOM 7056 C CA . ASN B 1 456 ? -30.000 -26.061 177.327 1.00 8.95 456 ASN B CA 1
ATOM 7057 C C . ASN B 1 456 ? -28.592 -25.471 177.408 1.00 8.54 456 ASN B C 1
ATOM 7058 O O . ASN B 1 456 ? -27.680 -25.867 176.675 1.00 9.07 456 ASN B O 1
ATOM 7063 N N . GLN B 1 457 ? -28.433 -24.540 178.344 1.00 7.76 457 GLN B N 1
ATOM 7064 C CA . GLN B 1 457 ? -27.147 -23.950 178.695 1.00 10.53 457 GLN B CA 1
ATOM 7065 C C . GLN B 1 457 ? -27.333 -23.212 180.016 1.00 10.30 457 GLN B C 1
ATOM 7066 O O . GLN B 1 457 ? -28.465 -23.029 180.470 1.00 9.96 457 GLN B O 1
ATOM 7072 N N . TYR B 1 458 ? -26.235 -22.802 180.639 1.00 9.78 458 TYR B N 1
ATOM 7073 C CA . TYR B 1 458 ? -26.319 -21.905 181.787 1.00 10.86 458 TYR B CA 1
ATOM 7074 C C . TYR B 1 458 ? -25.407 -20.704 181.563 1.00 12.02 458 TYR B C 1
ATOM 7075 O O . TYR B 1 458 ? -24.407 -20.813 180.855 1.00 12.89 458 TYR B O 1
ATOM 7084 N N . ASP B 1 459 ? -25.758 -19.572 182.174 1.00 13.62 459 ASP B N 1
ATOM 7085 C CA . ASP B 1 459 ? -24.956 -18.346 182.118 1.00 14.46 459 ASP B CA 1
ATOM 7086 C C . ASP B 1 459 ? -24.785 -17.877 180.675 1.00 15.57 459 ASP B C 1
ATOM 7087 O O . ASP B 1 459 ? -23.688 -17.516 180.249 1.00 15.66 459 ASP B O 1
ATOM 7092 N N . GLY B 1 460 ? -25.881 -17.895 179.923 1.00 13.95 460 GLY B N 1
ATOM 7093 C CA . GLY B 1 460 ? -25.849 -17.499 178.527 1.00 14.20 460 GLY B CA 1
ATOM 7094 C C . GLY B 1 460 ? -26.038 -16.004 178.335 1.00 13.63 460 GLY B C 1
ATOM 7095 O O . GLY B 1 460 ? -26.092 -15.240 179.301 1.00 11.61 460 GLY B O 1
ATOM 7096 N N . GLY B 1 461 ? -26.148 -15.591 177.078 1.00 13.19 461 GLY B N 1
ATOM 7097 C CA . GLY B 1 461 ? -26.318 -14.193 176.739 1.00 13.09 461 GLY B CA 1
ATOM 7098 C C . GLY B 1 461 ? -24.985 -13.515 176.497 1.00 15.07 461 GLY B C 1
ATOM 7099 O O . GLY B 1 461 ? -23.932 -14.048 176.853 1.00 17.43 461 GLY B O 1
ATOM 7100 N N . ASP B 1 462 ? -25.037 -12.347 175.868 1.00 11.36 462 ASP B N 1
ATOM 7101 C CA . ASP B 1 462 ? -23.865 -11.503 175.683 1.00 11.54 462 ASP B CA 1
ATOM 7102 C C . ASP B 1 462 ? -24.317 -10.046 175.849 1.00 11.46 462 ASP B C 1
ATOM 7103 O O . ASP B 1 462 ? -25.308 -9.780 176.542 1.00 8.19 462 ASP B O 1
ATOM 7108 N N . MET B 1 463 ? -23.625 -9.103 175.219 1.00 7.26 463 MET B N 1
ATOM 7109 C CA . MET B 1 463 ? -24.000 -7.704 175.399 1.00 7.55 463 MET B CA 1
ATOM 7110 C C . MET B 1 463 ? -25.351 -7.376 174.765 1.00 7.37 463 MET B C 1
ATOM 7111 O O . MET B 1 463 ? -25.912 -6.326 175.053 1.00 7.70 463 MET B O 1
ATOM 7116 N N . THR B 1 464 ? -25.881 -8.258 173.912 1.00 9.20 464 THR B N 1
ATOM 7117 C CA . THR B 1 464 ? -27.192 -8.004 173.309 1.00 9.16 464 THR B CA 1
ATOM 7118 C C . THR B 1 464 ? -28.347 -8.383 174.243 1.00 8.86 464 THR B C 1
ATOM 7119 O O . THR B 1 464 ? -29.504 -8.070 173.955 1.00 8.43 464 THR B O 1
ATOM 7123 N N . ALA B 1 465 ? -28.034 -9.039 175.361 1.00 8.09 465 ALA B N 1
ATOM 7124 C CA . ALA B 1 465 ? -29.071 -9.584 176.247 1.00 7.66 465 ALA B CA 1
ATOM 7125 C C . ALA B 1 465 ? -29.264 -8.755 177.507 1.00 6.41 465 ALA B C 1
ATOM 7126 O O . ALA B 1 465 ? -28.369 -8.688 178.339 1.00 8.48 465 ALA B O 1
ATOM 7128 N N . PRO B 1 466 ? -30.439 -8.123 177.653 1.00 6.70 466 PRO B N 1
ATOM 7129 C CA . PRO B 1 466 ? -30.696 -7.386 178.892 1.00 6.84 466 PRO B CA 1
ATOM 7130 C C . PRO B 1 466 ? -30.668 -8.337 180.081 1.00 7.10 466 PRO B C 1
ATOM 7131 O O . PRO B 1 466 ? -31.062 -9.497 179.958 1.00 7.76 466 PRO B O 1
ATOM 7135 N N . PHE B 1 467 ? -30.183 -7.837 181.209 1.00 8.52 467 PHE B N 1
ATOM 7136 C CA . PHE B 1 467 ? -29.909 -8.647 182.385 1.00 8.29 467 PHE B CA 1
ATOM 7137 C C . PHE B 1 467 ? -30.428 -7.896 183.604 1.00 7.98 467 PHE B C 1
ATOM 7138 O O . PHE B 1 467 ? -30.079 -6.739 183.820 1.00 7.54 467 PHE B O 1
ATOM 7146 N N . GLY B 1 468 ? -31.284 -8.540 184.386 1.00 8.83 468 GLY B N 1
ATOM 7147 C CA . GLY B 1 468 ? -31.850 -7.890 185.561 1.00 7.32 468 GLY B CA 1
ATOM 7148 C C . GLY B 1 468 ? -33.001 -8.679 186.149 1.00 7.98 468 GLY B C 1
ATOM 7149 O O . GLY B 1 468 ? -33.363 -9.733 185.636 1.00 9.29 468 GLY B O 1
ATOM 7150 N N . GLY B 1 469 ? -33.589 -8.170 187.225 1.00 8.64 469 GLY B N 1
ATOM 7151 C CA . GLY B 1 469 ? -34.486 -8.993 188.018 1.00 9.63 469 GLY B CA 1
ATOM 7152 C C . GLY B 1 469 ? -35.976 -8.779 187.842 1.00 10.14 469 GLY B C 1
ATOM 7153 O O . GLY B 1 469 ? -36.419 -7.700 187.458 1.00 11.20 469 GLY B O 1
ATOM 7154 N N . PHE B 1 470 ? -36.731 -9.847 188.087 1.00 6.61 470 PHE B N 1
ATOM 7155 C CA . PHE B 1 470 ? -38.136 -9.777 188.489 1.00 8.13 470 PHE B CA 1
ATOM 7156 C C . PHE B 1 470 ? -38.170 -9.610 190.001 1.00 10.69 470 PHE B C 1
ATOM 7157 O O . PHE B 1 470 ? -37.220 -10.008 190.682 1.00 10.76 470 PHE B O 1
ATOM 7165 N N . LYS B 1 471 ? -39.264 -9.071 190.528 1.00 11.18 471 LYS B N 1
ATOM 7166 C CA . LYS B 1 471 ? -39.510 -9.099 191.973 1.00 12.01 471 LYS B CA 1
ATOM 7167 C C . LYS B 1 471 ? -38.364 -8.471 192.769 1.00 10.03 471 LYS B C 1
ATOM 7168 O O . LYS B 1 471 ? -37.862 -7.416 192.394 1.00 10.57 471 LYS B O 1
ATOM 7174 N N . GLN B 1 472 ? -37.931 -9.116 193.849 1.00 10.24 472 GLN B N 1
ATOM 7175 C CA . GLN B 1 472 ? -36.925 -8.494 194.711 1.00 9.97 472 GLN B CA 1
ATOM 7176 C C . GLN B 1 472 ? -35.492 -8.701 194.213 1.00 10.60 472 GLN B C 1
ATOM 7177 O O . GLN B 1 472 ? -34.533 -8.435 194.932 1.00 11.79 472 GLN B O 1
ATOM 7183 N N . SER B 1 473 ? -35.351 -9.152 192.972 1.00 11.46 473 SER B N 1
ATOM 7184 C CA . SER B 1 473 ? -34.033 -9.234 192.351 1.00 10.61 473 SER B CA 1
ATOM 7185 C C . SER B 1 473 ? -33.679 -7.918 191.659 1.00 10.19 473 SER B C 1
ATOM 7186 O O . SER B 1 473 ? -32.573 -7.753 191.143 1.00 9.96 473 SER B O 1
ATOM 7189 N N . GLY B 1 474 ? -34.618 -6.979 191.655 1.00 11.33 474 GLY B N 1
ATOM 7190 C CA . GLY B 1 474 ? -34.336 -5.636 191.170 1.00 12.96 474 GLY B CA 1
ATOM 7191 C C . GLY B 1 474 ? -35.312 -5.092 190.141 1.00 12.62 474 GLY B C 1
ATOM 7192 O O . GLY B 1 474 ? -36.360 -5.680 189.885 1.00 15.89 474 GLY B O 1
ATOM 7193 N N . ASN B 1 475 ? -34.962 -3.946 189.563 1.00 8.68 475 ASN B N 1
ATOM 7194 C CA . ASN B 1 475 ? -35.744 -3.328 188.504 1.00 9.57 475 ASN B CA 1
ATOM 7195 C C . ASN B 1 475 ? -34.804 -2.718 187.468 1.00 10.93 475 ASN B C 1
ATOM 7196 O O . ASN B 1 475 ? -33.732 -2.208 187.805 1.00 9.50 475 ASN B O 1
ATOM 7201 N N . GLY B 1 476 ? -35.198 -2.771 186.207 1.00 10.53 476 GLY B N 1
ATOM 7202 C CA . GLY B 1 476 ? -34.341 -2.261 185.155 1.00 10.69 476 GLY B CA 1
ATOM 7203 C C . GLY B 1 476 ? -33.356 -3.322 184.699 1.00 9.71 476 GLY B C 1
ATOM 7204 O O . GLY B 1 476 ? -33.224 -4.385 185.316 1.00 9.87 476 GLY B O 1
ATOM 7205 N N . ARG B 1 477 ? -32.658 -3.033 183.610 1.00 7.95 477 ARG B N 1
ATOM 7206 C CA . ARG B 1 477 ? -31.787 -4.019 182.996 1.00 8.32 477 ARG B CA 1
ATOM 7207 C C . ARG B 1 477 ? -30.423 -3.437 182.655 1.00 8.91 477 ARG B C 1
ATOM 7208 O O . ARG B 1 477 ? -30.321 -2.294 182.198 1.00 8.63 477 ARG B O 1
ATOM 7216 N N . ASP B 1 478 ? -29.384 -4.232 182.892 1.00 8.65 478 ASP B N 1
ATOM 7217 C CA . ASP B 1 478 ? -28.028 -3.928 182.440 1.00 8.52 478 ASP B CA 1
ATOM 7218 C C . ASP B 1 478 ? -27.766 -4.670 181.134 1.00 10.68 478 ASP B C 1
ATOM 7219 O O . ASP B 1 478 ? -28.462 -5.645 180.827 1.00 10.04 478 ASP B O 1
ATOM 7224 N N . LYS B 1 479 ? -26.759 -4.205 180.391 1.00 11.10 479 LYS B N 1
ATOM 7225 C CA . LYS B 1 479 ? -26.426 -4.688 179.041 1.00 10.19 479 LYS B CA 1
ATOM 7226 C C . LYS B 1 479 ? -27.552 -4.381 178.046 1.00 9.28 479 LYS B C 1
ATOM 7227 O O . LYS B 1 479 ? -28.602 -3.877 178.432 1.00 10.05 479 LYS B O 1
ATOM 7233 N N . SER B 1 480 ? -27.313 -4.681 176.767 1.00 8.52 480 SER B N 1
ATOM 7234 C CA . SER B 1 480 ? -28.232 -4.363 175.662 1.00 8.82 480 SER B CA 1
ATOM 7235 C C . SER B 1 480 ? -28.509 -2.865 175.546 1.00 10.46 480 SER B C 1
ATOM 7236 O O . SER B 1 480 ? -27.947 -2.052 176.285 1.00 9.82 480 SER B O 1
ATOM 7239 N N . LEU B 1 481 ? -29.375 -2.510 174.602 1.00 6.32 481 LEU B N 1
ATOM 7240 C CA . LEU B 1 481 ? -29.771 -1.123 174.412 1.00 6.28 481 LEU B CA 1
ATOM 7241 C C . LEU B 1 481 ? -30.715 -0.653 175.510 1.00 7.89 481 LEU B C 1
ATOM 7242 O O . LEU B 1 481 ? -30.809 0.539 175.776 1.00 9.86 481 LEU B O 1
ATOM 7247 N N . HIS B 1 482 ? -31.401 -1.588 176.160 1.00 8.40 482 HIS B N 1
ATOM 7248 C CA . HIS B 1 482 ? -32.340 -1.237 177.221 1.00 7.69 482 HIS B CA 1
ATOM 7249 C C . HIS B 1 482 ? -31.646 -0.613 178.433 1.00 7.50 482 HIS B C 1
ATOM 7250 O O . HIS B 1 482 ? -32.275 0.105 179.206 1.00 8.89 482 HIS B O 1
ATOM 7257 N N . ALA B 1 483 ? -30.356 -0.884 178.595 1.00 8.00 483 ALA B N 1
ATOM 7258 C CA . ALA B 1 483 ? -29.599 -0.305 179.705 1.00 9.72 483 ALA B CA 1
ATOM 7259 C C . ALA B 1 483 ? -29.539 1.214 179.599 1.00 7.13 483 ALA B C 1
ATOM 7260 O O . ALA B 1 483 ? -29.473 1.908 180.608 1.00 8.24 483 ALA B O 1
ATOM 7262 N N . PHE B 1 484 ? -29.561 1.717 178.369 1.00 7.06 484 PHE B N 1
ATOM 7263 C CA . PHE B 1 484 ? -29.468 3.155 178.110 1.00 9.29 484 PHE B CA 1
ATOM 7264 C C . PHE B 1 484 ? -30.639 3.912 178.727 1.00 9.77 484 PHE B C 1
ATOM 7265 O O . PHE B 1 484 ? -30.505 5.053 179.162 1.00 10.61 484 PHE B O 1
ATOM 7273 N N . ASP B 1 485 ? -31.790 3.260 178.767 1.00 10.19 485 ASP B N 1
ATOM 7274 C CA . ASP B 1 485 ? -33.010 3.890 179.242 1.00 11.54 485 ASP B CA 1
ATOM 7275 C C . ASP B 1 485 ? -32.967 4.248 180.725 1.00 9.88 485 ASP B C 1
ATOM 7276 O O . ASP B 1 485 ? -33.763 5.060 181.173 1.00 8.46 485 ASP B O 1
ATOM 7281 N N . LYS B 1 486 ? -32.041 3.657 181.483 1.00 9.55 486 LYS B N 1
ATOM 7282 C CA . LYS B 1 486 ? -31.883 4.016 182.895 1.00 9.49 486 LYS B CA 1
ATOM 7283 C C . LYS B 1 486 ? -31.173 5.363 183.082 1.00 9.12 486 LYS B C 1
ATOM 7284 O O . LYS B 1 486 ? -31.159 5.926 184.184 1.00 8.99 486 LYS B O 1
ATOM 7290 N N . TYR B 1 487 ? -30.576 5.876 182.013 1.00 7.59 487 TYR B N 1
ATOM 7291 C CA . TYR B 1 487 ? -29.712 7.053 182.121 1.00 7.56 487 TYR B CA 1
ATOM 7292 C C . TYR B 1 487 ? -30.223 8.221 181.290 1.00 9.85 487 TYR B C 1
ATOM 7293 O O . TYR B 1 487 ? -29.514 9.214 181.080 1.00 8.74 487 TYR B O 1
ATOM 7302 N N . THR B 1 488 ? -31.459 8.101 180.812 1.00 9.99 488 THR B N 1
ATOM 7303 C CA . THR B 1 488 ? -32.055 9.166 180.015 1.00 9.60 488 THR B CA 1
ATOM 7304 C C . THR B 1 488 ? -33.495 9.466 180.434 1.00 11.29 488 THR B C 1
ATOM 7305 O O . THR B 1 488 ? -34.118 8.694 181.169 1.00 9.66 488 THR B O 1
ATOM 7309 N N . GLU B 1 489 ? -34.001 10.610 179.979 1.00 11.37 489 GLU B N 1
ATOM 7310 C CA . GLU B 1 489 ? -35.385 11.021 180.211 1.00 12.81 489 GLU B CA 1
ATOM 7311 C C . GLU B 1 489 ? -36.075 11.234 178.879 1.00 10.33 489 GLU B C 1
ATOM 7312 O O . GLU B 1 489 ? -35.479 11.786 177.960 1.00 11.96 489 GLU B O 1
ATOM 7318 N N . LEU B 1 490 ? -37.334 10.830 178.783 1.00 8.77 490 LEU B N 1
ATOM 7319 C CA . LEU B 1 490 ? -38.115 11.087 177.585 1.00 7.95 490 LEU B CA 1
ATOM 7320 C C . LEU B 1 490 ? -38.657 12.506 177.592 1.00 9.06 490 LEU B C 1
ATOM 7321 O O . LEU B 1 490 ? -39.126 13.004 178.622 1.00 8.82 490 LEU B O 1
ATOM 7326 N N . LYS B 1 491 ? -38.574 13.162 176.443 1.00 7.06 491 LYS B N 1
ATOM 7327 C CA . LYS B 1 491 ? -39.197 14.463 176.259 1.00 7.64 491 LYS B CA 1
ATOM 7328 C C . LYS B 1 491 ? -40.098 14.459 175.029 1.00 8.26 491 LYS B C 1
ATOM 7329 O O . LYS B 1 491 ? -39.699 14.002 173.956 1.00 8.74 491 LYS B O 1
ATOM 7335 N N . SER B 1 492 ? -41.308 14.979 175.198 1.00 7.57 492 SER B N 1
ATOM 7336 C CA . SER B 1 492 ? -42.246 15.157 174.102 1.00 6.84 492 SER B CA 1
ATOM 7337 C C . SER B 1 492 ? -42.276 16.613 173.678 1.00 7.74 492 SER B C 1
ATOM 7338 O O . SER B 1 492 ? -42.782 17.454 174.417 1.00 8.67 492 SER B O 1
ATOM 7341 N N . THR B 1 493 ? -41.732 16.911 172.501 1.00 6.91 493 THR B N 1
ATOM 7342 C CA . THR B 1 493 ? -41.748 18.274 171.987 1.00 8.87 493 THR B CA 1
ATOM 7343 C C . THR B 1 493 ? -42.807 18.371 170.893 1.00 7.95 493 THR B C 1
ATOM 7344 O O . THR B 1 493 ? -42.628 17.824 169.805 1.00 9.21 493 THR B O 1
ATOM 7348 N N . TRP B 1 494 ? -43.917 19.037 171.194 1.00 8.25 494 TRP B N 1
ATOM 7349 C CA . TRP B 1 494 ? -45.018 19.153 170.241 1.00 7.96 494 TRP B CA 1
ATOM 7350 C C . TRP B 1 494 ? -45.066 20.563 169.676 1.00 8.39 494 TRP B C 1
ATOM 7351 O O . TRP B 1 494 ? -45.347 21.532 170.387 1.00 9.28 494 TRP B O 1
ATOM 7362 N N . ILE B 1 495 ? -44.782 20.660 168.383 1.00 8.57 495 ILE B N 1
ATOM 7363 C CA . ILE B 1 495 ? -44.599 21.943 167.719 1.00 7.08 495 ILE B CA 1
ATOM 7364 C C . ILE B 1 495 ? -45.753 22.267 166.786 1.00 9.55 495 ILE B C 1
ATOM 7365 O O . ILE B 1 495 ? -46.037 21.513 165.853 1.00 10.02 495 ILE B O 1
ATOM 7370 N N . LYS B 1 496 ? -46.415 23.391 167.034 1.00 7.32 496 LYS B N 1
ATOM 7371 C CA . LYS B 1 496 ? -47.482 23.847 166.161 1.00 9.46 496 LYS B CA 1
ATOM 7372 C C . LYS B 1 496 ? -46.876 24.626 165.000 1.00 9.85 496 LYS B C 1
ATOM 7373 O O . LYS B 1 496 ? -46.096 25.562 165.211 1.00 10.97 496 LYS B O 1
ATOM 7379 N N . LEU B 1 497 ? -47.233 24.231 163.780 1.00 9.75 497 LEU B N 1
ATOM 7380 C CA . LEU B 1 497 ? -46.620 24.776 162.564 1.00 14.04 497 LEU B CA 1
ATOM 7381 C C . LEU B 1 497 ? -47.536 25.767 161.855 1.00 20.45 497 LEU B C 1
ATOM 7382 O O . LEU B 1 497 ? -48.749 25.582 161.852 1.00 24.36 497 LEU B O 1
#

Organism: Pseudomonas syringae pv. tomato (strain ATCC BAA-871 / DC3000) (NCBI:txid223283)

CATH classification: 3.40.605.10 (+1 more: 3.40.309.10)

Sequence (990 aa):
TLTRADWEQRAQNLKIEGRAFIQGEYTAAASGETFDCISPVDGRLLAKVASCDAADAQRAVESARSAFDSGAWSRLAPAKRKATMIRFAGLLEQNAEELALLETLDMGKPISDSLGVDIPGGARALSWSGEAIDKLYDEVAATPHDQLGLVTREPVGVVAAIVPWNFPLMMACWKLGPALSTGNSVVLKPSEKSPLTAIRIAQLAIEAGIPAGVLNVLPGYGHTVGKALALHMDVDTVVFTGSTKIAKQLMIYAGESNMKRVWLEAGGKSPNIVFADAPDLQAAADSAASAIAFNQGEVCTAGSRLLVERSIKDRFLPMVIEALGTWKPGNPLDPATNVGALVDTQQMNTVLSYIAAGHTDGARLVAGGKQILQETGGTYVEPTIFDGVNNAMRIAQEEIFGPVLSVLTFDTAEEAIQIANDTPYGLAAAVWTANLSKAHLTARALRAGSVWVNQYDGGDMTAPFGGFKQSGNGRDKSLHAFDKYTELKSTWIKLTLTRADWEQRAQNLKIEGRAFIQGEYTAAASGETFDCISPVDGRLLAKVASCDAADAQRAVESARSAFDSGAWSRLAPAKRKATMIRFAGLLEQNAEELALLETLDMGKPISDSLGVDIPGGARALSWSGEAIDKLYDEVAATPHDQLGLVTREPVGVVAAIVPWNFPLMMACWKLGPALSTGNSVVLKPSEKSPLTAIRIAQLAIEAGIPAGVLNVLPGYGHTVGKALALHMDVDTVVFTGSTKIAKQLMIYAGESNMKRVWLEAGGKSPNIVFADAPDLQAAADSAASAIAFNQGEVCTAGSRLLVERSIKDRFLPMVIEALGTWKPGNPLDPATNVGALVDTQQMNTVLSYIAAGHTDGARLVAGGKQILQETGGTYVEPTIFDGVNNAMRIAQEEIFGPVLSVLTFDTAEEAIQIANDTPYGLAAAVWTANLSKAHLTARALRAGSVWVNQYDGGDMTAPFGGFKQSGNGRDKSLHAFDKYTELKSTWIKL

Foldseek 3Di:
DDFLVRLVVVLVVDDFDAFWFAQQDGDAAPVNAWDFQFFQLQGDTRDTHHAHFLVVLVRLLVLQQVVLVVCLQQVPDLLVLLQLLLQLLVVLLVCQQVLLSLLCRLFKAASLCSNPPQSNLLSCLSNVLSVCRVVDDFDWDDDDPQKTKGKDKGFQAEEEEEEENLRFRNSQSLQCRLQSSRRYAYEYETALSRQGSVRVSSNSSVVSPNGGSRYTYHYHHCVGSVLSNLLPQSHQEYEYEEALVVLVVSCVSCVVHHVHHYWYFHAALAAEEEEPAFPDLLQSLLQLLCLQQASQNQDRRRNQEYEYAPVCCVVRVVSNQVNNVVQDEDNSSGSVHRGIFGSAPVLLVLLLVVLVQCVVVPWAWDDFRDWDPVVSNHTGGRQTETEPDDCVRCSNADRSSGNYHYYHYDHDLVVSLVSRQPYQWAFEYEYGHPDPVSQVVSQVSRQHQYYHYSHPPDDGLQRWGHIDGSSIDFTGGRPSNSVSRIDIDIDMDGD/DDFLVRLVVVLVPDDFDAFWFAQQDGDAAPVNAWDFQFFQLFTDTRDTHHAHFLVVLVRLLVLQQVVLVVCLQQVPDLLVLLQLLLQLLVVLLVCQQVLLSLLCRLFKAASLCSNPPQSNLLSCLSNVLSVCRVVDDFDWDDDPPQKTKGKDKGFQAEEEEEEENLRFRNSQSLQCRLQSSRRYAYEYETALSRQGSLRVSSNSSVVSPNGGSRYTYRYHHCVGSVLSNLLPQSHQAYEYEEALVVLVVSCVSCVVHHVHHYWYQHADLAAEEEEPAFPDLLQSLLQLLCLQQASQNLDRRRNQEYEYAPVCCVVRPVSNQVNNVVQDEDNSSGSVHRHIFGRDPVLLVLLLVVLVQCVVQPWAWDHFNDWDPVVSNHHGGRQTETEPDDCVGCSNADRRSGNYHYYHYDHDLVRSLCSRQPYQWAFEYEYGHPDDCSQVVSQVSGQHQYYYYSHPPDDGLQRWGHIDGSSIHFTGGRPSSSVSRIDIDIDMDRD

InterPro domains:
  IPR015590 Aldehyde dehydrogenase domain [PF00171] (30-492)
  IPR016160 Aldehyde dehydrogenase, cysteine active site [PS00070] (295-306)
  IPR016161 Aldehyde/histidinol dehydrogenase [SSF53720] (14-496)
  IPR016162 Aldehyde dehydrogenase, N-terminal [G3DSA:3.40.605.10] (23-492)
  IPR016163 Aldehyde dehydrogenase, C-terminal [G3DSA:3.40.309.10] (270-462)
  IPR029510 Aldehyde dehydrogenase, glutamic acid active site [PS00687] (266-273)

Nearest PDB structures (foldseek):
  5iuv-assembly1_A  TM=1.002E+00  e=0.000E+00  Pseudomonas syringae pv. tomato str. DC3000
  7jso-assembly1_A  TM=1.002E+00  e=0.000E+00  Pseudomonas syringae pv. tomato str. DC3000
  6b4r-assembly1_C  TM=1.001E+00  e=3.536E-101  Pseudomonas aeruginosa PAO1
  4pz2-assembly1_B  TM=9.830E-01  e=1.538E-65  Zea mays
  5eyu-assembly1_A  TM=9.693E-01  e=1.571E-61  Staphylococcus aureus

Secondary structure (DSSP, 8-state):
---HHHHHHHHHH------EEETTEEE--TT--EEEEE-TTT--EEEEEE---HHHHHHHHHHHHHHHHHTTTTTS-HHHHHHHHHHHHHHHHHTHHHHHHHHHHHH---HHHIIIIIHHHHHHHHHHHHHHGGG---EE----TTEEEEEEEEE-SEEEEE--SSSHHHHHHHHHHHHHHTT-EEEEE--TTS-HHHHHHHHHHHHHTPPTTTEEE--S-IIIIIHHHHT-TT--EEEEES-HHHHHHHHHHHHHTT--EEEEE-----EEEE-TT-S-HHHHHHHHHHHHHGGGG--TT---EEEEEHHHHHHHHHHHHHHHTT--B--TTSTT-SB---S-HHHHHHHHHHHHHHHHTT-EEEE--SEE-GGGTS-EE--EEEES--TTSHHHHS---SSEEEEEEESSHHHHHHHHH-SS--SEEEEE-S-HHHHHHHHHHS--SEEEESSSS---TTS-B--SGGGEES-BSTGGGGGGGEEEEEEEEE-/---HHHHHHHHHH------EEETTEEE--TT--EEEEE-TTT--EEEEEE---HHHHHHHHHHHHHHHHHTTTTTS-HHHHHHHHHHHHHHHHHTHHHHHHHHHHHH---HHHIIIIIHHHHHHHHHHHHHHGGG---EE----TTEEEEEEEEE-SEEEEE--SSSHHHHHHHHHHHHHHTT-EEEEE--TTS-HHHHHHHHHHHHHTPPTTTEEE--S-IIIIIHHHHT-TT--EEEEES-HHHHHHHHHHHHHTT--EEEEE-----EEEE-TT-S-HHHHHHHHHHHHHGGGG--TT---EEEEEHHHHHHHHHHHHHHHTT--B--TTSTT-SB---S-HHHHHHHHHHHHHHHHHT-EEEE--SEE-GGGTS-EE--EEEES--TTSHHHHS---SSEEEEEEESSHHHHHHHHT-SS--SEEEEE-S-HHHHHHHHHH--SSEEEESSSS---TTS-B--SGGGEES-BSTGGGGGGGEEEEEEEEE-

B-factor: mean 17.96, std 10.05, range [5.38, 61.22]